Protein AF-A0A6A3B1S1-F1 (afdb_monomer)

Organism: Hibiscus syriacus (NCBI:txid106335)

pLDDT: mean 79.28, std 16.33, range [30.98, 98.69]

Mean predicted aligned error: 12.65 Å

Foldseek 3Di:
DPPPQDLQAAPQPSHNWDWFDADWDAAQPPRDTQDAQAKWKWAADDPPIHIHHPVQLVVPPDQFRAGPNDTHGPVRIDIDTNHDIHIADWDAAPPPRGIHGCLSQLPDLQQCFLVPDGDHGPVNVVVCVVVVVDDDDPLVPADALVNFDDWPLQVLLVVQLVVVQQVQLCVVCVVVVHDSVPGDGQDAKGKDWLFKDKAKAAADDLVCVLCVVVVQDRIWIWIKIKMWMWGQDPNFIFTFKMWIKTARKCPTDPPAYLEMEGQDIFGADPGPDQDATPVRHTVVLVSVLSSVLSNLLLSLLLQRFKYKAQQDWDDVQDGQFAHAYAPVDDTDDSVRSLVSVVVSVVVSVVVLQFPDKDFPLCLQVDDDVQAADDRFPSNRHDDDLDQLSLVLVVVSVVVVCVVVVNDDPDPDDDPDDCDLVNLCVVVVHPDDDPSRSSRSVSSVVSSVVCVLVRSSIMMTGSAQAASHHRDGDQFDWWWDFPVDPNHIHHPVVVVVLVPDDPCCHPVVPDPDDTGTDTDGRDSGDPISDGPTDGNDAQCVLHSVSVNVLCSQVVQHHNDVSSSSSSSSVVSVCSVPVPPDSHFQAAPPPRHGARNQQWWDFPVFASNIHGVVRCVVCVCVVPPGDTDGDRTCCVVVVDDPVVSVVVVVVLVLVLVLLQCLLPDPDPDDPRPCSNVSVVLVVCQVPDPCAVSNPDRSNVVLVVSLLVNLSNPRDPPRSRPCSNVNVVSVVVVSSSVSVVSNVVVVVVSVVVVVVVVVVVD

Nearest PDB structures (foldseek):
  6gyr-assembly1_A  TM=8.309E-01  e=1.058E-41  Homo sapiens
  8gzc-assembly2_B  TM=8.750E-01  e=5.260E-39  Homo sapiens
  6gyr-assembly2_B  TM=8.081E-01  e=6.640E-40  Homo sapiens
  8cmz-assembly1_A  TM=8.257E-01  e=6.630E-34  Mus musculus
  6pf1-assembly2_B  TM=8.864E-01  e=4.608E-28  Homo sapiens

Secondary structure (DSSP, 8-state):
------TTS-TTT--S--EEPPPPEE-TTT-PEEPTT-EEEEE-SGGG-EEEEHHHHHH--SSEEEETTEEEEGGGPEEEES---EEPPEEE-TTT--EEETTTTT--GGGSSTT-S----HHHHHHHHHTTSSPPPPGGGS--GGGSPP-HHHHHHHHHHHHHHHHHHHHHHHHHT--TTTSPPP-SEEEEEEEEEEEEEEPPHHHHHHHGGGT--SEEEEEEEEEEEEEEETTEEEEEEEEEEEEE-TTSPTTTTTEEEEEEEEE-TT-SS--B-TTSSBHHHHHHHHHHHHHHHHHHHTT--EEEEE-PPPPTT--SSSSS--TTSPPPPHHHHHHHHHHHHHHHHHTTS--EEEEHHHHHT---TT--SPP-GGGS---TT-HHHHHHHHHHHHHHHHHTT-----------PPPHHHHHHHTT-S---HHHHHHHHHHHHHHHHHGGGGGGEEEEESSPBPTTT-PBP-SSEEEEESSSTT-EEEHHHHHHHHTS-GGGSSSTT-SSPPPEEEEE--SS-S-----SPPB--TTTSSHHHHHHHHHHTT---SSHHHHHHHHHHHHHHHH-TTS-SSPPBPTTT-SBPPTT-EEEESSSTT-EEEHHHHHHHTTTT-SSPEEEPPPHHHHHS--HHHHHHHHHHHHHHHHHHHHHHH---TT--STTHHHHHHHHHHHHH-SSTTTTT-HHHHHHHHHHHHHHHH---TT--STTHHHHHHHHHHHHHHHHHHHHHHHHHHHHHHHHHHHHT--

Sequence (759 aa):
MEHSMSENSCQLCAVEKLTFEPPPIYCSPCGARIKRNALYYTMGAGDTRHYFCIHCHNEARGDSIVVDGTAIPKARLEKKKNDEEIEEWWVQCDMCEAWQHQICALFNGRRNDGGQAEYTCPNCYIAEVERGERKPLPQSAVLGAKDLPRTILSDQIEQRLFRRLKQERQERARVQGKSYDEVPGAEALVIRVVSSVDKKLEVKQRFLEIFQEQNYPHEFPYKSKVILLFQKIEGVEVCLFGMYVQEFGAECAFPNQRRVYLSYLDSVKYFRPEVKAVTGEALRTFVYHEILIGYLEYCKMRGFTSCYIWACPPLKGEDYILYCHPEIQKTPKSDKLREWYLAMLRKASKENIVVDLTNLYDHFFTTTGECKTKVTAARLPYFDGDYWPGAAEDLINQLRQEEDGRKLNKKTTFKKIISKRALKAASGQSDLSANETKDLLLMHKLGETISPMKEDFIMVHLQHCCTHCCILMVSGNRWVCNQCKKFQICDKCHEAEMKREERERHPTHLREKHVLYPIEITDVPTDTKDKDEILESEFFDTRQAFLSLCQGNHYQYDTLRRAKHSSMMVLYHLHNPTAPAFVTTCNVCHLDIETGQGWRCEVCPDYDVCNACYQKDGGIDHPHKLTNHPSIAERDAQNKEARQLRVLQLRKMLDLLVHASQCRSSHCQYPNCRKVKGLFRHGIQCRIRASGGCVLCKKMWYLLQLHARACKESQCHVPRCRDLKEHLRRLQQQSDSRRRAAVMEMMRQRAAEVADNSG

Radius of gyration: 29.69 Å; Cα contacts (8 Å, |Δi|>4): 1110; chains: 1; bounding box: 87×70×92 Å

Solvent-accessible surface area (backbone atoms only — not comparable to full-atom values): 43353 Å² total; per-residue (Å²): 133,82,78,78,72,58,91,72,27,16,78,83,75,70,50,68,80,55,68,53,86,66,76,88,46,49,15,65,82,79,61,48,73,55,53,77,69,36,61,32,33,35,39,75,68,76,97,64,51,45,35,35,37,59,64,64,60,64,66,38,88,58,70,40,46,72,49,98,90,41,75,42,52,53,90,68,46,46,80,46,64,44,69,76,74,50,68,64,59,70,45,60,18,73,80,76,67,50,46,28,41,25,52,80,69,58,58,61,61,85,73,33,36,28,71,69,55,80,46,68,39,72,69,58,47,51,53,33,39,76,71,65,77,39,80,82,78,60,82,79,79,56,82,54,77,81,73,48,69,86,39,65,70,25,51,52,26,45,56,50,38,54,54,50,50,51,53,46,44,46,52,41,10,61,76,68,76,47,55,60,84,80,41,90,64,74,56,65,69,40,54,36,55,66,18,31,41,81,46,72,45,69,57,58,68,74,58,46,72,52,37,56,92,70,71,60,67,64,57,41,52,29,38,39,35,28,41,38,33,32,31,50,56,96,90,37,51,26,65,35,35,42,37,35,37,40,41,19,33,59,87,24,57,79,49,37,42,20,31,31,35,54,71,45,71,35,71,53,84,80,59,60,57,90,46,66,37,80,89,67,47,45,38,60,56,53,53,56,38,38,47,52,44,34,50,52,44,50,40,36,72,38,30,32,35,34,41,38,40,65,45,70,55,70,58,93,94,55,64,72,53,63,39,51,68,28,85,92,53,80,80,56,53,48,69,57,47,35,50,52,52,51,55,40,47,55,53,28,34,77,69,67,45,35,69,46,81,53,28,58,43,62,71,58,71,47,76,51,97,67,40,76,60,87,76,52,66,78,64,53,66,80,58,82,86,46,67,63,70,52,52,48,48,56,50,54,52,49,55,51,36,62,73,71,68,60,81,75,94,65,98,67,94,70,75,87,76,79,46,80,66,54,54,41,61,73,67,77,50,94,83,68,52,76,43,56,50,48,41,54,52,47,46,50,56,47,45,69,65,41,58,89,51,25,82,38,32,38,34,38,23,41,34,59,57,17,51,42,74,69,47,66,57,58,60,58,36,43,30,33,36,90,84,47,87,88,46,28,30,38,56,73,54,47,58,55,47,71,70,46,58,80,77,70,27,67,45,69,88,51,101,57,85,62,69,67,46,80,43,77,49,78,86,42,51,94,51,41,81,75,87,60,75,81,33,85,33,83,49,58,72,41,54,64,44,35,36,50,51,23,60,75,66,69,32,33,40,46,43,73,55,38,25,33,35,30,28,49,51,52,46,49,44,74,74,34,79,84,56,76,89,62,82,52,50,12,70,83,81,66,44,74,30,55,47,41,34,28,30,32,26,87,85,44,45,91,41,29,30,24,51,69,59,34,72,73,50,71,48,72,93,47,100,59,76,64,40,66,42,77,44,43,68,77,61,69,77,46,56,78,62,56,54,51,48,50,55,50,49,52,50,54,50,53,52,42,48,51,48,30,50,69,56,83,64,92,81,60,85,58,83,66,33,71,58,53,44,47,48,56,53,46,54,73,70,48,85,55,36,47,92,66,66,31,40,70,33,40,46,50,46,53,56,35,49,56,43,29,73,72,53,87,62,92,84,58,68,39,74,65,26,65,58,51,42,51,52,54,49,47,56,50,51,52,53,49,50,49,53,51,53,50,52,54,50,53,51,50,53,50,54,48,56,53,52,67,76,74,111

Structure (mmCIF, N/CA/C/O backbone):
data_AF-A0A6A3B1S1-F1
#
_entry.id   AF-A0A6A3B1S1-F1
#
loop_
_atom_site.group_PDB
_atom_site.id
_atom_site.type_symbol
_atom_site.label_atom_id
_atom_site.label_alt_id
_atom_site.label_comp_id
_atom_site.label_asym_id
_atom_site.label_entity_id
_atom_site.label_seq_id
_atom_site.pdbx_PDB_ins_code
_atom_site.Cartn_x
_atom_site.Cartn_y
_atom_site.Cartn_z
_atom_site.occupancy
_atom_site.B_iso_or_equiv
_atom_site.auth_seq_id
_atom_site.auth_comp_id
_atom_site.auth_asym_id
_atom_site.auth_atom_id
_atom_site.pdbx_PDB_model_num
ATOM 1 N N . MET A 1 1 ? 9.356 10.338 -49.652 1.00 34.12 1 MET A N 1
ATOM 2 C CA . MET A 1 1 ? 10.458 10.793 -48.781 1.00 34.12 1 MET A CA 1
ATOM 3 C C . MET A 1 1 ? 10.477 9.863 -47.589 1.00 34.12 1 MET A C 1
ATOM 5 O O . MET A 1 1 ? 9.758 10.085 -46.625 1.00 34.12 1 MET A O 1
ATOM 9 N N . GLU A 1 2 ? 11.194 8.754 -47.733 1.00 35.59 2 GLU A N 1
ATOM 10 C CA . GLU A 1 2 ? 11.518 7.855 -46.629 1.00 35.59 2 GLU A CA 1
ATOM 11 C C . GLU A 1 2 ? 12.435 8.636 -45.688 1.00 35.59 2 GLU A C 1
ATOM 13 O O . GLU A 1 2 ? 13.509 9.081 -46.092 1.00 35.59 2 GLU A O 1
ATOM 18 N N . HIS A 1 3 ? 11.981 8.906 -44.466 1.00 39.12 3 HIS A N 1
ATOM 19 C CA . HIS A 1 3 ? 12.857 9.448 -43.438 1.00 39.12 3 HIS A CA 1
ATOM 20 C C . HIS A 1 3 ? 13.895 8.370 -43.124 1.00 39.12 3 HIS A C 1
ATOM 22 O O . HIS A 1 3 ? 13.577 7.409 -42.426 1.00 39.12 3 HIS A O 1
ATOM 28 N N . SER A 1 4 ? 15.109 8.497 -43.669 1.00 43.38 4 SER A N 1
ATOM 29 C CA . SER A 1 4 ? 16.232 7.658 -43.256 1.00 43.38 4 SER A CA 1
ATOM 30 C C . SER A 1 4 ? 16.412 7.856 -41.753 1.00 43.38 4 SER A C 1
ATOM 32 O O . SER A 1 4 ? 16.765 8.951 -41.307 1.00 43.38 4 SER A O 1
ATOM 34 N N . MET A 1 5 ? 16.083 6.834 -40.966 1.00 53.84 5 MET A N 1
ATOM 35 C CA . MET A 1 5 ? 16.325 6.852 -39.530 1.00 53.84 5 MET A CA 1
ATOM 36 C C . MET A 1 5 ? 17.825 7.064 -39.299 1.00 53.84 5 MET A C 1
ATOM 38 O O . MET A 1 5 ? 18.643 6.429 -39.960 1.00 53.84 5 MET A O 1
ATOM 42 N N . SER A 1 6 ? 18.177 7.979 -38.394 1.00 57.31 6 SER A N 1
ATOM 43 C CA . SER A 1 6 ? 19.557 8.165 -37.926 1.00 57.31 6 SER A CA 1
ATOM 44 C C . SER A 1 6 ? 20.093 6.821 -37.420 1.00 57.31 6 SER A C 1
ATOM 46 O O . SER A 1 6 ? 19.395 6.151 -36.654 1.00 57.31 6 SER A O 1
ATOM 48 N N . GLU A 1 7 ? 21.310 6.428 -37.817 1.00 60.88 7 GLU A N 1
ATOM 49 C CA . GLU A 1 7 ? 21.979 5.200 -37.335 1.00 60.88 7 GLU A CA 1
ATOM 50 C C . GLU A 1 7 ? 22.085 5.161 -35.798 1.00 60.88 7 GLU A C 1
ATOM 52 O O . GLU A 1 7 ? 22.140 4.089 -35.202 1.00 60.88 7 GLU A O 1
ATOM 57 N N . ASN A 1 8 ? 22.019 6.330 -35.149 1.00 67.06 8 ASN A N 1
ATOM 58 C CA . ASN A 1 8 ? 22.093 6.495 -33.697 1.00 67.06 8 ASN A CA 1
ATOM 59 C C . ASN A 1 8 ? 20.717 6.516 -33.003 1.00 67.06 8 ASN A C 1
ATOM 61 O O . ASN A 1 8 ? 20.621 6.839 -31.819 1.00 67.06 8 ASN A O 1
ATOM 65 N N . SER A 1 9 ? 19.632 6.219 -33.723 1.00 78.75 9 SER A N 1
ATOM 66 C CA . SER A 1 9 ? 18.276 6.212 -33.167 1.00 78.75 9 SER A CA 1
ATOM 67 C C . SER A 1 9 ? 17.788 4.798 -32.862 1.00 78.75 9 SER A C 1
ATOM 69 O O . SER A 1 9 ? 18.050 3.848 -33.596 1.00 78.75 9 SER A O 1
ATOM 71 N N . CYS A 1 10 ? 17.027 4.646 -31.774 1.00 77.94 10 CYS A N 1
ATOM 72 C CA . CYS A 1 10 ? 16.422 3.364 -31.431 1.00 77.94 10 CYS A CA 1
ATOM 73 C C . CYS A 1 10 ? 15.479 2.907 -32.542 1.00 77.94 10 CYS A C 1
ATOM 75 O O . CYS A 1 10 ? 14.491 3.582 -32.831 1.00 77.94 10 CYS A O 1
ATOM 77 N N . GLN A 1 11 ? 15.706 1.710 -33.080 1.00 85.56 11 GLN A N 1
ATOM 78 C CA . GLN A 1 11 ? 14.901 1.168 -34.179 1.00 85.56 11 GLN A CA 1
ATOM 79 C C . GLN A 1 11 ? 13.399 1.057 -33.847 1.00 85.56 11 GLN A C 1
ATOM 81 O O . GLN A 1 11 ? 12.556 1.104 -34.737 1.00 85.56 11 GLN A O 1
ATOM 86 N N . LEU A 1 12 ? 13.048 0.908 -32.564 1.00 87.94 12 LEU A N 1
ATOM 87 C CA . LEU A 1 12 ? 11.664 0.707 -32.120 1.00 87.94 12 LEU A CA 1
ATOM 88 C C . LEU A 1 12 ? 10.907 2.009 -31.835 1.00 87.94 12 LEU A C 1
ATOM 90 O O . LEU A 1 12 ? 9.683 2.025 -31.920 1.00 87.94 12 LEU A O 1
ATOM 94 N N . CYS A 1 13 ? 11.596 3.081 -31.438 1.00 89.31 13 CYS A N 1
ATOM 95 C CA . CYS A 1 13 ? 10.938 4.344 -31.079 1.00 89.31 13 CYS A CA 1
ATOM 96 C C . CYS A 1 13 ? 11.435 5.564 -31.855 1.00 89.31 13 CYS A C 1
ATOM 98 O O . CYS A 1 13 ? 10.878 6.639 -31.664 1.00 89.31 13 CYS A O 1
ATOM 100 N N . ALA A 1 14 ? 12.452 5.408 -32.704 1.00 87.38 14 ALA A N 1
ATOM 101 C CA . ALA A 1 14 ? 13.095 6.467 -33.482 1.00 87.38 14 ALA A CA 1
ATOM 102 C C . ALA A 1 14 ? 13.636 7.641 -32.641 1.00 87.38 14 ALA A C 1
ATOM 104 O O . ALA A 1 14 ? 13.807 8.747 -33.146 1.00 87.38 14 ALA A O 1
ATOM 105 N N . VAL A 1 15 ? 13.909 7.412 -31.351 1.00 84.25 15 VAL A N 1
ATOM 106 C CA . VAL A 1 15 ? 14.490 8.410 -30.440 1.00 84.25 15 VAL A CA 1
ATOM 107 C C . VAL A 1 15 ? 15.950 8.057 -30.169 1.00 84.25 15 VAL A C 1
ATOM 109 O O . VAL A 1 15 ? 16.257 6.889 -29.936 1.00 84.25 15 VAL A O 1
ATOM 112 N N . GLU A 1 16 ? 16.825 9.062 -30.185 1.00 76.06 16 GLU A N 1
ATOM 113 C CA . GLU A 1 16 ? 18.271 8.916 -29.939 1.00 76.06 16 GLU A CA 1
ATOM 114 C C . GLU A 1 16 ? 18.636 8.901 -28.453 1.00 76.06 16 GLU A C 1
ATOM 116 O O . GLU A 1 16 ? 19.613 8.276 -28.070 1.00 76.06 16 GLU A O 1
ATOM 121 N N . LYS A 1 17 ? 17.878 9.597 -27.598 1.00 79.50 17 LYS A N 1
ATOM 122 C CA . LYS A 1 17 ? 18.194 9.696 -26.169 1.00 79.50 17 LYS A CA 1
ATOM 123 C C . LYS A 1 17 ? 16.943 9.793 -25.310 1.00 79.50 17 LYS A C 1
ATOM 125 O O . LYS A 1 17 ? 16.097 10.663 -25.512 1.00 79.50 17 LYS A O 1
ATOM 130 N N . LEU A 1 18 ? 16.852 8.913 -24.316 1.00 85.06 18 LEU A N 1
ATOM 131 C CA . LEU A 1 18 ? 15.827 8.917 -23.273 1.00 85.06 18 LEU A CA 1
ATOM 132 C C . LEU A 1 18 ? 16.518 8.836 -21.912 1.00 85.06 18 LEU A C 1
ATOM 134 O O . LEU A 1 18 ? 17.434 8.040 -21.733 1.00 85.06 18 LEU A O 1
ATOM 138 N N . THR A 1 19 ? 16.091 9.657 -20.954 1.00 86.06 19 THR A N 1
ATOM 139 C CA . THR A 1 19 ? 16.706 9.749 -19.621 1.00 86.06 19 THR A CA 1
ATOM 140 C C . THR A 1 19 ? 15.714 9.392 -18.523 1.00 86.06 19 THR A C 1
ATOM 142 O O . THR A 1 19 ? 14.525 9.712 -18.606 1.00 86.06 19 THR A O 1
ATOM 145 N N . PHE A 1 20 ? 16.181 8.691 -17.495 1.00 83.00 20 PHE A N 1
ATOM 146 C CA . PHE A 1 20 ? 15.405 8.367 -16.303 1.00 83.00 20 PHE A CA 1
ATOM 147 C C . PHE A 1 20 ? 15.192 9.593 -15.417 1.00 83.00 20 PHE A C 1
ATOM 149 O O . PHE A 1 20 ? 16.062 10.457 -15.309 1.00 83.00 20 PHE A O 1
ATOM 156 N N . GLU A 1 21 ? 14.069 9.618 -14.696 1.00 84.31 21 GLU A N 1
ATOM 157 C CA . GLU A 1 21 ? 13.897 10.593 -13.615 1.00 84.31 21 GLU A CA 1
ATOM 158 C C . GLU A 1 21 ? 14.803 10.220 -12.418 1.00 84.31 21 GLU A C 1
ATOM 160 O O . GLU A 1 21 ? 14.731 9.087 -11.920 1.00 84.31 21 GLU A O 1
ATOM 165 N N . PRO A 1 22 ? 15.677 11.119 -11.933 1.00 78.25 22 PRO A N 1
ATOM 166 C CA . PRO A 1 22 ? 16.599 10.793 -10.852 1.00 78.25 22 PRO A CA 1
ATOM 167 C C . PRO A 1 22 ? 15.867 10.598 -9.509 1.00 78.25 22 PRO A C 1
ATOM 169 O O . PRO A 1 22 ? 14.878 11.287 -9.231 1.00 78.25 22 PRO A O 1
ATOM 172 N N . PRO A 1 23 ? 16.361 9.708 -8.623 1.00 78.56 23 PRO A N 1
ATOM 173 C CA . PRO A 1 23 ? 15.797 9.540 -7.287 1.00 78.56 23 PRO A CA 1
ATOM 174 C C . PRO A 1 23 ? 15.764 10.853 -6.488 1.00 78.56 23 PRO A C 1
ATOM 176 O O . PRO A 1 23 ? 16.727 11.627 -6.509 1.00 78.56 23 PRO A O 1
ATOM 179 N N . PRO A 1 24 ? 14.683 11.127 -5.734 1.00 80.69 24 PRO A N 1
ATOM 180 C CA . PRO A 1 24 ? 14.589 12.344 -4.941 1.00 80.69 24 PRO A CA 1
ATOM 181 C C . PRO A 1 24 ? 15.634 12.356 -3.816 1.00 80.69 24 PRO A C 1
ATOM 183 O O . PRO A 1 24 ? 15.710 11.441 -2.998 1.00 80.69 24 PRO A O 1
ATOM 186 N N . ILE A 1 25 ? 16.408 13.441 -3.740 1.00 84.00 25 ILE A N 1
ATOM 187 C CA . ILE A 1 25 ? 17.417 13.645 -2.696 1.00 84.00 25 ILE A CA 1
ATOM 188 C C . ILE A 1 25 ? 16.797 14.410 -1.523 1.00 84.00 25 ILE A C 1
ATOM 190 O O . ILE A 1 25 ? 16.194 15.471 -1.710 1.00 84.00 25 ILE A O 1
ATOM 194 N N . TYR A 1 26 ? 16.991 13.912 -0.301 1.00 82.94 26 TYR A N 1
ATOM 195 C CA . TYR A 1 26 ? 16.492 14.534 0.927 1.00 82.94 26 TYR A CA 1
ATOM 196 C C . TYR A 1 26 ? 17.632 14.888 1.875 1.00 82.94 26 TYR A C 1
ATOM 198 O O . TYR A 1 26 ? 18.532 14.089 2.109 1.00 82.94 26 TYR A O 1
ATOM 206 N N . CYS A 1 27 ? 17.567 16.083 2.453 1.00 85.00 27 CYS A N 1
ATOM 207 C CA . CYS A 1 27 ? 18.507 16.550 3.463 1.00 85.00 27 CYS A CA 1
ATOM 208 C C . CYS A 1 27 ? 18.343 15.752 4.771 1.00 85.00 27 CYS A C 1
ATOM 210 O O . CYS A 1 27 ? 17.243 15.731 5.322 1.00 85.00 27 CYS A O 1
ATOM 212 N N . SER A 1 28 ? 19.408 15.144 5.307 1.00 82.75 28 SER A N 1
ATOM 213 C CA . SER A 1 28 ? 19.331 14.307 6.518 1.00 82.75 28 SER A CA 1
ATOM 214 C C . SER A 1 28 ? 18.887 15.089 7.770 1.00 82.75 28 SER A C 1
ATOM 216 O O . SER A 1 28 ? 17.995 14.607 8.461 1.00 82.75 28 SER A O 1
ATOM 218 N N . PRO A 1 29 ? 19.422 16.296 8.073 1.00 81.00 29 PRO A N 1
ATOM 219 C CA . PRO A 1 29 ? 19.006 17.055 9.259 1.00 81.00 29 PRO A CA 1
ATOM 220 C C . PRO A 1 29 ? 17.554 17.549 9.248 1.00 81.00 29 PRO A C 1
ATOM 222 O O . PRO A 1 29 ? 16.859 17.433 10.253 1.00 81.00 29 PRO A O 1
ATOM 225 N N . CYS A 1 30 ? 17.094 18.149 8.143 1.00 77.88 30 CYS A N 1
ATOM 226 C CA . CYS A 1 30 ? 15.776 18.800 8.098 1.00 77.88 30 CYS A CA 1
ATOM 227 C C . CYS A 1 30 ? 14.703 17.996 7.360 1.00 77.88 30 CYS A C 1
ATOM 229 O O . CYS A 1 30 ? 13.541 18.391 7.359 1.00 77.88 30 CYS A O 1
ATOM 231 N N . GLY A 1 31 ? 15.075 16.905 6.688 1.00 75.31 31 GLY A N 1
ATOM 232 C CA . GLY A 1 31 ? 14.166 16.092 5.881 1.00 75.31 31 GLY A CA 1
ATOM 233 C C . GLY A 1 31 ? 13.654 16.774 4.608 1.00 75.31 31 GLY A C 1
ATOM 234 O O . GLY A 1 31 ? 12.851 16.176 3.896 1.00 75.31 31 GLY A O 1
ATOM 235 N N . ALA A 1 32 ? 14.084 18.003 4.301 1.00 80.81 32 ALA A N 1
ATOM 236 C CA . ALA A 1 32 ? 13.610 18.735 3.131 1.00 80.81 32 ALA A CA 1
ATOM 237 C C . ALA A 1 32 ? 14.174 18.151 1.828 1.00 80.81 32 ALA A C 1
ATOM 239 O O . ALA A 1 32 ? 15.357 17.805 1.747 1.00 80.81 32 ALA A O 1
ATOM 240 N N . ARG A 1 33 ? 13.334 18.101 0.787 1.00 84.62 33 ARG A N 1
ATOM 241 C CA . ARG A 1 33 ? 13.740 17.690 -0.561 1.00 84.62 33 ARG A CA 1
ATOM 242 C C . ARG A 1 33 ? 14.688 18.721 -1.174 1.00 84.62 33 ARG A C 1
ATOM 244 O O . ARG A 1 33 ? 14.381 19.913 -1.232 1.00 84.62 33 ARG A O 1
ATOM 251 N N . ILE A 1 34 ? 15.822 18.249 -1.675 1.00 87.62 34 ILE A N 1
ATOM 252 C CA . ILE A 1 34 ? 16.783 19.040 -2.438 1.00 87.62 34 ILE A CA 1
ATOM 253 C C . ILE A 1 34 ? 16.269 19.127 -3.876 1.00 87.62 34 ILE A C 1
ATOM 255 O O . ILE A 1 34 ? 16.107 18.116 -4.558 1.00 87.62 34 ILE A O 1
ATOM 259 N N . LYS A 1 35 ? 15.952 20.344 -4.327 1.00 87.25 35 LYS A N 1
ATOM 260 C CA . LYS A 1 35 ? 15.380 20.585 -5.661 1.00 87.25 35 LYS A CA 1
ATOM 261 C C . LYS A 1 35 ? 16.376 20.214 -6.768 1.00 87.25 35 LYS A C 1
ATOM 263 O O . LYS A 1 35 ? 17.588 20.259 -6.550 1.00 87.25 35 LYS A O 1
ATOM 268 N N . ARG A 1 36 ? 15.871 19.879 -7.961 1.00 85.56 36 ARG A N 1
ATOM 269 C CA . ARG A 1 36 ? 16.706 19.700 -9.163 1.00 85.56 36 ARG A CA 1
ATOM 270 C C . ARG A 1 36 ? 17.492 20.985 -9.431 1.00 85.56 36 ARG A C 1
ATOM 272 O O . ARG A 1 36 ? 17.000 22.080 -9.152 1.00 85.56 36 ARG A O 1
ATOM 279 N N . ASN A 1 37 ? 18.720 20.843 -9.908 1.00 88.12 37 ASN A N 1
ATOM 280 C CA . ASN A 1 37 ? 19.712 21.898 -10.119 1.00 88.12 37 ASN A CA 1
ATOM 281 C C . ASN A 1 37 ? 20.171 22.657 -8.861 1.00 88.12 37 ASN A C 1
ATOM 283 O O . ASN A 1 37 ? 21.030 23.534 -8.970 1.00 88.12 37 ASN A O 1
ATOM 287 N N . ALA A 1 38 ? 19.658 22.334 -7.667 1.00 90.88 38 ALA A N 1
ATOM 288 C CA . ALA A 1 38 ? 20.136 22.941 -6.431 1.00 90.88 38 ALA A CA 1
ATOM 289 C C . ALA A 1 38 ? 21.488 22.346 -6.015 1.00 90.88 38 ALA A C 1
ATOM 291 O O . ALA A 1 38 ? 21.755 21.157 -6.208 1.00 90.88 38 ALA A O 1
ATOM 292 N N . LEU A 1 39 ? 22.331 23.181 -5.407 1.00 91.88 39 LEU A N 1
ATOM 293 C CA . LEU A 1 39 ? 23.580 22.730 -4.801 1.00 91.88 39 LEU A CA 1
ATOM 294 C C . LEU A 1 39 ? 23.291 22.039 -3.466 1.00 91.88 39 LEU A C 1
ATOM 296 O O . LEU A 1 39 ? 22.399 22.444 -2.716 1.00 91.88 39 LEU A O 1
ATOM 300 N N . TYR A 1 40 ? 24.070 21.013 -3.158 1.00 92.81 40 TYR A N 1
ATOM 301 C CA . TYR A 1 40 ? 24.004 20.280 -1.903 1.00 92.81 40 TYR A CA 1
ATOM 302 C C . TYR A 1 40 ? 25.381 19.765 -1.498 1.00 92.81 40 TYR A C 1
ATOM 304 O O . TYR A 1 40 ? 26.332 19.808 -2.275 1.00 92.81 40 TYR A O 1
ATOM 312 N N . TYR A 1 41 ? 25.480 19.281 -0.266 1.00 90.00 41 TYR A N 1
ATOM 313 C CA . TYR A 1 41 ? 26.676 18.640 0.260 1.00 90.00 41 TYR A CA 1
ATOM 314 C C . TYR A 1 41 ? 26.396 17.167 0.537 1.00 90.00 41 TYR A C 1
ATOM 316 O O . TYR A 1 41 ? 25.303 16.821 0.989 1.00 90.00 41 TYR A O 1
ATOM 324 N N . THR A 1 42 ? 27.361 16.290 0.282 1.00 86.19 42 THR A N 1
ATOM 325 C CA . THR A 1 42 ? 27.223 14.851 0.537 1.00 86.19 42 THR A CA 1
ATOM 326 C C . THR A 1 42 ? 28.498 14.245 1.104 1.00 86.19 42 THR A C 1
ATOM 328 O O . THR A 1 42 ? 29.583 14.795 0.940 1.00 86.19 42 THR A O 1
ATOM 331 N N . MET A 1 43 ? 28.358 13.124 1.807 1.00 79.81 43 MET A N 1
ATOM 332 C CA . MET A 1 43 ? 29.467 12.330 2.331 1.00 79.81 43 MET A CA 1
ATOM 333 C C . MET A 1 43 ? 29.071 10.860 2.376 1.00 79.81 43 MET A C 1
ATOM 335 O O . MET A 1 43 ? 27.925 10.552 2.700 1.00 79.81 43 MET A O 1
ATOM 339 N N . GLY A 1 44 ? 30.037 9.979 2.112 1.00 62.09 44 GLY A N 1
ATOM 340 C CA . GLY A 1 44 ? 29.871 8.528 2.192 1.00 62.09 44 GLY A CA 1
ATOM 341 C C . GLY A 1 44 ? 29.426 7.882 0.877 1.00 62.09 44 GLY A C 1
ATOM 342 O O . GLY A 1 44 ? 29.139 8.561 -0.107 1.00 62.09 44 GLY A O 1
ATOM 343 N N . ALA A 1 45 ? 29.371 6.549 0.884 1.00 49.44 45 ALA A N 1
ATOM 344 C CA . ALA A 1 45 ? 28.925 5.712 -0.229 1.00 49.44 45 ALA A CA 1
ATOM 345 C C . ALA A 1 45 ? 27.924 4.656 0.279 1.00 49.44 45 ALA A C 1
ATOM 347 O O . ALA A 1 45 ? 28.050 4.169 1.409 1.00 49.44 45 ALA A O 1
ATOM 348 N N . GLY A 1 46 ? 26.925 4.315 -0.543 1.00 50.94 46 GLY A N 1
ATOM 349 C CA . GLY A 1 46 ? 25.869 3.356 -0.189 1.00 50.94 46 GLY A CA 1
ATOM 350 C C . GLY A 1 46 ? 25.035 3.790 1.026 1.00 50.94 46 GLY A C 1
ATOM 351 O O . GLY A 1 46 ? 24.661 4.956 1.139 1.00 50.94 46 GLY A O 1
ATOM 352 N N . ASP A 1 47 ? 24.792 2.866 1.960 1.00 42.78 47 ASP A N 1
ATOM 353 C CA . ASP A 1 47 ? 23.923 3.045 3.144 1.00 42.78 47 ASP A CA 1
ATOM 354 C C . ASP A 1 47 ? 24.427 4.083 4.171 1.00 42.78 47 ASP A C 1
ATOM 356 O O . ASP A 1 47 ? 23.705 4.446 5.096 1.00 42.78 47 ASP A O 1
ATOM 360 N N . THR A 1 48 ? 25.665 4.574 4.040 1.00 57.28 48 THR A N 1
ATOM 361 C CA . THR A 1 48 ? 26.223 5.632 4.913 1.00 57.28 48 THR A CA 1
ATOM 362 C C . THR A 1 48 ? 26.163 7.022 4.280 1.00 57.28 48 THR A C 1
ATOM 364 O O . THR A 1 48 ? 26.748 7.973 4.804 1.00 57.28 48 THR A O 1
ATOM 367 N N . ARG A 1 49 ? 25.483 7.148 3.131 1.00 70.81 49 ARG A N 1
ATOM 368 C CA . ARG A 1 49 ? 25.421 8.395 2.378 1.00 70.81 49 ARG A CA 1
ATOM 369 C C . ARG A 1 49 ? 24.461 9.382 3.032 1.00 70.81 49 ARG A C 1
ATOM 371 O O . ARG A 1 49 ? 23.257 9.153 3.106 1.00 70.81 49 ARG A O 1
ATOM 378 N N . HIS A 1 50 ? 25.001 10.517 3.459 1.00 80.94 50 HIS A N 1
ATOM 379 C CA . HIS A 1 50 ? 24.215 11.636 3.969 1.00 80.94 50 HIS A CA 1
ATOM 380 C C . HIS A 1 50 ? 24.186 12.777 2.957 1.00 80.94 50 HIS A C 1
ATOM 382 O O . HIS A 1 50 ? 25.171 13.037 2.259 1.00 80.94 50 HIS A O 1
ATOM 388 N N . TYR A 1 51 ? 23.059 13.484 2.914 1.00 85.56 51 TYR A N 1
ATOM 389 C CA . TYR A 1 51 ? 22.872 14.667 2.083 1.00 85.56 51 TYR A CA 1
ATOM 390 C C . TYR A 1 51 ? 22.518 15.865 2.959 1.00 85.56 51 TYR A C 1
ATOM 392 O O . TYR A 1 51 ? 21.760 15.747 3.920 1.00 85.56 51 TYR A O 1
ATOM 400 N N . PHE A 1 52 ? 23.042 17.036 2.617 1.00 89.69 52 PHE A N 1
ATOM 401 C CA . PHE A 1 52 ? 22.817 18.271 3.356 1.00 89.69 52 PHE A CA 1
ATOM 402 C C . PHE A 1 52 ? 22.462 19.384 2.379 1.00 89.69 52 PHE A C 1
ATOM 404 O O . PHE A 1 52 ? 23.209 19.672 1.442 1.00 89.69 52 PHE A O 1
ATOM 411 N N . CYS A 1 53 ? 21.320 20.032 2.596 1.00 90.44 53 CYS A N 1
ATOM 412 C CA . CYS A 1 53 ? 20.978 21.237 1.857 1.00 90.44 53 CYS A CA 1
ATOM 413 C C . CYS A 1 53 ? 21.876 22.404 2.296 1.00 90.44 53 CYS A C 1
ATOM 415 O O . CYS A 1 53 ? 22.433 22.406 3.397 1.00 90.44 53 CYS A O 1
ATOM 417 N N . ILE A 1 54 ? 21.972 23.426 1.443 1.00 90.44 54 ILE A N 1
ATOM 418 C CA . ILE A 1 54 ? 22.775 24.633 1.702 1.00 90.44 54 ILE A CA 1
ATOM 419 C C . ILE A 1 54 ? 22.393 25.273 3.040 1.00 90.44 54 ILE A C 1
ATOM 421 O O . ILE A 1 54 ? 23.261 25.676 3.807 1.00 90.44 54 ILE A O 1
ATOM 425 N N . HIS A 1 55 ? 21.093 25.332 3.336 1.00 88.81 55 HIS A N 1
ATOM 426 C CA . HIS A 1 55 ? 20.592 25.950 4.557 1.00 88.81 55 HIS A CA 1
ATOM 427 C C . HIS A 1 55 ? 21.110 25.236 5.812 1.00 88.81 55 HIS A C 1
ATOM 429 O O . HIS A 1 55 ? 21.781 25.866 6.621 1.00 88.81 55 HIS A O 1
ATOM 435 N N . CYS A 1 56 ? 20.913 23.919 5.933 1.00 87.44 56 CYS A N 1
ATOM 436 C CA . CYS A 1 56 ? 21.386 23.165 7.099 1.00 87.44 56 CYS A CA 1
ATOM 437 C C . CYS A 1 56 ? 22.913 23.129 7.212 1.00 87.44 56 CYS A C 1
ATOM 439 O O . CYS A 1 56 ? 23.447 23.128 8.319 1.00 87.44 56 CYS A O 1
ATOM 441 N N . HIS A 1 57 ? 23.624 23.122 6.082 1.00 87.56 57 HIS A N 1
ATOM 442 C CA . HIS A 1 57 ? 25.077 23.247 6.090 1.00 87.56 57 HIS A CA 1
ATOM 443 C C . HIS A 1 57 ? 25.527 24.587 6.698 1.00 87.56 57 HIS A C 1
ATOM 445 O O . HIS A 1 57 ? 26.447 24.621 7.519 1.00 87.56 57 HIS A O 1
ATOM 451 N N . ASN A 1 58 ? 24.865 25.684 6.327 1.00 87.00 58 ASN A N 1
ATOM 452 C CA . ASN A 1 58 ? 25.222 27.031 6.772 1.00 87.00 58 ASN A CA 1
ATOM 453 C C . ASN A 1 58 ? 24.732 27.345 8.194 1.00 87.00 58 ASN A C 1
ATOM 455 O O . ASN A 1 58 ? 25.406 28.074 8.914 1.00 87.00 58 ASN A O 1
ATOM 459 N N . GLU A 1 59 ? 23.595 26.787 8.621 1.00 85.38 59 GLU A N 1
ATOM 460 C CA . GLU A 1 59 ? 23.062 26.972 9.979 1.00 85.38 59 GLU A CA 1
ATOM 461 C C . GLU A 1 59 ? 23.944 26.348 11.065 1.00 85.38 59 GLU A C 1
ATOM 463 O O . GLU A 1 59 ? 24.008 26.864 12.184 1.00 85.38 59 GLU A O 1
ATOM 468 N N . ALA A 1 60 ? 24.642 25.252 10.757 1.00 80.19 60 ALA A N 1
ATOM 469 C CA . ALA A 1 60 ? 25.591 24.648 11.681 1.00 80.19 60 ALA A CA 1
ATOM 470 C C . ALA A 1 60 ? 26.767 25.614 11.916 1.00 80.19 60 ALA A C 1
ATOM 472 O O . ALA A 1 60 ? 27.677 25.709 11.099 1.00 80.19 60 ALA A O 1
ATOM 473 N N . ARG A 1 61 ? 26.767 26.347 13.035 1.00 70.81 61 ARG A N 1
ATOM 474 C CA . ARG A 1 61 ? 27.783 27.377 13.337 1.00 70.81 61 ARG A CA 1
ATOM 475 C C . ARG A 1 61 ? 29.194 26.828 13.625 1.00 70.81 61 ARG A C 1
ATOM 477 O O . ARG A 1 61 ? 30.107 27.625 13.786 1.00 70.81 61 ARG A O 1
ATOM 484 N N . GLY A 1 62 ? 29.376 25.505 13.691 1.00 76.62 62 GLY A N 1
ATOM 485 C CA . GLY A 1 62 ? 30.673 24.846 13.905 1.00 76.62 62 GLY A CA 1
ATOM 486 C C . GLY A 1 62 ? 31.177 24.043 12.699 1.00 76.62 62 GLY A C 1
ATOM 487 O O . GLY A 1 62 ? 30.480 23.899 11.691 1.00 76.62 62 GLY A O 1
ATOM 488 N N . ASP A 1 63 ? 32.372 23.461 12.843 1.00 80.94 63 ASP A N 1
ATOM 489 C CA . ASP A 1 63 ? 33.058 22.659 11.811 1.00 80.94 63 ASP A CA 1
ATOM 490 C C . ASP A 1 63 ? 32.470 21.259 11.610 1.00 80.94 63 ASP A C 1
ATOM 492 O O . ASP A 1 63 ? 32.945 20.487 10.777 1.00 80.94 63 ASP A O 1
ATOM 496 N N . SER A 1 64 ? 31.424 20.909 12.357 1.00 82.25 64 SER A N 1
ATOM 497 C CA . SER A 1 64 ? 30.711 19.647 12.209 1.00 82.25 64 SER A CA 1
ATOM 498 C C . SER A 1 64 ? 29.200 19.848 12.214 1.00 82.25 64 SER A C 1
ATOM 500 O O . SER A 1 64 ? 28.669 20.768 12.836 1.00 82.25 64 SER A O 1
ATOM 502 N N . ILE A 1 65 ? 28.507 18.975 11.489 1.00 81.88 65 ILE A N 1
ATOM 503 C CA . ILE A 1 65 ? 27.051 18.870 11.469 1.00 81.88 65 ILE A CA 1
ATOM 504 C C . ILE A 1 65 ? 26.691 17.593 12.220 1.00 81.88 65 ILE A C 1
ATOM 506 O O . ILE A 1 65 ? 27.169 16.517 11.872 1.00 81.88 65 ILE A O 1
ATOM 510 N N . VAL A 1 66 ? 25.862 17.692 13.256 1.00 77.50 66 VAL A N 1
ATOM 511 C CA . VAL A 1 66 ? 25.422 16.511 14.008 1.00 77.50 66 VAL A CA 1
ATOM 512 C C . VAL A 1 66 ? 24.196 15.910 13.325 1.00 77.50 66 VAL A C 1
ATOM 514 O O . VAL A 1 66 ? 23.166 16.572 13.212 1.00 77.50 66 VAL A O 1
ATOM 517 N N . VAL A 1 67 ? 24.303 14.656 12.885 1.00 70.50 67 VAL A N 1
ATOM 518 C CA . VAL A 1 67 ? 23.193 13.862 12.333 1.00 70.50 67 VAL A CA 1
ATOM 519 C C . VAL A 1 67 ? 23.107 12.560 13.107 1.00 70.50 67 VAL A C 1
ATOM 521 O O . VAL A 1 67 ? 24.103 11.855 13.234 1.00 70.50 67 VAL A O 1
ATOM 524 N N . ASP A 1 68 ? 21.930 12.251 13.654 1.00 63.72 68 ASP A N 1
ATOM 525 C CA . ASP A 1 68 ? 21.668 11.008 14.394 1.00 63.72 68 ASP A CA 1
ATOM 526 C C . ASP A 1 68 ? 22.704 10.712 15.503 1.00 63.72 68 ASP A C 1
ATOM 528 O O . ASP A 1 68 ? 23.126 9.575 15.709 1.00 63.72 68 ASP A O 1
ATOM 532 N N . GLY A 1 69 ? 23.155 11.761 16.204 1.00 65.75 69 GLY A N 1
ATOM 533 C CA . GLY A 1 69 ? 24.170 11.677 17.264 1.00 65.75 69 GLY A CA 1
ATOM 534 C C . GLY A 1 69 ? 25.616 11.545 16.769 1.00 65.75 69 GLY A C 1
ATOM 535 O O . GLY A 1 69 ? 26.536 11.543 17.581 1.00 65.75 69 GLY A O 1
ATOM 536 N N . THR A 1 70 ? 25.836 11.483 15.454 1.00 72.94 70 THR A N 1
ATOM 537 C CA . THR A 1 70 ? 27.167 11.436 14.837 1.00 72.94 70 THR A CA 1
ATOM 538 C C . THR A 1 70 ? 27.584 12.834 14.394 1.00 72.94 70 THR A C 1
ATOM 540 O O . THR A 1 70 ? 26.887 13.479 13.611 1.00 72.94 70 THR A O 1
ATOM 543 N N . ALA A 1 71 ? 28.730 13.312 14.881 1.00 79.50 71 ALA A N 1
ATOM 544 C CA . ALA A 1 71 ? 29.318 14.569 14.430 1.00 79.50 71 ALA A CA 1
ATOM 545 C C . ALA A 1 71 ? 30.044 14.356 13.095 1.00 79.50 71 ALA A C 1
ATOM 547 O O . ALA A 1 71 ? 31.038 13.634 13.020 1.00 79.50 71 ALA A O 1
ATOM 548 N N . ILE A 1 72 ? 29.533 14.981 12.037 1.00 81.38 72 ILE A N 1
ATOM 549 C CA . ILE A 1 72 ? 30.036 14.859 10.671 1.00 81.38 72 ILE A CA 1
ATOM 550 C C . ILE A 1 72 ? 30.864 16.109 10.336 1.00 81.38 72 ILE A C 1
ATOM 552 O O . ILE A 1 72 ? 30.284 17.191 10.226 1.00 81.38 72 ILE A O 1
ATOM 556 N N . PRO A 1 73 ? 32.198 16.011 10.171 1.00 83.94 73 PRO A N 1
ATOM 557 C CA . PRO A 1 73 ? 33.039 17.169 9.871 1.00 83.94 73 PRO A CA 1
ATOM 558 C C . PRO A 1 73 ? 32.728 17.761 8.494 1.00 83.94 73 PRO A C 1
ATOM 560 O O . PRO A 1 73 ? 32.734 17.045 7.491 1.00 83.94 73 PRO A O 1
ATOM 563 N N . LYS A 1 74 ? 32.537 19.080 8.423 1.00 84.81 74 LYS A N 1
ATOM 564 C CA . LYS A 1 74 ? 32.263 19.807 7.176 1.00 84.81 74 LYS A CA 1
ATOM 565 C C . LYS A 1 74 ? 33.389 19.681 6.157 1.00 84.81 74 LYS A C 1
ATOM 567 O O . LYS A 1 74 ? 33.116 19.594 4.968 1.00 84.81 74 LYS A O 1
ATOM 572 N N . ALA A 1 75 ? 34.636 19.582 6.618 1.00 83.12 75 ALA A N 1
ATOM 573 C CA . ALA A 1 75 ? 35.806 19.398 5.758 1.00 83.12 75 ALA A CA 1
ATOM 574 C C . ALA A 1 75 ? 35.762 18.112 4.906 1.00 83.12 75 ALA A C 1
ATOM 576 O O . ALA A 1 75 ? 36.462 18.018 3.906 1.00 83.12 75 ALA A O 1
ATOM 577 N N . ARG A 1 76 ? 34.947 17.116 5.287 1.00 83.00 76 ARG A N 1
ATOM 578 C CA . ARG A 1 76 ? 34.782 15.856 4.541 1.00 83.00 76 ARG A CA 1
ATOM 579 C C . ARG A 1 76 ? 33.579 15.872 3.589 1.00 83.00 76 ARG A C 1
ATOM 581 O O . ARG A 1 76 ? 33.283 14.844 2.986 1.00 83.00 76 ARG A O 1
ATOM 588 N N . LEU A 1 77 ? 32.838 16.979 3.520 1.00 86.75 77 LEU A N 1
ATOM 589 C CA . LEU A 1 77 ? 31.653 17.103 2.677 1.00 86.75 77 LEU A CA 1
ATOM 590 C C . LEU A 1 77 ? 32.036 17.526 1.260 1.00 86.75 77 LEU A C 1
ATOM 592 O O . LEU A 1 77 ? 32.701 18.538 1.055 1.00 86.75 77 LEU A O 1
ATOM 596 N N . GLU A 1 78 ? 31.524 16.801 0.274 1.00 86.94 78 GLU A N 1
ATOM 597 C CA . GLU A 1 78 ? 31.648 17.157 -1.135 1.00 86.94 78 GLU A CA 1
ATOM 598 C C . GLU A 1 78 ? 30.457 18.010 -1.564 1.00 86.94 78 GLU A C 1
ATOM 600 O O . GLU A 1 78 ? 29.303 17.604 -1.400 1.00 86.94 78 GLU A O 1
ATOM 605 N N . LYS A 1 79 ? 30.727 19.180 -2.148 1.00 91.75 79 LYS A N 1
ATOM 606 C CA . LYS A 1 79 ? 29.694 20.025 -2.751 1.00 91.75 79 LYS A CA 1
ATOM 607 C C . LYS A 1 79 ? 29.358 19.499 -4.148 1.00 91.75 79 LYS A C 1
ATOM 609 O O . LYS A 1 79 ? 30.232 19.443 -5.006 1.00 91.75 79 LYS A O 1
ATOM 614 N N . LYS A 1 80 ? 28.095 19.150 -4.382 1.00 91.00 80 LYS A N 1
ATOM 615 C CA . LYS A 1 80 ? 27.575 18.651 -5.665 1.00 91.00 80 LYS A CA 1
ATOM 616 C C . LYS A 1 80 ? 26.344 19.438 -6.100 1.00 91.00 80 LYS A C 1
ATOM 618 O O . LYS A 1 80 ? 25.738 20.163 -5.306 1.00 91.00 80 LYS A O 1
ATOM 623 N N . LYS A 1 81 ? 25.984 19.310 -7.374 1.00 90.38 81 LYS A N 1
ATOM 624 C CA . LYS A 1 81 ? 24.748 19.846 -7.942 1.00 90.38 81 LYS A CA 1
ATOM 625 C C . LYS A 1 81 ? 23.805 18.688 -8.253 1.00 90.38 81 LYS A C 1
ATOM 627 O O . LYS A 1 81 ? 24.244 17.584 -8.551 1.00 90.38 81 LYS A O 1
ATOM 632 N N . ASN A 1 82 ? 22.510 18.909 -8.049 1.00 88.69 82 ASN A N 1
ATOM 633 C CA . ASN A 1 82 ? 21.484 17.903 -8.309 1.00 88.69 82 ASN A CA 1
ATOM 634 C C . ASN A 1 82 ? 21.032 17.959 -9.777 1.00 88.69 82 ASN A C 1
ATOM 636 O O . ASN A 1 82 ? 19.904 18.362 -10.062 1.00 88.69 82 ASN A O 1
ATOM 640 N N . ASP A 1 83 ? 21.947 17.670 -10.696 1.00 84.81 83 ASP A N 1
ATOM 641 C CA . ASP A 1 83 ? 21.766 17.738 -12.152 1.00 84.81 83 ASP A CA 1
ATOM 642 C C . ASP A 1 83 ? 22.205 16.452 -12.869 1.00 84.81 83 ASP A C 1
ATOM 644 O O . ASP A 1 83 ? 22.458 16.463 -14.068 1.00 84.81 83 ASP A O 1
ATOM 648 N N . GLU A 1 84 ? 22.273 15.342 -12.131 1.00 77.62 84 GLU A N 1
ATOM 649 C CA . GLU A 1 84 ? 22.568 14.022 -12.683 1.00 77.62 84 GLU A CA 1
ATOM 650 C C . GLU A 1 84 ? 21.414 13.543 -13.574 1.00 77.62 84 GLU A C 1
ATOM 652 O O . GLU A 1 84 ? 20.254 13.503 -13.152 1.00 77.62 84 GLU A O 1
ATOM 657 N N . GLU A 1 85 ? 21.749 13.176 -14.809 1.00 77.00 85 GLU A N 1
ATOM 658 C CA . GLU A 1 85 ? 20.832 12.592 -15.784 1.00 77.00 85 GLU A CA 1
ATOM 659 C C . GLU A 1 85 ? 21.374 11.232 -16.205 1.00 77.00 85 GLU A C 1
ATOM 661 O O . GLU A 1 85 ? 22.489 11.126 -16.712 1.00 77.00 85 GLU A O 1
ATOM 666 N N . ILE A 1 86 ? 20.581 10.191 -15.968 1.00 72.69 86 ILE A N 1
ATOM 667 C CA . ILE A 1 86 ? 20.948 8.812 -16.284 1.00 72.69 86 ILE A CA 1
ATOM 668 C C . ILE A 1 86 ? 20.198 8.426 -17.552 1.00 72.69 86 ILE A C 1
ATOM 670 O O . ILE A 1 86 ? 18.969 8.500 -17.591 1.00 72.69 86 ILE A O 1
ATOM 674 N N . GLU A 1 87 ? 20.930 8.051 -18.593 1.00 73.25 87 GLU A N 1
ATOM 675 C CA . GLU A 1 87 ? 20.353 7.592 -19.855 1.00 73.25 87 GLU A CA 1
ATOM 676 C C . GLU A 1 87 ? 19.804 6.169 -19.736 1.00 73.25 87 GLU A C 1
ATOM 678 O O . GLU A 1 87 ? 20.245 5.370 -18.908 1.00 73.25 87 GLU A O 1
ATOM 683 N N . GLU A 1 88 ? 18.804 5.854 -20.555 1.00 79.88 88 GLU A N 1
ATOM 684 C CA . GLU A 1 88 ? 18.315 4.488 -20.666 1.00 79.88 88 GLU A CA 1
ATOM 685 C C . GLU A 1 88 ? 19.346 3.577 -21.309 1.00 79.88 88 GLU A C 1
ATOM 687 O O . GLU A 1 88 ? 20.004 3.934 -22.283 1.00 79.88 88 GLU A O 1
ATOM 692 N N . TRP A 1 89 ? 19.427 2.359 -20.784 1.00 76.12 89 TRP A N 1
ATOM 693 C CA . TRP A 1 89 ? 20.291 1.333 -21.337 1.00 76.12 89 TRP A CA 1
ATOM 694 C C . TRP A 1 89 ? 19.827 0.888 -22.722 1.00 76.12 89 TRP A C 1
ATOM 696 O O . TRP A 1 89 ? 18.635 0.909 -23.053 1.00 76.12 89 TRP A O 1
ATOM 706 N N . TRP A 1 90 ? 20.790 0.414 -23.502 1.00 77.19 90 TRP A N 1
ATOM 707 C CA . TRP A 1 90 ? 20.610 -0.058 -24.865 1.00 77.19 90 TRP A CA 1
ATOM 708 C C . TRP A 1 90 ? 20.874 -1.558 -24.967 1.00 77.19 90 TRP A C 1
ATOM 710 O O . TRP A 1 90 ? 21.605 -2.131 -24.163 1.00 77.19 90 TRP A O 1
ATOM 720 N N . VAL A 1 91 ? 20.263 -2.191 -25.961 1.00 75.00 91 VAL A N 1
ATOM 721 C CA . VAL A 1 91 ? 20.503 -3.578 -26.355 1.00 75.00 91 VAL A CA 1
ATOM 722 C C . VAL A 1 91 ? 20.638 -3.632 -27.876 1.00 75.00 91 VAL A C 1
ATOM 724 O O . VAL A 1 91 ? 19.853 -3.004 -28.595 1.00 75.00 91 VAL A O 1
ATOM 727 N N . GLN A 1 92 ? 21.650 -4.344 -28.360 1.00 81.12 92 GLN A N 1
ATOM 728 C CA . GLN A 1 92 ? 21.899 -4.539 -29.786 1.00 81.12 92 GLN A CA 1
ATOM 729 C C . GLN A 1 92 ? 21.318 -5.875 -30.232 1.00 81.12 92 GLN A C 1
ATOM 731 O O . GLN A 1 92 ? 21.494 -6.871 -29.541 1.00 81.12 92 GLN A O 1
ATOM 736 N N . CYS A 1 93 ? 20.621 -5.888 -31.368 1.00 80.62 93 CYS A N 1
ATOM 737 C CA . CYS A 1 93 ? 20.158 -7.121 -32.002 1.00 80.62 93 CYS A CA 1
ATOM 738 C C . CYS A 1 93 ? 21.334 -7.926 -32.563 1.00 80.62 93 CYS A C 1
ATOM 740 O O . CYS A 1 93 ? 22.064 -7.393 -33.391 1.00 80.62 93 CYS A O 1
ATOM 742 N N . ASP A 1 94 ? 21.441 -9.214 -32.240 1.00 82.81 94 ASP A N 1
ATOM 743 C CA . ASP A 1 94 ? 22.501 -10.074 -32.793 1.00 82.81 94 ASP A CA 1
ATOM 744 C C . ASP A 1 94 ? 22.274 -10.439 -34.274 1.00 82.81 94 ASP A C 1
ATOM 746 O O . ASP A 1 94 ? 23.193 -10.873 -34.959 1.00 82.81 94 ASP A O 1
ATOM 750 N N . MET A 1 95 ? 21.059 -10.229 -34.802 1.00 84.00 95 MET A N 1
ATOM 751 C CA . MET A 1 95 ? 20.707 -10.587 -36.187 1.00 84.00 95 MET A CA 1
ATOM 752 C C . MET A 1 95 ? 20.876 -9.445 -37.190 1.00 84.00 95 MET A C 1
ATOM 754 O O . MET A 1 95 ? 21.268 -9.671 -38.330 1.00 84.00 95 MET A O 1
ATOM 758 N N . CYS A 1 96 ? 20.498 -8.225 -36.809 1.00 85.25 96 CYS A N 1
ATOM 759 C CA . CYS A 1 96 ? 20.552 -7.058 -37.697 1.00 85.25 96 CYS A CA 1
ATOM 760 C C . CYS A 1 96 ? 21.483 -5.958 -37.196 1.00 85.25 96 CYS A C 1
ATOM 762 O O . CYS A 1 96 ? 21.512 -4.890 -37.799 1.00 85.25 96 CYS A O 1
ATOM 764 N N . GLU A 1 97 ? 22.161 -6.185 -36.067 1.00 84.06 97 GLU A N 1
ATOM 765 C CA . GLU A 1 97 ? 23.102 -5.259 -35.426 1.00 84.06 97 GLU A CA 1
ATOM 766 C C . GLU A 1 97 ? 22.501 -3.893 -35.041 1.00 84.06 97 GLU A C 1
ATOM 768 O O . GLU A 1 97 ? 23.206 -3.009 -34.554 1.00 84.06 97 GLU A O 1
ATOM 773 N N . ALA A 1 98 ? 21.183 -3.718 -35.191 1.00 77.25 98 ALA A N 1
ATOM 774 C CA . ALA A 1 98 ? 20.491 -2.482 -34.868 1.00 77.25 98 ALA A CA 1
ATOM 775 C C . ALA A 1 98 ? 20.324 -2.304 -33.353 1.00 77.25 98 ALA A C 1
ATOM 777 O O . ALA A 1 98 ? 19.975 -3.238 -32.620 1.00 77.25 98 ALA A O 1
ATOM 778 N N . TRP A 1 99 ? 20.503 -1.063 -32.902 1.00 80.69 99 TRP A N 1
ATOM 779 C CA . TRP A 1 99 ? 20.403 -0.673 -31.501 1.00 80.69 99 TRP A CA 1
ATOM 780 C C . TRP A 1 99 ? 18.981 -0.296 -31.091 1.00 80.69 99 TRP A C 1
ATOM 782 O O . TRP A 1 99 ? 18.222 0.354 -31.819 1.00 80.69 99 TRP A O 1
ATOM 792 N N . GLN A 1 100 ? 18.609 -0.713 -29.883 1.00 81.88 100 GLN A N 1
ATOM 793 C CA . GLN A 1 100 ? 17.291 -0.479 -29.311 1.00 81.88 100 GLN A CA 1
ATOM 794 C C . GLN A 1 100 ? 17.410 -0.110 -27.839 1.00 81.88 100 GLN A C 1
ATOM 796 O O . GLN A 1 100 ? 18.213 -0.683 -27.110 1.00 81.88 100 GLN A O 1
ATOM 801 N N . HIS A 1 101 ? 16.566 0.800 -27.361 1.00 80.81 101 HIS A N 1
ATOM 802 C CA . HIS A 1 101 ? 16.439 1.011 -25.923 1.00 80.81 101 HIS A CA 1
ATOM 803 C C . HIS A 1 101 ? 15.952 -0.286 -25.258 1.00 80.81 101 HIS A C 1
ATOM 805 O O . HIS A 1 101 ? 14.928 -0.845 -25.667 1.00 80.81 101 HIS A O 1
ATOM 811 N N . GLN A 1 102 ? 16.615 -0.713 -24.180 1.00 82.75 102 GLN A N 1
ATOM 812 C CA . GLN A 1 102 ? 16.282 -1.917 -23.408 1.00 82.75 102 GLN A CA 1
ATOM 813 C C . GLN A 1 102 ? 14.794 -1.966 -23.028 1.00 82.75 102 GLN A C 1
ATOM 815 O O . GLN A 1 102 ? 14.133 -2.998 -23.147 1.00 82.75 102 GLN A O 1
ATOM 820 N N . ILE A 1 103 ? 14.247 -0.825 -22.602 1.00 89.12 103 ILE A N 1
ATOM 821 C CA . ILE A 1 103 ? 12.845 -0.693 -22.192 1.00 89.12 103 ILE A CA 1
ATOM 822 C C . ILE A 1 103 ? 11.894 -0.802 -23.388 1.00 89.12 103 ILE A C 1
ATOM 824 O O . ILE A 1 103 ? 10.823 -1.391 -23.255 1.00 89.12 103 ILE A O 1
ATOM 828 N N . CYS A 1 104 ? 12.268 -0.270 -24.558 1.00 88.75 104 CYS A N 1
ATOM 829 C CA . CYS A 1 104 ? 11.473 -0.424 -25.782 1.00 88.75 104 CYS A CA 1
ATOM 830 C C . CYS A 1 104 ? 11.418 -1.885 -26.232 1.00 88.75 104 CYS A C 1
ATOM 832 O O . CYS A 1 104 ? 10.356 -2.362 -26.619 1.00 88.75 104 CYS A O 1
ATOM 834 N N . ALA A 1 105 ? 12.545 -2.585 -26.127 1.00 87.62 105 ALA A N 1
ATOM 835 C CA . ALA A 1 105 ? 12.671 -4.005 -26.423 1.00 87.62 105 ALA A CA 1
ATOM 836 C C . ALA A 1 105 ? 11.988 -4.922 -25.391 1.00 87.62 105 ALA A C 1
ATOM 838 O O . ALA A 1 105 ? 11.847 -6.116 -25.638 1.00 87.62 105 ALA A O 1
ATOM 839 N N . LEU A 1 106 ? 11.595 -4.390 -24.221 1.00 88.75 106 LEU A N 1
ATOM 840 C CA . LEU A 1 106 ? 11.218 -5.177 -23.037 1.00 88.75 106 LEU A CA 1
ATOM 841 C C . LEU A 1 106 ? 12.269 -6.250 -22.705 1.00 88.75 106 LEU A C 1
ATOM 843 O O . LEU A 1 106 ? 11.948 -7.362 -22.285 1.00 88.75 106 LEU A O 1
ATOM 847 N N . PHE A 1 107 ? 13.541 -5.907 -22.896 1.00 82.38 107 PHE A N 1
ATOM 848 C CA . PHE A 1 107 ? 14.640 -6.841 -22.738 1.00 82.38 107 PHE A CA 1
ATOM 849 C C . PHE A 1 107 ? 14.997 -7.023 -21.261 1.00 82.38 107 PHE A C 1
ATOM 851 O O . PHE A 1 107 ? 15.465 -6.103 -20.588 1.00 82.38 107 PHE A O 1
ATOM 858 N N . ASN A 1 108 ? 14.819 -8.243 -20.755 1.00 78.81 108 ASN A N 1
ATOM 859 C CA . ASN A 1 108 ? 15.269 -8.615 -19.420 1.00 78.81 108 ASN A CA 1
ATOM 860 C C . ASN A 1 108 ? 16.688 -9.193 -19.477 1.00 78.81 108 ASN A C 1
ATOM 862 O O . ASN A 1 108 ? 16.864 -10.408 -19.568 1.00 78.81 108 ASN A O 1
ATOM 866 N N . GLY A 1 109 ? 17.697 -8.331 -19.333 1.00 65.62 109 GLY A N 1
ATOM 867 C CA . GLY A 1 109 ? 19.105 -8.749 -19.313 1.00 65.62 109 GLY A CA 1
ATOM 868 C C . GLY A 1 109 ? 19.451 -9.742 -18.198 1.00 65.62 109 GLY A C 1
ATOM 869 O O . GLY A 1 109 ? 20.441 -10.453 -18.300 1.00 65.62 109 GLY A O 1
ATOM 870 N N . ARG A 1 110 ? 18.608 -9.869 -17.162 1.00 65.38 110 ARG A N 1
ATOM 871 C CA . ARG A 1 110 ? 18.803 -10.853 -16.086 1.00 65.38 110 ARG A CA 1
ATOM 872 C C . ARG A 1 110 ? 18.388 -12.271 -16.465 1.00 65.38 110 ARG A C 1
ATOM 874 O O . ARG A 1 110 ? 18.681 -13.183 -15.705 1.00 65.38 110 ARG A O 1
ATOM 881 N N . ARG A 1 111 ? 17.671 -12.442 -17.580 1.00 63.16 111 ARG A N 1
ATOM 882 C CA . ARG A 1 111 ? 17.355 -13.747 -18.180 1.00 63.16 111 ARG A CA 1
ATOM 883 C C . ARG A 1 111 ? 18.325 -14.132 -19.292 1.00 63.16 111 ARG A C 1
ATOM 885 O O . ARG A 1 111 ? 18.229 -15.243 -19.789 1.00 63.16 111 ARG A O 1
ATOM 892 N N . ASN A 1 112 ? 19.214 -13.228 -19.703 1.00 56.47 112 ASN A N 1
ATOM 893 C CA . ASN A 1 112 ? 20.204 -13.546 -20.719 1.00 56.47 112 ASN A CA 1
ATOM 894 C C . ASN A 1 112 ? 21.288 -14.432 -20.080 1.00 56.47 112 ASN A C 1
ATOM 896 O O . ASN A 1 112 ? 21.954 -13.997 -19.138 1.00 56.47 112 ASN A O 1
ATOM 900 N N . ASP A 1 113 ? 21.402 -15.678 -20.551 1.00 49.34 113 ASP A N 1
ATOM 901 C CA . ASP A 1 113 ? 22.283 -16.753 -20.074 1.00 49.34 113 ASP A CA 1
ATOM 902 C C . ASP A 1 113 ? 23.767 -16.359 -20.088 1.00 49.34 113 ASP A C 1
ATOM 904 O O . ASP A 1 113 ? 24.535 -16.781 -20.943 1.00 49.34 113 ASP A O 1
ATOM 908 N N . GLY A 1 114 ? 24.219 -15.526 -19.157 1.00 45.66 114 GLY A N 1
ATOM 909 C CA . GLY A 1 114 ? 25.622 -15.128 -19.156 1.00 45.66 114 GLY A CA 1
ATOM 910 C C . GLY A 1 114 ? 26.050 -14.273 -20.343 1.00 45.66 114 GLY A C 1
ATOM 911 O O . GLY A 1 114 ? 27.222 -14.304 -20.708 1.00 45.66 114 GLY A O 1
ATOM 912 N N . GLY A 1 115 ? 25.108 -13.576 -20.988 1.00 49.09 115 GLY A N 1
ATOM 913 C CA . GLY A 1 115 ? 25.350 -12.890 -22.258 1.00 49.09 115 GLY A CA 1
ATOM 914 C C . GLY A 1 115 ? 25.641 -13.839 -23.428 1.00 49.09 115 GLY A C 1
ATOM 915 O O . GLY A 1 115 ? 26.197 -13.391 -24.422 1.00 49.09 115 GLY A O 1
ATOM 916 N N . GLN A 1 116 ? 25.329 -15.136 -23.302 1.00 46.09 116 GLN A N 1
ATOM 917 C CA . GLN A 1 116 ? 25.523 -16.138 -24.358 1.00 46.09 116 GLN A CA 1
ATOM 918 C C . GLN A 1 116 ? 24.257 -16.393 -25.184 1.00 46.09 116 GLN A C 1
ATOM 920 O O . GLN A 1 116 ? 24.346 -17.029 -26.230 1.00 46.09 116 GLN A O 1
ATOM 925 N N . ALA A 1 117 ? 23.083 -15.946 -24.723 1.00 61.22 117 ALA A N 1
ATOM 926 C CA . ALA A 1 117 ? 21.858 -16.079 -25.498 1.00 61.22 117 ALA A CA 1
ATOM 927 C C . ALA A 1 117 ? 21.726 -14.893 -26.457 1.00 61.22 117 ALA A C 1
ATOM 929 O O . ALA A 1 117 ? 21.723 -13.736 -26.029 1.00 61.22 117 ALA A O 1
ATOM 930 N N . GLU A 1 118 ? 21.579 -15.210 -27.742 1.00 69.25 118 GLU A N 1
ATOM 931 C CA . GLU A 1 118 ? 21.351 -14.224 -28.792 1.00 69.25 118 GLU A CA 1
ATOM 932 C C . GLU A 1 118 ? 20.031 -13.475 -28.539 1.00 69.25 118 GLU A C 1
ATOM 934 O O . GLU A 1 118 ? 18.946 -14.063 -28.419 1.00 69.25 118 GLU A O 1
ATOM 939 N N . TYR A 1 119 ? 20.110 -12.153 -28.453 1.00 80.31 119 TYR A N 1
ATOM 940 C CA . TYR A 1 119 ? 18.973 -11.258 -28.489 1.00 80.31 119 TYR A CA 1
ATOM 941 C C . TYR A 1 119 ? 18.552 -11.006 -29.940 1.00 80.31 119 TYR A C 1
ATOM 943 O O . TYR A 1 119 ? 19.126 -10.207 -30.682 1.00 80.31 119 TYR A O 1
ATOM 951 N N . THR A 1 120 ? 17.453 -11.645 -30.328 1.00 83.19 120 THR A N 1
ATOM 952 C CA . THR A 1 120 ? 16.727 -11.305 -3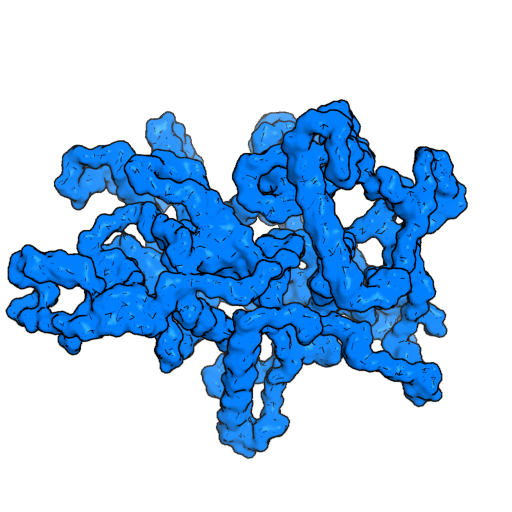1.553 1.00 83.19 120 THR A CA 1
ATOM 953 C C . THR A 1 120 ? 15.752 -10.168 -31.271 1.00 83.19 120 THR A C 1
ATOM 955 O O . THR A 1 120 ? 14.851 -10.301 -30.438 1.00 83.19 120 THR A O 1
ATOM 958 N N . CYS A 1 121 ? 15.877 -9.060 -31.996 1.00 85.81 121 CYS A N 1
ATOM 959 C CA . CYS A 1 121 ? 14.961 -7.945 -31.824 1.00 85.81 121 CYS A CA 1
ATOM 960 C C . CYS A 1 121 ? 13.546 -8.231 -32.354 1.00 85.81 121 CYS A C 1
ATOM 962 O O . CYS A 1 121 ? 13.382 -9.109 -33.204 1.00 85.81 121 CYS A O 1
ATOM 964 N N . PRO A 1 122 ? 12.515 -7.466 -31.931 1.00 88.25 122 PRO A N 1
ATOM 965 C CA . PRO A 1 122 ? 11.137 -7.703 -32.359 1.00 88.25 122 PRO A CA 1
ATOM 966 C C . PRO A 1 122 ? 10.949 -7.732 -33.880 1.00 88.25 122 PRO A C 1
ATOM 968 O O . PRO A 1 122 ? 10.233 -8.592 -34.381 1.00 88.25 122 PRO A O 1
ATOM 971 N N . ASN A 1 123 ? 11.622 -6.847 -34.623 1.00 91.12 123 ASN A N 1
ATOM 972 C CA . ASN A 1 123 ? 11.502 -6.784 -36.083 1.00 91.12 123 ASN A CA 1
ATOM 973 C C . ASN A 1 123 ? 12.088 -8.035 -36.758 1.00 91.12 123 ASN A C 1
ATOM 975 O O . ASN A 1 123 ? 11.438 -8.630 -37.613 1.00 91.12 123 ASN A O 1
ATOM 979 N N . CYS A 1 124 ? 13.288 -8.465 -36.348 1.00 89.75 124 CYS A N 1
ATOM 980 C CA . CYS A 1 124 ? 13.906 -9.695 -36.850 1.00 89.75 124 CYS A CA 1
ATOM 981 C C . CYS A 1 124 ? 13.088 -10.928 -36.465 1.00 89.75 124 CYS A C 1
ATOM 983 O O . CYS A 1 124 ? 12.841 -11.777 -37.314 1.00 89.75 124 CYS A O 1
ATOM 985 N N . TYR A 1 125 ? 12.601 -10.983 -35.222 1.00 88.62 125 TYR A N 1
ATOM 986 C CA . TYR A 1 125 ? 11.773 -12.080 -34.730 1.00 88.62 125 TYR A CA 1
ATOM 987 C C . TYR A 1 125 ? 10.485 -12.228 -35.547 1.00 88.62 125 TYR A C 1
ATOM 989 O O . TYR A 1 125 ? 10.137 -13.333 -35.955 1.00 88.62 125 TYR A O 1
ATOM 997 N N . ILE A 1 126 ? 9.781 -11.120 -35.808 1.00 89.75 126 ILE A N 1
ATOM 998 C CA . ILE A 1 126 ? 8.571 -11.124 -36.640 1.00 89.75 126 ILE A CA 1
ATOM 999 C C . ILE A 1 126 ? 8.909 -11.616 -38.049 1.00 89.75 126 ILE A C 1
ATOM 1001 O O . ILE A 1 126 ? 8.234 -12.510 -38.549 1.00 89.75 126 ILE A O 1
ATOM 1005 N N . ALA A 1 127 ? 9.989 -11.111 -38.648 1.00 91.56 127 ALA A N 1
ATOM 1006 C CA . ALA A 1 127 ? 10.390 -11.504 -39.993 1.00 91.56 127 ALA A CA 1
ATOM 1007 C C . ALA A 1 127 ? 10.773 -12.998 -40.088 1.00 91.56 127 ALA A C 1
ATOM 1009 O O . ALA A 1 127 ? 10.403 -13.664 -41.051 1.00 91.56 127 ALA A O 1
ATOM 1010 N N . GLU A 1 128 ? 11.470 -13.553 -39.092 1.00 90.50 128 GLU A N 1
ATOM 1011 C CA . GLU A 1 128 ? 11.776 -14.993 -38.999 1.00 90.50 128 GLU A CA 1
ATOM 1012 C C . GLU A 1 128 ? 10.508 -15.846 -38.863 1.00 90.50 128 GLU A C 1
ATOM 1014 O O . GLU A 1 128 ? 10.397 -16.908 -39.478 1.00 90.50 128 GLU A O 1
ATOM 1019 N N . VAL A 1 129 ? 9.535 -15.392 -38.064 1.00 88.88 129 VAL A N 1
ATOM 1020 C CA . VAL A 1 129 ? 8.242 -16.074 -37.902 1.00 88.88 129 VAL A CA 1
ATOM 1021 C C . VAL A 1 129 ? 7.444 -16.044 -39.206 1.00 88.88 129 VAL A C 1
ATOM 1023 O O . VAL A 1 129 ? 6.907 -17.073 -39.610 1.00 88.88 129 VAL A O 1
ATOM 1026 N N . GLU A 1 130 ? 7.391 -14.899 -39.888 1.00 91.75 130 GLU A N 1
ATOM 1027 C CA . GLU A 1 130 ? 6.703 -14.740 -41.176 1.00 91.75 130 GLU A CA 1
ATOM 1028 C C . GLU A 1 130 ? 7.347 -15.582 -42.288 1.00 91.75 130 GLU A C 1
ATOM 1030 O O . GLU A 1 130 ? 6.632 -16.139 -43.122 1.00 91.75 130 GLU A O 1
ATOM 1035 N N . ARG A 1 131 ? 8.678 -15.749 -42.268 1.00 91.88 131 ARG A N 1
ATOM 1036 C CA . ARG A 1 131 ? 9.410 -16.663 -43.166 1.00 91.88 131 ARG A CA 1
ATOM 1037 C C . ARG A 1 131 ? 9.300 -18.141 -42.770 1.00 91.88 131 ARG A C 1
ATOM 1039 O O . ARG A 1 131 ? 9.729 -19.006 -43.529 1.00 91.88 131 ARG A O 1
ATOM 1046 N N . GLY A 1 132 ? 8.730 -18.452 -41.605 1.00 86.75 132 GLY A N 1
ATOM 1047 C CA . GLY A 1 132 ? 8.608 -19.819 -41.090 1.00 86.75 132 GLY A CA 1
ATOM 1048 C C . GLY A 1 132 ? 9.910 -20.412 -40.535 1.00 86.75 132 GLY A C 1
ATOM 1049 O O . GLY A 1 132 ? 9.953 -21.604 -40.231 1.00 86.75 132 GLY A O 1
ATOM 1050 N N . GLU A 1 133 ? 10.954 -19.599 -40.369 1.00 86.38 133 GLU A N 1
ATOM 1051 C CA . GLU A 1 133 ? 12.263 -19.991 -39.824 1.00 86.38 133 GLU A CA 1
ATOM 1052 C C . GLU A 1 133 ? 12.208 -20.191 -38.305 1.00 86.38 133 GLU A C 1
ATOM 1054 O O . GLU A 1 133 ? 12.960 -20.989 -37.743 1.00 86.38 133 GLU A O 1
ATOM 1059 N N . ARG A 1 134 ? 11.275 -19.505 -37.630 1.00 82.19 134 ARG A N 1
ATOM 1060 C CA . ARG A 1 134 ? 11.099 -19.576 -36.179 1.00 82.19 134 ARG A CA 1
ATOM 1061 C C . ARG A 1 134 ? 9.652 -19.832 -35.797 1.00 82.19 134 ARG A C 1
ATOM 1063 O O . ARG A 1 134 ? 8.727 -19.203 -36.302 1.00 82.19 134 ARG A O 1
ATOM 1070 N N . LYS A 1 135 ? 9.441 -20.736 -34.839 1.00 79.00 135 LYS A N 1
ATOM 1071 C CA . LYS A 1 135 ? 8.118 -20.938 -34.237 1.00 79.00 135 LYS A CA 1
ATOM 1072 C C . LYS A 1 135 ? 7.891 -19.905 -33.128 1.00 79.00 135 LYS A C 1
ATOM 1074 O O . LYS A 1 135 ? 8.781 -19.743 -32.286 1.00 79.00 135 LYS A O 1
ATOM 1079 N N . PRO A 1 136 ? 6.715 -19.251 -33.076 1.00 76.50 136 PRO A N 1
ATOM 1080 C CA . PRO A 1 136 ? 6.347 -18.397 -31.957 1.00 76.50 136 PRO A CA 1
ATOM 1081 C C . PRO A 1 136 ? 6.501 -19.134 -30.628 1.00 76.50 136 PRO A C 1
ATOM 1083 O O . PRO A 1 136 ? 6.077 -20.287 -30.497 1.00 76.50 136 PRO A O 1
ATOM 1086 N N . LEU A 1 137 ? 7.100 -18.473 -29.637 1.00 69.38 137 LEU A N 1
ATOM 1087 C CA . LEU A 1 137 ? 7.222 -19.052 -28.303 1.00 69.38 137 LEU A CA 1
ATOM 1088 C C . LEU A 1 137 ? 5.824 -19.269 -27.705 1.00 69.38 137 LEU A C 1
ATOM 1090 O O . LEU A 1 137 ? 4.955 -18.399 -27.838 1.00 69.38 137 LEU A O 1
ATOM 1094 N N . PRO A 1 138 ? 5.584 -20.405 -27.025 1.00 64.88 138 PRO A N 1
ATOM 1095 C CA . PRO A 1 138 ? 4.313 -20.626 -26.362 1.00 64.88 138 PRO A CA 1
ATOM 1096 C C . PRO A 1 138 ? 4.121 -19.565 -25.278 1.00 64.88 138 PRO A C 1
ATOM 1098 O O . PRO A 1 138 ? 5.062 -19.171 -24.590 1.00 64.88 138 PRO A O 1
ATOM 1101 N N . GLN A 1 139 ? 2.880 -19.126 -25.079 1.00 57.53 139 GLN A N 1
ATOM 1102 C CA . GLN A 1 139 ? 2.569 -18.067 -24.115 1.00 57.53 139 GLN A CA 1
ATOM 1103 C C . GLN A 1 139 ? 2.933 -18.443 -22.662 1.00 57.53 139 GLN A C 1
ATOM 1105 O O . GLN A 1 139 ? 3.084 -17.559 -21.825 1.00 57.53 139 GLN A O 1
ATOM 1110 N N . SER A 1 140 ? 3.122 -19.737 -22.376 1.00 57.72 140 SER A N 1
ATOM 1111 C CA . SER A 1 140 ? 3.600 -20.285 -21.100 1.00 57.72 140 SER A CA 1
ATOM 1112 C C . SER A 1 140 ? 5.115 -20.175 -20.883 1.00 57.72 140 SER A C 1
ATOM 1114 O O . SER A 1 140 ? 5.583 -20.484 -19.791 1.00 57.72 140 SER A O 1
ATOM 1116 N N . ALA A 1 141 ? 5.895 -19.765 -21.890 1.00 59.50 141 ALA A N 1
ATOM 1117 C CA . ALA A 1 141 ? 7.353 -19.649 -21.782 1.00 59.50 141 ALA A CA 1
ATOM 1118 C C . ALA A 1 141 ? 7.796 -18.524 -20.827 1.00 59.50 141 ALA A C 1
ATOM 1120 O O . ALA A 1 141 ? 8.918 -18.532 -20.327 1.00 59.50 141 ALA A O 1
ATOM 1121 N N . VAL A 1 142 ? 6.919 -17.552 -20.549 1.00 68.81 142 VAL A N 1
ATOM 1122 C CA . VAL A 1 142 ? 7.183 -16.441 -19.629 1.00 68.81 142 VAL A CA 1
ATOM 1123 C C . VAL A 1 142 ? 6.144 -16.449 -18.515 1.00 68.81 142 VAL A C 1
ATOM 1125 O O . VAL A 1 142 ? 4.977 -16.154 -18.754 1.00 68.81 142 VAL A O 1
ATOM 1128 N N . LEU A 1 143 ? 6.592 -16.739 -17.289 1.00 78.00 143 LEU A N 1
ATOM 1129 C CA . LEU A 1 143 ? 5.741 -16.680 -16.099 1.00 78.00 143 LEU A CA 1
ATOM 1130 C C . LEU A 1 143 ? 5.194 -15.260 -15.899 1.00 78.00 143 LEU A C 1
ATOM 1132 O O . LEU A 1 143 ? 5.961 -14.306 -15.734 1.00 78.00 143 LEU A O 1
ATOM 1136 N N . GLY A 1 144 ? 3.871 -15.136 -15.908 1.00 85.56 144 GLY A N 1
ATOM 1137 C CA . GLY A 1 144 ? 3.139 -13.891 -15.720 1.00 85.56 144 GLY A CA 1
ATOM 1138 C C . GLY A 1 144 ? 2.547 -13.760 -14.318 1.00 85.56 144 GLY A C 1
ATOM 1139 O O . GLY A 1 144 ? 2.881 -14.502 -13.391 1.00 85.56 144 GLY A O 1
ATOM 1140 N N . ALA A 1 145 ? 1.625 -12.809 -14.156 1.00 92.56 145 ALA A N 1
ATOM 1141 C CA . ALA A 1 145 ? 0.931 -12.591 -12.887 1.00 92.56 145 ALA A CA 1
ATOM 1142 C C . ALA A 1 145 ? 0.029 -13.775 -12.494 1.00 92.56 145 ALA A C 1
ATOM 1144 O O . ALA A 1 145 ? -0.109 -14.084 -11.310 1.00 92.56 145 ALA A O 1
ATOM 1145 N N . LYS A 1 146 ? -0.567 -14.470 -13.476 1.00 91.25 146 LYS A N 1
ATOM 1146 C CA . LYS A 1 146 ? -1.442 -15.630 -13.226 1.00 91.25 146 LYS A CA 1
ATOM 1147 C C . LYS A 1 146 ? -0.712 -16.786 -12.546 1.00 91.25 146 LYS A C 1
ATOM 1149 O O . LYS A 1 146 ? -1.342 -17.485 -11.753 1.00 91.25 146 LYS A O 1
ATOM 1154 N N . ASP A 1 147 ? 0.586 -16.919 -12.815 1.00 88.31 147 ASP A N 1
ATOM 1155 C CA . ASP A 1 147 ? 1.458 -17.983 -12.309 1.00 88.31 147 ASP A CA 1
ATOM 1156 C C . ASP A 1 147 ? 1.970 -17.722 -10.885 1.00 88.31 147 ASP A C 1
ATOM 1158 O O . ASP A 1 147 ? 2.623 -18.580 -10.287 1.00 88.31 147 ASP A O 1
ATOM 1162 N N . LEU A 1 148 ? 1.705 -16.536 -10.324 1.00 89.50 148 LEU A N 1
ATOM 1163 C CA . LEU A 1 148 ? 1.991 -16.256 -8.918 1.00 89.50 148 LEU A CA 1
ATOM 1164 C C . LEU A 1 148 ? 1.096 -17.112 -8.001 1.00 89.50 148 LEU A C 1
ATOM 1166 O O . LEU A 1 148 ? -0.052 -17.396 -8.368 1.00 89.50 148 LEU A O 1
ATOM 1170 N N . PRO A 1 149 ? 1.577 -17.473 -6.793 1.00 88.38 149 PRO A N 1
ATOM 1171 C CA . PRO A 1 149 ? 0.795 -18.231 -5.820 1.00 88.38 149 PRO A CA 1
ATOM 1172 C C . PRO A 1 149 ? -0.569 -17.593 -5.546 1.00 88.38 149 PRO A C 1
ATOM 1174 O O . PRO A 1 149 ? -0.675 -16.382 -5.345 1.00 88.38 149 PRO A O 1
ATOM 1177 N N . ARG A 1 150 ? -1.614 -18.422 -5.539 1.00 91.44 150 ARG A N 1
ATOM 1178 C CA . ARG A 1 150 ? -2.977 -18.005 -5.204 1.00 91.44 150 ARG A CA 1
ATOM 1179 C C . ARG A 1 150 ? -3.199 -18.121 -3.702 1.00 91.44 150 ARG A C 1
ATOM 1181 O O . ARG A 1 150 ? -2.706 -19.049 -3.069 1.00 91.44 150 ARG A O 1
ATOM 1188 N N . THR A 1 151 ? -3.972 -17.192 -3.163 1.00 95.06 151 THR A N 1
ATOM 1189 C CA . THR A 1 151 ? -4.457 -17.186 -1.780 1.00 95.06 151 THR A CA 1
ATOM 1190 C C . THR A 1 151 ? -5.977 -17.097 -1.762 1.00 95.06 151 THR A C 1
ATOM 1192 O O . THR A 1 151 ? -6.585 -16.598 -2.715 1.00 95.06 151 THR A O 1
ATOM 1195 N N . ILE A 1 152 ? -6.598 -17.528 -0.666 1.00 96.88 152 ILE A N 1
ATOM 1196 C CA . ILE A 1 152 ? -8.039 -17.410 -0.423 1.00 96.88 152 ILE A CA 1
ATOM 1197 C C . ILE A 1 152 ? -8.457 -15.947 -0.560 1.00 96.88 152 ILE A C 1
ATOM 1199 O O . ILE A 1 152 ? -9.434 -15.656 -1.248 1.00 96.88 152 ILE A O 1
ATOM 1203 N N . LEU A 1 153 ? -7.692 -15.020 0.028 1.00 97.38 153 LEU A N 1
ATOM 1204 C CA . LEU A 1 153 ? -7.954 -13.590 -0.111 1.00 97.38 153 LEU A CA 1
ATOM 1205 C C . LEU A 1 153 ? -7.917 -13.131 -1.579 1.00 97.38 153 LEU A C 1
ATOM 1207 O O . LEU A 1 153 ? -8.850 -12.468 -2.033 1.00 97.38 153 LEU A O 1
ATOM 1211 N N . SER A 1 154 ? -6.870 -13.483 -2.337 1.00 96.88 154 SER A N 1
ATOM 1212 C CA . SER A 1 154 ? -6.787 -13.083 -3.749 1.00 96.88 154 SER A CA 1
ATOM 1213 C C . SER A 1 154 ? -7.941 -13.652 -4.571 1.00 96.88 154 SER A C 1
ATOM 1215 O O . SER A 1 154 ? -8.550 -12.929 -5.356 1.00 96.88 154 SER A O 1
ATOM 1217 N N . ASP A 1 155 ? -8.297 -14.912 -4.323 1.00 97.38 155 ASP A N 1
ATOM 1218 C CA . ASP A 1 155 ? -9.345 -15.614 -5.049 1.00 97.38 155 ASP A CA 1
ATOM 1219 C C . ASP A 1 155 ? -10.722 -15.012 -4.778 1.00 97.38 155 ASP A C 1
ATOM 1221 O O . ASP A 1 155 ? -11.509 -14.837 -5.707 1.00 97.38 155 ASP A O 1
ATOM 1225 N N . GLN A 1 156 ? -11.019 -14.652 -3.527 1.00 97.06 156 GLN A N 1
ATOM 1226 C CA . GLN A 1 156 ? -12.290 -14.015 -3.188 1.00 97.06 156 GLN A CA 1
ATOM 1227 C C . GLN A 1 156 ? -12.432 -12.634 -3.832 1.00 97.06 156 GLN A C 1
ATOM 1229 O O . GLN A 1 156 ? -13.491 -12.327 -4.389 1.00 97.06 156 GLN A O 1
ATOM 1234 N N . ILE A 1 157 ? -11.367 -11.822 -3.821 1.00 98.25 157 ILE A N 1
ATOM 1235 C CA . ILE A 1 157 ? -11.391 -10.512 -4.481 1.00 98.25 157 ILE A CA 1
ATOM 1236 C C . ILE A 1 157 ? -11.563 -10.682 -5.998 1.00 98.25 157 ILE A C 1
ATOM 1238 O O . ILE A 1 157 ? -12.405 -10.002 -6.585 1.00 98.25 157 ILE A O 1
ATOM 1242 N N . GLU A 1 158 ? -10.829 -11.599 -6.641 1.00 97.56 158 GLU A N 1
ATOM 1243 C CA . GLU A 1 158 ? -10.969 -11.871 -8.081 1.00 97.56 158 GLU A CA 1
ATOM 1244 C C . GLU A 1 158 ? -12.390 -12.322 -8.441 1.00 97.56 158 GLU A C 1
ATOM 1246 O O . GLU A 1 158 ? -13.014 -11.764 -9.347 1.00 97.56 158 GLU A O 1
ATOM 1251 N N . GLN A 1 159 ? -12.941 -13.292 -7.706 1.00 97.62 159 GLN A N 1
ATOM 1252 C CA . GLN A 1 159 ? -14.294 -13.803 -7.937 1.00 97.62 159 GLN A CA 1
ATOM 1253 C C . GLN A 1 159 ? -15.349 -12.701 -7.827 1.00 97.62 159 GLN A C 1
ATOM 1255 O O . GLN A 1 159 ? -16.253 -12.617 -8.667 1.00 97.62 159 GLN A O 1
ATOM 1260 N N . ARG A 1 160 ? -15.239 -11.844 -6.805 1.00 97.50 160 ARG A N 1
ATOM 1261 C CA . ARG A 1 160 ? -16.122 -10.691 -6.636 1.00 97.50 160 ARG A CA 1
ATOM 1262 C C . ARG A 1 160 ? -15.969 -9.712 -7.797 1.00 97.50 160 ARG A C 1
ATOM 1264 O O . ARG A 1 160 ? -16.970 -9.344 -8.417 1.00 97.50 160 ARG A O 1
ATOM 1271 N N . LEU A 1 161 ? -14.737 -9.315 -8.109 1.00 97.88 161 LEU A N 1
ATOM 1272 C CA . LEU A 1 161 ? -14.440 -8.332 -9.145 1.00 97.88 161 LEU A CA 1
ATOM 1273 C C . LEU A 1 161 ? -14.982 -8.776 -10.507 1.00 97.88 161 LEU A C 1
ATOM 1275 O O . LEU A 1 161 ? -15.688 -8.011 -11.161 1.00 97.88 161 LEU A O 1
ATOM 1279 N N . PHE A 1 162 ? -14.720 -10.017 -10.921 1.00 97.88 162 PHE A N 1
ATOM 1280 C CA . PHE A 1 162 ? -15.191 -10.528 -12.211 1.00 97.88 162 PHE A CA 1
ATOM 1281 C C . PHE A 1 162 ? -16.714 -10.630 -12.278 1.00 97.88 162 PHE A C 1
ATOM 1283 O O . PHE A 1 162 ? -17.310 -10.285 -13.301 1.00 97.88 162 PHE A O 1
ATOM 1290 N N . ARG A 1 163 ? -17.368 -11.022 -11.177 1.00 97.38 163 ARG A N 1
ATOM 1291 C CA . ARG A 1 163 ? -18.835 -11.019 -11.083 1.00 97.38 163 ARG A CA 1
ATOM 1292 C C . ARG A 1 163 ? -19.398 -9.611 -11.279 1.00 97.38 163 ARG A C 1
ATOM 1294 O O . ARG A 1 163 ? -20.337 -9.429 -12.052 1.00 97.38 163 ARG A O 1
ATOM 1301 N N . ARG A 1 164 ? -18.811 -8.615 -10.611 1.00 96.81 164 ARG A N 1
ATOM 1302 C CA . ARG A 1 164 ? -19.249 -7.213 -10.667 1.00 96.81 164 ARG A CA 1
ATOM 1303 C C . ARG A 1 164 ? -18.951 -6.556 -12.013 1.00 96.81 164 ARG A C 1
ATOM 1305 O O . ARG A 1 164 ? -19.812 -5.853 -12.528 1.00 96.81 164 ARG A O 1
ATOM 1312 N N . LEU A 1 165 ? -17.805 -6.844 -12.628 1.00 96.81 165 LEU A N 1
ATOM 1313 C CA . LEU A 1 165 ? -17.473 -6.388 -13.982 1.00 96.81 165 LEU A CA 1
ATOM 1314 C C . LEU A 1 165 ? -18.413 -6.974 -15.037 1.00 96.81 165 LEU A C 1
ATOM 1316 O O . LEU A 1 165 ? -18.820 -6.265 -15.954 1.00 96.81 165 LEU A O 1
ATOM 1320 N N . LYS A 1 166 ? -18.802 -8.249 -14.901 1.00 96.50 166 LYS A N 1
ATOM 1321 C CA . LYS A 1 166 ? -19.782 -8.863 -15.804 1.00 96.50 166 LYS A CA 1
ATOM 1322 C C . LYS A 1 166 ? -21.134 -8.150 -15.721 1.00 96.50 166 LYS A C 1
ATOM 1324 O O . LYS A 1 166 ? -21.687 -7.812 -16.763 1.00 96.50 166 LYS A O 1
ATOM 1329 N N . GLN A 1 167 ? -21.621 -7.886 -14.505 1.00 95.94 167 GLN A N 1
ATOM 1330 C CA . GLN A 1 167 ? -22.866 -7.143 -14.265 1.00 95.94 167 GLN A CA 1
ATOM 1331 C C . GLN A 1 167 ? -22.790 -5.711 -14.813 1.00 95.94 167 GLN A C 1
ATOM 1333 O O . GLN A 1 167 ? -23.702 -5.264 -15.501 1.00 95.94 167 GLN A O 1
ATOM 1338 N N . GLU A 1 168 ? -21.685 -5.008 -14.553 1.00 96.06 168 GLU A N 1
ATOM 1339 C CA . GLU A 1 168 ? -21.459 -3.645 -15.042 1.00 96.06 168 GLU A CA 1
ATOM 1340 C C . GLU A 1 168 ? -21.462 -3.586 -16.574 1.00 96.06 168 GLU A C 1
ATOM 1342 O O . GLU A 1 168 ? -22.174 -2.764 -17.148 1.00 96.06 168 GLU A O 1
ATOM 1347 N N . ARG A 1 169 ? -20.746 -4.498 -17.247 1.00 95.88 169 ARG A N 1
ATOM 1348 C CA . ARG A 1 169 ? -20.703 -4.566 -18.717 1.00 95.88 169 ARG A CA 1
ATOM 1349 C C . ARG A 1 169 ? -22.072 -4.892 -19.318 1.00 95.88 169 ARG A C 1
ATOM 1351 O O . ARG A 1 169 ? -22.437 -4.284 -20.320 1.00 95.88 169 ARG A O 1
ATOM 1358 N N . GLN A 1 170 ? -22.831 -5.808 -18.709 1.00 96.44 170 GLN A N 1
ATOM 1359 C CA . GLN A 1 170 ? -24.200 -6.139 -19.134 1.00 96.44 170 GLN A CA 1
ATOM 1360 C C . GLN A 1 170 ? -25.129 -4.927 -19.047 1.00 96.44 170 GLN A C 1
ATOM 1362 O O . GLN A 1 170 ? -25.839 -4.618 -20.000 1.00 96.44 170 GLN A O 1
ATOM 1367 N N . GLU A 1 171 ? -25.094 -4.213 -17.926 1.00 95.75 171 GLU A N 1
ATOM 1368 C CA . GLU A 1 171 ? -25.931 -3.034 -17.734 1.00 95.75 171 GLU A CA 1
ATOM 1369 C C . GLU A 1 171 ? -25.511 -1.887 -18.665 1.00 95.75 171 GLU A C 1
ATOM 1371 O O . GLU A 1 171 ? -26.358 -1.216 -19.252 1.00 95.75 171 GLU A O 1
ATOM 1376 N N . ARG A 1 172 ? -24.206 -1.709 -18.900 1.00 95.12 172 ARG A N 1
ATOM 1377 C CA . ARG A 1 172 ? -23.704 -0.735 -19.875 1.00 95.12 172 ARG A CA 1
ATOM 1378 C C . ARG A 1 172 ? -24.159 -1.062 -21.299 1.00 95.12 172 ARG A C 1
ATOM 1380 O O . ARG A 1 172 ? -24.526 -0.144 -22.029 1.00 95.12 172 ARG A O 1
ATOM 1387 N N . ALA A 1 173 ? -24.179 -2.338 -21.681 1.00 96.12 173 ALA A N 1
ATOM 1388 C CA . ALA A 1 173 ? -24.721 -2.791 -22.963 1.00 96.12 173 ALA A CA 1
ATOM 1389 C C . ALA A 1 173 ? -26.219 -2.493 -23.091 1.00 96.12 173 ALA A C 1
ATOM 1391 O O . ALA A 1 173 ? -26.640 -1.905 -24.087 1.00 96.12 173 ALA A O 1
ATOM 1392 N N . ARG A 1 174 ? -26.997 -2.766 -22.033 1.00 95.81 174 ARG A N 1
ATOM 1393 C CA . ARG A 1 174 ? -28.429 -2.442 -21.964 1.00 95.81 174 ARG A CA 1
ATOM 1394 C C . ARG A 1 174 ? -28.696 -0.948 -22.159 1.00 95.81 174 ARG A C 1
ATOM 1396 O O . ARG A 1 174 ? -29.532 -0.585 -22.978 1.00 95.81 174 ARG A O 1
ATOM 1403 N N . VAL A 1 175 ? -27.967 -0.086 -21.446 1.00 93.94 175 VAL A N 1
ATOM 1404 C CA . VAL A 1 175 ? -28.116 1.379 -21.539 1.00 93.94 175 VAL A CA 1
ATOM 1405 C C . VAL A 1 175 ? -27.712 1.913 -22.918 1.00 93.94 175 VAL A C 1
ATOM 1407 O O . VAL A 1 175 ? -28.284 2.893 -23.384 1.00 93.94 175 VAL A O 1
ATOM 1410 N N . GLN A 1 176 ? -26.748 1.276 -23.587 1.00 93.06 176 GLN A N 1
ATOM 1411 C CA . GLN A 1 176 ? -26.289 1.680 -24.921 1.00 93.06 176 GLN A CA 1
ATOM 1412 C C . GLN A 1 176 ? -27.098 1.065 -26.072 1.00 93.06 176 GLN A C 1
ATOM 1414 O O . GLN A 1 176 ? -26.831 1.404 -27.223 1.00 93.06 176 GLN A O 1
ATOM 1419 N N . GLY A 1 177 ? -28.045 0.160 -25.794 1.00 94.19 177 GLY A N 1
ATOM 1420 C CA . GLY A 1 177 ? -28.766 -0.583 -26.832 1.00 94.19 177 GLY A CA 1
ATOM 1421 C C . GLY A 1 177 ? -27.854 -1.474 -27.684 1.00 94.19 177 GLY A C 1
ATOM 1422 O O . GLY A 1 177 ? -28.145 -1.700 -28.854 1.00 94.19 177 GLY A O 1
ATOM 1423 N N . LYS A 1 178 ? -26.735 -1.940 -27.115 1.00 95.25 178 LYS A N 1
ATOM 1424 C CA . LYS A 1 178 ? -25.736 -2.790 -27.780 1.00 95.25 178 LYS A CA 1
ATOM 1425 C C . LYS A 1 178 ? -25.743 -4.197 -27.197 1.00 95.25 178 LYS A C 1
ATOM 1427 O O . LYS A 1 178 ? -26.212 -4.416 -26.079 1.00 95.25 178 LYS A O 1
ATOM 1432 N N . SER A 1 179 ? -25.181 -5.148 -27.930 1.00 94.00 179 SER A N 1
ATOM 1433 C CA . SER A 1 179 ? -24.893 -6.480 -27.399 1.00 94.00 179 SER A CA 1
ATOM 1434 C C . SER A 1 179 ? -23.747 -6.442 -26.375 1.00 94.00 179 SER A C 1
ATOM 1436 O O . SER A 1 179 ? -22.967 -5.489 -26.298 1.00 94.00 179 SER A O 1
ATOM 1438 N N . TYR A 1 180 ? -23.642 -7.493 -25.558 1.00 93.06 180 TYR A N 1
ATOM 1439 C CA . TYR A 1 180 ? -22.606 -7.605 -24.524 1.00 93.06 180 TYR A CA 1
ATOM 1440 C C . TYR A 1 180 ? -21.182 -7.537 -25.102 1.00 93.06 180 TYR A C 1
ATOM 1442 O O . TYR A 1 180 ? -20.306 -6.884 -24.524 1.00 93.06 180 TYR A O 1
ATOM 1450 N N . ASP A 1 181 ? -20.967 -8.183 -26.248 1.00 92.88 181 ASP A N 1
ATOM 1451 C CA . ASP A 1 181 ? -19.652 -8.319 -26.874 1.00 92.88 181 ASP A CA 1
ATOM 1452 C C . ASP A 1 181 ? -19.180 -7.016 -27.533 1.00 92.88 181 ASP A C 1
ATOM 1454 O O . ASP A 1 181 ? -17.994 -6.700 -27.477 1.00 92.88 181 ASP A O 1
ATOM 1458 N N . GLU A 1 182 ? -20.104 -6.195 -28.040 1.00 93.06 182 GLU A N 1
ATOM 1459 C CA . GLU A 1 182 ? -19.802 -4.886 -28.644 1.00 93.06 182 GLU A CA 1
ATOM 1460 C C . GLU A 1 182 ? -19.356 -3.825 -27.630 1.00 93.06 182 GLU A C 1
ATOM 1462 O O . GLU A 1 182 ? -18.763 -2.806 -27.995 1.00 93.06 182 GLU A O 1
ATOM 1467 N N . VAL A 1 183 ? -19.660 -4.024 -26.346 1.00 93.19 183 VAL A N 1
ATOM 1468 C CA . VAL A 1 183 ? -19.265 -3.094 -25.291 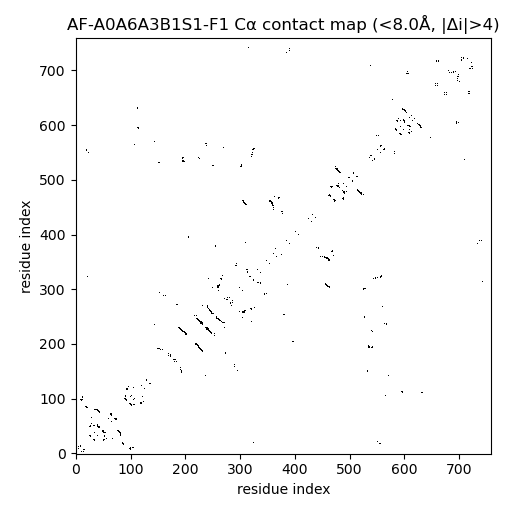1.00 93.19 183 VAL A CA 1
ATOM 1469 C C . VAL A 1 183 ? -17.893 -3.489 -24.749 1.00 93.19 183 VAL A C 1
ATOM 1471 O O . VAL A 1 183 ? -17.748 -4.601 -24.245 1.00 93.19 183 VAL A O 1
ATOM 1474 N N . PRO A 1 184 ? -16.891 -2.591 -24.753 1.00 93.00 184 PRO A N 1
ATOM 1475 C CA . PRO A 1 184 ? -15.535 -2.934 -24.332 1.00 93.00 184 PRO A CA 1
ATOM 1476 C C . PRO A 1 184 ? -15.504 -3.303 -22.846 1.00 93.00 184 PRO A C 1
ATOM 1478 O O . PRO A 1 184 ? -15.962 -2.526 -22.011 1.00 93.00 184 PRO A O 1
ATOM 1481 N N . GLY A 1 185 ? -14.978 -4.479 -22.505 1.00 91.50 185 GLY A N 1
ATOM 1482 C CA . GLY A 1 185 ? -14.794 -4.945 -21.128 1.00 91.50 185 GLY A CA 1
ATOM 1483 C C . GLY A 1 185 ? -13.360 -4.768 -20.636 1.00 91.50 185 GLY A C 1
ATOM 1484 O O . GLY A 1 185 ? -12.428 -4.708 -21.432 1.00 91.50 185 GLY A O 1
ATOM 1485 N N . ALA A 1 186 ? -13.173 -4.697 -19.317 1.00 93.38 186 ALA A N 1
ATOM 1486 C CA . ALA A 1 186 ? -11.848 -4.884 -18.737 1.00 93.38 186 ALA A CA 1
ATOM 1487 C C . ALA A 1 186 ? -11.501 -6.374 -18.745 1.00 93.38 186 ALA A C 1
ATOM 1489 O O . ALA A 1 186 ? -12.247 -7.191 -18.202 1.00 93.38 186 ALA A O 1
ATOM 1490 N N . GLU A 1 187 ? -10.369 -6.714 -19.350 1.00 90.81 187 GLU A N 1
ATOM 1491 C CA . GLU A 1 187 ? -9.931 -8.094 -19.540 1.00 90.81 187 GLU A CA 1
ATOM 1492 C C . GLU A 1 187 ? -8.541 -8.318 -18.947 1.00 90.81 187 GLU A C 1
ATOM 1494 O O . GLU A 1 187 ? -7.810 -7.367 -18.655 1.00 90.81 187 GLU A O 1
ATOM 1499 N N . ALA A 1 188 ? -8.204 -9.598 -18.757 1.00 93.62 188 ALA A N 1
ATOM 1500 C CA . ALA A 1 188 ? -6.899 -10.061 -18.288 1.00 93.62 188 ALA A CA 1
ATOM 1501 C C . ALA A 1 188 ? -6.407 -9.382 -16.995 1.00 93.62 188 ALA A C 1
ATOM 1503 O O . ALA A 1 188 ? -5.218 -9.099 -16.853 1.00 93.62 188 ALA A O 1
ATOM 1504 N N . LEU A 1 189 ? -7.324 -9.132 -16.057 1.00 97.69 189 LEU A N 1
ATOM 1505 C CA . LEU A 1 189 ? -6.987 -8.668 -14.714 1.00 97.69 189 LEU A CA 1
ATOM 1506 C C . LEU A 1 189 ? -6.553 -9.850 -13.845 1.00 97.69 189 LEU A C 1
ATOM 1508 O O . LEU A 1 189 ? -7.127 -10.936 -13.945 1.00 97.69 189 LEU A O 1
ATOM 1512 N N . VAL A 1 190 ? -5.564 -9.627 -12.987 1.00 98.12 190 VAL A N 1
ATOM 1513 C CA . VAL A 1 190 ? -5.060 -10.620 -12.034 1.00 98.12 190 VAL A CA 1
ATOM 1514 C C . VAL A 1 190 ? -4.755 -9.927 -10.715 1.00 98.12 190 VAL A C 1
ATOM 1516 O O . VAL A 1 190 ? -4.037 -8.931 -10.696 1.00 98.12 190 VAL A O 1
ATOM 1519 N N . ILE A 1 191 ? -5.272 -10.453 -9.610 1.00 98.44 191 ILE A N 1
ATOM 1520 C CA . ILE A 1 191 ? -5.026 -9.933 -8.262 1.00 98.44 191 ILE A CA 1
ATOM 1521 C C . ILE A 1 191 ? -4.254 -10.975 -7.473 1.00 98.44 191 ILE A C 1
ATOM 1523 O O . ILE A 1 191 ? -4.626 -12.146 -7.437 1.00 98.44 191 ILE A O 1
ATOM 1527 N N . ARG A 1 192 ? -3.163 -10.568 -6.827 1.00 97.56 192 ARG A N 1
ATOM 1528 C CA . ARG A 1 192 ? -2.317 -11.485 -6.055 1.00 97.56 192 ARG A CA 1
ATOM 1529 C C . ARG A 1 192 ? -1.900 -10.874 -4.733 1.00 97.56 192 ARG A C 1
ATOM 1531 O O . ARG A 1 192 ? -1.519 -9.706 -4.671 1.00 97.56 192 ARG A O 1
ATOM 1538 N N . VAL A 1 193 ? -1.940 -11.699 -3.689 1.00 97.38 193 VAL A N 1
ATOM 1539 C CA . VAL A 1 193 ? -1.239 -11.414 -2.438 1.00 97.38 193 VAL A CA 1
ATOM 1540 C C . VAL A 1 193 ? 0.220 -11.800 -2.654 1.00 97.38 193 VAL A C 1
ATOM 1542 O O . VAL A 1 193 ? 0.523 -12.970 -2.864 1.00 97.38 193 VAL A O 1
ATOM 1545 N N . VAL A 1 194 ? 1.115 -10.816 -2.647 1.00 94.12 194 VAL A N 1
ATOM 1546 C CA . VAL A 1 194 ? 2.552 -11.026 -2.920 1.00 94.12 194 VAL A CA 1
ATOM 1547 C C . VAL A 1 194 ? 3.408 -11.054 -1.654 1.00 94.12 194 VAL A C 1
ATOM 1549 O O . VAL A 1 194 ? 4.581 -11.412 -1.706 1.00 94.12 194 VAL A O 1
ATOM 1552 N N . SER A 1 195 ? 2.821 -10.672 -0.521 1.00 92.69 195 SER A N 1
ATOM 1553 C CA . SER A 1 195 ? 3.418 -10.752 0.810 1.00 92.69 195 SER A CA 1
ATOM 1554 C C . SER A 1 195 ? 2.307 -10.895 1.850 1.00 92.69 195 SER A C 1
ATOM 1556 O O . SER A 1 195 ? 1.268 -10.241 1.735 1.00 92.69 195 SER A O 1
ATOM 1558 N N . SER A 1 196 ? 2.511 -11.770 2.830 1.00 92.50 196 SER A N 1
ATOM 1559 C CA . SER A 1 196 ? 1.617 -12.059 3.955 1.00 92.50 196 SER A CA 1
ATOM 1560 C C . SER A 1 196 ? 2.468 -12.552 5.125 1.00 92.50 196 SER A C 1
ATOM 1562 O O . SER A 1 196 ? 2.802 -13.734 5.200 1.00 92.50 196 SER A O 1
ATOM 1564 N N . VAL A 1 197 ? 2.873 -11.635 6.006 1.00 86.88 197 VAL A N 1
ATOM 1565 C CA . VAL A 1 197 ? 3.863 -11.894 7.065 1.00 86.88 197 VAL A CA 1
ATOM 1566 C C . VAL A 1 197 ? 3.402 -11.370 8.419 1.00 86.88 197 VAL A C 1
ATOM 1568 O O . VAL A 1 197 ? 2.812 -10.296 8.509 1.00 86.88 197 VAL A O 1
ATOM 1571 N N . ASP A 1 198 ? 3.698 -12.103 9.492 1.00 88.00 198 ASP A N 1
ATOM 1572 C CA . ASP A 1 198 ? 3.429 -11.611 10.847 1.00 88.00 198 ASP A CA 1
ATOM 1573 C C . ASP A 1 198 ? 4.498 -10.609 11.274 1.00 88.00 198 ASP A C 1
ATOM 1575 O O . ASP A 1 198 ? 5.701 -10.870 11.169 1.00 88.00 198 ASP A O 1
ATOM 1579 N N . LYS A 1 199 ? 4.042 -9.486 11.812 1.00 87.31 199 LYS A N 1
ATOM 1580 C CA . LYS A 1 199 ? 4.845 -8.391 12.336 1.00 87.31 199 LYS A CA 1
ATOM 1581 C C . LYS A 1 199 ? 4.421 -8.058 13.759 1.00 87.31 199 LYS A C 1
ATOM 1583 O O . LYS A 1 199 ? 3.370 -8.469 14.249 1.00 87.31 199 LYS A O 1
ATOM 1588 N N . LYS A 1 200 ? 5.279 -7.299 14.429 1.00 88.06 200 LYS A N 1
ATOM 1589 C CA . LYS A 1 200 ? 5.032 -6.768 15.764 1.00 88.06 200 LYS A CA 1
ATOM 1590 C C . LYS A 1 200 ? 5.201 -5.263 15.724 1.00 88.06 200 LYS A C 1
ATOM 1592 O O . LYS A 1 200 ? 6.232 -4.762 15.281 1.00 88.06 200 LYS A O 1
ATOM 1597 N N . LEU A 1 201 ? 4.174 -4.559 16.172 1.00 90.62 201 LEU A N 1
ATOM 1598 C CA . LEU A 1 201 ? 4.205 -3.121 16.353 1.00 90.62 201 LEU A CA 1
ATOM 1599 C C . LEU A 1 201 ? 4.617 -2.817 17.784 1.00 90.62 201 LEU A C 1
ATOM 1601 O O . LEU A 1 201 ? 3.836 -3.005 18.709 1.00 90.62 201 LEU A O 1
ATOM 1605 N N . GLU A 1 202 ? 5.840 -2.341 17.957 1.00 89.62 202 GLU A N 1
ATOM 1606 C CA . GLU A 1 202 ? 6.334 -1.883 19.251 1.00 89.62 202 GLU A CA 1
ATOM 1607 C C . GLU A 1 202 ? 5.803 -0.484 19.579 1.00 89.62 202 GLU A C 1
ATOM 1609 O O . GLU A 1 202 ? 5.959 0.461 18.793 1.00 89.62 202 GLU A O 1
ATOM 1614 N N . VAL A 1 203 ? 5.232 -0.343 20.773 1.00 90.88 203 VAL A N 1
ATOM 1615 C CA . VAL A 1 203 ? 4.740 0.934 21.288 1.00 90.88 203 VAL A CA 1
ATOM 1616 C C . VAL A 1 203 ? 5.922 1.818 21.654 1.00 90.88 203 VAL A C 1
ATOM 1618 O O . VAL A 1 203 ? 6.922 1.378 22.223 1.00 90.88 203 VAL A O 1
ATOM 1621 N N . LYS A 1 204 ? 5.828 3.094 21.294 1.00 88.81 204 LYS A N 1
ATOM 1622 C CA . LYS A 1 204 ? 6.914 4.042 21.522 1.00 88.81 204 LYS A CA 1
ATOM 1623 C C . LYS A 1 204 ? 7.103 4.335 23.012 1.00 88.81 204 LYS A C 1
ATOM 1625 O O . LYS A 1 204 ? 6.153 4.405 23.790 1.00 88.81 204 LYS A O 1
ATOM 1630 N N . GLN A 1 205 ? 8.367 4.516 23.388 1.00 86.81 205 GLN A N 1
ATOM 1631 C CA . GLN A 1 205 ? 8.801 4.536 24.783 1.00 86.81 205 GLN A CA 1
ATOM 1632 C C . GLN A 1 205 ? 8.153 5.659 25.606 1.00 86.81 205 GLN A C 1
ATOM 1634 O O . GLN A 1 205 ? 7.744 5.424 26.741 1.00 86.81 205 GLN A O 1
ATOM 1639 N N . ARG A 1 206 ? 8.013 6.873 25.052 1.00 88.31 206 ARG A N 1
ATOM 1640 C CA . ARG A 1 206 ? 7.461 8.003 25.818 1.00 88.31 206 ARG A CA 1
ATOM 1641 C C . ARG A 1 206 ? 5.973 7.827 26.094 1.00 88.31 206 ARG A C 1
ATOM 1643 O O . ARG A 1 206 ? 5.511 8.273 27.141 1.00 88.31 206 ARG A O 1
ATOM 1650 N N . PHE A 1 207 ? 5.245 7.192 25.177 1.00 90.38 207 PHE A N 1
ATOM 1651 C CA . PHE A 1 207 ? 3.855 6.802 25.375 1.00 90.38 207 PHE A CA 1
ATOM 1652 C C . PHE A 1 207 ? 3.720 5.737 26.471 1.00 90.38 207 PHE A C 1
ATOM 1654 O O . PHE A 1 207 ? 2.904 5.903 27.376 1.00 90.38 207 PHE A O 1
ATOM 1661 N N . LEU A 1 208 ? 4.562 4.696 26.451 1.00 88.25 208 LEU A N 1
ATOM 1662 C CA . LEU A 1 208 ? 4.565 3.652 27.486 1.00 88.25 208 LEU A CA 1
ATOM 1663 C C . LEU A 1 208 ? 4.786 4.218 28.892 1.00 88.25 208 LEU A C 1
ATOM 1665 O O . LEU A 1 208 ? 4.102 3.809 29.823 1.00 88.25 208 LEU A O 1
ATOM 1669 N N . GLU A 1 209 ? 5.682 5.194 29.040 1.00 85.88 209 GLU A N 1
ATOM 1670 C CA . GLU A 1 209 ? 5.967 5.839 30.331 1.00 85.88 209 GLU A CA 1
ATOM 1671 C C . GLU A 1 209 ? 4.742 6.533 30.957 1.00 85.88 209 GLU A C 1
ATOM 1673 O O . GLU A 1 209 ? 4.684 6.666 32.175 1.00 85.88 209 GLU A O 1
ATOM 1678 N N . ILE A 1 210 ? 3.750 6.956 30.162 1.00 84.56 210 ILE A N 1
ATOM 1679 C CA . ILE A 1 210 ? 2.509 7.562 30.681 1.00 84.56 210 ILE A CA 1
ATOM 1680 C C . ILE A 1 210 ? 1.510 6.491 31.135 1.00 84.56 210 ILE A C 1
ATOM 1682 O O . ILE A 1 210 ? 0.798 6.693 32.115 1.00 84.56 210 ILE A O 1
ATOM 1686 N N . PHE A 1 211 ? 1.450 5.353 30.440 1.00 85.12 211 PHE A N 1
ATOM 1687 C CA . PHE A 1 211 ? 0.430 4.316 30.655 1.00 85.12 211 PHE A CA 1
ATOM 1688 C C . PHE A 1 211 ? 0.963 3.051 31.340 1.00 85.12 211 PHE A C 1
ATOM 1690 O O . PHE A 1 211 ? 0.274 2.031 31.375 1.00 85.12 211 PHE A O 1
ATOM 1697 N N . GLN A 1 212 ? 2.166 3.110 31.916 1.00 76.25 212 GLN A N 1
ATOM 1698 C CA . GLN A 1 212 ? 2.808 1.977 32.584 1.00 76.25 212 GLN A CA 1
ATOM 1699 C C . GLN A 1 212 ? 1.955 1.424 33.738 1.00 76.25 212 GLN A C 1
ATOM 1701 O O . GLN A 1 212 ? 1.835 0.212 33.889 1.00 76.25 212 GLN A O 1
ATOM 1706 N N . GLU A 1 213 ? 1.293 2.301 34.499 1.00 75.25 213 GLU A N 1
ATOM 1707 C CA . GLU A 1 213 ? 0.395 1.931 35.607 1.00 75.25 213 GLU A CA 1
ATOM 1708 C C . GLU A 1 213 ? -0.887 1.215 35.140 1.00 75.25 213 GLU A C 1
ATOM 1710 O O . GLU A 1 213 ? -1.528 0.523 35.925 1.00 75.25 213 GLU A O 1
ATOM 1715 N N . GLN A 1 214 ? -1.264 1.355 33.864 1.00 76.81 214 GLN A N 1
ATOM 1716 C CA . GLN A 1 214 ? -2.474 0.756 33.285 1.00 76.81 214 GLN A CA 1
ATOM 1717 C C . GLN A 1 214 ? -2.197 -0.590 32.591 1.00 76.81 214 GLN A C 1
ATOM 1719 O O . GLN A 1 214 ? -3.075 -1.105 31.899 1.00 76.81 214 GLN A O 1
ATOM 1724 N N . ASN A 1 215 ? -0.991 -1.157 32.749 1.00 80.69 215 ASN A N 1
ATOM 1725 C CA . ASN A 1 215 ? -0.539 -2.374 32.059 1.00 80.69 215 ASN A CA 1
ATOM 1726 C C . ASN A 1 215 ? -0.746 -2.309 30.534 1.00 80.69 215 ASN A C 1
ATOM 1728 O O . ASN A 1 215 ? -1.165 -3.284 29.905 1.00 80.69 215 ASN A O 1
ATOM 1732 N N . TYR A 1 216 ? -0.476 -1.145 29.931 1.00 88.94 216 TYR A N 1
ATOM 1733 C CA . TYR A 1 216 ? -0.606 -0.977 28.487 1.00 88.94 216 TYR A CA 1
ATOM 1734 C C . TYR A 1 216 ? 0.357 -1.918 27.736 1.00 88.94 216 TYR A C 1
ATOM 1736 O O . TYR A 1 216 ? 1.523 -2.018 28.130 1.00 88.94 216 TYR A O 1
ATOM 1744 N N . PRO A 1 217 ? -0.081 -2.597 26.659 1.00 91.00 217 PRO A N 1
ATOM 1745 C CA . PRO A 1 217 ? 0.776 -3.528 25.929 1.00 91.00 217 PRO A CA 1
ATOM 1746 C C . PRO A 1 217 ? 2.041 -2.857 25.381 1.00 91.00 217 PRO A C 1
ATOM 1748 O O . PRO A 1 217 ? 1.984 -1.769 24.815 1.00 91.00 217 PRO A O 1
ATOM 1751 N N . HIS A 1 218 ? 3.188 -3.530 25.501 1.00 90.81 218 HIS A N 1
ATOM 1752 C CA . HIS A 1 218 ? 4.453 -3.062 24.916 1.00 90.81 218 HIS A CA 1
ATOM 1753 C C . HIS A 1 218 ? 4.521 -3.273 23.398 1.00 90.81 218 HIS A C 1
ATOM 1755 O O . HIS A 1 218 ? 5.229 -2.547 22.697 1.00 90.81 218 HIS A O 1
ATOM 1761 N N . GLU A 1 219 ? 3.792 -4.265 22.890 1.00 93.06 219 GLU A N 1
ATOM 1762 C CA . GLU A 1 219 ? 3.737 -4.602 21.474 1.00 93.06 219 GLU A CA 1
ATOM 1763 C C . GLU A 1 219 ? 2.348 -5.101 21.064 1.00 93.06 219 GLU A C 1
ATOM 1765 O O . GLU A 1 219 ? 1.626 -5.703 21.860 1.00 93.06 219 GLU A O 1
ATOM 1770 N N . PHE A 1 220 ? 2.001 -4.883 19.796 1.00 95.00 220 PHE A N 1
ATOM 1771 C CA . PHE A 1 220 ? 0.796 -5.409 19.166 1.00 95.00 220 PHE A CA 1
ATOM 1772 C C . PHE A 1 220 ? 1.182 -6.323 17.996 1.00 95.00 220 PHE A C 1
ATOM 1774 O O . PHE A 1 220 ? 1.753 -5.837 17.013 1.00 95.00 220 PHE A O 1
ATOM 1781 N N . PRO A 1 221 ? 0.902 -7.637 18.061 1.00 94.25 221 PRO A N 1
ATOM 1782 C CA . PRO A 1 221 ? 1.089 -8.517 16.916 1.00 94.25 221 PRO A CA 1
ATOM 1783 C C . PRO A 1 221 ? 0.048 -8.203 15.836 1.00 94.25 221 PRO A C 1
ATOM 1785 O O . PRO A 1 221 ? -1.117 -7.931 16.141 1.00 94.25 221 PRO A O 1
ATOM 1788 N N . TYR A 1 222 ? 0.473 -8.243 14.577 1.00 95.06 222 TYR A N 1
ATOM 1789 C CA . TYR A 1 222 ? -0.398 -8.056 13.421 1.00 95.06 222 TYR A CA 1
ATOM 1790 C C . TYR A 1 222 ? 0.132 -8.801 12.204 1.00 95.06 222 TYR A C 1
ATOM 1792 O O . TYR A 1 222 ? 1.317 -9.115 12.118 1.00 95.06 222 TYR A O 1
ATOM 1800 N N . LYS A 1 223 ? -0.732 -9.047 11.224 1.00 94.50 223 LYS A N 1
ATOM 1801 C CA . LYS A 1 223 ? -0.336 -9.576 9.923 1.00 94.50 223 LYS A CA 1
ATOM 1802 C C . LYS A 1 223 ? -0.273 -8.454 8.892 1.00 94.50 223 LYS A C 1
ATOM 1804 O O . LYS A 1 223 ? -1.235 -7.716 8.707 1.00 94.50 223 LYS A O 1
ATOM 1809 N N . SER A 1 224 ? 0.869 -8.318 8.232 1.00 94.56 224 SER A N 1
ATOM 1810 C CA . SER A 1 224 ? 1.103 -7.377 7.138 1.00 94.56 224 SER A CA 1
ATOM 1811 C C . SER A 1 224 ? 0.862 -8.075 5.808 1.00 94.56 224 SER A C 1
ATOM 1813 O O . SER A 1 224 ? 1.487 -9.107 5.552 1.00 94.56 224 SER A O 1
ATOM 1815 N N . LYS A 1 225 ? 0.013 -7.512 4.943 1.00 97.06 225 LYS A N 1
ATOM 1816 C CA . LYS A 1 225 ? -0.221 -8.056 3.595 1.00 97.06 225 LYS A CA 1
ATOM 1817 C C . LYS A 1 225 ? -0.037 -7.018 2.504 1.00 97.06 225 LYS A C 1
ATOM 1819 O O . LYS A 1 225 ? -0.328 -5.839 2.710 1.00 97.06 225 LYS A O 1
ATOM 1824 N N . VAL A 1 226 ? 0.394 -7.490 1.336 1.00 97.75 226 VAL A N 1
ATOM 1825 C CA . VAL A 1 226 ? 0.513 -6.694 0.111 1.00 97.75 226 VAL A CA 1
ATOM 1826 C C . VAL A 1 226 ? -0.286 -7.337 -1.005 1.00 97.75 226 VAL A C 1
ATOM 1828 O O . VAL A 1 226 ? -0.066 -8.501 -1.340 1.00 97.75 226 VAL A O 1
ATOM 1831 N N . ILE A 1 227 ? -1.196 -6.561 -1.586 1.00 98.38 227 ILE A N 1
ATOM 1832 C CA . ILE A 1 227 ? -2.107 -6.986 -2.649 1.00 98.38 227 ILE A CA 1
ATOM 1833 C C . ILE A 1 227 ? -1.805 -6.148 -3.886 1.00 98.38 227 ILE A C 1
ATOM 1835 O O . ILE A 1 227 ? -1.844 -4.921 -3.809 1.00 98.38 227 ILE A O 1
ATOM 1839 N N . LEU A 1 228 ? -1.519 -6.800 -5.012 1.00 98.44 228 LEU A N 1
ATOM 1840 C CA . LEU A 1 228 ? -1.258 -6.147 -6.294 1.00 98.44 228 LEU A CA 1
ATOM 1841 C C . LEU A 1 228 ? -2.319 -6.524 -7.328 1.00 98.44 228 LEU A C 1
ATOM 1843 O O . LEU A 1 228 ? -2.782 -7.666 -7.352 1.00 98.44 228 LEU A O 1
ATOM 1847 N N . LEU A 1 229 ? -2.657 -5.575 -8.200 1.00 98.56 229 LEU A N 1
ATOM 1848 C CA . LEU A 1 229 ? -3.465 -5.780 -9.401 1.00 98.56 229 LEU A CA 1
ATOM 1849 C C . LEU A 1 229 ? -2.578 -5.632 -10.637 1.00 98.56 229 LEU A C 1
ATOM 1851 O O . LEU A 1 229 ? -1.967 -4.583 -10.852 1.00 98.56 229 LEU A O 1
ATOM 1855 N N . PHE A 1 230 ? -2.608 -6.649 -11.485 1.00 98.44 230 PHE A N 1
ATOM 1856 C CA . PHE A 1 230 ? -2.002 -6.651 -12.805 1.00 98.44 230 PHE A CA 1
ATOM 1857 C C . PHE A 1 230 ? -3.082 -6.642 -13.882 1.00 98.44 230 PHE A C 1
ATOM 1859 O O . PHE A 1 230 ? -4.167 -7.196 -13.695 1.00 98.44 230 PHE A O 1
ATOM 1866 N N . GLN A 1 231 ? -2.769 -6.026 -15.015 1.00 97.88 231 GLN A N 1
ATOM 1867 C CA . GLN A 1 231 ? -3.543 -6.145 -16.239 1.00 97.88 231 GLN A CA 1
ATOM 1868 C C . GLN A 1 231 ? -2.618 -6.414 -17.417 1.00 97.88 231 GLN A C 1
ATOM 1870 O O . GLN A 1 231 ? -1.639 -5.692 -17.611 1.00 97.88 231 GLN A O 1
ATOM 1875 N N . LYS A 1 232 ? -2.983 -7.374 -18.266 1.00 95.75 232 LYS A N 1
ATOM 1876 C CA . LYS A 1 232 ? -2.311 -7.566 -19.551 1.00 95.75 232 LYS A CA 1
ATOM 1877 C C . LYS A 1 232 ? -2.760 -6.504 -20.560 1.00 95.75 232 LYS A C 1
ATOM 1879 O O . LYS A 1 232 ? -3.876 -6.558 -21.069 1.00 95.75 232 LYS A O 1
ATOM 1884 N N . ILE A 1 233 ? -1.889 -5.542 -20.854 1.00 94.81 233 ILE A N 1
ATOM 1885 C CA . ILE A 1 233 ? -2.113 -4.446 -21.805 1.00 94.81 233 ILE A CA 1
ATOM 1886 C C . ILE A 1 233 ? -1.203 -4.666 -23.013 1.00 94.81 233 ILE A C 1
ATOM 1888 O O . ILE A 1 233 ? 0.019 -4.690 -22.870 1.00 94.81 233 ILE A O 1
ATOM 1892 N N . GLU A 1 234 ? -1.796 -4.814 -24.203 1.00 91.31 234 GLU A N 1
ATOM 1893 C CA . GLU A 1 234 ? -1.061 -5.039 -25.464 1.00 91.31 234 GLU A CA 1
ATOM 1894 C C . GLU A 1 234 ? -0.071 -6.213 -25.341 1.00 91.31 234 GLU A C 1
ATOM 1896 O O . GLU A 1 234 ? 1.106 -6.109 -25.673 1.00 91.31 234 GLU A O 1
ATOM 1901 N N . GLY A 1 235 ? -0.541 -7.324 -24.765 1.00 88.12 235 GLY A N 1
ATOM 1902 C CA . GLY A 1 235 ? 0.254 -8.541 -24.596 1.00 88.12 235 GLY A CA 1
ATOM 1903 C C . GLY A 1 235 ? 1.198 -8.559 -23.387 1.00 88.12 235 GLY A C 1
ATOM 1904 O O . GLY A 1 235 ? 1.754 -9.619 -23.105 1.00 88.12 235 GLY A O 1
ATOM 1905 N N . VAL A 1 236 ? 1.331 -7.461 -22.633 1.00 91.94 236 VAL A N 1
ATOM 1906 C CA . VAL A 1 236 ? 2.311 -7.329 -21.537 1.00 91.94 236 VAL A CA 1
ATOM 1907 C C . VAL A 1 236 ? 1.623 -7.042 -20.205 1.00 91.94 236 VAL A C 1
ATOM 1909 O O . VAL A 1 236 ? 0.729 -6.205 -20.132 1.00 91.94 236 VAL A O 1
ATOM 1912 N N . GLU A 1 237 ? 2.039 -7.728 -19.142 1.00 94.62 237 GLU A N 1
ATOM 1913 C CA . GLU A 1 237 ? 1.520 -7.506 -17.787 1.00 94.62 237 GLU A CA 1
ATOM 1914 C C . GLU A 1 237 ? 1.977 -6.147 -17.238 1.00 94.62 237 GLU A C 1
ATOM 1916 O O . GLU A 1 237 ? 3.169 -5.839 -17.225 1.00 94.62 237 GLU A O 1
ATOM 1921 N N . VAL A 1 238 ? 1.034 -5.348 -16.741 1.00 97.56 238 VAL A N 1
ATOM 1922 C CA . VAL A 1 238 ? 1.290 -4.057 -16.093 1.00 97.56 238 VAL A CA 1
ATOM 1923 C C . VAL A 1 238 ? 0.701 -4.081 -14.688 1.00 97.56 238 VAL A C 1
ATOM 1925 O O . VAL A 1 238 ? -0.496 -4.302 -14.523 1.00 97.56 238 VAL A O 1
ATOM 1928 N N . CYS A 1 239 ? 1.527 -3.840 -13.672 1.00 98.12 239 CYS A N 1
ATOM 1929 C CA . CYS A 1 239 ? 1.101 -3.609 -12.297 1.00 98.12 239 CYS A CA 1
ATOM 1930 C C . CYS A 1 239 ? 0.446 -2.226 -12.213 1.00 98.12 239 CYS A C 1
ATOM 1932 O O . CYS A 1 239 ? 1.096 -1.205 -12.438 1.00 98.12 239 CYS A O 1
ATOM 1934 N N . LEU A 1 240 ? -0.856 -2.195 -11.942 1.00 97.88 240 LEU A N 1
ATOM 1935 C CA . LEU A 1 240 ? -1.661 -0.974 -11.991 1.00 97.88 240 LEU A CA 1
ATOM 1936 C C . LEU A 1 240 ? -2.012 -0.423 -10.617 1.00 97.88 240 LEU A C 1
ATOM 1938 O O . LEU A 1 240 ? -2.278 0.770 -10.492 1.00 97.88 240 LEU A O 1
ATOM 1942 N N . PHE A 1 241 ? -2.065 -1.283 -9.606 1.00 98.31 241 PHE A N 1
ATOM 1943 C CA . PHE A 1 241 ? -2.522 -0.925 -8.273 1.00 98.31 241 PHE A CA 1
ATOM 1944 C C . PHE A 1 241 ? -1.829 -1.797 -7.230 1.00 98.31 241 PHE A C 1
ATOM 1946 O O . PHE A 1 241 ? -1.623 -2.992 -7.450 1.00 98.31 241 PHE A O 1
ATOM 1953 N N . GLY A 1 242 ? -1.505 -1.196 -6.088 1.00 97.75 242 GLY A N 1
ATOM 1954 C CA . GLY A 1 242 ? -0.966 -1.886 -4.926 1.00 97.75 242 GLY A CA 1
ATOM 1955 C C . GLY A 1 242 ? -1.598 -1.381 -3.635 1.00 97.75 242 GLY A C 1
ATOM 1956 O O . GLY A 1 242 ? -1.890 -0.193 -3.503 1.00 97.75 242 GLY A O 1
ATOM 1957 N N . MET A 1 243 ? -1.793 -2.274 -2.667 1.00 97.69 243 MET A N 1
ATOM 1958 C CA . MET A 1 243 ? -2.267 -1.913 -1.331 1.00 97.69 243 MET A CA 1
ATOM 1959 C C . MET A 1 243 ? -1.506 -2.680 -0.244 1.00 97.69 243 MET A C 1
ATOM 1961 O O . MET A 1 243 ? -1.269 -3.881 -0.377 1.00 97.69 243 MET A O 1
ATOM 1965 N N . TYR A 1 244 ? -1.171 -1.978 0.839 1.00 97.19 244 TYR A N 1
ATOM 1966 C CA . TYR A 1 244 ? -0.599 -2.519 2.072 1.00 97.19 244 TYR A CA 1
ATOM 1967 C C . TYR A 1 244 ? -1.627 -2.430 3.196 1.00 97.19 244 TYR A C 1
ATOM 1969 O O . TYR A 1 244 ? -2.202 -1.363 3.431 1.00 97.19 244 TYR A O 1
ATOM 1977 N N . VAL A 1 245 ? -1.808 -3.522 3.932 1.00 97.81 245 VAL A N 1
ATOM 1978 C CA . VAL A 1 245 ? -2.761 -3.609 5.047 1.00 97.81 245 VAL A CA 1
ATOM 1979 C C . VAL A 1 245 ? -2.121 -4.227 6.284 1.00 97.81 245 VAL A C 1
ATOM 1981 O O . VAL A 1 245 ? -1.241 -5.082 6.177 1.00 97.81 245 VAL A O 1
ATOM 1984 N N . GLN A 1 246 ? -2.589 -3.796 7.454 1.00 97.81 246 GLN A N 1
ATOM 1985 C CA . GLN A 1 246 ? -2.254 -4.374 8.756 1.00 97.81 246 GLN A CA 1
ATOM 1986 C C . GLN A 1 246 ? -3.517 -5.003 9.351 1.00 97.81 246 GLN A C 1
ATOM 1988 O O . GLN A 1 246 ? -4.516 -4.312 9.546 1.00 97.81 246 GLN A O 1
ATOM 1993 N N . GLU A 1 247 ? -3.484 -6.301 9.635 1.00 97.94 247 GLU A N 1
ATOM 1994 C CA . GLU A 1 247 ? -4.577 -7.070 10.235 1.00 97.94 247 GLU A CA 1
ATOM 1995 C C . GLU A 1 247 ? -4.224 -7.427 11.691 1.00 97.94 247 GLU A C 1
ATOM 1997 O O . GLU A 1 247 ? -3.347 -8.256 11.933 1.00 97.94 247 GLU A O 1
ATOM 2002 N N . PHE A 1 248 ? -4.902 -6.827 12.671 1.00 97.81 248 PHE A N 1
ATOM 2003 C CA . PHE A 1 248 ? -4.732 -7.122 14.099 1.00 97.81 248 PHE A CA 1
ATOM 2004 C C . PHE A 1 248 ? -5.828 -8.088 14.552 1.00 97.81 248 PHE A C 1
ATOM 2006 O O . PHE A 1 248 ? -7.001 -7.713 14.634 1.00 97.81 248 PHE A O 1
ATOM 2013 N N . GLY A 1 249 ? -5.464 -9.345 14.803 1.00 96.25 249 GLY A N 1
ATOM 2014 C CA . GLY A 1 249 ? -6.428 -10.414 15.042 1.00 96.25 249 GLY A CA 1
ATOM 2015 C C . GLY A 1 249 ? -7.135 -10.366 16.401 1.00 96.25 249 GLY A C 1
ATOM 2016 O O . GLY A 1 249 ? -6.973 -9.435 17.195 1.00 96.25 249 GLY A O 1
ATOM 2017 N N . ALA A 1 250 ? -7.951 -11.383 16.673 1.00 95.12 250 ALA A N 1
ATOM 2018 C CA . ALA A 1 250 ? -8.641 -11.588 17.945 1.00 95.12 250 ALA A CA 1
ATOM 2019 C C . ALA A 1 250 ? -7.677 -11.899 19.100 1.00 95.12 250 ALA A C 1
ATOM 2021 O O . ALA A 1 250 ? -7.997 -11.628 20.251 1.00 95.12 250 ALA A O 1
ATOM 2022 N N . GLU A 1 251 ? -6.502 -12.439 18.796 1.00 93.00 251 GLU A N 1
ATOM 2023 C CA . GLU A 1 251 ? -5.406 -12.681 19.732 1.00 93.00 251 GLU A CA 1
ATOM 2024 C C . GLU A 1 251 ? -4.639 -11.408 20.115 1.00 93.00 251 GLU A C 1
ATOM 2026 O O . GLU A 1 251 ? -3.904 -11.401 21.100 1.00 93.00 251 GLU A O 1
ATOM 2031 N N . CYS A 1 252 ? -4.795 -10.328 19.344 1.00 94.94 252 CYS A N 1
ATOM 2032 C CA . CYS A 1 252 ? -4.144 -9.059 19.629 1.00 94.94 252 CYS A CA 1
ATOM 2033 C C . CYS A 1 252 ? -4.779 -8.387 20.855 1.00 94.94 252 CYS A C 1
ATOM 2035 O O . CYS A 1 252 ? -5.992 -8.447 21.058 1.00 94.94 252 CYS A O 1
ATOM 2037 N N . ALA A 1 253 ? -3.963 -7.719 21.670 1.00 94.19 253 ALA A N 1
ATOM 2038 C CA . ALA A 1 253 ? -4.444 -7.005 22.843 1.00 94.19 253 ALA A CA 1
ATOM 2039 C C . ALA A 1 253 ? -5.285 -5.771 22.464 1.00 94.19 253 ALA A C 1
ATOM 2041 O O . ALA A 1 253 ? -5.124 -5.155 21.405 1.00 94.19 253 ALA A O 1
ATOM 2042 N N . PHE A 1 254 ? -6.174 -5.369 23.371 1.00 90.00 254 PHE A N 1
ATOM 2043 C CA . PHE A 1 254 ? -6.836 -4.068 23.296 1.00 90.00 254 PHE A CA 1
ATOM 2044 C C . PHE A 1 254 ? -5.779 -2.939 23.347 1.00 90.00 254 PHE A C 1
ATOM 2046 O O . PHE A 1 254 ? -4.830 -3.064 24.123 1.00 90.00 254 PHE A O 1
ATOM 2053 N N . PRO A 1 255 ? -5.903 -1.845 22.565 1.00 92.06 255 PRO A N 1
ATOM 2054 C CA . PRO A 1 255 ? -7.047 -1.428 21.745 1.00 92.06 255 PRO A CA 1
ATOM 2055 C C . PRO A 1 255 ? -7.063 -1.947 20.300 1.00 92.06 255 PRO A C 1
ATOM 2057 O O . PRO A 1 255 ? -7.980 -1.601 19.562 1.00 92.06 255 PRO A O 1
ATOM 2060 N N . ASN A 1 256 ? -6.100 -2.755 19.859 1.00 95.56 256 ASN A N 1
ATOM 2061 C CA . ASN A 1 256 ? -5.976 -3.135 18.444 1.00 95.56 256 ASN A CA 1
ATOM 2062 C C . ASN A 1 256 ? -6.766 -4.382 18.039 1.00 95.56 256 ASN A C 1
ATOM 2064 O O . ASN A 1 256 ? -6.961 -4.616 16.850 1.00 95.56 256 ASN A O 1
ATOM 2068 N N . GLN A 1 257 ? -7.235 -5.159 19.011 1.00 95.31 257 GLN A N 1
ATOM 2069 C CA . GLN A 1 257 ? -7.980 -6.396 18.801 1.00 95.31 257 GLN A CA 1
ATOM 2070 C C . GLN A 1 257 ? -9.075 -6.290 17.720 1.00 95.31 257 GLN A C 1
ATOM 2072 O O . GLN A 1 257 ? -9.967 -5.442 17.801 1.00 95.31 257 GLN A O 1
ATOM 2077 N N . ARG A 1 258 ? -9.034 -7.203 16.738 1.00 96.81 258 ARG A N 1
ATOM 2078 C CA . ARG A 1 258 ? -9.980 -7.317 15.606 1.00 96.81 258 ARG A CA 1
ATOM 2079 C C . ARG A 1 258 ? -10.092 -6.062 14.733 1.00 96.81 258 ARG A C 1
ATOM 2081 O O . ARG A 1 258 ? -11.175 -5.781 14.210 1.00 96.81 258 ARG A O 1
ATOM 2088 N N . ARG A 1 259 ? -9.000 -5.322 14.542 1.00 97.31 259 ARG A N 1
ATOM 2089 C CA . ARG A 1 259 ? -8.964 -4.115 13.699 1.00 97.31 259 ARG A CA 1
ATOM 2090 C C . ARG A 1 259 ? -8.083 -4.315 12.477 1.00 97.31 259 ARG A C 1
ATOM 2092 O O . ARG A 1 259 ? -7.071 -5.007 12.524 1.00 97.31 259 ARG A O 1
ATOM 2099 N N . VAL A 1 260 ? -8.460 -3.668 11.385 1.00 98.19 260 VAL A N 1
ATOM 2100 C CA . VAL A 1 260 ? -7.677 -3.629 10.150 1.00 98.19 260 VAL A CA 1
ATOM 2101 C C . VAL A 1 260 ? -7.307 -2.187 9.839 1.00 98.19 260 VAL A C 1
ATOM 2103 O O . VAL A 1 260 ? -8.124 -1.290 10.021 1.00 98.19 260 VAL A O 1
ATOM 2106 N N . TYR A 1 261 ? -6.101 -1.949 9.341 1.00 98.25 261 TYR A N 1
ATOM 2107 C CA . TYR A 1 261 ? -5.651 -0.623 8.929 1.00 98.25 261 TYR A CA 1
ATOM 2108 C C . TYR A 1 261 ? -5.128 -0.651 7.492 1.00 98.25 261 TYR A C 1
ATOM 2110 O O . TYR A 1 261 ? -4.209 -1.411 7.170 1.00 98.25 261 TYR A O 1
ATOM 2118 N N . LEU A 1 262 ? -5.717 0.176 6.623 1.00 97.38 262 LEU A N 1
ATOM 2119 C CA . LEU A 1 262 ? -5.223 0.398 5.265 1.00 97.38 262 LEU A CA 1
ATOM 2120 C C . LEU A 1 262 ? -4.017 1.338 5.345 1.00 97.38 262 LEU A C 1
ATOM 2122 O O . LEU A 1 262 ? -4.168 2.541 5.534 1.00 97.38 262 LEU A O 1
ATOM 2126 N N . SER A 1 263 ? -2.814 0.775 5.229 1.00 92.12 263 SER A N 1
ATOM 2127 C CA . SER A 1 263 ? -1.569 1.515 5.463 1.00 92.12 263 SER A CA 1
ATOM 2128 C C . SER A 1 263 ? -1.188 2.402 4.288 1.00 92.12 263 SER A C 1
ATOM 2130 O O . SER A 1 263 ? -0.861 3.572 4.475 1.00 92.12 263 SER A O 1
ATOM 2132 N N . TYR A 1 264 ? -1.196 1.824 3.086 1.00 92.50 264 TYR A N 1
ATOM 2133 C CA . TYR A 1 264 ? -0.838 2.503 1.844 1.00 92.50 264 TYR A CA 1
ATOM 2134 C C . TYR A 1 264 ? -1.679 1.941 0.710 1.00 92.50 264 TYR A C 1
ATOM 2136 O O . TYR A 1 264 ? -1.944 0.740 0.660 1.00 92.50 264 TYR A O 1
ATOM 2144 N N . LEU A 1 265 ? -2.057 2.812 -0.213 1.00 95.06 265 LEU A N 1
ATOM 2145 C CA . LEU A 1 265 ? -2.723 2.458 -1.453 1.00 95.06 265 LEU A CA 1
ATOM 2146 C C . LEU A 1 265 ? -2.150 3.341 -2.546 1.00 95.06 265 LEU A C 1
ATOM 2148 O O . LEU A 1 265 ? -2.011 4.549 -2.350 1.00 95.06 265 LEU A O 1
ATOM 2152 N N . ASP A 1 266 ? -1.821 2.735 -3.677 1.00 96.25 266 ASP A N 1
ATOM 2153 C CA . ASP A 1 266 ? -1.250 3.453 -4.804 1.00 96.25 266 ASP A CA 1
ATOM 2154 C C . ASP A 1 266 ? -1.693 2.858 -6.136 1.00 96.25 266 ASP A C 1
ATOM 2156 O O . ASP A 1 266 ? -2.063 1.683 -6.216 1.00 96.25 266 ASP A O 1
ATOM 2160 N N . SER A 1 267 ? -1.667 3.668 -7.192 1.00 96.19 267 SER A N 1
ATOM 2161 C CA . SER A 1 267 ? -2.059 3.207 -8.523 1.00 96.19 267 SER A CA 1
ATOM 2162 C C . SER A 1 267 ? -1.485 4.055 -9.647 1.00 96.19 267 SER A C 1
ATOM 2164 O O . SER A 1 267 ? -1.301 5.259 -9.493 1.00 96.19 267 SER A O 1
ATOM 2166 N N . VAL A 1 268 ? -1.321 3.448 -10.821 1.00 95.69 268 VAL A N 1
ATOM 2167 C CA . VAL A 1 268 ? -0.955 4.136 -12.064 1.00 95.69 268 VAL A CA 1
ATOM 2168 C C . VAL A 1 268 ? -2.130 4.160 -13.037 1.00 95.69 268 VAL A C 1
ATOM 2170 O O . VAL A 1 268 ? -3.004 3.290 -13.049 1.00 95.69 268 VAL A O 1
ATOM 2173 N N . LYS A 1 269 ? -2.187 5.193 -13.876 1.00 93.62 269 LYS A N 1
ATOM 2174 C CA . LYS A 1 269 ? -3.396 5.514 -14.642 1.00 93.62 269 LYS A CA 1
ATOM 2175 C C . LYS A 1 269 ? -3.697 4.603 -15.837 1.00 93.62 269 LYS A C 1
ATOM 2177 O O . LYS A 1 269 ? -4.765 4.770 -16.421 1.00 93.62 269 LYS A O 1
ATOM 2182 N N . TYR A 1 270 ? -2.803 3.683 -16.200 1.00 96.31 270 TYR A N 1
ATOM 2183 C CA . TYR A 1 270 ? -2.806 2.960 -17.483 1.00 96.31 270 TYR A CA 1
ATOM 2184 C C . TYR A 1 270 ? -3.898 1.905 -17.673 1.00 96.31 270 TYR A C 1
ATOM 2186 O O . TYR A 1 270 ? -3.922 1.261 -18.716 1.00 96.31 270 TYR A O 1
ATOM 2194 N N . PHE A 1 271 ? -4.791 1.725 -16.702 1.00 97.44 271 PHE A N 1
ATOM 2195 C CA . PHE A 1 271 ? -5.900 0.780 -16.796 1.00 97.44 271 PHE A CA 1
ATOM 2196 C C . PHE A 1 271 ? -6.674 0.907 -18.116 1.00 97.44 271 PHE A C 1
ATOM 2198 O O . PHE A 1 271 ? -7.062 2.008 -18.520 1.00 97.44 271 PHE A O 1
ATOM 2205 N N . ARG A 1 272 ? -6.944 -0.233 -18.756 1.00 96.12 272 ARG A N 1
ATOM 2206 C CA . ARG A 1 272 ? -7.736 -0.333 -19.985 1.00 96.12 272 ARG A CA 1
ATOM 2207 C C . ARG A 1 272 ? -8.998 -1.185 -19.765 1.00 96.12 272 ARG A C 1
ATOM 2209 O O . ARG A 1 272 ? -8.969 -2.130 -18.984 1.00 96.12 272 ARG A O 1
ATOM 2216 N N . PRO A 1 273 ? -10.104 -0.913 -20.472 1.00 95.75 273 PRO A N 1
ATOM 2217 C CA . PRO A 1 273 ? -10.332 0.225 -21.356 1.00 95.75 273 PRO A CA 1
ATOM 2218 C C . PRO A 1 273 ? -10.585 1.520 -20.565 1.00 95.75 273 PRO A C 1
ATOM 2220 O O . PRO A 1 273 ? -11.056 1.501 -19.427 1.00 95.75 273 PRO A O 1
ATOM 2223 N N . GLU A 1 274 ? -10.288 2.665 -21.182 1.00 94.31 274 GLU A N 1
ATOM 2224 C CA . GLU A 1 274 ? -10.545 3.985 -20.594 1.00 94.31 274 GLU A CA 1
ATOM 2225 C C . GLU A 1 274 ? -11.988 4.417 -20.886 1.00 94.31 274 GLU A C 1
ATOM 2227 O O . GLU A 1 274 ? -12.264 5.216 -21.776 1.00 94.31 274 GLU A O 1
ATOM 2232 N N . VAL A 1 275 ? -12.933 3.822 -20.156 1.00 95.31 275 VAL A N 1
ATOM 2233 C CA . VAL A 1 275 ? -14.376 4.066 -20.309 1.00 95.31 275 VAL A CA 1
ATOM 2234 C C . VAL A 1 275 ? -15.023 4.422 -18.976 1.00 95.31 275 VAL A C 1
ATOM 2236 O O . VAL A 1 275 ? -14.442 4.215 -17.907 1.00 95.31 275 VAL A O 1
ATOM 2239 N N . LYS A 1 276 ? -16.243 4.959 -19.031 1.00 95.75 276 LYS A N 1
ATOM 2240 C CA . LYS A 1 276 ? -17.072 5.190 -17.845 1.00 95.75 276 LYS A CA 1
ATOM 2241 C C . LYS A 1 276 ? -17.904 3.949 -17.524 1.00 95.75 276 LYS A C 1
ATOM 2243 O O . LYS A 1 276 ? -18.409 3.280 -18.427 1.00 95.75 276 LYS A O 1
ATOM 2248 N N . ALA A 1 277 ? -18.039 3.666 -16.237 1.00 94.31 277 ALA A N 1
ATOM 2249 C CA . ALA A 1 277 ? -19.003 2.714 -15.724 1.00 94.31 277 ALA A CA 1
ATOM 2250 C C . ALA A 1 277 ? -20.426 3.285 -15.822 1.00 94.31 277 ALA A C 1
ATOM 2252 O O . ALA A 1 277 ? -20.613 4.495 -15.976 1.00 94.31 277 ALA A O 1
ATOM 2253 N N . VAL A 1 278 ? -21.433 2.425 -15.671 1.00 92.25 278 VAL A N 1
ATOM 2254 C CA . VAL A 1 278 ? -22.859 2.821 -15.643 1.00 92.25 278 VAL A CA 1
ATOM 2255 C C . VAL A 1 278 ? -23.144 3.923 -14.614 1.00 92.25 278 VAL A C 1
ATOM 2257 O O . VAL A 1 278 ? -23.944 4.820 -14.857 1.00 92.25 278 VAL A O 1
ATOM 2260 N N . THR A 1 279 ? -22.451 3.894 -13.476 1.00 89.81 279 THR A N 1
ATOM 2261 C CA . THR A 1 279 ? -22.561 4.883 -12.391 1.00 89.81 279 THR A CA 1
ATOM 2262 C C . THR A 1 279 ? -21.933 6.242 -12.729 1.00 89.81 279 THR A C 1
ATOM 2264 O O . THR A 1 279 ? -22.016 7.168 -11.926 1.00 89.81 279 THR A O 1
ATOM 2267 N N . GLY A 1 280 ? -21.297 6.381 -13.897 1.00 92.19 280 GLY A N 1
ATOM 2268 C CA . GLY A 1 280 ? -20.665 7.609 -14.385 1.00 92.19 280 GLY A CA 1
ATOM 2269 C C . GLY A 1 280 ? -19.195 7.784 -13.984 1.00 92.19 280 GLY A C 1
ATOM 2270 O O . GLY A 1 280 ? -18.500 8.614 -14.577 1.00 92.19 280 GLY A O 1
ATOM 2271 N N . GLU A 1 281 ? -18.695 6.998 -13.026 1.00 94.25 281 GLU A N 1
ATOM 2272 C CA . GLU A 1 281 ? -17.276 6.973 -12.644 1.00 94.25 281 GLU A CA 1
ATOM 2273 C C . GLU A 1 281 ? -16.413 6.265 -13.703 1.00 94.25 281 GLU A C 1
ATOM 2275 O O . GLU A 1 281 ? -16.923 5.542 -14.555 1.00 94.25 281 GLU A O 1
ATOM 2280 N N . ALA A 1 282 ? -15.092 6.452 -13.681 1.00 95.88 282 ALA A N 1
ATOM 2281 C CA . ALA A 1 282 ? -14.205 5.698 -14.571 1.00 95.88 282 ALA A CA 1
ATOM 2282 C C . ALA A 1 282 ? -14.242 4.197 -14.228 1.00 95.88 282 ALA A C 1
ATOM 2284 O O . ALA A 1 282 ? -14.212 3.840 -13.051 1.00 95.88 282 ALA A O 1
ATOM 2285 N N . LEU A 1 283 ? -14.209 3.311 -15.228 1.00 97.25 283 LEU A N 1
ATOM 2286 C CA . LEU A 1 283 ? -14.179 1.858 -15.005 1.00 97.25 283 LEU A CA 1
ATOM 2287 C C . LEU A 1 283 ? -12.978 1.436 -14.141 1.00 97.25 283 LEU A C 1
ATOM 2289 O O . LEU A 1 283 ? -13.098 0.564 -13.286 1.00 97.25 283 LEU A O 1
ATOM 2293 N N . ARG A 1 284 ? -11.844 2.131 -14.289 1.00 96.94 284 ARG A N 1
ATOM 2294 C CA . ARG A 1 284 ? -10.681 2.003 -13.398 1.00 96.94 284 ARG A CA 1
ATOM 2295 C C . ARG A 1 284 ? -11.047 2.234 -11.928 1.00 96.94 284 ARG A C 1
ATOM 2297 O O . ARG A 1 284 ? -10.686 1.439 -11.069 1.00 96.94 284 ARG A O 1
ATOM 2304 N N . THR A 1 285 ? -11.775 3.313 -11.640 1.00 96.88 285 THR A N 1
ATOM 2305 C CA . THR A 1 285 ? -12.245 3.631 -10.284 1.00 96.88 285 THR A CA 1
ATOM 2306 C C . THR A 1 285 ? -13.197 2.558 -9.769 1.00 96.88 285 THR A C 1
ATOM 2308 O O . THR A 1 285 ? -13.032 2.102 -8.642 1.00 96.88 285 THR A O 1
ATOM 2311 N N . PHE A 1 286 ? -14.131 2.097 -10.606 1.00 97.75 286 PHE A N 1
ATOM 2312 C CA . PHE A 1 286 ? -15.038 1.004 -10.260 1.00 97.75 286 PHE A CA 1
ATOM 2313 C C . PHE A 1 286 ? -14.271 -0.259 -9.835 1.00 97.75 286 PHE A C 1
ATOM 2315 O O . PHE A 1 286 ? -14.584 -0.848 -8.804 1.00 97.75 286 PHE A O 1
ATOM 2322 N N . VAL A 1 287 ? -13.232 -0.644 -10.582 1.00 98.19 287 VAL A N 1
ATOM 2323 C CA . VAL A 1 287 ? -12.382 -1.804 -10.261 1.00 98.19 287 VAL A CA 1
ATOM 2324 C C . VAL A 1 287 ? -11.668 -1.617 -8.926 1.00 98.19 287 VAL A C 1
ATOM 2326 O O . VAL A 1 287 ? -11.696 -2.515 -8.091 1.00 98.19 287 VAL A O 1
ATOM 2329 N N . TYR A 1 288 ? -11.070 -0.449 -8.687 1.00 98.25 288 TYR A N 1
ATOM 2330 C CA . TYR A 1 288 ? -10.377 -0.165 -7.426 1.00 98.25 288 TYR A CA 1
ATOM 2331 C C . TYR A 1 288 ? -11.339 -0.179 -6.231 1.00 98.25 288 TYR A C 1
ATOM 2333 O O . TYR A 1 288 ? -11.004 -0.719 -5.177 1.00 98.25 288 TYR A O 1
ATOM 2341 N N . HIS A 1 289 ? -12.556 0.346 -6.405 1.00 98.44 289 HIS A N 1
ATOM 2342 C CA . HIS A 1 289 ? -13.6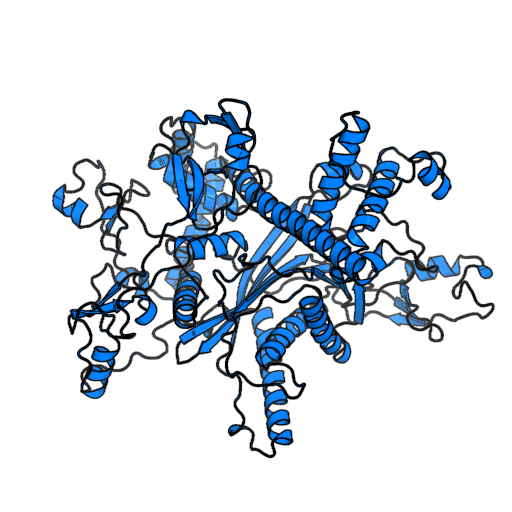12 0.243 -5.402 1.00 98.44 289 HIS A CA 1
ATOM 2343 C C . HIS A 1 289 ? -13.982 -1.218 -5.129 1.00 98.44 289 HIS A C 1
ATOM 2345 O O . HIS A 1 289 ? -14.028 -1.611 -3.971 1.00 98.44 289 HIS A O 1
ATOM 2351 N N . GLU A 1 290 ? -14.189 -2.047 -6.155 1.00 98.25 290 GLU A N 1
ATOM 2352 C CA . GLU A 1 290 ? -14.525 -3.464 -5.955 1.00 98.25 290 GLU A CA 1
ATOM 2353 C C . GLU A 1 290 ? -13.429 -4.261 -5.249 1.00 98.25 290 GLU A C 1
ATOM 2355 O O . GLU A 1 290 ? -13.743 -5.150 -4.459 1.00 98.25 290 GLU A O 1
ATOM 2360 N N . ILE A 1 291 ? -12.158 -3.923 -5.480 1.00 98.62 291 ILE A N 1
ATOM 2361 C CA . ILE A 1 291 ? -11.031 -4.533 -4.767 1.00 98.62 291 ILE A CA 1
ATOM 2362 C C . ILE A 1 291 ? -11.101 -4.208 -3.271 1.00 98.62 291 ILE A C 1
ATOM 2364 O O . ILE A 1 291 ? -11.002 -5.108 -2.439 1.00 98.62 291 ILE A O 1
ATOM 2368 N N . LEU A 1 292 ? -11.311 -2.935 -2.922 1.00 98.69 292 LEU A N 1
ATOM 2369 C CA . LEU A 1 292 ? -11.427 -2.503 -1.527 1.00 98.69 292 LEU A CA 1
ATOM 2370 C C . LEU A 1 292 ? -12.668 -3.079 -0.845 1.00 98.69 292 LEU A C 1
ATOM 2372 O O . LEU A 1 292 ? -12.583 -3.542 0.288 1.00 98.69 292 LEU A O 1
ATOM 2376 N N . ILE A 1 293 ? -13.808 -3.098 -1.534 1.00 98.62 293 ILE A N 1
ATOM 2377 C CA . ILE A 1 293 ? -15.047 -3.666 -0.997 1.00 98.62 293 ILE A CA 1
ATOM 2378 C C . ILE A 1 293 ? -14.889 -5.174 -0.783 1.00 98.62 293 ILE A C 1
ATOM 2380 O O . ILE A 1 293 ? -15.264 -5.668 0.277 1.00 98.62 293 ILE A O 1
ATOM 2384 N N . GLY A 1 294 ? -14.285 -5.893 -1.735 1.00 98.44 294 GLY A N 1
ATOM 2385 C CA . GLY A 1 294 ? -13.986 -7.319 -1.588 1.00 98.44 294 GLY A CA 1
ATOM 2386 C C . GLY A 1 294 ? -13.037 -7.608 -0.427 1.00 98.44 294 GLY A C 1
ATOM 2387 O O . GLY A 1 294 ? -13.232 -8.578 0.301 1.00 98.44 294 GLY A O 1
ATOM 2388 N N . TYR A 1 295 ? -12.058 -6.733 -0.193 1.00 98.62 295 TYR A N 1
ATOM 2389 C CA . TYR A 1 295 ? -11.197 -6.824 0.983 1.00 98.62 295 TYR A CA 1
ATOM 2390 C C . TYR A 1 295 ? -11.974 -6.606 2.295 1.00 98.62 295 TYR A C 1
ATOM 2392 O O . TYR A 1 295 ? -11.839 -7.399 3.224 1.00 98.62 295 TYR A O 1
ATOM 2400 N N . LEU A 1 296 ? -12.836 -5.584 2.375 1.00 98.62 296 LEU A N 1
ATOM 2401 C CA . LEU A 1 296 ? -13.671 -5.335 3.561 1.00 98.62 296 LEU A CA 1
ATOM 2402 C C . LEU A 1 296 ? -14.653 -6.484 3.834 1.00 98.62 296 LEU A C 1
ATOM 2404 O O . LEU A 1 296 ? -14.855 -6.854 4.991 1.00 98.62 296 LEU A O 1
ATOM 2408 N N . GLU A 1 297 ? -15.233 -7.062 2.782 1.00 97.94 297 GLU A N 1
ATOM 2409 C CA . GLU A 1 297 ? -16.090 -8.248 2.852 1.00 97.94 297 GLU A CA 1
ATOM 2410 C C . GLU A 1 297 ? -15.322 -9.447 3.423 1.00 97.94 297 GLU A C 1
ATOM 2412 O O . GLU A 1 297 ? -15.775 -10.047 4.399 1.00 97.94 297 GLU A O 1
ATOM 2417 N N . TYR A 1 298 ? -14.116 -9.724 2.911 1.00 97.19 298 TYR A N 1
ATOM 2418 C CA . TYR A 1 298 ? -13.236 -10.765 3.450 1.00 97.19 298 TYR A CA 1
ATOM 2419 C C . TYR A 1 298 ? -12.926 -10.541 4.934 1.00 97.19 298 TYR A C 1
ATOM 2421 O O . TYR A 1 298 ? -13.065 -11.458 5.745 1.00 97.19 298 TYR A O 1
ATOM 2429 N N . CYS A 1 299 ? -12.550 -9.316 5.319 1.00 97.50 299 CYS A N 1
ATOM 2430 C CA . CYS A 1 299 ? -12.268 -8.975 6.711 1.00 97.50 299 CYS A CA 1
ATOM 2431 C C . CYS A 1 299 ? -13.497 -9.178 7.610 1.00 97.50 299 CYS A C 1
ATOM 2433 O O . CYS A 1 299 ? -13.378 -9.745 8.698 1.00 97.50 299 CYS A O 1
ATOM 2435 N N . LYS A 1 300 ? -14.687 -8.770 7.158 1.00 96.00 300 LYS A N 1
ATOM 2436 C CA . LYS A 1 300 ? -15.933 -8.977 7.903 1.00 96.00 300 LYS A CA 1
ATOM 2437 C C . LYS A 1 300 ? -16.222 -10.464 8.103 1.00 96.00 300 LYS A C 1
ATOM 2439 O O . LYS A 1 300 ? -16.463 -10.882 9.233 1.00 96.00 300 LYS A O 1
ATOM 2444 N N . MET A 1 301 ? -16.124 -11.266 7.041 1.00 94.38 301 MET A N 1
ATOM 2445 C CA . MET A 1 301 ? -16.322 -12.722 7.094 1.00 94.38 301 MET A CA 1
ATOM 2446 C C . MET A 1 301 ? -15.285 -13.436 7.966 1.00 94.38 301 MET A C 1
ATOM 2448 O O . MET A 1 301 ? -15.572 -14.482 8.537 1.00 94.38 301 MET A O 1
ATOM 2452 N N . ARG A 1 302 ? -14.081 -12.872 8.085 1.00 95.19 302 ARG A N 1
ATOM 2453 C CA . ARG A 1 302 ? -13.021 -13.318 8.996 1.00 95.19 302 ARG A CA 1
ATOM 2454 C C . ARG A 1 302 ? -13.258 -12.920 10.455 1.00 95.19 302 ARG A C 1
ATOM 2456 O O . ARG A 1 302 ? -12.478 -13.340 11.296 1.00 95.19 302 ARG A O 1
ATOM 2463 N N . GLY A 1 303 ? -14.269 -12.108 10.766 1.00 95.69 303 GLY A N 1
ATOM 2464 C CA . GLY A 1 303 ? -14.575 -11.655 12.127 1.00 95.69 303 GLY A CA 1
ATOM 2465 C C . GLY A 1 303 ? -13.881 -10.358 12.560 1.00 95.69 303 GLY A C 1
ATOM 2466 O O . GLY A 1 303 ? -13.908 -10.018 13.746 1.00 95.69 303 GLY A O 1
ATOM 2467 N N . PHE A 1 304 ? -13.258 -9.605 11.650 1.00 97.50 304 PHE A N 1
ATOM 2468 C CA . PHE A 1 304 ? -12.777 -8.262 11.986 1.00 97.50 304 PHE A CA 1
ATOM 2469 C C . PHE A 1 304 ? -13.956 -7.313 12.227 1.00 97.50 304 PHE A C 1
ATOM 2471 O O . PHE A 1 304 ? -15.003 -7.412 11.586 1.00 97.50 304 PHE A O 1
ATOM 2478 N N . THR A 1 305 ? -13.787 -6.383 13.167 1.00 96.56 305 THR A N 1
ATOM 2479 C CA . THR A 1 305 ? -14.872 -5.499 13.612 1.00 96.56 305 THR A CA 1
ATOM 2480 C C . THR A 1 305 ? -14.835 -4.136 12.944 1.00 96.56 305 THR A C 1
ATOM 2482 O O . THR A 1 305 ? -15.890 -3.559 12.679 1.00 96.56 305 THR A O 1
ATOM 2485 N N . SER A 1 306 ? -13.646 -3.629 12.624 1.00 96.88 306 SER A N 1
ATOM 2486 C CA . SER A 1 306 ? -13.485 -2.337 11.963 1.00 96.88 306 SER A CA 1
ATOM 2487 C C . SER A 1 306 ? -12.266 -2.262 11.055 1.00 96.88 306 SER A C 1
ATOM 2489 O O . SER A 1 306 ? -11.282 -2.985 11.224 1.00 96.88 306 SER A O 1
ATOM 2491 N N . CYS A 1 307 ? -12.346 -1.341 10.095 1.00 98.06 307 CYS A N 1
ATOM 2492 C CA . CYS A 1 307 ? -11.245 -0.932 9.239 1.00 98.06 307 CYS A CA 1
ATOM 2493 C C . CYS A 1 307 ? -10.984 0.572 9.404 1.00 98.06 307 CYS A C 1
ATOM 2495 O O . CYS A 1 307 ? -11.919 1.369 9.471 1.00 98.06 307 CYS A O 1
ATOM 2497 N N . TYR A 1 308 ? -9.716 0.957 9.477 1.00 97.88 308 TYR A N 1
ATOM 2498 C CA . TYR A 1 308 ? -9.268 2.337 9.615 1.00 97.88 308 TYR A CA 1
ATOM 2499 C C . TYR A 1 308 ? -8.568 2.777 8.337 1.00 97.88 308 TYR A C 1
ATOM 2501 O O . TYR A 1 308 ? -7.713 2.060 7.809 1.00 97.88 308 TYR A O 1
ATOM 2509 N N . ILE A 1 309 ? -8.934 3.962 7.853 1.00 97.19 309 ILE A N 1
ATOM 2510 C CA . ILE A 1 309 ? -8.376 4.563 6.644 1.00 97.19 309 ILE A CA 1
ATOM 2511 C C . ILE A 1 309 ? -7.953 5.988 6.977 1.00 97.19 309 ILE A C 1
ATOM 2513 O O . ILE A 1 309 ? -8.774 6.818 7.368 1.00 97.19 309 ILE A O 1
ATOM 2517 N N . TRP A 1 310 ? -6.674 6.283 6.765 1.00 94.31 310 TRP A N 1
ATOM 2518 C CA . TRP A 1 310 ? -6.185 7.653 6.744 1.00 94.31 310 TRP A CA 1
ATOM 2519 C C . TRP A 1 310 ? -6.151 8.153 5.297 1.00 94.31 310 TRP A C 1
ATOM 2521 O O . TRP A 1 310 ? -5.310 7.742 4.496 1.00 94.31 310 TRP A O 1
ATOM 2531 N N . ALA A 1 311 ? -7.083 9.040 4.948 1.00 92.00 311 ALA A N 1
ATOM 2532 C CA . ALA A 1 311 ? -7.202 9.640 3.624 1.00 92.00 311 ALA A CA 1
ATOM 2533 C C . ALA A 1 311 ? -6.141 10.736 3.414 1.00 92.00 311 ALA A C 1
ATOM 2535 O O . ALA A 1 311 ? -6.449 11.917 3.301 1.00 92.00 311 ALA A O 1
ATOM 2536 N N . CYS A 1 312 ? -4.872 10.336 3.358 1.00 86.81 312 CYS A N 1
ATOM 2537 C CA . CYS A 1 312 ? -3.752 11.221 3.060 1.00 86.81 312 CYS A CA 1
ATOM 2538 C C . CYS A 1 312 ? -3.320 11.025 1.604 1.00 86.81 312 CYS A C 1
ATOM 2540 O O . CYS A 1 312 ? -2.893 9.925 1.257 1.00 86.81 312 CYS A O 1
ATOM 2542 N N . PRO A 1 313 ? -3.405 12.041 0.731 1.00 85.38 313 PRO A N 1
ATOM 2543 C CA . PRO A 1 313 ? -2.743 11.972 -0.565 1.00 85.38 313 PRO A CA 1
ATOM 2544 C C . PRO A 1 313 ? -1.218 12.087 -0.391 1.00 85.38 313 PRO A C 1
ATOM 2546 O O . PRO A 1 313 ? -0.759 12.737 0.558 1.00 85.38 313 PRO A O 1
ATOM 2549 N N . PRO A 1 314 ? -0.416 11.499 -1.298 1.00 81.44 314 PRO A N 1
ATOM 2550 C CA . PRO A 1 314 ? 1.024 11.699 -1.278 1.00 81.44 314 PRO A CA 1
ATOM 2551 C C . PRO A 1 314 ? 1.358 13.156 -1.618 1.00 81.44 314 PRO A C 1
ATOM 2553 O O . PRO A 1 314 ? 0.608 13.850 -2.315 1.00 81.44 314 PRO A O 1
ATOM 2556 N N . LEU A 1 315 ? 2.498 13.638 -1.124 1.00 73.06 315 LEU A N 1
ATOM 2557 C CA . LEU A 1 315 ? 2.982 14.969 -1.478 1.00 73.06 315 LEU A CA 1
ATOM 2558 C C . LEU A 1 315 ? 3.402 15.007 -2.945 1.00 73.06 315 LEU A C 1
ATOM 2560 O O . LEU A 1 315 ? 3.727 13.988 -3.553 1.00 73.06 315 LEU A O 1
ATOM 2564 N N . LYS A 1 316 ? 3.438 16.211 -3.523 1.00 69.38 316 LYS A N 1
ATOM 2565 C CA . LYS A 1 316 ? 3.870 16.384 -4.911 1.00 69.38 316 LYS A CA 1
ATOM 2566 C C . LYS A 1 316 ? 5.286 15.823 -5.102 1.00 69.38 316 LYS A C 1
ATOM 2568 O O . LYS A 1 316 ? 6.251 16.345 -4.542 1.00 69.38 316 LYS A O 1
ATOM 2573 N N . GLY A 1 317 ? 5.388 14.798 -5.946 1.00 69.06 317 GLY A N 1
ATOM 2574 C CA . GLY A 1 317 ? 6.638 14.121 -6.277 1.00 69.06 317 GLY A CA 1
ATOM 2575 C C . GLY A 1 317 ? 7.133 13.137 -5.213 1.00 69.06 317 GLY A C 1
ATOM 2576 O O . GLY A 1 317 ? 8.329 12.854 -5.208 1.00 69.06 317 GLY A O 1
ATOM 2577 N N . GLU A 1 318 ? 6.257 12.678 -4.316 1.00 78.31 318 GLU A N 1
ATOM 2578 C CA . GLU A 1 318 ? 6.455 11.480 -3.498 1.00 78.31 318 GLU A CA 1
ATOM 2579 C C . GLU A 1 318 ? 5.522 10.365 -3.978 1.00 78.31 318 GLU A C 1
ATOM 2581 O O . GLU A 1 318 ? 4.392 10.632 -4.387 1.00 78.31 318 GLU A O 1
ATOM 2586 N N . ASP A 1 319 ? 5.986 9.123 -3.879 1.00 85.19 319 ASP A N 1
ATOM 2587 C CA . ASP A 1 319 ? 5.249 7.933 -4.300 1.00 85.19 319 ASP A CA 1
ATOM 2588 C C . ASP A 1 319 ? 4.982 7.038 -3.084 1.00 85.19 319 ASP A C 1
ATOM 2590 O O . ASP A 1 319 ? 5.853 6.888 -2.219 1.00 85.19 319 ASP A O 1
ATOM 2594 N N . TYR A 1 320 ? 3.791 6.433 -2.994 1.00 88.06 320 TYR A N 1
ATOM 2595 C CA . TYR A 1 320 ? 3.493 5.526 -1.884 1.00 88.06 320 TYR A CA 1
ATOM 2596 C C . TYR A 1 320 ? 4.056 4.128 -2.117 1.00 88.06 320 TYR A C 1
ATOM 2598 O O . TYR A 1 320 ? 4.640 3.553 -1.197 1.00 88.06 320 TYR A O 1
ATOM 2606 N N . ILE A 1 321 ? 3.866 3.581 -3.317 1.00 93.19 321 ILE A N 1
ATOM 2607 C CA . ILE A 1 321 ? 4.267 2.220 -3.685 1.00 93.19 321 ILE A CA 1
ATOM 2608 C C . ILE A 1 321 ? 4.896 2.215 -5.082 1.00 93.19 321 ILE A C 1
ATOM 2610 O O . ILE A 1 321 ? 5.999 1.698 -5.243 1.00 93.19 321 ILE A O 1
ATOM 2614 N N . LEU A 1 322 ? 4.219 2.765 -6.095 1.00 94.69 322 LEU A N 1
ATOM 2615 C CA . LEU A 1 322 ? 4.664 2.676 -7.489 1.00 94.69 322 LEU A CA 1
ATOM 2616 C C . LEU A 1 322 ? 5.596 3.848 -7.809 1.00 94.69 322 LEU A C 1
ATOM 2618 O O . LEU A 1 322 ? 5.177 4.999 -7.830 1.00 94.69 322 LEU A O 1
ATOM 2622 N N . TYR A 1 323 ? 6.879 3.552 -8.022 1.00 92.62 323 TYR A N 1
ATOM 2623 C CA . TYR A 1 323 ? 7.907 4.581 -8.174 1.00 92.62 323 TYR A CA 1
ATOM 2624 C C . TYR A 1 323 ? 7.772 5.349 -9.494 1.00 92.62 323 TYR A C 1
ATOM 2626 O O . TYR A 1 323 ? 7.731 4.744 -10.567 1.00 92.62 323 TYR A O 1
ATOM 2634 N N . CYS A 1 324 ? 7.805 6.680 -9.395 1.00 90.19 324 CYS A N 1
ATOM 2635 C CA . CYS A 1 324 ? 7.734 7.627 -10.500 1.00 90.19 324 CYS A CA 1
ATOM 2636 C C . CYS A 1 324 ? 6.399 7.541 -11.258 1.00 90.19 324 CYS A C 1
ATOM 2638 O O . CYS A 1 324 ? 6.241 6.769 -12.202 1.00 90.19 324 CYS A O 1
ATOM 2640 N N . HIS A 1 325 ? 5.417 8.335 -10.826 1.00 92.44 325 HIS A N 1
ATOM 2641 C CA . HIS A 1 325 ? 4.102 8.394 -11.465 1.00 92.44 325 HIS A CA 1
ATOM 2642 C C . HIS A 1 325 ? 4.103 9.157 -12.802 1.00 92.44 325 HIS A C 1
ATOM 2644 O O . HIS A 1 325 ? 4.897 10.077 -12.992 1.00 92.44 325 HIS A O 1
ATOM 2650 N N . PRO A 1 326 ? 3.157 8.850 -13.711 1.00 91.50 326 PRO A N 1
ATOM 2651 C CA . PRO A 1 326 ? 3.006 9.580 -14.968 1.00 91.50 326 PRO A CA 1
ATOM 2652 C C . PRO A 1 326 ? 2.697 11.056 -14.722 1.00 91.50 326 PRO A C 1
ATOM 2654 O O . PRO A 1 326 ? 1.777 11.364 -13.969 1.00 91.50 326 PRO A O 1
ATOM 2657 N N . GLU A 1 327 ? 3.355 11.980 -15.425 1.00 87.25 327 GLU A N 1
ATOM 2658 C CA . GLU A 1 327 ? 3.084 13.428 -15.284 1.00 87.25 327 GLU A CA 1
ATOM 2659 C C . GLU A 1 327 ? 1.618 13.785 -15.570 1.00 87.25 327 GLU A C 1
ATOM 2661 O O . GLU A 1 327 ? 1.000 14.652 -14.953 1.00 87.25 327 GLU A O 1
ATOM 2666 N N . ILE A 1 328 ? 1.030 13.040 -16.502 1.00 88.00 328 ILE A N 1
ATOM 2667 C CA . ILE A 1 328 ? -0.369 13.120 -16.909 1.00 88.00 328 ILE A CA 1
ATOM 2668 C C . ILE A 1 328 ? -1.343 12.521 -15.876 1.00 88.00 328 ILE A C 1
ATOM 2670 O O . ILE A 1 328 ? -2.550 12.478 -16.133 1.00 88.00 328 ILE A O 1
ATOM 2674 N N . GLN A 1 329 ? -0.857 11.997 -14.748 1.00 90.06 329 GLN A N 1
ATOM 2675 C CA . GLN A 1 329 ? -1.653 11.540 -13.611 1.00 90.06 329 GLN A CA 1
ATOM 2676 C C . GLN A 1 329 ? -1.664 12.618 -12.526 1.00 90.06 329 GLN A C 1
ATOM 2678 O O . GLN A 1 329 ? -0.655 12.925 -11.903 1.00 90.06 329 GLN A O 1
ATOM 2683 N N . LYS A 1 330 ? -2.846 13.179 -12.260 1.00 88.62 330 LYS A N 1
ATOM 2684 C CA . LYS A 1 330 ? -3.017 14.171 -11.196 1.00 88.62 330 LYS A CA 1
ATOM 2685 C C . LYS A 1 330 ? -3.153 13.478 -9.843 1.00 88.62 330 LYS A C 1
ATOM 2687 O O . LYS A 1 330 ? -4.041 12.644 -9.673 1.00 88.62 330 LYS A O 1
ATOM 2692 N N . THR A 1 331 ? -2.342 13.884 -8.871 1.00 85.25 331 THR A N 1
ATOM 2693 C CA . THR A 1 331 ? -2.535 13.507 -7.466 1.00 85.25 331 THR A CA 1
ATOM 2694 C C . THR A 1 331 ? -3.804 14.177 -6.926 1.00 85.25 331 THR A C 1
ATOM 2696 O O . THR A 1 331 ? -3.947 15.398 -7.062 1.00 85.25 331 THR A O 1
ATOM 2699 N N . PRO A 1 332 ? -4.752 13.425 -6.339 1.00 85.81 332 PRO A N 1
ATOM 2700 C CA . PRO A 1 332 ? -5.962 14.014 -5.781 1.00 85.81 332 PRO A CA 1
ATOM 2701 C C . PRO A 1 332 ? -5.631 14.904 -4.576 1.00 85.81 332 PRO A C 1
ATOM 2703 O O . PRO A 1 332 ? -4.759 14.587 -3.771 1.00 85.81 332 PRO A O 1
ATOM 2706 N N . LYS A 1 333 ? -6.364 16.011 -4.421 1.00 86.12 333 LYS A N 1
ATOM 2707 C CA . LYS A 1 333 ? -6.382 16.774 -3.163 1.00 86.12 333 LYS A CA 1
ATOM 2708 C C . LYS A 1 333 ? -7.110 15.960 -2.075 1.00 86.12 333 LYS A C 1
ATOM 2710 O O . LYS A 1 333 ? -7.918 15.093 -2.411 1.00 86.12 333 LYS A O 1
ATOM 2715 N N . SER A 1 334 ? -6.854 16.241 -0.788 1.00 84.88 334 SER A N 1
ATOM 2716 C CA . SER A 1 334 ? -7.412 15.433 0.326 1.00 84.88 334 SER A CA 1
ATOM 2717 C C . SER A 1 334 ? -8.942 15.323 0.288 1.00 84.88 334 SER A C 1
ATOM 2719 O O . SER A 1 334 ? -9.487 14.251 0.494 1.00 84.88 334 SER A O 1
ATOM 2721 N N . ASP A 1 335 ? -9.648 16.402 -0.058 1.00 88.00 335 ASP A N 1
ATOM 2722 C CA . ASP A 1 335 ? -11.110 16.426 -0.197 1.00 88.00 335 ASP A CA 1
ATOM 2723 C C . ASP A 1 335 ? -11.614 15.466 -1.287 1.00 88.00 335 ASP A C 1
ATOM 2725 O O . ASP A 1 335 ? -12.560 14.711 -1.063 1.00 88.00 335 ASP A O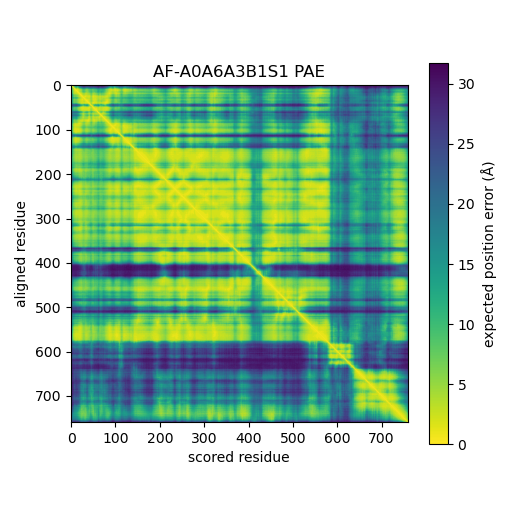 1
ATOM 2729 N N . LYS A 1 336 ? -10.950 15.438 -2.450 1.00 91.75 336 LYS A N 1
ATOM 2730 C CA . LYS A 1 336 ? -11.287 14.519 -3.546 1.00 91.75 336 LYS A CA 1
ATOM 2731 C C . LYS A 1 336 ? -10.950 13.072 -3.208 1.00 91.75 336 LYS A C 1
ATOM 2733 O O . LYS A 1 336 ? -11.724 12.186 -3.556 1.00 91.75 336 LYS A O 1
ATOM 2738 N N . LEU A 1 337 ? -9.821 12.834 -2.540 1.00 93.25 337 LEU A N 1
ATOM 2739 C CA . LEU A 1 337 ? -9.439 11.494 -2.093 1.00 93.25 337 LEU A CA 1
ATOM 2740 C C . LEU A 1 337 ? -10.408 10.964 -1.028 1.00 93.25 337 LEU A C 1
ATOM 2742 O O . LEU A 1 337 ? -10.828 9.812 -1.086 1.00 93.25 337 LEU A O 1
ATOM 2746 N N . ARG A 1 338 ? -10.809 11.814 -0.083 1.00 93.56 338 ARG A N 1
ATOM 2747 C CA . ARG A 1 338 ? -11.806 11.476 0.929 1.00 93.56 338 ARG A CA 1
ATOM 2748 C C . ARG A 1 338 ? -13.146 11.123 0.294 1.00 93.56 338 ARG A C 1
ATOM 2750 O O . ARG A 1 338 ? -13.702 10.076 0.606 1.00 93.56 338 ARG A O 1
ATOM 2757 N N . GLU A 1 339 ? -13.636 11.945 -0.633 1.00 95.56 339 GLU A N 1
ATOM 2758 C CA . GLU A 1 339 ? -14.888 11.659 -1.341 1.00 95.56 339 GLU A CA 1
ATOM 2759 C C . GLU A 1 339 ? -14.812 10.351 -2.142 1.00 95.56 339 GLU A C 1
ATOM 2761 O O . GLU A 1 339 ? -15.781 9.597 -2.186 1.00 95.56 339 GLU A O 1
ATOM 2766 N N . TRP A 1 340 ? -13.647 10.036 -2.716 1.00 96.69 340 TRP A N 1
ATOM 2767 C CA . TRP A 1 340 ? -13.405 8.762 -3.396 1.00 96.69 340 TRP A CA 1
ATOM 2768 C C . TRP A 1 340 ? -13.595 7.563 -2.448 1.00 96.69 340 TRP A C 1
ATOM 2770 O O . TRP A 1 340 ? -14.362 6.649 -2.757 1.00 96.69 340 TRP A O 1
ATOM 2780 N N . TYR A 1 341 ? -13.010 7.604 -1.244 1.00 97.88 341 TYR A N 1
ATOM 2781 C CA . TYR A 1 341 ? -13.238 6.571 -0.225 1.00 97.88 341 TYR A CA 1
ATOM 2782 C C . TYR A 1 341 ? -14.694 6.525 0.251 1.00 97.88 341 TYR A C 1
ATOM 2784 O O . TYR A 1 341 ? -15.269 5.443 0.357 1.00 97.88 341 TYR A O 1
ATOM 2792 N N . LEU A 1 342 ? -15.320 7.674 0.515 1.00 97.06 342 LEU A N 1
ATOM 2793 C CA . LEU A 1 342 ? -16.715 7.727 0.962 1.00 97.06 342 LEU A CA 1
ATOM 2794 C C . LEU A 1 342 ? -17.679 7.187 -0.102 1.00 97.06 342 LEU A C 1
ATOM 2796 O O . LEU A 1 342 ? -18.661 6.534 0.244 1.00 97.06 342 LEU A O 1
ATOM 2800 N N . ALA A 1 343 ? -17.415 7.408 -1.392 1.00 97.25 343 ALA A N 1
ATOM 2801 C CA . ALA A 1 343 ? -18.192 6.820 -2.482 1.00 97.25 343 ALA A CA 1
ATOM 2802 C C . ALA A 1 343 ? -18.098 5.285 -2.488 1.00 97.25 343 ALA A C 1
ATOM 2804 O O . ALA A 1 343 ? -19.128 4.606 -2.556 1.00 97.25 343 ALA A O 1
ATOM 2805 N N . MET A 1 344 ? -16.885 4.744 -2.339 1.00 97.88 344 MET A N 1
ATOM 2806 C CA . MET A 1 344 ? -16.646 3.304 -2.192 1.00 97.88 344 MET A CA 1
ATOM 2807 C C . MET A 1 344 ? -17.382 2.729 -0.973 1.00 97.88 344 MET A C 1
ATOM 2809 O O . MET A 1 344 ? -18.105 1.739 -1.084 1.00 97.88 344 MET A O 1
ATOM 2813 N N . LEU A 1 345 ? -17.277 3.387 0.182 1.00 98.31 345 LEU A N 1
ATOM 2814 C CA . LEU A 1 345 ? -17.892 2.924 1.426 1.00 98.31 345 LEU A CA 1
ATOM 2815 C C . LEU A 1 345 ? -19.420 3.002 1.386 1.00 98.31 345 LEU A C 1
ATOM 2817 O O . LEU A 1 345 ? -20.088 2.089 1.862 1.00 98.31 345 LEU A O 1
ATOM 2821 N N . ARG A 1 346 ? -19.997 4.023 0.739 1.00 97.44 346 ARG A N 1
ATOM 2822 C CA . ARG A 1 346 ? -21.447 4.096 0.490 1.00 97.44 346 ARG A CA 1
ATOM 2823 C C . ARG A 1 346 ? -21.940 2.917 -0.347 1.00 97.44 346 ARG A C 1
ATOM 2825 O O . ARG A 1 346 ? -23.047 2.434 -0.114 1.00 97.44 346 ARG A O 1
ATOM 2832 N N . LYS A 1 347 ? -21.140 2.436 -1.306 1.00 96.25 347 LYS A N 1
ATOM 2833 C CA . LYS A 1 347 ? -21.445 1.216 -2.067 1.00 96.25 347 LYS A CA 1
ATOM 2834 C C . LYS A 1 347 ? -21.394 -0.020 -1.167 1.00 96.25 347 LYS A C 1
ATOM 2836 O O . LYS A 1 347 ? -22.350 -0.787 -1.153 1.00 96.25 347 LYS A O 1
ATOM 2841 N N . ALA A 1 348 ? -20.354 -0.147 -0.345 1.00 97.94 348 ALA A N 1
ATOM 2842 C CA . ALA A 1 348 ? -20.223 -1.237 0.622 1.00 97.94 348 ALA A CA 1
ATOM 2843 C C . ALA A 1 348 ? -21.371 -1.275 1.652 1.00 97.94 348 ALA A C 1
ATOM 2845 O O . ALA A 1 348 ? -21.849 -2.353 2.003 1.00 97.94 348 ALA A O 1
ATOM 2846 N N . SER A 1 349 ? -21.853 -0.116 2.115 1.00 97.12 349 SER A N 1
ATOM 2847 C CA . SER A 1 349 ? -23.001 -0.024 3.027 1.00 97.12 349 SER A CA 1
ATOM 2848 C C . SER A 1 349 ? -24.307 -0.480 2.382 1.00 97.12 349 SER A C 1
ATOM 2850 O O . SER A 1 349 ? -25.085 -1.177 3.024 1.00 97.12 349 SER A O 1
ATOM 2852 N N . LYS A 1 350 ? -24.542 -0.157 1.101 1.00 96.56 350 LYS A N 1
ATOM 2853 C CA . LYS A 1 350 ? -25.719 -0.660 0.362 1.00 96.56 350 LYS A CA 1
ATOM 2854 C C . LYS A 1 350 ? -25.722 -2.185 0.223 1.00 96.56 350 LYS A C 1
ATOM 2856 O O . LYS A 1 350 ? -26.783 -2.779 0.080 1.00 96.56 350 LYS A O 1
ATOM 2861 N N . GLU A 1 351 ? -24.546 -2.805 0.266 1.00 95.88 351 GLU A N 1
ATOM 2862 C CA . GLU A 1 351 ? -24.362 -4.259 0.213 1.00 95.88 351 GLU A CA 1
ATOM 2863 C C . GLU A 1 351 ? -24.312 -4.909 1.608 1.00 95.88 351 GLU A C 1
ATOM 2865 O O . GLU A 1 351 ? -23.991 -6.087 1.720 1.00 95.88 351 GLU A O 1
ATOM 2870 N N . ASN A 1 352 ? -24.623 -4.163 2.677 1.00 95.12 352 ASN A N 1
ATOM 2871 C CA . ASN A 1 352 ? -24.549 -4.608 4.076 1.00 95.12 352 ASN A CA 1
ATOM 2872 C C . ASN A 1 352 ? -23.162 -5.118 4.513 1.00 95.12 352 ASN A C 1
ATOM 2874 O O . ASN A 1 352 ? -23.038 -5.851 5.498 1.00 95.12 352 ASN A O 1
ATOM 2878 N N . ILE A 1 353 ? -22.100 -4.716 3.815 1.00 97.12 353 ILE A N 1
ATOM 2879 C CA . ILE A 1 353 ? -20.722 -5.013 4.215 1.00 97.12 353 ILE A CA 1
ATOM 2880 C C . ILE A 1 353 ? -20.321 -4.048 5.330 1.00 97.12 353 ILE A C 1
ATOM 2882 O O . ILE A 1 353 ? -19.958 -4.474 6.425 1.00 97.12 353 ILE A O 1
ATOM 2886 N N . VAL A 1 354 ? -20.473 -2.746 5.084 1.00 97.44 354 VAL A N 1
ATOM 2887 C CA . VAL A 1 354 ? -20.197 -1.695 6.070 1.00 97.44 354 VAL A CA 1
ATOM 2888 C C . VAL A 1 354 ? -21.465 -1.368 6.846 1.00 97.44 354 VAL A C 1
ATOM 2890 O O . VAL A 1 354 ? -22.462 -0.943 6.266 1.00 97.44 354 VAL A O 1
ATOM 2893 N N . VAL A 1 355 ? -21.401 -1.545 8.162 1.00 94.25 355 VAL A N 1
ATOM 2894 C CA . VAL A 1 355 ? -22.516 -1.337 9.089 1.00 94.25 355 VAL A CA 1
ATOM 2895 C C . VAL A 1 355 ? -22.714 0.141 9.407 1.00 94.25 355 VAL A C 1
ATOM 2897 O O . VAL A 1 355 ? -23.844 0.622 9.418 1.00 94.25 355 VAL A O 1
ATOM 2900 N N . ASP A 1 356 ? -21.626 0.858 9.684 1.00 93.81 356 ASP A N 1
ATOM 2901 C CA . ASP A 1 356 ? -21.667 2.276 10.038 1.00 93.81 356 ASP A CA 1
ATOM 2902 C C . ASP A 1 356 ? -20.345 2.964 9.674 1.00 93.81 356 ASP A C 1
ATOM 2904 O O . ASP A 1 356 ? -19.304 2.313 9.526 1.00 93.81 356 ASP A O 1
ATOM 2908 N N . LEU A 1 357 ? -20.399 4.284 9.519 1.00 94.25 357 LEU A N 1
ATOM 2909 C CA . LEU A 1 357 ? -19.253 5.126 9.190 1.00 94.25 357 LEU A CA 1
ATOM 2910 C C . LEU A 1 357 ? -19.150 6.257 10.206 1.00 94.25 357 LEU A C 1
ATOM 2912 O O . LEU A 1 357 ? -20.111 6.987 10.436 1.00 94.25 357 LEU A O 1
ATOM 2916 N N . THR A 1 358 ? -17.963 6.415 10.775 1.00 93.19 358 THR A N 1
ATOM 2917 C CA . THR A 1 358 ? -17.624 7.518 11.675 1.00 93.19 358 THR A CA 1
ATOM 2918 C C . THR A 1 358 ? -16.191 7.975 11.399 1.00 93.19 358 THR A C 1
ATOM 2920 O O . THR A 1 358 ? -15.549 7.513 10.451 1.00 93.19 358 THR A O 1
ATOM 2923 N N . ASN A 1 359 ? -15.671 8.887 12.208 1.00 93.25 359 ASN A N 1
ATOM 2924 C CA . ASN A 1 359 ? -14.270 9.277 12.180 1.00 93.25 359 ASN A CA 1
ATOM 2925 C C . ASN A 1 359 ? -13.634 9.165 13.569 1.00 93.25 359 ASN A C 1
ATOM 2927 O O . ASN A 1 359 ? -14.321 9.065 14.588 1.00 93.25 359 ASN A O 1
ATOM 2931 N N . LEU A 1 360 ? -12.300 9.175 13.602 1.00 91.12 360 LEU A N 1
ATOM 2932 C CA . LEU A 1 360 ? -11.526 9.025 14.838 1.00 91.12 360 LEU A CA 1
ATOM 2933 C C . LEU A 1 360 ? -11.880 10.090 15.888 1.00 91.12 360 LEU A C 1
ATOM 2935 O O . LEU A 1 360 ? -11.939 9.785 17.079 1.00 91.12 360 LEU A O 1
ATOM 2939 N N . TYR A 1 361 ? -12.125 11.328 15.456 1.00 90.44 361 TYR A N 1
ATOM 2940 C CA . TYR A 1 361 ? -12.443 12.425 16.364 1.00 90.44 361 TYR A CA 1
ATOM 2941 C C . TYR A 1 361 ? -13.827 12.252 16.991 1.00 90.44 361 TYR A C 1
ATOM 2943 O O . TYR A 1 361 ? -13.955 12.251 18.209 1.00 90.44 361 TYR A O 1
ATOM 2951 N N . ASP A 1 362 ? -14.857 12.046 16.179 1.00 88.75 362 ASP A N 1
ATOM 2952 C CA . ASP A 1 362 ? -16.229 11.933 16.660 1.00 88.75 362 ASP A CA 1
ATOM 2953 C C . ASP A 1 362 ? -16.401 10.657 17.511 1.00 88.75 362 ASP A C 1
ATOM 2955 O O . ASP A 1 362 ? -17.068 10.683 18.542 1.00 88.75 362 ASP A O 1
ATOM 2959 N N . HIS A 1 363 ? -15.718 9.556 17.178 1.00 85.94 363 HIS A N 1
ATOM 2960 C CA . HIS A 1 363 ? -15.814 8.311 17.952 1.00 85.94 363 HIS A CA 1
ATOM 2961 C C . HIS A 1 363 ? -15.160 8.379 19.339 1.00 85.94 363 HIS A C 1
ATOM 2963 O O . HIS A 1 363 ? -15.670 7.776 20.285 1.00 85.94 363 HIS A O 1
ATOM 2969 N N . PHE A 1 364 ? -14.015 9.060 19.465 1.00 86.19 364 PHE A N 1
ATOM 2970 C CA . PHE A 1 364 ? -13.242 9.070 20.712 1.00 86.19 364 PHE A CA 1
ATOM 2971 C C . PHE A 1 364 ? -13.281 10.407 21.451 1.00 86.19 364 PHE A C 1
ATOM 2973 O O . PHE A 1 364 ? -13.307 10.403 22.669 1.00 86.19 364 PHE A O 1
ATOM 2980 N N . PHE A 1 365 ? -13.289 11.545 20.764 1.00 83.62 365 PHE A N 1
ATOM 2981 C CA . PHE A 1 365 ? -13.138 12.870 21.377 1.00 83.62 365 PHE A CA 1
ATOM 2982 C C . PHE A 1 365 ? -14.468 13.588 21.604 1.00 83.62 365 PHE A C 1
ATOM 2984 O O . PHE A 1 365 ? -14.517 14.502 22.427 1.00 83.62 365 PHE A O 1
ATOM 2991 N N . THR A 1 366 ? -15.542 13.193 20.912 1.00 78.62 366 THR A N 1
ATOM 2992 C CA . THR A 1 366 ? -16.873 13.741 21.190 1.00 78.62 366 THR A CA 1
ATOM 2993 C C . THR A 1 366 ? -17.630 12.858 22.172 1.00 78.62 366 THR A C 1
ATOM 2995 O O . THR A 1 366 ? -17.849 11.671 21.940 1.00 78.62 366 THR A O 1
ATOM 2998 N N . THR A 1 367 ? -18.051 13.446 23.289 1.00 61.84 367 THR A N 1
ATOM 2999 C CA . THR A 1 367 ? -18.956 12.790 24.232 1.00 61.84 367 THR A CA 1
ATOM 3000 C C . THR A 1 367 ? -20.379 13.022 23.737 1.00 61.84 367 THR A C 1
ATOM 3002 O O . THR A 1 367 ? -20.962 14.078 23.978 1.00 61.84 367 THR A O 1
ATOM 3005 N N . THR A 1 368 ? -20.958 12.065 23.009 1.00 55.31 368 THR A N 1
ATOM 3006 C CA . THR A 1 368 ? -22.420 12.041 22.853 1.00 55.31 368 THR A CA 1
ATOM 3007 C C . THR A 1 368 ? -23.036 11.928 24.250 1.00 55.31 368 THR A C 1
ATOM 3009 O O . THR A 1 368 ? -22.491 11.222 25.093 1.00 55.31 368 THR A O 1
ATOM 3012 N N . GLY A 1 369 ? -24.151 12.614 24.532 1.00 53.47 369 GLY A N 1
ATOM 3013 C CA . GLY A 1 369 ? -24.758 12.635 25.879 1.00 53.47 369 GLY A CA 1
ATOM 3014 C C . GLY A 1 369 ? -25.115 11.249 26.447 1.00 53.47 369 GLY A C 1
ATOM 3015 O O . GLY A 1 369 ? -25.331 11.099 27.646 1.00 53.47 369 GLY A O 1
ATOM 3016 N N . GLU A 1 370 ? -25.135 10.222 25.594 1.00 56.72 370 GLU A N 1
ATOM 3017 C CA . GLU A 1 370 ? -25.344 8.821 25.959 1.00 56.72 370 GLU A CA 1
ATOM 3018 C C . GLU A 1 370 ? -24.038 8.014 26.105 1.00 56.72 370 GLU A C 1
ATOM 3020 O O . GLU A 1 370 ? -24.051 6.962 26.744 1.00 56.72 370 GLU A O 1
ATOM 3025 N N . CYS A 1 371 ? -22.900 8.472 25.573 1.00 61.62 371 CYS A N 1
ATOM 3026 C CA . CYS A 1 371 ? -21.602 7.831 25.782 1.00 61.62 371 CYS A CA 1
ATOM 3027 C C . CYS A 1 371 ? -21.101 8.136 27.197 1.00 61.62 371 CYS A C 1
ATOM 3029 O O . CYS A 1 371 ? -20.927 9.288 27.585 1.00 61.62 371 CYS A O 1
ATOM 3031 N N . LYS A 1 372 ? -20.863 7.086 27.990 1.00 61.81 372 LYS A N 1
ATOM 3032 C CA . LYS A 1 372 ? -20.579 7.206 29.433 1.00 61.81 372 LYS A CA 1
ATOM 3033 C C . LYS A 1 372 ? -19.170 6.725 29.802 1.00 61.81 372 LYS A C 1
ATOM 3035 O O . LYS A 1 372 ? -18.903 6.427 30.962 1.00 61.81 372 LYS A O 1
ATOM 3040 N N . THR A 1 373 ? -18.263 6.607 28.827 1.00 63.84 373 THR A N 1
ATOM 3041 C CA . THR A 1 373 ? -16.899 6.101 29.065 1.00 63.84 373 THR A CA 1
ATOM 3042 C C . THR A 1 373 ? -15.843 7.204 29.099 1.00 63.84 373 THR A C 1
ATOM 3044 O O . THR A 1 373 ? -15.856 8.102 28.263 1.00 63.84 373 THR A O 1
ATOM 3047 N N . LYS A 1 374 ? -14.887 7.106 30.040 1.00 66.88 374 LYS A N 1
ATOM 3048 C CA . LYS A 1 374 ? -13.724 8.009 30.119 1.00 66.88 374 LYS A CA 1
ATOM 3049 C C . LYS A 1 374 ? -12.896 7.868 28.839 1.00 66.88 374 LYS A C 1
ATOM 3051 O O . LYS A 1 374 ? -12.538 6.754 28.436 1.00 66.88 374 LYS A O 1
ATOM 3056 N N . VAL A 1 375 ? -12.622 8.991 28.187 1.00 70.81 375 VAL A N 1
ATOM 3057 C CA . VAL A 1 375 ? -11.777 9.033 26.996 1.00 70.81 375 VAL A CA 1
ATOM 3058 C C . VAL A 1 375 ? -10.324 9.142 27.449 1.00 70.81 375 VAL A C 1
ATOM 3060 O O . VAL A 1 375 ? -9.955 10.112 28.104 1.00 70.81 375 VAL A O 1
ATOM 3063 N N . THR A 1 376 ? -9.518 8.139 27.116 1.00 84.00 376 THR A N 1
ATOM 3064 C CA . THR A 1 376 ? -8.081 8.082 27.419 1.00 84.00 376 THR A CA 1
ATOM 3065 C C . THR A 1 376 ? -7.312 7.736 26.151 1.00 84.00 376 THR A C 1
ATOM 3067 O O . THR A 1 376 ? -7.843 7.030 25.282 1.00 84.00 376 THR A O 1
ATOM 3070 N N . ALA A 1 377 ? -6.055 8.176 26.037 1.00 86.50 377 ALA A N 1
ATOM 3071 C CA . ALA A 1 377 ? -5.257 7.883 24.843 1.00 86.50 377 ALA A CA 1
ATOM 3072 C C . ALA A 1 377 ? -5.003 6.373 24.677 1.00 86.50 377 ALA A C 1
ATOM 3074 O O . ALA A 1 377 ? -4.896 5.878 23.557 1.00 86.50 377 ALA A O 1
ATOM 3075 N N . ALA A 1 378 ? -5.006 5.615 25.780 1.00 88.00 378 ALA A N 1
ATOM 3076 C CA . ALA A 1 378 ? -4.884 4.156 25.792 1.00 88.00 378 ALA A CA 1
ATOM 3077 C C . ALA A 1 378 ? -6.022 3.412 25.057 1.00 88.00 378 ALA A C 1
ATOM 3079 O O . ALA A 1 378 ? -5.897 2.225 24.761 1.00 88.00 378 ALA A O 1
ATOM 3080 N N . ARG A 1 379 ? -7.147 4.069 24.744 1.00 88.06 379 ARG A N 1
ATOM 3081 C CA . ARG A 1 379 ? -8.265 3.445 24.008 1.00 88.06 379 ARG A CA 1
ATOM 3082 C C . ARG A 1 379 ? -8.187 3.642 22.494 1.00 88.06 379 ARG A C 1
ATOM 3084 O O . ARG A 1 379 ? -8.915 2.960 21.762 1.00 88.06 379 ARG A O 1
ATOM 3091 N N . LEU A 1 380 ? -7.329 4.547 22.022 1.00 91.25 380 LEU A N 1
ATOM 3092 C CA . LEU A 1 380 ? -7.144 4.792 20.595 1.00 91.25 380 LEU A CA 1
ATOM 3093 C C . LEU A 1 380 ? -6.366 3.620 19.964 1.00 91.25 380 LEU A C 1
ATOM 3095 O O . LEU A 1 380 ? -5.361 3.187 20.526 1.00 91.25 380 LEU A O 1
ATOM 3099 N N . PRO A 1 381 ? -6.806 3.090 18.807 1.00 93.31 381 PRO A N 1
ATOM 3100 C CA . PRO A 1 38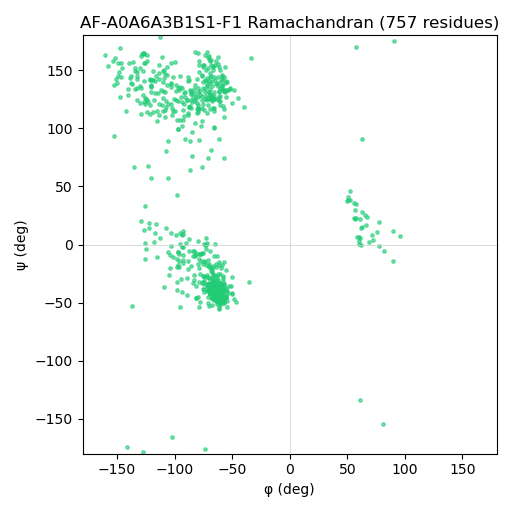1 ? -6.082 2.030 18.103 1.00 93.31 381 PRO A CA 1
ATOM 3101 C C . PRO A 1 381 ? -4.699 2.496 17.660 1.00 93.31 381 PRO A C 1
ATOM 3103 O O . PRO A 1 381 ? -4.589 3.482 16.943 1.00 93.31 381 PRO A O 1
ATOM 3106 N N . TYR A 1 382 ? -3.655 1.772 18.040 1.00 94.56 382 TYR A N 1
ATOM 3107 C CA . TYR A 1 382 ? -2.263 2.148 17.817 1.00 94.56 382 TYR A CA 1
ATOM 3108 C C . TYR A 1 382 ? -1.720 1.451 16.567 1.00 94.56 382 TYR A C 1
ATOM 3110 O O . TYR A 1 382 ? -1.373 0.281 16.643 1.00 94.56 382 TYR A O 1
ATOM 3118 N N . PHE A 1 383 ? -1.651 2.120 15.412 1.00 94.62 383 PHE A N 1
ATOM 3119 C CA . PHE A 1 383 ? -1.206 1.500 14.151 1.00 94.62 383 PHE A CA 1
ATOM 3120 C C . PHE A 1 383 ? 0.192 1.939 13.709 1.00 94.62 383 PHE A C 1
ATOM 3122 O O . PHE A 1 383 ? 0.638 3.050 14.008 1.00 94.62 383 PHE A O 1
ATOM 3129 N N . ASP A 1 384 ? 0.882 1.067 12.967 1.00 87.44 384 ASP A N 1
ATOM 3130 C CA . ASP A 1 384 ? 2.223 1.367 12.473 1.00 87.44 384 ASP A CA 1
ATOM 3131 C C . ASP A 1 384 ? 2.153 2.376 11.325 1.00 87.44 384 ASP A C 1
ATOM 3133 O O . ASP A 1 384 ? 1.363 2.227 10.388 1.00 87.44 384 ASP A O 1
ATOM 3137 N N . GLY A 1 385 ? 2.977 3.419 11.402 1.00 83.50 385 GLY A N 1
ATOM 3138 C CA . GLY A 1 385 ? 2.972 4.511 10.436 1.00 83.50 385 GLY A CA 1
ATOM 3139 C C . GLY A 1 385 ? 1.648 5.285 10.356 1.00 83.50 385 GLY A C 1
ATOM 3140 O O . GLY A 1 385 ? 1.392 5.903 9.330 1.00 83.50 385 GLY A O 1
ATOM 3141 N N . ASP A 1 386 ? 0.786 5.269 11.370 1.00 90.25 386 ASP A N 1
ATOM 3142 C CA . ASP A 1 386 ? -0.368 6.178 11.427 1.00 90.25 386 ASP A CA 1
ATOM 3143 C C . ASP A 1 386 ? 0.034 7.569 11.966 1.00 90.25 386 ASP A C 1
ATOM 3145 O O . ASP A 1 386 ? 1.128 7.776 12.508 1.00 90.25 386 ASP A O 1
ATOM 3149 N N . TYR A 1 387 ? -0.834 8.560 11.786 1.00 90.62 387 TYR A N 1
ATOM 3150 C CA . TYR A 1 387 ? -0.600 9.941 12.188 1.00 90.62 387 TYR A CA 1
ATOM 3151 C C . TYR A 1 387 ? -0.543 10.108 13.712 1.00 90.62 387 TYR A C 1
ATOM 3153 O O . TYR A 1 387 ? 0.417 10.688 14.237 1.00 90.62 387 TYR A O 1
ATOM 3161 N N . TRP A 1 388 ? -1.555 9.611 14.434 1.00 91.94 388 TRP A N 1
ATOM 3162 C CA . TRP A 1 388 ? -1.747 9.961 15.844 1.00 91.94 388 TRP A CA 1
ATOM 3163 C C . TRP A 1 388 ? -0.661 9.410 16.785 1.00 91.94 388 TRP A C 1
ATOM 3165 O O . TRP A 1 388 ? -0.260 10.168 17.668 1.00 91.94 388 TRP A O 1
ATOM 3175 N N . PRO A 1 389 ? -0.083 8.196 16.609 1.00 91.94 389 PRO A N 1
ATOM 3176 C CA . PRO A 1 389 ? 0.993 7.727 17.488 1.00 91.94 389 PRO A CA 1
ATOM 3177 C C . PRO A 1 389 ? 2.270 8.558 17.335 1.00 91.94 389 PRO A C 1
ATOM 3179 O O . PRO A 1 389 ? 3.091 8.669 18.244 1.00 91.94 389 PRO A O 1
ATOM 3182 N N . GLY A 1 390 ? 2.485 9.130 16.147 1.00 88.94 390 GLY A N 1
ATOM 3183 C CA . GLY A 1 390 ? 3.541 10.105 15.904 1.00 88.94 390 GLY A CA 1
ATOM 3184 C C . GLY A 1 390 ? 3.260 11.442 16.576 1.00 88.94 390 GLY A C 1
ATOM 3185 O O . GLY A 1 390 ? 4.109 11.934 17.311 1.00 88.94 390 GLY A O 1
ATOM 3186 N N . ALA A 1 391 ? 2.062 11.987 16.368 1.00 89.75 391 ALA A N 1
ATOM 3187 C CA . ALA A 1 391 ? 1.649 13.248 16.976 1.00 89.75 391 ALA A CA 1
ATOM 3188 C C . ALA A 1 391 ? 1.663 13.185 18.513 1.00 89.75 391 ALA A C 1
ATOM 3190 O O . ALA A 1 391 ? 2.125 14.121 19.160 1.00 89.75 391 ALA A O 1
ATOM 3191 N N . ALA A 1 392 ? 1.226 12.068 19.099 1.00 91.12 392 ALA A N 1
ATOM 3192 C CA . ALA A 1 392 ? 1.235 11.861 20.541 1.00 91.12 392 ALA A CA 1
ATOM 3193 C C . ALA A 1 392 ? 2.655 11.943 21.119 1.00 91.12 392 ALA A C 1
ATOM 3195 O O . ALA A 1 392 ? 2.875 12.661 22.085 1.00 91.12 392 ALA A O 1
ATOM 3196 N N . GLU A 1 393 ? 3.644 11.292 20.506 1.00 89.75 393 GLU A N 1
ATOM 3197 C CA . GLU A 1 393 ? 5.044 11.381 20.951 1.00 89.75 393 GLU A CA 1
ATOM 3198 C C . GLU A 1 393 ? 5.626 12.790 20.867 1.00 89.75 393 GLU A C 1
ATOM 3200 O O . GLU A 1 393 ? 6.355 13.215 21.769 1.00 89.75 393 GLU A O 1
ATOM 3205 N N . ASP A 1 394 ? 5.312 13.506 19.785 1.00 87.69 394 ASP A N 1
ATOM 3206 C CA . ASP A 1 394 ? 5.756 14.882 19.582 1.00 87.69 394 ASP A CA 1
ATOM 3207 C C . ASP A 1 394 ? 5.157 15.794 20.671 1.00 87.69 394 ASP A C 1
ATOM 3209 O O . ASP A 1 394 ? 5.874 16.597 21.273 1.00 87.69 394 ASP A O 1
ATOM 3213 N N . LEU A 1 395 ? 3.874 15.606 21.006 1.00 89.56 395 LEU A N 1
ATOM 3214 C CA . LEU A 1 395 ? 3.180 16.316 22.086 1.00 89.56 395 LEU A CA 1
ATOM 3215 C C . LEU A 1 395 ? 3.714 15.949 23.478 1.00 89.56 395 LEU A C 1
ATOM 3217 O O . LEU A 1 395 ? 3.935 16.837 24.300 1.00 89.56 395 LEU A O 1
ATOM 3221 N N . ILE A 1 396 ? 3.974 14.667 23.752 1.00 89.00 396 ILE A N 1
ATOM 3222 C CA . ILE A 1 396 ? 4.551 14.213 25.028 1.00 89.00 396 ILE A CA 1
ATOM 3223 C C . ILE A 1 396 ? 5.932 14.840 25.239 1.00 89.00 396 ILE A C 1
ATOM 3225 O O . ILE A 1 396 ? 6.258 15.277 26.342 1.00 89.00 396 ILE A O 1
ATOM 3229 N N . ASN A 1 397 ? 6.741 14.928 24.182 1.00 87.88 397 ASN A N 1
ATOM 3230 C CA . ASN A 1 397 ? 8.044 15.584 24.238 1.00 87.88 397 ASN A CA 1
ATOM 3231 C C . ASN A 1 397 ? 7.926 17.083 24.544 1.00 87.88 397 ASN A C 1
ATOM 3233 O O . ASN A 1 397 ? 8.692 17.607 25.349 1.00 87.88 397 ASN A O 1
ATOM 3237 N N . GLN A 1 398 ? 6.956 17.767 23.930 1.00 86.00 398 GLN A N 1
ATOM 3238 C CA . GLN A 1 398 ? 6.683 19.179 24.211 1.00 86.00 398 GLN A CA 1
ATOM 3239 C C . GLN A 1 398 ? 6.260 19.388 25.667 1.00 86.00 398 GLN A C 1
ATOM 3241 O O . GLN A 1 398 ? 6.795 20.272 26.327 1.00 86.00 398 GLN A O 1
ATOM 3246 N N . LEU A 1 399 ? 5.371 18.539 26.193 1.00 85.00 399 LEU A N 1
ATOM 3247 C CA . LEU A 1 399 ? 4.936 18.603 27.592 1.00 85.00 399 LEU A CA 1
ATOM 3248 C C . LEU A 1 399 ? 6.113 18.439 28.570 1.00 85.00 399 LEU A C 1
ATOM 3250 O O . LEU A 1 399 ? 6.181 19.167 29.553 1.00 85.00 399 LEU A O 1
ATOM 3254 N N . ARG A 1 400 ? 7.076 17.551 28.280 1.00 83.69 400 ARG A N 1
ATOM 3255 C CA . ARG A 1 400 ? 8.300 17.406 29.096 1.00 83.69 400 ARG A CA 1
ATOM 3256 C C . ARG A 1 400 ? 9.184 18.653 29.054 1.00 83.69 400 ARG A C 1
ATOM 3258 O O . ARG A 1 400 ? 9.653 19.109 30.085 1.00 83.69 400 ARG A O 1
ATOM 3265 N N . GLN A 1 401 ? 9.386 19.234 27.871 1.00 80.81 401 GLN A N 1
ATOM 3266 C CA . GLN A 1 401 ? 10.201 20.448 27.721 1.00 80.81 401 GLN A CA 1
ATOM 3267 C C . GLN A 1 401 ? 9.573 21.667 28.414 1.00 80.81 401 GLN A C 1
ATOM 3269 O O . GLN A 1 401 ? 10.297 22.508 28.951 1.00 80.81 401 GLN A O 1
ATOM 3274 N N . GLU A 1 402 ? 8.237 21.751 28.411 1.00 78.12 402 GLU A N 1
ATOM 3275 C CA . GLU A 1 402 ? 7.465 22.746 29.162 1.00 78.12 402 GLU A CA 1
ATOM 3276 C C . GLU A 1 402 ? 7.628 22.557 30.686 1.00 78.12 402 GLU A C 1
ATOM 3278 O O . GLU A 1 402 ? 7.775 23.554 31.395 1.00 78.12 402 GLU A O 1
ATOM 3283 N N . GLU A 1 403 ? 7.661 21.311 31.185 1.00 73.31 403 GLU A N 1
ATOM 3284 C CA . GLU A 1 403 ? 7.940 20.982 32.598 1.00 73.31 403 GLU A CA 1
ATOM 3285 C C . GLU A 1 403 ? 9.381 21.353 33.013 1.00 73.31 403 GLU A C 1
ATOM 3287 O O . GLU A 1 403 ? 9.579 21.902 34.096 1.00 73.31 403 GLU A O 1
ATOM 3292 N N . ASP A 1 404 ? 10.367 21.158 32.129 1.00 71.81 404 ASP A N 1
ATOM 3293 C CA . ASP A 1 404 ? 11.793 21.450 32.372 1.00 71.81 404 ASP A CA 1
ATOM 3294 C C . ASP A 1 404 ? 12.174 22.945 32.218 1.00 71.81 404 ASP A C 1
ATOM 3296 O O . ASP A 1 404 ? 13.350 23.312 32.299 1.00 71.81 404 ASP A O 1
ATOM 3300 N N . GLY A 1 405 ? 11.212 23.835 31.944 1.00 59.41 405 GLY A N 1
ATOM 3301 C CA . GLY A 1 405 ? 11.436 25.286 31.842 1.00 59.41 405 GLY A CA 1
ATOM 3302 C C . GLY A 1 405 ? 12.209 25.759 30.598 1.00 59.41 405 GLY A C 1
ATOM 3303 O O . GLY A 1 405 ? 12.543 26.943 30.488 1.00 59.41 405 GLY A O 1
ATOM 3304 N N . ARG A 1 406 ? 12.478 24.880 29.624 1.00 53.56 406 ARG A N 1
ATOM 3305 C CA . ARG A 1 406 ? 13.194 25.216 28.379 1.00 53.56 406 ARG A CA 1
ATOM 3306 C C . ARG A 1 406 ? 12.213 25.741 27.324 1.00 53.56 406 ARG A C 1
ATOM 3308 O O . ARG A 1 406 ? 11.677 24.982 26.523 1.00 53.56 406 ARG A O 1
ATOM 3315 N N . LYS A 1 407 ? 11.972 27.057 27.295 1.00 44.19 407 LYS A N 1
ATOM 3316 C CA . LYS A 1 407 ? 11.130 27.696 26.262 1.00 44.19 407 LYS A CA 1
ATOM 3317 C C . LYS A 1 407 ? 11.774 27.586 24.871 1.00 44.19 407 LYS A C 1
ATOM 3319 O O . LYS A 1 407 ? 12.812 28.195 24.620 1.00 44.19 407 LYS A O 1
ATOM 3324 N N . LEU A 1 408 ? 11.119 26.898 23.935 1.00 42.09 408 LEU A N 1
ATOM 3325 C CA . LEU A 1 408 ? 11.402 27.043 22.504 1.00 42.09 408 LEU A CA 1
ATOM 3326 C C . LEU A 1 408 ? 10.740 28.323 21.976 1.00 42.09 408 LEU A C 1
ATOM 3328 O O . LEU A 1 408 ? 9.516 28.441 21.940 1.00 42.09 408 LEU A O 1
ATOM 3332 N N . ASN A 1 409 ? 11.556 29.271 21.512 1.00 36.72 409 ASN A N 1
ATOM 3333 C CA . ASN A 1 409 ? 11.110 30.402 20.700 1.00 36.72 409 ASN A CA 1
ATOM 3334 C C . ASN A 1 409 ? 10.658 29.905 19.314 1.00 36.72 409 ASN A C 1
ATOM 3336 O O . ASN A 1 409 ? 11.401 29.994 18.340 1.00 36.72 409 ASN A O 1
ATOM 3340 N N . LYS A 1 410 ? 9.428 29.399 19.199 1.00 38.06 410 LYS A N 1
ATOM 3341 C CA . LYS A 1 410 ? 8.699 29.371 17.925 1.00 38.06 410 LYS A CA 1
ATOM 3342 C C . LYS A 1 410 ? 7.312 29.966 18.137 1.00 38.06 410 LYS A C 1
ATOM 3344 O O . LYS A 1 410 ? 6.477 29.401 18.835 1.00 38.06 410 LYS A O 1
ATOM 3349 N N . LYS A 1 411 ? 7.091 31.137 17.529 1.00 34.19 411 LYS A N 1
ATOM 3350 C CA . LYS A 1 411 ? 5.775 31.763 17.365 1.00 34.19 411 LYS A CA 1
ATOM 3351 C C . LYS A 1 411 ? 4.899 30.828 16.524 1.00 34.19 411 LYS A C 1
ATOM 3353 O O . LYS A 1 411 ? 4.906 30.905 15.302 1.00 34.19 411 LYS A O 1
ATOM 3358 N N . THR A 1 412 ? 4.163 29.941 17.177 1.00 31.12 412 THR A N 1
ATOM 3359 C CA . THR A 1 412 ? 2.978 29.297 16.604 1.00 31.12 412 THR A CA 1
ATOM 3360 C C . THR A 1 412 ? 1.792 29.763 17.427 1.00 31.12 412 THR A C 1
ATOM 3362 O O . THR A 1 412 ? 1.730 29.519 18.630 1.00 31.12 412 THR A O 1
ATOM 3365 N N . THR A 1 413 ? 0.899 30.505 16.782 1.00 30.98 413 THR A N 1
ATOM 3366 C CA . THR A 1 413 ? -0.283 31.133 17.371 1.00 30.98 413 THR A CA 1
ATOM 3367 C C . THR A 1 413 ? -1.328 30.068 17.721 1.00 30.98 413 THR A C 1
ATOM 3369 O O . THR A 1 413 ? -2.318 29.909 17.018 1.00 30.98 413 THR A O 1
ATOM 3372 N N . PHE A 1 414 ? -1.112 29.304 18.791 1.00 36.53 414 PHE A N 1
ATOM 3373 C CA . PHE A 1 414 ? -2.182 28.533 19.426 1.00 36.53 414 PHE A CA 1
ATOM 3374 C C . PHE A 1 414 ? -2.908 29.450 20.424 1.00 36.53 414 PHE A C 1
ATOM 3376 O O . PHE A 1 414 ? -2.268 30.156 21.208 1.00 36.53 414 PHE A O 1
ATOM 3383 N N . LYS A 1 415 ? -4.246 29.503 20.348 1.00 35.38 415 LYS A N 1
ATOM 3384 C CA . LYS A 1 415 ? -5.100 30.273 21.273 1.00 35.38 415 LYS A CA 1
ATOM 3385 C C . LYS A 1 415 ? -4.832 29.849 22.731 1.00 35.38 415 LYS A C 1
ATOM 3387 O O . LYS A 1 415 ? -4.393 28.732 22.984 1.00 35.38 415 LYS A O 1
ATOM 3392 N N . LYS A 1 416 ? -5.063 30.773 23.679 1.00 36.16 416 LYS A N 1
ATOM 3393 C CA . LYS A 1 416 ? -4.771 30.645 25.124 1.00 36.16 416 LYS A CA 1
ATOM 3394 C C . LYS A 1 416 ? -5.090 29.245 25.683 1.00 36.16 416 LYS A C 1
ATOM 3396 O O . LYS A 1 416 ? -6.243 28.834 25.716 1.00 36.16 416 LYS A O 1
ATOM 3401 N N . ILE A 1 417 ? -4.040 28.590 26.175 1.00 40.81 417 ILE A N 1
ATOM 3402 C CA . ILE A 1 417 ? -4.017 27.275 26.830 1.00 40.81 417 ILE A CA 1
ATOM 3403 C C . ILE A 1 417 ? -4.958 27.249 28.047 1.00 40.81 417 ILE A C 1
ATOM 3405 O O . ILE A 1 417 ? -4.877 28.126 28.913 1.00 40.81 417 ILE A O 1
ATOM 3409 N N . ILE A 1 418 ? -5.794 26.210 28.165 1.00 50.62 418 ILE A N 1
ATOM 3410 C CA . ILE A 1 418 ? -6.494 25.896 29.417 1.00 50.62 418 ILE A CA 1
ATOM 3411 C C . ILE A 1 418 ? -5.442 25.468 30.447 1.00 50.62 418 ILE A C 1
ATOM 3413 O O . ILE A 1 418 ? -4.720 24.492 30.256 1.00 50.62 418 ILE A O 1
ATOM 3417 N N . SER A 1 419 ? -5.311 26.226 31.538 1.00 55.56 419 SER A N 1
ATOM 3418 C CA . SER A 1 419 ? -4.307 25.933 32.569 1.00 55.56 419 SER A CA 1
ATOM 3419 C C . SER A 1 419 ? -4.535 24.556 33.215 1.00 55.56 419 SER A C 1
ATOM 3421 O O . SER A 1 419 ? -5.673 24.108 33.359 1.00 55.56 419 SER A O 1
ATOM 3423 N N . LYS A 1 420 ? -3.462 23.922 33.715 1.00 52.06 420 LYS A N 1
ATOM 3424 C CA . LYS A 1 420 ? -3.514 22.679 34.520 1.00 52.06 420 LYS A CA 1
ATOM 3425 C C . LYS A 1 420 ? -4.525 22.768 35.682 1.00 52.06 420 LYS A C 1
ATOM 3427 O O . LYS A 1 420 ? -5.083 21.755 36.085 1.00 52.06 420 LYS A O 1
ATOM 3432 N N . ARG A 1 421 ? -4.790 23.981 36.195 1.00 51.72 421 ARG A N 1
ATOM 3433 C CA . ARG A 1 421 ? -5.815 24.261 37.219 1.00 51.72 421 ARG A CA 1
ATOM 3434 C C . ARG A 1 421 ? -7.244 24.243 36.663 1.00 51.72 421 ARG A C 1
ATOM 3436 O O . ARG A 1 421 ? -8.134 23.738 37.333 1.00 51.72 421 ARG A O 1
ATOM 3443 N N . ALA A 1 422 ? -7.464 24.747 35.452 1.00 53.34 422 ALA A N 1
ATOM 3444 C CA . ALA A 1 422 ? -8.786 24.800 34.825 1.00 53.34 422 ALA A CA 1
ATOM 3445 C C . ALA A 1 422 ? -9.264 23.421 34.323 1.00 53.34 422 ALA A C 1
ATOM 3447 O O . ALA A 1 422 ? -10.442 23.111 34.448 1.00 53.34 422 ALA A O 1
ATOM 3448 N N . LEU A 1 423 ? -8.355 22.557 33.853 1.00 54.06 423 LEU A N 1
ATOM 3449 C CA . LEU A 1 423 ? -8.681 21.164 33.498 1.00 54.06 423 LEU A CA 1
ATOM 3450 C C . LEU A 1 423 ? -9.023 20.305 34.726 1.00 54.06 423 LEU A C 1
ATOM 3452 O O . LEU A 1 423 ? -9.993 19.558 34.676 1.00 54.06 423 LEU A O 1
ATOM 3456 N N . LYS A 1 424 ? -8.297 20.467 35.845 1.00 52.25 424 LYS A N 1
ATOM 3457 C CA . LYS A 1 424 ? -8.630 19.814 37.128 1.00 52.25 424 LYS A CA 1
ATOM 3458 C C . LYS A 1 424 ? -10.004 20.236 37.662 1.00 52.25 424 LYS A C 1
ATOM 3460 O O . LYS A 1 424 ? -10.736 19.410 38.198 1.00 52.25 424 LYS A O 1
ATOM 3465 N N . ALA A 1 425 ? -10.362 21.510 37.484 1.00 48.38 425 ALA A N 1
ATOM 3466 C CA . ALA A 1 425 ? -11.680 22.027 37.844 1.00 48.38 425 ALA A CA 1
ATOM 3467 C C . ALA A 1 425 ? -12.795 21.479 36.929 1.00 48.38 425 ALA A C 1
ATOM 3469 O O . ALA A 1 425 ? -13.876 21.165 37.416 1.00 48.38 425 ALA A O 1
ATOM 3470 N N . ALA A 1 426 ? -12.528 21.305 35.628 1.00 48.41 426 ALA A N 1
ATOM 3471 C CA . ALA A 1 426 ? -13.484 20.751 34.665 1.00 48.41 426 ALA A CA 1
ATOM 3472 C C . ALA A 1 426 ? -13.724 19.236 34.829 1.00 48.41 426 ALA A C 1
ATOM 3474 O O . ALA A 1 426 ? -14.806 18.754 34.510 1.00 48.41 426 ALA A O 1
ATOM 3475 N N . SER A 1 427 ? -12.744 18.480 35.339 1.00 51.25 427 SER A N 1
ATOM 3476 C CA . SER A 1 427 ? -12.873 17.037 35.593 1.00 51.25 427 SER A CA 1
ATOM 3477 C C . SER A 1 427 ? -13.543 16.682 36.927 1.00 51.25 427 SER A C 1
ATOM 3479 O O . SER A 1 427 ? -13.745 15.500 37.190 1.00 51.25 427 SER A O 1
ATOM 3481 N N . GLY A 1 428 ? -13.854 17.661 37.788 1.00 48.06 428 GLY A N 1
ATOM 3482 C CA . GLY A 1 428 ? -14.542 17.435 39.070 1.00 48.06 428 GLY A CA 1
ATOM 3483 C C . GLY A 1 428 ? -13.781 16.566 40.087 1.00 48.06 428 GLY A C 1
ATOM 3484 O O . GLY A 1 428 ? -14.386 16.083 41.038 1.00 48.06 428 GLY A O 1
ATOM 3485 N N . GLN A 1 429 ? -12.474 16.345 39.896 1.00 51.50 429 GLN A N 1
ATOM 3486 C CA . GLN A 1 429 ? -11.647 15.441 40.708 1.00 51.50 429 GLN A CA 1
ATOM 3487 C C . GLN A 1 429 ? -10.416 16.182 41.250 1.00 51.50 429 GLN A C 1
ATOM 3489 O O . GLN A 1 429 ? -9.614 16.711 40.478 1.00 51.50 429 GLN A O 1
ATOM 3494 N N . SER A 1 430 ? -10.270 16.233 42.580 1.00 49.09 430 SER A N 1
ATOM 3495 C CA . SER A 1 430 ? -9.193 16.955 43.277 1.00 49.09 430 SER A CA 1
ATOM 3496 C C . SER A 1 430 ? -7.844 16.219 43.282 1.00 49.09 430 SER A C 1
ATOM 3498 O O . SER A 1 430 ? -6.809 16.887 43.279 1.00 49.09 430 SER A O 1
ATOM 3500 N N . ASP A 1 431 ? -7.836 14.885 43.167 1.00 54.53 431 ASP A N 1
ATOM 3501 C CA . ASP A 1 431 ? -6.638 14.034 43.295 1.00 54.53 431 ASP A CA 1
ATOM 3502 C C . ASP A 1 431 ? -6.387 13.159 42.054 1.00 54.53 431 ASP A C 1
ATOM 3504 O O . ASP A 1 431 ? -6.501 11.938 42.091 1.00 54.53 431 ASP A O 1
ATOM 3508 N N . LEU A 1 432 ? -6.046 13.783 40.923 1.00 65.12 432 LEU A N 1
ATOM 3509 C CA . LEU A 1 432 ? -5.574 13.056 39.735 1.00 65.12 432 LEU A CA 1
ATOM 3510 C C . LEU A 1 432 ? -4.082 12.734 39.845 1.00 65.12 432 LEU A C 1
ATOM 3512 O O . LEU A 1 432 ? -3.284 13.619 40.185 1.00 65.12 432 LEU A O 1
ATOM 3516 N N . SER A 1 433 ? -3.693 11.513 39.466 1.00 75.25 433 SER A N 1
ATOM 3517 C CA . SER A 1 433 ? -2.278 11.134 39.397 1.00 75.25 433 SER A CA 1
ATOM 3518 C C . SER A 1 433 ? -1.516 11.994 38.373 1.00 75.25 433 SER A C 1
ATOM 3520 O O . SER A 1 433 ? -2.094 12.640 37.483 1.00 75.25 433 SER A O 1
ATOM 3522 N N . ALA A 1 434 ? -0.183 12.032 38.484 1.00 77.06 434 ALA A N 1
ATOM 3523 C CA . ALA A 1 434 ? 0.653 12.750 37.520 1.00 77.06 434 ALA A CA 1
ATOM 3524 C C . ALA A 1 434 ? 0.444 12.221 36.088 1.00 77.06 434 ALA A C 1
ATOM 3526 O O . ALA A 1 434 ? 0.363 13.015 35.149 1.00 77.06 434 ALA A O 1
ATOM 3527 N N . ASN A 1 435 ? 0.287 10.903 35.941 1.00 80.19 435 ASN A N 1
ATOM 3528 C CA . ASN A 1 435 ? 0.054 10.232 34.665 1.00 80.19 435 ASN A CA 1
ATOM 3529 C C . ASN A 1 435 ? -1.355 10.488 34.121 1.00 80.19 435 ASN A C 1
ATOM 3531 O O . ASN A 1 435 ? -1.501 10.791 32.940 1.00 80.19 435 ASN A O 1
ATOM 3535 N N . GLU A 1 436 ? -2.384 10.496 34.972 1.00 80.25 436 GLU A N 1
ATOM 3536 C CA . GLU A 1 436 ? -3.749 10.847 34.552 1.00 80.25 436 GLU A CA 1
ATOM 3537 C C . GLU A 1 436 ? -3.861 12.301 34.087 1.00 80.25 436 GLU A C 1
ATOM 3539 O O . GLU A 1 436 ? -4.545 12.604 33.110 1.00 80.25 436 GLU A O 1
ATOM 3544 N N . THR A 1 437 ? -3.147 13.215 34.749 1.00 81.50 437 THR A N 1
ATOM 3545 C CA . THR A 1 437 ? -3.090 14.613 34.307 1.00 81.50 437 THR A CA 1
ATOM 3546 C C . THR A 1 437 ? -2.390 14.734 32.948 1.00 81.50 437 THR A C 1
ATOM 3548 O O . THR A 1 437 ? -2.808 15.537 32.112 1.00 81.50 437 THR A O 1
ATOM 3551 N N . LYS A 1 438 ? -1.334 13.940 32.712 1.00 83.88 438 LYS A N 1
ATOM 3552 C CA . LYS A 1 438 ? -0.624 13.888 31.424 1.00 83.88 438 LYS A CA 1
ATOM 3553 C C . LYS A 1 438 ? -1.503 13.309 30.314 1.00 83.88 438 LYS A C 1
ATOM 3555 O O . LYS A 1 438 ? -1.514 13.885 29.232 1.00 83.88 438 LYS A O 1
ATOM 3560 N N . ASP A 1 439 ? -2.267 12.251 30.582 1.00 85.06 439 ASP A N 1
ATOM 3561 C CA . ASP A 1 439 ? -3.240 11.676 29.640 1.00 85.06 439 ASP A CA 1
ATOM 3562 C C . ASP A 1 439 ? -4.333 12.688 29.263 1.00 85.06 439 ASP A C 1
ATOM 3564 O O . ASP A 1 439 ? -4.565 12.931 28.083 1.00 85.06 439 ASP A O 1
ATOM 3568 N N . LEU A 1 440 ? -4.930 13.380 30.240 1.00 84.25 440 LEU A N 1
ATOM 3569 C CA . LEU A 1 440 ? -5.939 14.415 29.969 1.00 84.25 440 LEU A CA 1
ATOM 3570 C C . LEU A 1 440 ? -5.392 15.560 29.104 1.00 84.25 440 LEU A C 1
ATOM 3572 O O . LEU A 1 440 ? -6.045 15.989 28.150 1.00 84.25 440 LEU A O 1
ATOM 3576 N N . LEU A 1 441 ? -4.187 16.050 29.411 1.00 85.94 441 LEU A N 1
ATOM 3577 C CA . LEU A 1 441 ? -3.523 17.089 28.616 1.00 85.94 441 LEU A CA 1
ATOM 3578 C C . LEU A 1 441 ? -3.181 16.598 27.207 1.00 85.94 441 LEU A C 1
ATOM 3580 O O . LEU A 1 441 ? -3.366 17.338 26.238 1.00 85.94 441 LEU A O 1
ATOM 3584 N N . LEU A 1 442 ? -2.695 15.360 27.091 1.00 88.38 442 LEU A N 1
ATOM 3585 C CA . LEU A 1 442 ? -2.391 14.727 25.814 1.00 88.38 442 LEU A CA 1
ATOM 3586 C C . LEU A 1 442 ? -3.653 14.612 24.960 1.00 88.38 442 LEU A C 1
ATOM 3588 O O . LEU A 1 442 ? -3.641 15.053 23.815 1.00 88.38 442 LEU A O 1
ATOM 3592 N N . MET A 1 443 ? -4.743 14.091 25.521 1.00 88.94 443 MET A N 1
ATOM 3593 C CA . MET A 1 443 ? -6.029 13.956 24.842 1.00 88.94 443 MET A CA 1
ATOM 3594 C C . MET A 1 443 ? -6.596 15.305 24.401 1.00 88.94 443 MET A C 1
ATOM 3596 O O . MET A 1 443 ? -7.065 15.421 23.272 1.00 88.94 443 MET A O 1
ATOM 3600 N N . HIS A 1 444 ? -6.491 16.345 25.232 1.00 87.00 444 HIS A N 1
ATOM 3601 C CA . HIS A 1 444 ? -6.905 17.694 24.847 1.00 87.00 444 HIS A CA 1
ATOM 3602 C C . HIS A 1 444 ? -6.098 18.217 23.648 1.00 87.00 444 HIS A C 1
ATOM 3604 O O . HIS A 1 444 ? -6.677 18.562 22.618 1.00 87.00 444 HIS A O 1
ATOM 3610 N N . LYS A 1 445 ? -4.758 18.227 23.743 1.00 88.75 445 LYS A N 1
ATOM 3611 C CA . LYS A 1 445 ? -3.880 18.721 22.664 1.00 88.75 445 LYS A CA 1
ATOM 3612 C C . LYS A 1 445 ? -4.019 17.884 21.383 1.00 88.75 445 LYS A C 1
ATOM 3614 O O . LYS A 1 445 ? -3.986 18.422 20.274 1.00 88.75 445 LYS A O 1
ATOM 3619 N N . LEU A 1 446 ? -4.189 16.568 21.517 1.00 90.06 446 LEU A N 1
ATOM 3620 C CA . LEU A 1 446 ? -4.407 15.663 20.391 1.00 90.06 446 LEU A CA 1
ATOM 3621 C C . LEU A 1 446 ? -5.763 15.932 19.725 1.00 90.06 446 LEU A C 1
ATOM 3623 O O . LEU A 1 446 ? -5.832 15.989 18.500 1.00 90.06 446 LEU A O 1
ATOM 3627 N N . GLY A 1 447 ? -6.811 16.183 20.513 1.00 89.31 447 GLY A N 1
ATOM 3628 C CA . GLY A 1 447 ? -8.130 16.564 20.012 1.00 89.31 447 GLY A CA 1
ATOM 3629 C C . GLY A 1 447 ? -8.097 17.874 19.228 1.00 89.31 447 GLY A C 1
ATOM 3630 O O . GLY A 1 447 ? -8.607 17.927 18.112 1.00 89.31 447 GLY A O 1
ATOM 3631 N N . GLU A 1 448 ? -7.429 18.906 19.749 1.00 89.06 448 GLU A N 1
ATOM 3632 C CA . GLU A 1 448 ? -7.221 20.176 19.032 1.00 89.06 448 GLU A CA 1
ATOM 3633 C C . GLU A 1 448 ? -6.441 19.991 17.724 1.00 89.06 448 GLU A C 1
ATOM 3635 O O . GLU A 1 448 ? -6.708 20.669 16.735 1.00 89.06 448 GLU A O 1
ATOM 3640 N N . THR A 1 449 ? -5.494 19.051 17.706 1.00 88.62 449 THR A N 1
ATOM 3641 C CA . THR A 1 449 ? -4.672 18.752 16.529 1.00 88.62 449 THR A CA 1
ATOM 3642 C C . THR A 1 449 ? -5.446 17.987 15.453 1.00 88.62 449 THR A C 1
ATOM 3644 O O . THR A 1 449 ? -5.266 18.249 14.265 1.00 88.62 449 THR A O 1
ATOM 3647 N N . ILE A 1 450 ? -6.278 17.021 15.849 1.00 90.31 450 ILE A N 1
ATOM 3648 C CA . ILE A 1 450 ? -7.008 16.142 14.925 1.00 90.31 450 ILE A CA 1
ATOM 3649 C C . ILE A 1 450 ? -8.299 16.800 14.431 1.00 90.31 450 ILE A C 1
ATOM 3651 O O . ILE A 1 450 ? -8.668 16.592 13.280 1.00 90.31 450 ILE A O 1
ATOM 3655 N N . SER A 1 451 ? -8.962 17.623 15.251 1.00 90.44 451 SER A N 1
ATOM 3656 C CA . SER A 1 451 ? -10.252 18.253 14.924 1.00 90.44 451 SER A CA 1
ATOM 3657 C C . SER A 1 451 ? -10.302 18.918 13.532 1.00 90.44 451 SER A C 1
ATOM 3659 O O . SER A 1 451 ? -11.212 18.592 12.766 1.00 90.44 451 SER A O 1
ATOM 3661 N N . PRO A 1 452 ? -9.310 19.737 13.107 1.00 88.88 452 PRO A N 1
ATOM 3662 C CA . PRO A 1 452 ? -9.323 20.378 11.784 1.00 88.88 452 PRO A CA 1
ATOM 3663 C C . PRO A 1 452 ? -9.246 19.402 10.602 1.00 88.88 452 PRO A C 1
ATOM 3665 O O . PRO A 1 452 ? -9.573 19.762 9.474 1.00 88.88 452 PRO A O 1
ATOM 3668 N N . MET A 1 453 ? -8.785 18.177 10.848 1.00 89.69 453 MET A N 1
ATOM 3669 C CA . MET A 1 453 ? -8.562 17.136 9.847 1.00 89.69 453 MET A CA 1
ATOM 3670 C C . MET A 1 453 ? -9.357 15.861 10.149 1.00 89.69 453 MET A C 1
ATOM 3672 O O . MET A 1 453 ? -9.036 14.796 9.627 1.00 89.69 453 MET A O 1
ATOM 3676 N N . LYS A 1 454 ? -10.397 15.952 10.988 1.00 91.19 454 LYS A N 1
ATOM 3677 C CA . LYS A 1 454 ? -11.131 14.781 11.484 1.00 91.19 454 LYS A CA 1
ATOM 3678 C C . LYS A 1 454 ? -11.712 13.911 10.373 1.00 91.19 454 LYS A C 1
ATOM 3680 O O . LYS A 1 454 ? -11.667 12.691 10.465 1.00 91.19 454 LYS A O 1
ATOM 3685 N N . GLU A 1 455 ? -12.176 14.541 9.298 1.00 92.50 455 GLU A N 1
ATOM 3686 C CA . GLU A 1 455 ? -12.773 13.869 8.142 1.00 92.50 455 GLU A CA 1
ATOM 3687 C C . GLU A 1 455 ? -11.760 13.020 7.354 1.00 92.50 455 GLU A C 1
ATOM 3689 O O . GLU A 1 455 ? -12.152 12.127 6.606 1.00 92.50 455 GLU A O 1
ATOM 3694 N N . ASP A 1 456 ? -10.456 13.262 7.524 1.00 92.56 456 ASP A N 1
ATOM 3695 C CA . ASP A 1 456 ? -9.404 12.489 6.859 1.00 92.56 456 ASP A CA 1
ATOM 3696 C C . ASP A 1 456 ? -9.098 11.169 7.608 1.00 92.56 456 ASP A C 1
ATOM 3698 O O . ASP A 1 456 ? -8.399 10.311 7.071 1.00 92.56 456 ASP A O 1
ATOM 3702 N N . PHE A 1 457 ? -9.643 10.966 8.817 1.00 94.69 457 PHE A N 1
ATOM 3703 C CA . PHE A 1 457 ? -9.493 9.744 9.620 1.00 94.69 457 PHE A CA 1
ATOM 3704 C C . PHE A 1 457 ? -10.783 8.925 9.638 1.00 94.69 457 PHE A C 1
ATOM 3706 O O . PHE A 1 457 ? -11.555 8.968 10.598 1.00 94.69 457 PHE A O 1
ATOM 3713 N N . ILE A 1 458 ? -11.010 8.158 8.577 1.00 96.56 458 ILE A N 1
ATOM 3714 C CA . ILE A 1 458 ? -12.242 7.399 8.377 1.00 96.56 458 ILE A CA 1
ATOM 3715 C C . ILE A 1 458 ? -12.198 6.109 9.204 1.00 96.56 458 ILE A C 1
ATOM 3717 O O . ILE A 1 458 ? -11.277 5.296 9.085 1.00 96.56 458 ILE A O 1
ATOM 3721 N N . MET A 1 459 ? -13.236 5.903 10.012 1.00 95.62 459 MET A N 1
ATOM 3722 C CA . MET A 1 459 ? -13.480 4.677 10.762 1.00 95.62 459 MET A CA 1
ATOM 3723 C C . MET A 1 459 ? -14.661 3.925 10.157 1.00 95.62 459 MET A C 1
ATOM 3725 O O . MET A 1 459 ? -15.800 4.391 10.167 1.00 95.62 459 MET A O 1
ATOM 3729 N N . VAL A 1 460 ? -14.376 2.733 9.645 1.00 97.75 460 VAL A N 1
ATOM 3730 C CA . VAL A 1 460 ? -15.350 1.856 9.002 1.00 97.75 460 VAL A CA 1
ATOM 3731 C C . VAL A 1 460 ? -15.751 0.767 9.985 1.00 97.75 460 VAL A C 1
ATOM 3733 O O . VAL A 1 460 ? -14.927 -0.069 10.357 1.00 97.75 460 VAL A O 1
ATOM 3736 N N . HIS A 1 461 ? -17.013 0.748 10.404 1.00 96.56 461 HIS A N 1
ATOM 3737 C CA . HIS A 1 461 ? -17.547 -0.315 11.247 1.00 96.56 461 HIS A CA 1
ATOM 3738 C C . HIS A 1 461 ? -18.052 -1.464 10.370 1.00 96.56 461 HIS A C 1
ATOM 3740 O O . HIS A 1 461 ? -18.971 -1.298 9.569 1.00 96.56 461 HIS A O 1
ATOM 3746 N N . LEU A 1 462 ? -17.450 -2.643 10.524 1.00 96.50 462 LEU A N 1
ATOM 3747 C CA . LEU A 1 462 ? -17.914 -3.895 9.914 1.00 96.50 462 LEU A CA 1
ATOM 3748 C C . LEU A 1 462 ? -18.928 -4.614 10.816 1.00 96.50 462 LEU A C 1
ATOM 3750 O O . LEU A 1 462 ? -19.706 -5.430 10.325 1.00 96.50 462 LEU A O 1
ATOM 3754 N N . GLN A 1 463 ? -18.917 -4.283 12.112 1.00 94.75 463 GLN A N 1
ATOM 3755 C CA . GLN A 1 463 ? -19.804 -4.803 13.152 1.00 94.75 463 GLN A CA 1
ATOM 3756 C C . GLN A 1 463 ? -20.453 -3.673 13.960 1.00 94.75 463 GLN A C 1
ATOM 3758 O O . GLN A 1 463 ? -19.992 -2.532 13.947 1.00 94.75 463 GLN A O 1
ATOM 3763 N N . HIS A 1 464 ? -21.537 -3.980 14.672 1.00 91.81 464 HIS A N 1
ATOM 3764 C CA . HIS A 1 464 ? -22.314 -2.983 15.411 1.00 91.81 464 HIS A CA 1
ATOM 3765 C C . HIS A 1 464 ? -21.586 -2.458 16.659 1.00 91.81 464 HIS A C 1
ATOM 3767 O O . HIS A 1 464 ? -21.038 -3.224 17.447 1.00 91.81 464 HIS A O 1
ATOM 3773 N N . CYS A 1 465 ? -21.628 -1.140 16.868 1.00 90.44 465 CYS A N 1
ATOM 3774 C CA . CYS A 1 465 ? -21.021 -0.452 18.010 1.00 90.44 465 CYS A CA 1
ATOM 3775 C C . CYS A 1 465 ? -22.025 -0.227 19.146 1.00 90.44 465 CYS A C 1
ATOM 3777 O O . CYS A 1 465 ? -23.138 0.225 18.883 1.00 90.44 465 CYS A O 1
ATOM 3779 N N . CYS A 1 466 ? -21.629 -0.492 20.393 1.00 89.88 466 CYS A N 1
ATOM 3780 C CA . CYS A 1 466 ? -22.405 -0.118 21.576 1.00 89.88 466 CYS A CA 1
ATOM 3781 C C . CYS A 1 466 ? -22.356 1.403 21.811 1.00 89.88 466 CYS A C 1
ATOM 3783 O O . CYS A 1 466 ? -21.272 1.963 21.970 1.00 89.88 466 CYS A O 1
ATOM 3785 N N . THR A 1 467 ? -23.516 2.052 21.927 1.00 87.12 467 THR A N 1
ATOM 3786 C CA . THR A 1 467 ? -23.651 3.507 22.122 1.00 87.12 467 THR A CA 1
ATOM 3787 C C . THR A 1 467 ? -23.033 4.002 23.437 1.00 87.12 467 THR A C 1
ATOM 3789 O O . THR A 1 467 ? -22.502 5.107 23.489 1.00 87.12 467 THR A O 1
ATOM 3792 N N . HIS A 1 468 ? -23.044 3.192 24.503 1.00 83.50 468 HIS A N 1
ATOM 3793 C CA . HIS A 1 468 ? -22.501 3.604 25.804 1.00 83.50 468 HIS A CA 1
ATOM 3794 C C . HIS A 1 468 ? -20.981 3.478 25.908 1.00 83.50 468 HIS A C 1
ATOM 3796 O O . HIS A 1 468 ? -20.331 4.366 26.465 1.00 83.50 468 HIS A O 1
ATOM 3802 N N . CYS A 1 469 ? -20.426 2.346 25.459 1.00 84.81 469 CYS A N 1
ATOM 3803 C CA . CYS A 1 469 ? -19.011 2.027 25.661 1.00 84.81 469 CYS A CA 1
ATOM 3804 C C . CYS A 1 469 ? -18.144 2.162 24.411 1.00 84.81 469 CYS A C 1
ATOM 3806 O O . CYS A 1 469 ? -16.921 2.047 24.514 1.00 84.81 469 CYS A O 1
ATOM 3808 N N . CYS A 1 470 ? -18.752 2.419 23.252 1.00 85.44 470 CYS A N 1
ATOM 3809 C CA . CYS A 1 470 ? -18.088 2.546 21.957 1.00 85.44 470 CYS A CA 1
ATOM 3810 C C . CYS A 1 470 ? -17.276 1.301 21.544 1.00 85.44 470 CYS A C 1
ATOM 3812 O O . CYS A 1 470 ? -16.328 1.397 20.760 1.00 85.44 470 CYS A O 1
ATOM 3814 N N . ILE A 1 471 ? -17.620 0.132 22.100 1.00 87.56 471 ILE A N 1
ATOM 3815 C CA . ILE A 1 471 ? -17.016 -1.162 21.766 1.00 87.56 471 ILE A CA 1
ATOM 3816 C C . ILE A 1 471 ? -17.860 -1.828 20.680 1.00 87.56 471 ILE A C 1
ATOM 3818 O O . ILE A 1 471 ? -19.090 -1.862 20.775 1.00 87.56 471 ILE A O 1
ATOM 3822 N N . LEU A 1 472 ? -17.192 -2.375 19.664 1.00 90.25 472 LEU A N 1
ATOM 3823 C CA . LEU A 1 472 ? -17.843 -3.167 18.626 1.00 90.25 472 LEU A CA 1
ATOM 3824 C C . LEU A 1 472 ? -18.182 -4.559 19.162 1.00 90.25 472 LEU A C 1
ATOM 3826 O O . LEU A 1 472 ? -17.333 -5.239 19.738 1.00 90.25 472 LEU A O 1
ATOM 3830 N N . MET A 1 473 ? -19.441 -4.951 19.008 1.00 91.88 473 MET A N 1
ATOM 3831 C CA . MET A 1 473 ? -20.002 -6.177 19.564 1.00 91.88 473 MET A CA 1
ATOM 3832 C C . MET A 1 473 ? -19.742 -7.349 18.616 1.00 91.88 473 MET A C 1
ATOM 3834 O O . MET A 1 473 ? -19.974 -7.240 17.415 1.00 91.88 473 MET A O 1
ATOM 3838 N N . VAL A 1 474 ? -19.253 -8.461 19.168 1.00 91.81 474 VAL A N 1
ATOM 3839 C CA . VAL A 1 474 ? -18.878 -9.675 18.414 1.00 91.81 474 VAL A CA 1
ATOM 3840 C C . VAL A 1 474 ? -19.562 -10.944 18.915 1.00 91.81 474 VAL A C 1
ATOM 3842 O O . VAL A 1 474 ? -19.470 -11.976 18.269 1.00 91.81 474 VAL A O 1
ATOM 3845 N N . SER A 1 475 ? -20.198 -10.892 20.083 1.00 90.62 475 SER A N 1
ATOM 3846 C CA . SER A 1 475 ? -20.844 -12.031 20.736 1.00 90.62 475 SER A CA 1
ATOM 3847 C C . SER A 1 475 ? -21.847 -11.530 21.773 1.00 90.62 475 SER A C 1
ATOM 3849 O O . SER A 1 475 ? -21.733 -10.388 22.230 1.00 90.62 475 SER A O 1
ATOM 3851 N N . GLY A 1 476 ? -22.758 -12.402 22.203 1.00 91.88 476 GLY A N 1
ATOM 3852 C CA . GLY A 1 476 ? -23.813 -12.059 23.158 1.00 91.88 476 GLY A CA 1
ATOM 3853 C C . GLY A 1 476 ? -24.987 -11.366 22.474 1.00 91.88 476 GLY A C 1
ATOM 3854 O O . GLY A 1 476 ? -25.200 -11.550 21.274 1.00 91.88 476 GLY A O 1
ATOM 3855 N N . ASN A 1 477 ? -25.738 -10.560 23.223 1.00 92.62 477 ASN A N 1
ATOM 3856 C CA . ASN A 1 477 ? -26.877 -9.833 22.682 1.00 92.62 477 ASN A CA 1
ATOM 3857 C C . ASN A 1 477 ? -26.548 -8.365 22.442 1.00 92.62 477 ASN A C 1
ATOM 3859 O O . ASN A 1 477 ? -25.951 -7.650 23.256 1.00 92.62 477 ASN A O 1
ATOM 3863 N N . ARG A 1 478 ? -27.037 -7.897 21.302 1.00 92.81 478 ARG A N 1
ATOM 3864 C CA . ARG A 1 478 ? -27.197 -6.488 21.011 1.00 92.81 478 ARG A CA 1
ATOM 3865 C C . ARG A 1 478 ? -28.607 -6.065 21.399 1.00 92.81 478 ARG A C 1
ATOM 3867 O O . ARG A 1 478 ? -29.576 -6.488 20.777 1.00 92.81 478 ARG A O 1
ATOM 3874 N N . TRP A 1 479 ? -28.707 -5.182 22.378 1.00 91.94 479 TRP A N 1
ATOM 3875 C CA . TRP A 1 479 ? -29.964 -4.617 22.854 1.00 91.94 479 TRP A CA 1
ATOM 3876 C C . TRP A 1 479 ? -30.302 -3.371 22.047 1.00 91.94 479 TRP A C 1
ATOM 3878 O O . TRP A 1 479 ? -29.574 -2.383 22.124 1.00 91.94 479 TRP A O 1
ATOM 3888 N N . VAL A 1 480 ? -31.371 -3.418 21.255 1.00 91.38 480 VAL A N 1
ATOM 3889 C CA . VAL A 1 480 ? -31.746 -2.352 20.313 1.00 91.38 480 VAL A CA 1
ATOM 3890 C C . VAL A 1 480 ? -33.007 -1.638 20.776 1.00 91.38 480 VAL A C 1
ATOM 3892 O O . VAL A 1 480 ? -33.965 -2.270 21.223 1.00 91.38 480 VAL A O 1
ATOM 3895 N N . CYS A 1 481 ? -33.025 -0.314 20.628 1.00 89.12 481 CYS A N 1
ATOM 3896 C CA . CYS A 1 481 ? -34.244 0.470 20.755 1.00 89.12 481 CYS A CA 1
ATOM 3897 C C . CYS A 1 481 ? -34.947 0.584 19.395 1.00 89.12 481 CYS A C 1
ATOM 3899 O O . CYS A 1 481 ? -34.372 1.102 18.441 1.00 89.12 481 CYS A O 1
ATOM 3901 N N . ASN A 1 482 ? -36.214 0.175 19.311 1.00 85.19 482 ASN A N 1
ATOM 3902 C CA . ASN A 1 482 ? -36.994 0.316 18.072 1.00 85.19 482 ASN A CA 1
ATOM 3903 C C . ASN A 1 482 ? -37.498 1.752 17.828 1.00 85.19 482 ASN A C 1
ATOM 3905 O O . ASN A 1 482 ? -37.935 2.066 16.724 1.00 85.19 482 ASN A O 1
ATOM 3909 N N . GLN A 1 483 ? -37.444 2.618 18.845 1.00 82.81 483 GLN A N 1
ATOM 3910 C CA . GLN A 1 483 ? -37.945 3.997 18.789 1.00 82.81 483 GLN A CA 1
ATOM 3911 C C . GLN A 1 483 ? -36.815 5.004 18.509 1.00 82.81 483 GLN A C 1
ATOM 3913 O O . GLN A 1 483 ? -36.972 5.920 17.702 1.00 82.81 483 GLN A O 1
ATOM 3918 N N . CYS A 1 484 ? -35.635 4.799 19.101 1.00 80.69 484 CYS A N 1
ATOM 3919 C CA . CYS A 1 484 ? -34.448 5.609 18.848 1.00 80.69 484 CYS A CA 1
ATOM 3920 C C . CYS A 1 484 ? -33.601 5.017 17.725 1.00 80.69 484 CYS A C 1
ATOM 3922 O O . CYS A 1 484 ? -32.930 3.996 17.887 1.00 80.69 484 CYS A O 1
ATOM 3924 N N . LYS A 1 485 ? -33.566 5.715 16.585 1.00 72.88 485 LYS A N 1
ATOM 3925 C CA . LYS A 1 485 ? -32.670 5.364 15.479 1.00 72.88 485 LYS A CA 1
ATOM 3926 C C . LYS A 1 485 ? -31.222 5.309 15.982 1.00 72.88 485 LYS A C 1
ATOM 3928 O O . LYS A 1 485 ? -30.722 6.289 16.522 1.00 72.88 485 LYS A O 1
ATOM 3933 N N . LYS A 1 486 ? -30.548 4.181 15.728 1.00 77.44 486 LYS A N 1
ATOM 3934 C CA . LYS A 1 486 ? -29.131 3.904 16.044 1.00 77.44 486 LYS A CA 1
ATOM 3935 C C . LYS A 1 486 ? -28.780 3.675 17.524 1.00 77.44 486 LYS A C 1
ATOM 3937 O O . LYS A 1 486 ? -27.600 3.469 17.806 1.00 77.44 486 LYS A O 1
ATOM 3942 N N . PHE A 1 487 ? -29.741 3.650 18.453 1.00 85.81 487 PHE A N 1
ATOM 3943 C CA . PHE A 1 487 ? -29.429 3.276 19.835 1.00 85.81 487 PHE A CA 1
ATOM 3944 C C . PHE A 1 487 ? -29.329 1.757 19.974 1.00 85.81 487 PHE A C 1
ATOM 3946 O O . PHE A 1 487 ? -30.304 1.029 19.760 1.00 85.81 487 PHE A O 1
ATOM 3953 N N . GLN A 1 488 ? -28.142 1.282 20.339 1.00 90.38 488 GLN A N 1
ATOM 3954 C CA . GLN A 1 488 ? -27.897 -0.132 20.587 1.00 90.38 488 GLN A CA 1
ATOM 3955 C C . GLN A 1 488 ? -26.793 -0.303 21.629 1.00 90.38 488 GLN A C 1
ATOM 3957 O O . GLN A 1 488 ? -25.785 0.403 21.596 1.00 90.38 488 GLN A O 1
ATOM 3962 N N . ILE A 1 489 ? -26.955 -1.245 22.552 1.00 91.56 489 ILE A N 1
ATOM 3963 C CA . ILE A 1 489 ? -26.007 -1.449 23.652 1.00 91.56 489 ILE A CA 1
ATOM 3964 C C . ILE A 1 489 ? -25.678 -2.932 23.828 1.00 91.56 489 ILE A C 1
ATOM 3966 O O . ILE A 1 489 ? -26.474 -3.801 23.484 1.00 91.56 489 ILE A O 1
ATOM 3970 N N . CYS A 1 490 ? -24.481 -3.228 24.331 1.00 92.38 490 CYS A N 1
ATOM 3971 C CA . CYS A 1 490 ? -24.073 -4.601 24.632 1.00 92.38 490 CYS A CA 1
ATOM 3972 C C . CYS A 1 490 ? -24.658 -5.078 25.967 1.00 92.38 490 CYS A C 1
ATOM 3974 O O . CYS A 1 490 ? -25.043 -4.248 26.792 1.00 92.38 490 CYS A O 1
ATOM 3976 N N . ASP A 1 491 ? -24.635 -6.389 26.221 1.00 92.12 491 ASP A N 1
ATOM 3977 C CA . ASP A 1 491 ? -25.116 -6.999 27.473 1.00 92.12 491 ASP A CA 1
ATOM 3978 C C . ASP A 1 491 ? -24.614 -6.282 28.736 1.00 92.12 491 ASP A C 1
ATOM 3980 O O . ASP A 1 491 ? -25.405 -5.859 29.575 1.00 92.12 491 ASP A O 1
ATOM 3984 N N . LYS A 1 492 ? -23.300 -6.029 28.832 1.00 90.69 492 LYS A N 1
ATOM 3985 C CA . LYS A 1 492 ? -22.698 -5.333 29.987 1.00 90.69 492 LYS A CA 1
ATOM 3986 C C . LYS A 1 492 ? -23.273 -3.931 30.196 1.00 90.69 492 LYS A C 1
ATOM 3988 O O . LYS A 1 492 ? -23.471 -3.493 31.327 1.00 90.69 492 LYS A O 1
ATOM 3993 N N . CYS A 1 493 ? -23.503 -3.201 29.107 1.00 89.19 493 CYS A N 1
ATOM 3994 C CA . CYS A 1 493 ? -24.071 -1.861 29.174 1.00 89.19 493 CYS A CA 1
ATOM 3995 C C . CYS A 1 493 ? -25.572 -1.898 29.455 1.00 89.19 493 CYS A C 1
ATOM 3997 O O . CYS A 1 493 ? -26.056 -1.017 30.154 1.00 89.19 493 CYS A O 1
ATOM 3999 N N . HIS A 1 494 ? -26.283 -2.916 28.974 1.00 89.56 494 HIS A N 1
ATOM 4000 C CA . HIS A 1 494 ? -27.686 -3.140 29.295 1.00 89.56 494 HIS A CA 1
ATOM 4001 C C . HIS A 1 494 ? -27.886 -3.438 30.785 1.00 89.56 494 HIS A C 1
ATOM 4003 O O . HIS A 1 494 ? -28.701 -2.790 31.435 1.00 89.56 494 HIS A O 1
ATOM 4009 N N . GLU A 1 495 ? -27.085 -4.334 31.363 1.00 88.81 495 GLU A N 1
ATOM 4010 C CA . GLU A 1 495 ? -27.108 -4.611 32.804 1.00 88.81 495 GLU A CA 1
ATOM 4011 C C . GLU A 1 495 ? -26.817 -3.361 33.640 1.00 88.81 495 GLU A C 1
ATOM 4013 O O . GLU A 1 495 ? -27.470 -3.118 34.655 1.00 88.81 495 GLU A O 1
ATOM 4018 N N . ALA A 1 496 ? -25.835 -2.556 33.219 1.00 86.56 496 ALA A N 1
ATOM 4019 C CA . ALA A 1 496 ? -25.521 -1.294 33.877 1.00 86.56 496 ALA A CA 1
ATOM 4020 C C . ALA A 1 496 ? -26.678 -0.290 33.763 1.00 86.56 496 ALA A C 1
ATOM 4022 O O . ALA A 1 496 ? -26.979 0.403 34.730 1.00 86.56 496 ALA A O 1
ATOM 4023 N N . GLU A 1 497 ? -27.342 -0.230 32.609 1.00 84.00 497 GLU A N 1
ATOM 4024 C CA . GLU A 1 497 ? -28.486 0.649 32.369 1.00 84.00 497 GLU A CA 1
ATOM 4025 C C . GLU A 1 497 ? -29.700 0.256 33.221 1.00 84.00 497 GLU A C 1
ATOM 4027 O O . GLU A 1 497 ? -30.350 1.118 33.809 1.00 84.00 497 GLU A O 1
ATOM 4032 N N . MET A 1 498 ? -29.960 -1.044 33.389 1.00 83.31 498 MET A N 1
ATOM 4033 C CA . MET A 1 498 ? -31.051 -1.545 34.235 1.00 83.31 498 MET A CA 1
ATOM 4034 C C . MET A 1 498 ? -30.848 -1.272 35.729 1.00 83.31 498 MET A C 1
ATOM 4036 O O . MET A 1 498 ? -31.823 -1.230 36.479 1.00 83.31 498 MET A O 1
ATOM 4040 N N . LYS A 1 499 ? -29.606 -1.055 36.173 1.00 83.94 499 LYS A N 1
ATOM 4041 C CA . LYS A 1 499 ? -29.282 -0.700 37.565 1.00 83.94 499 LYS A CA 1
ATOM 4042 C C . LYS A 1 499 ? -29.417 0.798 37.859 1.00 83.94 499 LYS A C 1
ATOM 4044 O O . LYS A 1 499 ? -29.347 1.182 39.022 1.00 83.94 499 LYS A O 1
ATOM 4049 N N . ARG A 1 500 ? -29.599 1.647 36.841 1.00 77.19 500 ARG A N 1
ATOM 4050 C CA . ARG A 1 500 ? -29.715 3.102 37.017 1.00 77.19 500 ARG A CA 1
ATOM 4051 C C . ARG A 1 500 ? -31.092 3.532 37.500 1.00 77.19 500 ARG A C 1
ATOM 4053 O O . ARG A 1 500 ? -32.093 2.841 37.273 1.00 77.19 500 ARG A O 1
ATOM 4060 N N . GLU A 1 501 ? -31.126 4.718 38.104 1.00 72.44 501 GLU A N 1
ATOM 4061 C CA . GLU A 1 501 ? -32.364 5.429 38.401 1.00 72.44 501 GLU A CA 1
ATOM 4062 C C . GLU A 1 501 ? -33.156 5.686 37.118 1.00 72.44 501 GLU A C 1
ATOM 4064 O O . GLU A 1 501 ? -32.595 5.943 36.055 1.00 72.44 501 GLU A O 1
ATOM 4069 N N . GLU A 1 502 ? -34.480 5.636 37.220 1.00 66.94 502 GLU A N 1
ATOM 4070 C CA . GLU A 1 502 ? -35.394 5.669 36.076 1.00 66.94 502 GLU A CA 1
ATOM 4071 C C . GLU A 1 502 ? -35.233 6.915 35.186 1.00 66.94 502 GLU A C 1
ATOM 4073 O O . GLU A 1 502 ? -35.367 6.820 33.972 1.00 66.94 502 GLU A O 1
ATOM 4078 N N . ARG A 1 503 ? -34.856 8.056 35.778 1.00 67.25 503 ARG A N 1
ATOM 4079 C CA . ARG A 1 503 ? -34.586 9.331 35.087 1.00 67.25 503 ARG A CA 1
ATOM 4080 C C . ARG A 1 503 ? -33.277 9.368 34.288 1.00 67.25 503 ARG A C 1
ATOM 4082 O O . ARG A 1 503 ? -33.098 10.257 33.466 1.00 67.25 503 ARG A O 1
ATOM 4089 N N . GLU A 1 504 ? -32.351 8.450 34.561 1.00 69.50 504 GLU A N 1
ATOM 4090 C CA . GLU A 1 504 ? -31.032 8.379 33.914 1.00 69.50 504 GLU A CA 1
ATOM 4091 C C . GLU A 1 504 ? -30.951 7.277 32.850 1.00 69.50 504 GLU A C 1
ATOM 4093 O O . GLU A 1 504 ? -29.894 7.087 32.227 1.00 69.50 504 GLU A O 1
ATOM 4098 N N . ARG A 1 505 ? -32.054 6.534 32.683 1.00 73.88 505 ARG A N 1
ATOM 4099 C CA . ARG A 1 505 ? -32.205 5.497 31.669 1.00 73.88 505 ARG A CA 1
ATOM 4100 C C . ARG A 1 505 ? -32.505 6.120 30.315 1.00 73.88 505 ARG A C 1
ATOM 4102 O O . ARG A 1 505 ? -33.163 7.152 30.219 1.00 73.88 505 ARG A O 1
ATOM 4109 N N . HIS A 1 506 ? -32.047 5.458 29.262 1.00 71.56 506 HIS A N 1
ATOM 4110 C CA . HIS A 1 506 ? -32.403 5.797 27.899 1.00 71.56 506 HIS A CA 1
ATOM 4111 C C . HIS A 1 506 ? -33.933 5.747 27.714 1.00 71.56 506 HIS A C 1
ATOM 4113 O O . HIS A 1 506 ? -34.556 4.739 28.071 1.00 71.56 506 HIS A O 1
ATOM 4119 N N . PRO A 1 507 ? -34.537 6.780 27.103 1.00 69.44 507 PRO A N 1
ATOM 4120 C CA . PRO A 1 507 ? -33.925 8.005 26.572 1.00 69.44 507 PRO A CA 1
ATOM 4121 C C . PRO A 1 507 ? -33.681 9.082 27.649 1.00 69.44 507 PRO A C 1
ATOM 4123 O O . PRO A 1 507 ? -34.611 9.569 28.282 1.00 69.44 507 PRO A O 1
ATOM 4126 N N . THR A 1 508 ? -32.439 9.564 27.780 1.00 60.41 508 THR A N 1
ATOM 4127 C CA . THR A 1 508 ? -31.998 10.499 28.845 1.00 60.41 508 THR A CA 1
ATOM 4128 C C . THR A 1 508 ? -32.678 11.880 28.825 1.00 60.41 508 THR A C 1
ATOM 4130 O O . THR A 1 508 ? -32.493 12.675 29.744 1.00 60.41 508 THR A O 1
ATOM 4133 N N . HIS A 1 509 ? -33.434 12.197 27.767 1.00 59.28 509 HIS A N 1
ATOM 4134 C CA . HIS A 1 509 ? -34.026 13.518 27.518 1.00 59.28 509 HIS A CA 1
ATOM 4135 C C . HIS A 1 509 ? -35.550 13.501 27.292 1.00 59.28 509 HIS A C 1
ATOM 4137 O O . HIS A 1 509 ? -36.135 14.561 27.076 1.00 59.28 509 HIS A O 1
ATOM 4143 N N . LEU A 1 510 ? -36.209 12.337 27.357 1.00 57.94 510 LEU A N 1
ATOM 4144 C CA . LEU A 1 510 ? -37.657 12.200 27.159 1.00 57.94 510 LEU A CA 1
ATOM 4145 C C . LEU A 1 510 ? -38.271 11.460 28.355 1.00 57.94 510 LEU A C 1
ATOM 4147 O O . LEU A 1 510 ? -37.696 10.508 28.865 1.00 57.94 510 LEU A O 1
ATOM 4151 N N . ARG A 1 511 ? -39.463 11.877 28.804 1.00 54.91 511 ARG A N 1
ATOM 4152 C CA . ARG A 1 511 ? -40.222 11.190 29.876 1.00 54.91 511 ARG A CA 1
ATOM 4153 C C . ARG A 1 511 ? -40.838 9.853 29.424 1.00 54.91 511 ARG A C 1
ATOM 4155 O O . ARG A 1 511 ? -41.595 9.245 30.177 1.00 54.91 511 ARG A O 1
ATOM 4162 N N . GLU A 1 512 ? -40.550 9.411 28.203 1.00 63.75 512 GLU A N 1
ATOM 4163 C CA . GLU A 1 512 ? -41.094 8.196 27.601 1.00 63.75 512 GLU A CA 1
ATOM 4164 C C . GLU A 1 512 ? -40.124 7.028 27.775 1.00 63.75 512 GLU A C 1
ATOM 4166 O O . GLU A 1 512 ? -38.927 7.154 27.534 1.00 63.75 512 GLU A O 1
ATOM 4171 N N . LYS A 1 513 ? -40.638 5.871 28.202 1.00 65.75 513 LYS A N 1
ATOM 4172 C CA . LYS A 1 513 ? -39.827 4.665 28.391 1.00 65.75 513 LYS A CA 1
ATOM 4173 C C . LYS A 1 513 ? -39.639 3.949 27.066 1.00 65.75 513 LYS A C 1
ATOM 4175 O O . LYS A 1 513 ? -40.612 3.512 26.450 1.00 65.75 513 LYS A O 1
ATOM 4180 N N . HIS A 1 514 ? -38.390 3.739 26.673 1.00 81.75 514 HIS A N 1
ATOM 4181 C CA . HIS A 1 514 ? -38.076 2.906 25.522 1.00 81.75 514 HIS A CA 1
ATOM 4182 C C . HIS A 1 514 ? -37.670 1.498 25.966 1.00 81.75 514 HIS A C 1
ATOM 4184 O O . HIS A 1 514 ? -36.736 1.322 26.745 1.00 81.75 514 HIS A O 1
ATOM 4190 N N . VAL A 1 515 ? -38.365 0.483 25.447 1.00 81.88 515 VAL A N 1
ATOM 4191 C CA . VAL A 1 515 ? -38.014 -0.928 25.669 1.00 81.88 515 VAL A CA 1
ATOM 4192 C C . VAL A 1 515 ? -36.870 -1.322 24.734 1.00 81.88 515 VAL A C 1
ATOM 4194 O O . VAL A 1 515 ? -36.898 -0.995 23.543 1.00 81.88 515 VAL A O 1
ATOM 4197 N N . LEU A 1 516 ? -35.878 -2.027 25.279 1.00 87.81 516 LEU A N 1
ATOM 4198 C CA . LEU A 1 516 ? -34.752 -2.576 24.530 1.00 87.81 516 LEU A CA 1
ATOM 4199 C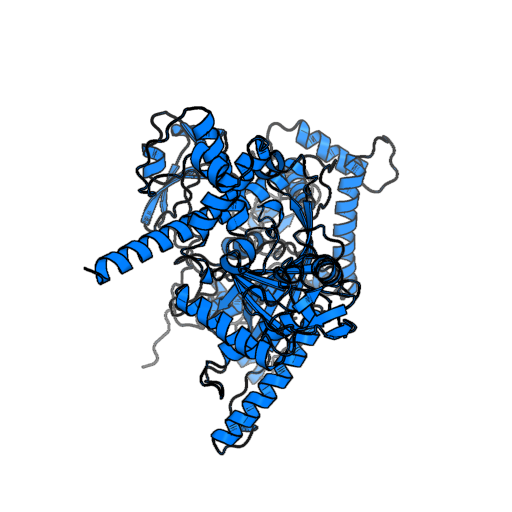 C . LEU A 1 516 ? -34.988 -4.056 24.232 1.00 87.81 516 LEU A C 1
ATOM 4201 O O . LEU A 1 516 ? -35.331 -4.826 25.127 1.00 87.81 516 LEU A O 1
ATOM 4205 N N . TYR A 1 517 ? -34.780 -4.446 22.978 1.00 89.81 517 TYR A N 1
ATOM 4206 C CA . TYR A 1 517 ? -34.992 -5.812 22.507 1.00 89.81 517 TYR A CA 1
ATOM 4207 C C . TYR A 1 517 ? -33.649 -6.493 22.240 1.00 89.81 517 TYR A C 1
ATOM 4209 O O . TYR A 1 517 ? -32.806 -5.897 21.560 1.00 89.81 517 TYR A O 1
ATOM 4217 N N . PRO A 1 518 ? -33.425 -7.716 22.750 1.00 93.06 518 PRO A N 1
ATOM 4218 C CA . PRO A 1 518 ? -32.196 -8.446 22.494 1.00 93.06 518 PRO A CA 1
ATOM 4219 C C . PRO A 1 518 ? -32.194 -9.013 21.071 1.00 93.06 518 PRO A C 1
ATOM 4221 O O . PRO A 1 518 ? -33.172 -9.601 20.613 1.00 93.06 518 PRO A O 1
ATOM 4224 N N . ILE A 1 519 ? -31.068 -8.853 20.385 1.00 92.12 519 ILE A N 1
ATOM 4225 C CA . ILE A 1 519 ? -30.753 -9.503 19.114 1.00 92.12 519 ILE A CA 1
ATOM 4226 C C . ILE A 1 519 ? -29.439 -10.254 19.315 1.00 92.12 519 ILE A C 1
ATOM 4228 O O . ILE A 1 519 ? -28.403 -9.626 19.542 1.00 92.12 519 ILE A O 1
ATOM 4232 N N . GLU A 1 520 ? -29.483 -11.580 19.247 1.00 92.06 520 GLU A N 1
ATOM 4233 C CA . GLU A 1 520 ? -28.302 -12.427 19.415 1.00 92.06 520 GLU A CA 1
ATOM 4234 C C . GLU A 1 520 ? -27.320 -12.250 18.245 1.00 92.06 520 GLU A C 1
ATOM 4236 O O . GLU A 1 520 ? -27.716 -12.203 17.078 1.00 92.06 520 GLU A O 1
ATOM 4241 N N . ILE A 1 521 ? -26.028 -12.142 18.559 1.00 90.81 521 ILE A N 1
ATOM 4242 C CA . ILE A 1 521 ? -24.947 -12.013 17.577 1.00 90.81 521 ILE A CA 1
ATOM 4243 C C . ILE A 1 521 ? -24.389 -13.407 17.279 1.00 90.81 521 ILE A C 1
ATOM 4245 O O . ILE A 1 521 ? -23.606 -13.946 18.061 1.00 90.81 521 ILE A O 1
ATOM 4249 N N . THR A 1 522 ? -24.786 -13.980 16.142 1.00 87.25 522 THR A N 1
ATOM 4250 C CA . THR A 1 522 ? -24.392 -15.337 15.708 1.00 87.25 522 THR A CA 1
ATOM 4251 C C . THR A 1 522 ? -23.550 -15.350 14.430 1.00 87.25 522 THR A C 1
ATOM 4253 O O . THR A 1 522 ? -22.961 -16.370 14.080 1.00 87.25 522 THR A O 1
ATOM 4256 N N . ASP A 1 523 ? -23.456 -14.217 13.738 1.00 86.00 523 ASP A N 1
ATOM 4257 C CA . ASP A 1 523 ? -22.853 -14.069 12.412 1.00 86.00 523 ASP A CA 1
ATOM 4258 C C . ASP A 1 523 ? -21.363 -13.683 12.440 1.00 86.00 523 ASP A C 1
ATOM 4260 O O . ASP A 1 523 ? -20.724 -13.597 11.389 1.00 86.00 523 ASP A O 1
ATOM 4264 N N . VAL A 1 524 ? -20.784 -13.475 13.628 1.00 90.44 524 VAL A N 1
ATOM 4265 C CA . VAL A 1 524 ? -19.380 -13.075 13.798 1.00 90.44 524 VAL A CA 1
ATOM 4266 C C . VAL A 1 524 ? -18.532 -14.252 14.294 1.00 90.44 524 VAL A C 1
ATOM 4268 O O . VAL A 1 524 ? -18.767 -14.761 15.390 1.00 90.44 524 VAL A O 1
ATOM 4271 N N . PRO A 1 525 ? -17.491 -14.670 13.549 1.00 92.38 525 PRO A N 1
ATOM 4272 C CA . PRO A 1 525 ? -16.584 -15.719 14.001 1.00 92.38 525 PRO A CA 1
ATOM 4273 C C . PRO A 1 525 ? -15.868 -15.407 15.325 1.00 92.38 525 PRO A C 1
ATOM 4275 O O . PRO A 1 525 ? -15.403 -14.287 15.579 1.00 92.38 525 PRO A O 1
ATOM 4278 N N . THR A 1 526 ? -15.697 -16.443 16.148 1.00 87.69 526 THR A N 1
ATOM 4279 C CA . THR A 1 526 ? -15.063 -16.375 17.479 1.00 87.69 526 THR A CA 1
ATOM 4280 C C . THR A 1 526 ? -13.560 -16.117 17.447 1.00 87.69 526 THR A C 1
ATOM 4282 O O . THR A 1 526 ? -13.009 -15.622 18.431 1.00 87.69 526 THR A O 1
ATOM 4285 N N . ASP A 1 527 ? -12.905 -16.344 16.311 1.00 91.69 527 ASP A N 1
ATOM 4286 C CA . ASP A 1 527 ? -11.523 -15.949 16.056 1.00 91.69 527 ASP A CA 1
ATOM 4287 C C . ASP A 1 527 ? -11.407 -15.152 14.750 1.00 91.69 527 ASP A C 1
ATOM 4289 O O . ASP A 1 527 ? -12.405 -14.844 14.100 1.00 91.69 527 ASP A O 1
ATOM 4293 N N . THR A 1 528 ? -10.181 -14.764 14.409 1.00 93.88 528 THR A N 1
ATOM 4294 C CA . THR A 1 528 ? -9.853 -14.141 13.123 1.00 93.88 528 THR A CA 1
ATOM 4295 C C . THR A 1 528 ? -8.725 -14.885 12.423 1.00 93.88 528 THR A C 1
ATOM 4297 O O . THR A 1 528 ? -7.887 -14.248 11.778 1.00 93.88 528 THR A O 1
ATOM 4300 N N . LYS A 1 529 ? -8.636 -16.212 12.579 1.00 90.19 529 LYS A N 1
ATOM 4301 C CA . LYS A 1 529 ? -7.506 -16.986 12.058 1.00 90.19 529 LYS A CA 1
ATOM 4302 C C . LYS A 1 529 ? -7.418 -16.882 10.546 1.00 90.19 529 LYS A C 1
ATOM 4304 O O . LYS A 1 529 ? -8.393 -17.062 9.819 1.00 90.19 529 LYS A O 1
ATOM 4309 N N . ASP A 1 530 ? -6.209 -16.607 10.082 1.00 91.06 530 ASP A N 1
ATOM 4310 C CA . ASP A 1 530 ? -5.907 -16.603 8.665 1.00 91.06 530 ASP A CA 1
ATOM 4311 C C . ASP A 1 530 ? -5.607 -18.011 8.180 1.00 91.06 530 ASP A C 1
ATOM 4313 O O . ASP A 1 530 ? -4.760 -18.694 8.752 1.00 91.06 530 ASP A O 1
ATOM 4317 N N . LYS A 1 531 ? -6.317 -18.430 7.136 1.00 90.38 531 LYS A N 1
ATOM 4318 C CA . LYS A 1 531 ? -6.133 -19.740 6.508 1.00 90.38 531 LYS A CA 1
ATOM 4319 C C . LYS A 1 531 ? -5.146 -19.684 5.342 1.00 90.38 531 LYS A C 1
ATOM 4321 O O . LYS A 1 531 ? -4.773 -20.736 4.836 1.00 90.38 531 LYS A O 1
ATOM 4326 N N . ASP A 1 532 ? -4.733 -18.485 4.930 1.00 89.00 532 ASP A N 1
ATOM 4327 C CA . ASP A 1 532 ? -3.674 -18.311 3.943 1.00 89.00 532 ASP A CA 1
ATOM 4328 C C . ASP A 1 532 ? -2.298 -18.614 4.545 1.00 89.00 532 ASP A C 1
ATOM 4330 O O . ASP A 1 532 ? -1.999 -18.243 5.687 1.00 89.00 532 ASP A O 1
ATOM 4334 N N . GLU A 1 533 ? -1.443 -19.258 3.748 1.00 82.44 533 GLU A N 1
ATOM 4335 C CA . GLU A 1 533 ? -0.046 -19.498 4.102 1.00 82.44 533 GLU A CA 1
ATOM 4336 C C . GLU A 1 533 ? 0.725 -18.179 4.283 1.00 82.44 533 GLU A C 1
ATOM 4338 O O . GLU A 1 533 ? 0.376 -17.125 3.737 1.00 82.44 533 GLU A O 1
ATOM 4343 N N . ILE A 1 534 ? 1.805 -18.240 5.065 1.00 83.00 534 ILE A N 1
ATOM 4344 C CA . ILE A 1 534 ? 2.749 -17.128 5.178 1.00 83.00 534 ILE A CA 1
ATOM 4345 C C . ILE A 1 534 ? 3.498 -17.012 3.849 1.00 83.00 534 ILE A C 1
ATOM 4347 O O . ILE A 1 534 ? 4.125 -17.967 3.391 1.00 83.00 534 ILE A O 1
ATOM 4351 N N . LEU A 1 535 ? 3.453 -15.823 3.254 1.00 80.38 535 LEU A N 1
ATOM 4352 C CA . LEU A 1 535 ? 4.144 -15.498 2.013 1.00 80.38 535 LEU A CA 1
ATOM 4353 C C . LEU A 1 535 ? 5.192 -14.434 2.311 1.00 80.38 535 LEU A C 1
ATOM 4355 O O . LEU A 1 535 ? 4.862 -13.272 2.532 1.00 80.38 535 LEU A O 1
ATOM 4359 N N . GLU A 1 536 ? 6.458 -14.832 2.326 1.00 76.06 536 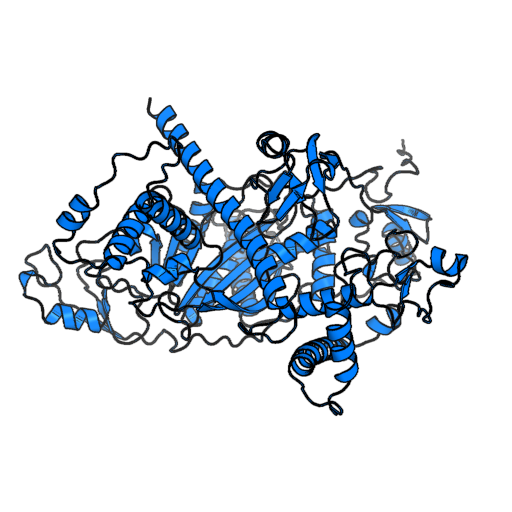GLU A N 1
ATOM 4360 C CA . GLU A 1 536 ? 7.570 -13.917 2.568 1.00 76.06 536 GLU A CA 1
ATOM 4361 C C . GLU A 1 536 ? 8.089 -13.342 1.250 1.00 76.06 536 GLU A C 1
ATOM 4363 O O . GLU A 1 536 ? 8.358 -14.067 0.291 1.00 76.06 536 GLU A O 1
ATOM 4368 N N . SER A 1 537 ? 8.255 -12.023 1.215 1.00 75.69 537 SER A N 1
ATOM 4369 C CA . SER A 1 537 ? 8.870 -11.320 0.097 1.00 75.69 537 SER A CA 1
ATOM 4370 C C . SER A 1 537 ? 9.731 -10.186 0.624 1.00 75.69 537 SER A C 1
ATOM 4372 O O . SER A 1 537 ? 9.221 -9.233 1.212 1.00 75.69 537 SER A O 1
ATOM 4374 N N . GLU A 1 538 ? 11.042 -10.280 0.401 1.00 67.31 538 GLU A N 1
ATOM 4375 C CA . GLU A 1 538 ? 12.010 -9.280 0.866 1.00 67.31 538 GLU A CA 1
ATOM 4376 C C . GLU A 1 538 ? 11.707 -7.887 0.298 1.00 67.31 538 GLU A C 1
ATOM 4378 O O . GLU A 1 538 ? 11.844 -6.876 0.987 1.00 67.31 538 GLU A O 1
ATOM 4383 N N . PHE A 1 539 ? 11.243 -7.838 -0.949 1.00 79.31 539 PHE A N 1
ATOM 4384 C CA . PHE A 1 539 ? 10.956 -6.591 -1.650 1.00 79.31 539 PHE A CA 1
ATOM 4385 C C . PHE A 1 539 ? 9.662 -5.939 -1.176 1.00 79.31 539 PHE A C 1
ATOM 4387 O O . PHE A 1 539 ? 9.569 -4.718 -1.148 1.00 79.31 539 PHE A O 1
ATOM 4394 N N . PHE A 1 540 ? 8.674 -6.742 -0.779 1.00 85.75 540 PHE A N 1
ATOM 4395 C CA . PHE A 1 540 ? 7.352 -6.259 -0.380 1.00 85.75 540 PHE A CA 1
ATOM 4396 C C . PHE A 1 540 ? 7.146 -6.244 1.139 1.00 85.75 540 PHE A C 1
ATOM 4398 O O . PHE A 1 540 ? 6.036 -5.990 1.598 1.00 85.75 540 PHE A O 1
ATOM 4405 N N . ASP A 1 541 ? 8.196 -6.463 1.936 1.00 77.12 541 ASP A N 1
ATOM 4406 C CA . ASP A 1 541 ? 8.105 -6.414 3.398 1.00 77.12 541 ASP A CA 1
ATOM 4407 C C . ASP A 1 541 ? 7.695 -5.017 3.906 1.00 77.12 541 ASP A C 1
ATOM 4409 O O . ASP A 1 541 ? 6.843 -4.874 4.785 1.00 77.12 541 ASP A O 1
ATOM 4413 N N . THR A 1 542 ? 8.245 -3.957 3.316 1.00 80.69 542 THR A N 1
ATOM 4414 C CA . THR A 1 542 ? 7.849 -2.567 3.588 1.00 80.69 542 THR A CA 1
ATOM 4415 C C . THR A 1 542 ? 7.731 -1.791 2.284 1.00 80.69 542 THR A C 1
ATOM 4417 O O . THR A 1 542 ? 8.389 -2.129 1.300 1.00 80.69 542 THR A O 1
ATOM 4420 N N . ARG A 1 543 ? 6.947 -0.702 2.275 1.00 83.62 543 ARG A N 1
ATOM 4421 C CA . ARG A 1 543 ? 6.897 0.204 1.112 1.00 83.62 543 ARG A CA 1
ATOM 4422 C C . ARG A 1 543 ? 8.291 0.714 0.730 1.00 83.62 543 ARG A C 1
ATOM 4424 O O . ARG A 1 543 ? 8.607 0.846 -0.444 1.00 83.62 543 ARG A O 1
ATOM 4431 N N . GLN A 1 544 ? 9.136 0.976 1.731 1.00 78.12 544 GLN A N 1
ATOM 4432 C CA . GLN A 1 544 ? 10.463 1.540 1.522 1.00 78.12 544 GLN A CA 1
ATOM 4433 C C . GLN A 1 544 ? 11.398 0.530 0.857 1.00 78.12 544 GLN A C 1
ATOM 4435 O O . GLN A 1 544 ? 12.162 0.922 -0.016 1.00 78.12 544 GLN A O 1
ATOM 4440 N N . ALA A 1 545 ? 11.309 -0.756 1.215 1.00 75.50 545 ALA A N 1
ATOM 4441 C CA . ALA A 1 545 ? 12.072 -1.810 0.550 1.00 75.50 545 ALA A CA 1
ATOM 4442 C C . ALA A 1 545 ? 11.737 -1.884 -0.949 1.00 75.50 545 ALA A C 1
ATOM 4444 O O . ALA A 1 545 ? 12.647 -1.913 -1.780 1.00 75.50 545 ALA A O 1
ATOM 4445 N N . PHE A 1 546 ? 10.447 -1.823 -1.294 1.00 86.38 546 PHE A N 1
ATOM 4446 C CA . PHE A 1 546 ? 10.008 -1.843 -2.688 1.00 86.38 546 PHE A CA 1
ATOM 4447 C C . PHE A 1 546 ? 10.438 -0.581 -3.448 1.00 86.38 546 PHE A C 1
ATOM 4449 O O . PHE A 1 546 ? 11.000 -0.677 -4.537 1.00 86.38 546 PHE A O 1
ATOM 4456 N N . LEU A 1 547 ? 10.263 0.604 -2.853 1.00 83.12 547 LEU A N 1
ATOM 4457 C CA . LEU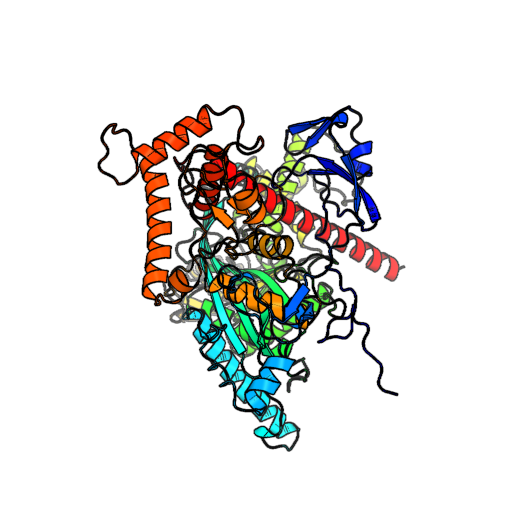 A 1 547 ? 10.727 1.861 -3.447 1.00 83.12 547 LEU A CA 1
ATOM 4458 C C . LEU A 1 547 ? 12.245 1.865 -3.656 1.00 83.12 547 LEU A C 1
ATOM 4460 O O . LEU A 1 547 ? 12.706 2.304 -4.703 1.00 83.12 547 LEU A O 1
ATOM 4464 N N . SER A 1 548 ? 13.024 1.339 -2.709 1.00 72.69 548 SER A N 1
ATOM 4465 C CA . SER A 1 548 ? 14.480 1.225 -2.839 1.00 72.69 548 SER A CA 1
ATOM 4466 C C . SER A 1 548 ? 14.897 0.249 -3.943 1.00 72.69 548 SER A C 1
ATOM 4468 O O . SER A 1 548 ? 15.841 0.544 -4.675 1.00 72.69 548 SER A O 1
ATOM 4470 N N . LEU A 1 549 ? 14.181 -0.871 -4.121 1.00 78.44 549 LEU A N 1
ATOM 4471 C CA . LEU A 1 549 ? 14.384 -1.769 -5.265 1.00 78.44 549 LEU A CA 1
ATOM 4472 C C . LEU A 1 549 ? 14.152 -1.026 -6.587 1.00 78.44 549 LEU A C 1
ATOM 4474 O O . LEU A 1 549 ? 14.982 -1.114 -7.492 1.00 78.44 549 LEU A O 1
ATOM 4478 N N . CYS A 1 550 ? 13.040 -0.294 -6.685 1.00 83.94 550 CYS A N 1
ATOM 4479 C CA . CYS A 1 550 ? 12.674 0.439 -7.891 1.00 83.94 550 CYS A CA 1
ATOM 4480 C C . CYS A 1 550 ? 13.646 1.583 -8.193 1.00 83.94 550 CYS A C 1
ATOM 4482 O O . CYS A 1 550 ? 14.072 1.733 -9.333 1.00 83.94 550 CYS A O 1
ATOM 4484 N N . GLN A 1 551 ? 14.044 2.354 -7.181 1.00 78.38 551 GLN A N 1
ATOM 4485 C CA . GLN A 1 551 ? 15.002 3.451 -7.322 1.00 78.38 551 GLN A CA 1
ATOM 4486 C C . GLN A 1 551 ? 16.377 2.949 -7.760 1.00 78.38 551 GLN A C 1
ATOM 4488 O O . GLN A 1 551 ? 16.954 3.515 -8.682 1.00 78.38 551 GLN A O 1
ATOM 4493 N N . GLY A 1 552 ? 16.884 1.877 -7.142 1.00 64.81 552 GLY A N 1
ATOM 4494 C CA . GLY A 1 552 ? 18.213 1.351 -7.460 1.00 64.81 552 GLY A CA 1
ATOM 4495 C C . GLY A 1 552 ? 18.303 0.588 -8.784 1.00 64.81 552 GLY A C 1
ATOM 4496 O O . GLY A 1 552 ? 19.406 0.347 -9.252 1.00 64.81 552 GLY A O 1
ATOM 4497 N N . ASN A 1 553 ? 17.174 0.206 -9.393 1.00 71.12 553 ASN A N 1
ATOM 4498 C CA . ASN A 1 553 ? 17.139 -0.456 -10.705 1.00 71.12 553 ASN A CA 1
ATOM 4499 C C . ASN A 1 553 ? 16.401 0.357 -11.783 1.00 71.12 553 ASN A C 1
ATOM 4501 O O . ASN A 1 553 ? 16.104 -0.174 -12.851 1.00 71.12 553 ASN A O 1
ATOM 4505 N N . HIS A 1 554 ? 16.062 1.617 -11.499 1.00 78.31 554 HIS A N 1
ATOM 4506 C CA . HIS A 1 554 ? 15.321 2.500 -12.407 1.00 78.31 554 HIS A CA 1
ATOM 4507 C C . HIS A 1 554 ? 13.969 1.929 -12.888 1.00 78.31 554 HIS A C 1
ATOM 4509 O O . HIS A 1 554 ? 13.539 2.157 -14.019 1.00 78.31 554 HIS A O 1
ATOM 4515 N N . TYR A 1 555 ? 13.258 1.201 -12.021 1.00 90.44 555 TYR A N 1
ATOM 4516 C CA . TYR A 1 555 ? 11.910 0.702 -12.314 1.00 90.44 555 TYR A CA 1
ATOM 4517 C C . TYR A 1 555 ? 10.871 1.813 -12.128 1.00 90.44 555 TYR A C 1
ATOM 4519 O O . TYR A 1 555 ? 10.338 2.005 -11.037 1.00 90.44 555 TYR A O 1
ATOM 4527 N N . GLN A 1 556 ? 10.602 2.555 -13.200 1.00 92.88 556 GLN A N 1
ATOM 4528 C CA . GLN A 1 556 ? 9.689 3.701 -13.220 1.00 92.88 556 GLN A CA 1
ATOM 4529 C C . GLN A 1 556 ? 8.331 3.361 -13.852 1.00 92.88 556 GLN A C 1
ATOM 4531 O O . GLN A 1 556 ? 8.217 2.418 -14.642 1.00 92.88 556 GLN A O 1
ATOM 4536 N N . TYR A 1 557 ? 7.295 4.127 -13.506 1.00 96.25 557 TYR A N 1
ATOM 4537 C CA . TYR A 1 557 ? 5.923 3.974 -14.008 1.00 96.25 557 TYR A CA 1
ATOM 4538 C C . TYR A 1 557 ? 5.388 5.244 -14.702 1.00 96.25 557 TYR A C 1
ATOM 4540 O O . TYR A 1 557 ? 4.196 5.373 -14.988 1.00 96.25 557 TYR A O 1
ATOM 4548 N N . ASP A 1 558 ? 6.263 6.183 -15.027 1.00 94.50 558 ASP A N 1
ATOM 4549 C CA . ASP A 1 558 ? 5.973 7.505 -15.581 1.00 94.50 558 ASP A CA 1
ATOM 4550 C C . ASP A 1 558 ? 5.509 7.470 -17.043 1.00 94.50 558 ASP A C 1
ATOM 4552 O O . ASP A 1 558 ? 4.719 8.311 -17.475 1.00 94.50 558 ASP A O 1
ATOM 4556 N N . THR A 1 559 ? 5.916 6.440 -17.786 1.00 95.56 559 THR A N 1
ATOM 4557 C CA . THR A 1 559 ? 5.408 6.135 -19.132 1.00 95.56 559 THR A CA 1
ATOM 4558 C C . THR A 1 559 ? 4.902 4.697 -19.215 1.00 95.56 559 THR A C 1
ATOM 4560 O O . THR A 1 559 ? 5.340 3.829 -18.460 1.00 95.56 559 THR A O 1
ATOM 4563 N N . LEU A 1 560 ? 3.992 4.404 -20.154 1.00 95.62 560 LEU A N 1
ATOM 4564 C CA . LEU A 1 560 ? 3.437 3.051 -20.302 1.00 95.62 560 LEU A CA 1
ATOM 4565 C C . LEU A 1 560 ? 4.529 2.012 -20.600 1.00 95.62 560 LEU A C 1
ATOM 4567 O O . LEU A 1 560 ? 4.482 0.906 -20.066 1.00 95.62 560 LEU A O 1
ATOM 4571 N N . ARG A 1 561 ? 5.532 2.358 -21.419 1.00 95.31 561 ARG A N 1
ATOM 4572 C CA . ARG A 1 561 ? 6.640 1.443 -21.737 1.00 95.31 561 ARG A CA 1
ATOM 4573 C C . ARG A 1 561 ? 7.507 1.136 -20.513 1.00 95.31 561 ARG A C 1
ATOM 4575 O O . ARG A 1 561 ? 7.845 -0.023 -20.292 1.00 95.31 561 ARG A O 1
ATOM 4582 N N . ARG A 1 562 ? 7.779 2.143 -19.672 1.00 96.00 562 ARG A N 1
ATOM 4583 C CA . ARG A 1 562 ? 8.488 1.957 -18.400 1.00 96.00 562 ARG A CA 1
ATOM 4584 C C . ARG A 1 562 ? 7.642 1.141 -17.431 1.00 96.00 562 ARG A C 1
ATOM 4586 O O . ARG A 1 562 ? 8.146 0.169 -16.893 1.00 96.00 562 ARG A O 1
ATOM 4593 N N . ALA A 1 563 ? 6.341 1.413 -17.315 1.00 97.19 563 ALA A N 1
ATOM 4594 C CA . ALA A 1 563 ? 5.433 0.622 -16.484 1.00 97.19 563 ALA A CA 1
ATOM 4595 C C . ALA A 1 563 ? 5.389 -0.860 -16.903 1.00 97.19 563 ALA A C 1
ATOM 4597 O O . ALA A 1 563 ? 5.439 -1.733 -16.038 1.00 97.19 563 ALA A O 1
ATOM 4598 N N . LYS A 1 564 ? 5.356 -1.160 -18.210 1.00 96.12 564 LYS A N 1
ATOM 4599 C CA . LYS A 1 564 ? 5.460 -2.529 -18.749 1.00 96.12 564 LYS A CA 1
ATOM 4600 C C . LYS A 1 564 ? 6.784 -3.194 -18.362 1.00 96.12 564 LYS A C 1
ATOM 4602 O O . LYS A 1 564 ? 6.775 -4.278 -17.785 1.00 96.12 564 LYS A O 1
ATOM 4607 N N . HIS A 1 565 ? 7.911 -2.531 -18.621 1.00 94.12 565 HIS A N 1
ATOM 4608 C CA . HIS A 1 565 ? 9.238 -3.052 -18.282 1.00 94.12 565 HIS A CA 1
ATOM 4609 C C . HIS A 1 565 ? 9.409 -3.259 -16.768 1.00 94.12 565 HIS A C 1
ATOM 4611 O O . HIS A 1 565 ? 9.776 -4.342 -16.319 1.00 94.12 565 HIS A O 1
ATOM 4617 N N . SER A 1 566 ? 9.063 -2.259 -15.960 1.00 95.19 566 SER A N 1
ATOM 4618 C CA . SER A 1 566 ? 9.092 -2.317 -14.498 1.00 95.19 566 SER A CA 1
ATOM 4619 C C . SER A 1 566 ? 8.225 -3.451 -13.961 1.00 95.19 566 SER A C 1
ATOM 4621 O O . SER A 1 566 ? 8.667 -4.201 -13.096 1.00 95.19 566 SER A O 1
ATOM 4623 N N . SER A 1 567 ? 7.023 -3.644 -14.506 1.00 96.31 567 SER A N 1
ATOM 4624 C CA . SER A 1 567 ? 6.125 -4.735 -14.103 1.00 96.31 567 SER A CA 1
ATOM 4625 C C . SER A 1 567 ? 6.680 -6.108 -14.473 1.00 96.31 567 SER A C 1
ATOM 4627 O O . SER A 1 567 ? 6.612 -7.029 -13.660 1.00 96.31 567 SER A O 1
ATOM 4629 N N . MET A 1 568 ? 7.291 -6.241 -15.655 1.00 92.75 568 MET A N 1
ATOM 4630 C CA . MET A 1 568 ? 8.014 -7.449 -16.062 1.00 92.75 568 MET A CA 1
ATOM 4631 C C . MET A 1 568 ? 9.158 -7.764 -15.087 1.00 92.75 568 MET A C 1
ATOM 4633 O O . MET A 1 568 ? 9.303 -8.912 -14.663 1.00 92.75 568 MET A O 1
ATOM 4637 N N . MET A 1 569 ? 9.940 -6.760 -14.685 1.00 87.75 569 MET A N 1
ATOM 4638 C CA . MET A 1 569 ? 11.032 -6.943 -13.726 1.00 87.75 569 MET A CA 1
ATOM 4639 C C . MET A 1 569 ? 10.523 -7.269 -12.318 1.00 87.75 569 MET A C 1
ATOM 4641 O O . MET A 1 569 ? 11.072 -8.147 -11.654 1.00 87.75 569 MET A O 1
ATOM 4645 N N . VAL A 1 570 ? 9.438 -6.639 -11.863 1.00 91.94 570 VAL A N 1
ATOM 4646 C CA . VAL A 1 570 ? 8.789 -6.967 -10.582 1.00 91.94 570 VAL A CA 1
ATOM 4647 C C . VAL A 1 570 ? 8.279 -8.409 -10.579 1.00 91.94 570 VAL A C 1
ATOM 4649 O O . VAL A 1 570 ? 8.526 -9.140 -9.620 1.00 91.94 570 VAL A O 1
ATOM 4652 N N . LEU A 1 571 ? 7.627 -8.854 -11.657 1.00 90.56 571 LEU A N 1
ATOM 4653 C CA . LEU A 1 571 ? 7.212 -10.250 -11.812 1.00 90.56 571 LEU A CA 1
ATOM 4654 C C . LEU A 1 571 ? 8.416 -11.195 -11.830 1.00 90.56 571 LEU A C 1
ATOM 4656 O O . LEU A 1 571 ? 8.362 -12.246 -11.198 1.00 90.56 571 LEU A O 1
ATOM 4660 N N . TYR A 1 572 ? 9.519 -10.816 -12.482 1.00 85.19 572 TYR A N 1
ATOM 4661 C CA . TYR A 1 572 ? 10.760 -11.588 -12.441 1.00 85.19 572 TYR A CA 1
ATOM 4662 C C . TYR A 1 572 ? 11.269 -11.773 -11.006 1.00 85.19 572 TYR A C 1
ATOM 4664 O O . TYR A 1 572 ? 11.579 -12.901 -10.630 1.00 85.19 572 TYR A O 1
ATOM 4672 N N . HIS A 1 573 ? 11.298 -10.714 -10.194 1.00 81.50 573 HIS A N 1
ATOM 4673 C CA . HIS A 1 573 ? 11.715 -10.773 -8.785 1.00 81.50 573 HIS A CA 1
ATOM 4674 C C . HIS A 1 573 ? 10.768 -11.609 -7.917 1.00 81.50 573 HIS A C 1
ATOM 4676 O O . HIS A 1 573 ? 11.221 -12.407 -7.100 1.00 81.50 573 HIS A O 1
ATOM 4682 N N . LEU A 1 574 ? 9.454 -11.496 -8.129 1.00 84.50 574 LEU A N 1
ATOM 4683 C CA . LEU A 1 574 ? 8.455 -12.329 -7.446 1.00 84.50 574 LEU A CA 1
ATOM 4684 C C . LEU A 1 574 ? 8.584 -13.813 -7.821 1.00 84.50 574 LEU A C 1
ATOM 4686 O O . LEU A 1 574 ? 8.408 -14.699 -6.979 1.00 84.50 574 LEU A O 1
ATOM 4690 N N . HIS A 1 575 ? 8.931 -14.098 -9.076 1.00 80.00 575 HIS A N 1
ATOM 4691 C CA . HIS A 1 575 ? 9.202 -15.451 -9.558 1.00 80.00 575 HIS A CA 1
ATOM 4692 C C . HIS A 1 575 ? 10.599 -15.964 -9.186 1.00 80.00 575 HIS A C 1
ATOM 4694 O O . HIS A 1 575 ? 10.818 -17.171 -9.172 1.00 80.00 575 HIS A O 1
ATOM 4700 N N . ASN A 1 576 ? 11.526 -15.089 -8.798 1.00 69.25 576 ASN A N 1
ATOM 4701 C CA . ASN A 1 576 ? 12.907 -15.443 -8.475 1.00 69.25 576 ASN A CA 1
ATOM 4702 C C . ASN A 1 576 ? 13.373 -14.749 -7.185 1.00 69.25 576 ASN A C 1
ATOM 4704 O O . ASN A 1 576 ? 14.285 -13.925 -7.229 1.00 69.25 576 ASN A O 1
ATOM 4708 N N . PRO A 1 577 ? 12.808 -15.099 -6.014 1.00 62.91 577 PRO A N 1
ATOM 4709 C CA . PRO A 1 577 ? 13.087 -14.399 -4.756 1.00 62.91 577 PRO A CA 1
ATOM 4710 C C . PRO A 1 577 ? 14.547 -14.513 -4.286 1.00 62.91 577 PRO A C 1
ATOM 4712 O O . PRO A 1 577 ? 14.978 -13.743 -3.440 1.00 62.91 577 PRO A O 1
ATOM 4715 N N . THR A 1 578 ? 15.324 -15.463 -4.822 1.00 55.38 578 THR A N 1
ATOM 4716 C CA . THR A 1 578 ? 16.762 -15.605 -4.537 1.00 55.38 578 THR A CA 1
ATOM 4717 C C . THR A 1 578 ? 17.659 -14.885 -5.547 1.00 55.38 578 THR A C 1
ATOM 4719 O O . THR A 1 578 ? 18.882 -14.975 -5.437 1.00 55.38 578 THR A O 1
ATOM 4722 N N . ALA A 1 579 ? 17.094 -14.251 -6.581 1.00 57.97 579 ALA A N 1
ATOM 4723 C CA . ALA A 1 579 ? 17.878 -13.486 -7.541 1.00 57.97 579 ALA A CA 1
ATOM 4724 C C . ALA A 1 579 ? 18.427 -12.215 -6.864 1.00 57.97 579 ALA A C 1
ATOM 4726 O O . ALA A 1 579 ? 17.703 -11.576 -6.099 1.00 57.97 579 ALA A O 1
ATOM 4727 N N . PRO A 1 580 ? 19.687 -11.822 -7.131 1.00 54.56 580 PRO A N 1
ATOM 4728 C CA . PRO A 1 580 ? 20.251 -10.601 -6.564 1.00 54.56 580 PRO A CA 1
ATOM 4729 C C . PRO A 1 580 ? 19.389 -9.388 -6.914 1.00 54.56 580 PRO A C 1
ATOM 4731 O O . PRO A 1 580 ? 19.034 -9.194 -8.072 1.00 54.56 580 PRO A O 1
ATOM 4734 N N . ALA A 1 581 ? 19.056 -8.556 -5.932 1.00 54.78 581 ALA A N 1
ATOM 4735 C CA . ALA A 1 581 ? 18.195 -7.390 -6.133 1.00 54.78 581 ALA A CA 1
ATOM 4736 C C . ALA A 1 581 ? 18.851 -6.300 -7.001 1.00 54.78 581 ALA A C 1
ATOM 4738 O O . ALA A 1 581 ? 18.166 -5.622 -7.765 1.00 54.78 581 ALA A O 1
ATOM 4739 N N . PHE A 1 582 ? 20.177 -6.180 -6.933 1.00 54.00 582 PHE A N 1
ATOM 4740 C CA . PHE A 1 582 ? 20.978 -5.151 -7.600 1.00 54.00 582 PHE A CA 1
ATOM 4741 C C . PHE A 1 582 ? 22.085 -5.790 -8.439 1.00 54.00 582 PHE A C 1
ATOM 4743 O O . PHE A 1 582 ? 22.470 -6.938 -8.195 1.00 54.00 582 PHE A O 1
ATOM 4750 N N . VAL A 1 583 ? 22.558 -5.051 -9.442 1.00 49.22 583 VAL A N 1
ATOM 4751 C CA . VAL A 1 583 ? 23.654 -5.482 -10.313 1.00 49.22 583 VAL A CA 1
ATOM 4752 C C . VAL A 1 583 ? 24.925 -5.632 -9.477 1.00 49.22 583 VAL A C 1
ATOM 4754 O O . VAL A 1 583 ? 25.176 -4.866 -8.547 1.00 49.22 583 VAL A O 1
ATOM 4757 N N . THR A 1 584 ? 25.672 -6.699 -9.743 1.00 54.12 584 THR A N 1
ATOM 4758 C CA . THR A 1 584 ? 26.929 -6.973 -9.040 1.00 54.12 584 THR A CA 1
ATOM 4759 C C . THR A 1 584 ? 28.026 -6.163 -9.719 1.00 54.12 584 THR A C 1
ATOM 4761 O O . THR A 1 584 ? 28.119 -6.199 -10.938 1.00 54.12 584 THR A O 1
ATOM 4764 N N . THR A 1 585 ? 28.835 -5.420 -8.969 1.00 48.09 585 THR A N 1
ATOM 4765 C CA . THR A 1 585 ? 29.906 -4.582 -9.528 1.00 48.09 585 THR A CA 1
ATOM 4766 C C . THR A 1 585 ? 31.246 -5.306 -9.506 1.00 48.09 585 THR A C 1
ATOM 4768 O O . THR A 1 585 ? 31.541 -6.070 -8.589 1.00 48.09 585 THR A O 1
ATOM 4771 N N . CYS A 1 586 ? 32.072 -5.056 -10.519 1.00 52.16 586 CYS A N 1
ATOM 4772 C CA . CYS A 1 586 ? 33.401 -5.626 -10.655 1.00 52.16 586 CYS A CA 1
ATOM 4773 C C . CYS A 1 586 ? 34.307 -5.068 -9.569 1.00 52.16 586 CYS A C 1
ATOM 4775 O O . CYS A 1 586 ? 34.491 -3.858 -9.436 1.00 52.16 586 CYS A O 1
ATOM 4777 N N . ASN A 1 587 ? 34.942 -5.945 -8.808 1.00 61.34 587 ASN A N 1
ATOM 4778 C CA . ASN A 1 587 ? 35.833 -5.530 -7.734 1.00 61.34 587 ASN A CA 1
ATOM 4779 C C . ASN A 1 587 ? 37.134 -4.885 -8.226 1.00 61.34 587 ASN A C 1
ATOM 4781 O O . ASN A 1 587 ? 37.796 -4.229 -7.426 1.00 61.34 587 ASN A O 1
ATOM 4785 N N . VAL A 1 588 ? 37.489 -5.064 -9.503 1.00 64.50 588 VAL A N 1
ATOM 4786 C CA . VAL A 1 588 ? 38.712 -4.513 -10.107 1.00 64.50 588 VAL A CA 1
ATOM 4787 C C . VAL A 1 588 ? 38.437 -3.189 -10.818 1.00 64.50 588 VAL A C 1
ATOM 4789 O O . VAL A 1 588 ? 39.088 -2.196 -10.517 1.00 64.50 588 VAL A O 1
ATOM 4792 N N . CYS A 1 589 ? 37.473 -3.146 -11.742 1.00 54.97 589 CYS A N 1
ATOM 4793 C CA . CYS A 1 589 ? 37.186 -1.931 -12.514 1.00 54.97 589 CYS A CA 1
ATOM 4794 C C . CYS A 1 589 ? 36.021 -1.094 -11.970 1.00 54.97 589 CYS A C 1
ATOM 4796 O O . CYS A 1 589 ? 35.773 -0.010 -12.486 1.00 54.97 589 CYS A O 1
ATOM 4798 N N . HIS A 1 590 ? 35.302 -1.580 -10.953 1.00 45.38 590 HIS A N 1
ATOM 4799 C CA . HIS A 1 590 ? 34.133 -0.931 -10.341 1.00 45.38 590 HIS A CA 1
ATOM 4800 C C . HIS A 1 590 ? 32.944 -0.674 -11.279 1.00 45.38 590 HIS A C 1
ATOM 4802 O O . HIS A 1 590 ? 31.961 -0.074 -10.853 1.00 45.38 590 HIS A O 1
ATOM 4808 N N . LEU A 1 591 ? 33.006 -1.176 -12.514 1.00 44.59 591 LEU A N 1
ATOM 4809 C CA . LEU A 1 591 ? 31.891 -1.201 -13.456 1.00 44.59 591 LEU A CA 1
ATOM 4810 C C . LEU A 1 591 ? 30.933 -2.344 -13.123 1.00 44.59 591 LEU A C 1
ATOM 4812 O O . LEU A 1 591 ? 31.338 -3.355 -12.547 1.00 44.59 591 LEU A O 1
ATOM 4816 N N . ASP A 1 592 ? 29.673 -2.196 -13.508 1.00 46.47 592 ASP A N 1
ATOM 4817 C CA . ASP A 1 592 ? 28.673 -3.252 -13.396 1.00 46.47 592 ASP A CA 1
ATOM 4818 C C . ASP A 1 592 ? 29.103 -4.506 -14.174 1.00 46.47 592 ASP A C 1
ATOM 4820 O O . ASP A 1 592 ? 29.589 -4.436 -15.302 1.00 46.47 592 ASP A O 1
ATOM 4824 N N . ILE A 1 593 ? 28.950 -5.671 -13.547 1.00 51.62 593 ILE A N 1
ATOM 4825 C CA . ILE A 1 593 ? 29.188 -6.970 -14.171 1.00 51.62 593 ILE A CA 1
ATOM 4826 C C . ILE A 1 593 ? 27.891 -7.391 -14.844 1.00 51.62 593 ILE A C 1
ATOM 4828 O O . ILE A 1 593 ? 26.867 -7.601 -14.185 1.00 51.62 593 ILE A O 1
ATOM 4832 N N . GLU A 1 594 ? 27.946 -7.542 -16.160 1.00 48.41 594 GLU A N 1
ATOM 4833 C CA . GLU A 1 594 ? 26.838 -8.074 -16.941 1.00 48.41 594 GLU A CA 1
ATOM 4834 C C . GLU A 1 594 ? 26.458 -9.487 -16.465 1.00 48.41 594 GLU A C 1
ATOM 4836 O O . GLU A 1 594 ? 27.294 -10.275 -16.012 1.00 48.41 594 GLU A O 1
ATOM 4841 N N . THR A 1 595 ? 25.163 -9.811 -16.520 1.00 47.81 595 THR A N 1
ATOM 4842 C CA . THR A 1 595 ? 24.643 -11.068 -15.959 1.00 47.81 595 THR A CA 1
ATOM 4843 C C . THR A 1 595 ? 25.346 -12.253 -16.617 1.00 47.81 595 THR A C 1
ATOM 4845 O O . THR A 1 595 ? 25.283 -12.390 -17.829 1.00 47.81 595 THR A O 1
ATOM 4848 N N . GLY A 1 596 ? 26.036 -13.059 -15.796 1.00 49.75 596 GLY A N 1
ATOM 4849 C CA . GLY A 1 596 ? 26.869 -14.223 -16.142 1.00 49.75 596 GLY A CA 1
ATOM 4850 C C . GLY A 1 596 ? 28.095 -13.957 -17.037 1.00 49.75 596 GLY A C 1
ATOM 4851 O O . GLY A 1 596 ? 28.739 -14.896 -17.489 1.00 49.75 596 GLY A O 1
ATOM 4852 N N . GLN A 1 597 ? 28.486 -12.693 -17.192 1.00 57.03 597 GLN A N 1
ATOM 4853 C CA . GLN A 1 597 ? 29.787 -12.260 -17.720 1.00 57.03 597 GLN A CA 1
ATOM 4854 C C . GLN A 1 597 ? 30.754 -11.922 -16.572 1.00 57.03 597 GLN A C 1
ATOM 4856 O O . GLN A 1 597 ? 31.457 -10.905 -16.569 1.00 57.03 597 GLN A O 1
ATOM 4861 N N . GLY A 1 598 ? 30.752 -12.771 -15.544 1.00 64.00 598 GLY A N 1
ATOM 4862 C CA . GLY A 1 598 ? 31.457 -12.515 -14.300 1.00 64.00 598 GLY A CA 1
ATOM 4863 C C . GLY A 1 598 ? 31.971 -13.776 -13.636 1.00 64.00 598 GLY A C 1
ATOM 4864 O O . GLY A 1 598 ? 31.386 -14.856 -13.714 1.00 64.00 598 GLY A O 1
ATOM 4865 N N . TRP A 1 599 ? 33.084 -13.605 -12.951 1.00 66.56 599 TRP A N 1
ATOM 4866 C CA . TRP A 1 599 ? 33.795 -14.634 -12.228 1.00 66.56 599 TRP A CA 1
ATOM 4867 C C . TRP A 1 599 ? 33.628 -14.351 -10.753 1.00 66.56 599 TRP A C 1
ATOM 4869 O O . TRP A 1 599 ? 34.105 -13.335 -10.253 1.00 66.56 599 TRP A O 1
ATOM 4879 N N . ARG A 1 600 ? 32.942 -15.249 -10.057 1.00 67.38 600 ARG A N 1
ATOM 4880 C CA . ARG A 1 600 ? 32.707 -15.146 -8.625 1.00 67.38 600 ARG A CA 1
ATOM 4881 C C . ARG A 1 600 ? 33.695 -16.012 -7.877 1.00 67.38 600 ARG A C 1
ATOM 4883 O O . ARG A 1 600 ? 33.901 -17.177 -8.208 1.00 67.38 600 ARG A O 1
ATOM 4890 N N . CYS A 1 601 ? 34.232 -15.493 -6.788 1.00 57.56 601 CYS A N 1
ATOM 4891 C CA . CYS A 1 601 ? 34.892 -16.342 -5.817 1.00 57.56 601 CYS A CA 1
ATOM 4892 C C . CYS A 1 601 ? 33.869 -17.039 -4.904 1.00 57.56 601 CYS A C 1
ATOM 4894 O O . CYS A 1 601 ? 33.140 -16.386 -4.158 1.00 57.56 601 CYS A O 1
ATOM 4896 N N . GLU A 1 602 ? 33.833 -18.374 -4.879 1.00 51.16 602 GLU A N 1
ATOM 4897 C CA . GLU A 1 602 ? 32.949 -19.108 -3.950 1.00 51.16 602 GLU A CA 1
ATOM 4898 C C . GLU A 1 602 ? 33.375 -18.957 -2.478 1.00 51.16 602 GLU A C 1
ATOM 4900 O O . GLU A 1 602 ? 32.571 -19.092 -1.546 1.00 51.16 602 GLU A O 1
ATOM 4905 N N . VAL A 1 603 ? 34.654 -18.640 -2.262 1.00 47.50 603 VAL A N 1
ATOM 4906 C CA . VAL A 1 603 ? 35.247 -18.433 -0.937 1.00 47.50 603 VAL A CA 1
ATOM 4907 C C . VAL A 1 603 ? 35.118 -16.970 -0.502 1.00 47.50 603 VAL A C 1
ATOM 4909 O O . VAL A 1 603 ? 34.736 -16.704 0.645 1.00 47.50 603 VAL A O 1
ATOM 4912 N N . CYS A 1 604 ? 35.376 -16.028 -1.417 1.00 44.62 604 CYS A N 1
ATOM 4913 C CA . CYS A 1 604 ? 35.318 -14.587 -1.199 1.00 44.62 604 CYS A CA 1
ATOM 4914 C C . CYS A 1 604 ? 33.977 -13.993 -1.664 1.00 44.62 604 CYS A C 1
ATOM 4916 O O . CYS A 1 604 ? 33.780 -13.734 -2.844 1.00 44.62 604 CYS A O 1
ATOM 4918 N N . PRO A 1 605 ? 33.045 -13.759 -0.737 1.00 41.16 605 PRO A N 1
ATOM 4919 C CA . PRO A 1 605 ? 31.767 -13.099 -1.020 1.00 41.16 605 PRO A CA 1
ATOM 4920 C C . PRO A 1 605 ? 31.927 -11.693 -1.612 1.00 41.16 605 PRO A C 1
ATOM 4922 O O . PRO A 1 605 ? 32.715 -10.903 -1.100 1.00 41.16 605 PRO A O 1
ATOM 4925 N N . ASP A 1 606 ? 31.141 -11.366 -2.636 1.00 49.16 606 ASP A N 1
ATOM 4926 C CA . ASP A 1 606 ? 31.195 -10.071 -3.331 1.00 49.16 606 ASP A CA 1
ATOM 4927 C C . ASP A 1 606 ? 32.598 -9.765 -3.884 1.00 49.16 606 ASP A C 1
ATOM 4929 O O . ASP A 1 606 ? 33.028 -8.611 -3.883 1.00 49.16 606 ASP A O 1
ATOM 4933 N N . TYR A 1 607 ? 33.358 -10.812 -4.237 1.00 51.16 607 TYR A N 1
ATOM 4934 C CA . TYR A 1 607 ? 34.506 -10.708 -5.127 1.00 51.16 607 TYR A CA 1
ATOM 4935 C C . TYR A 1 607 ? 34.082 -11.296 -6.460 1.00 51.16 607 TYR A C 1
ATOM 4937 O O . TYR A 1 607 ? 34.182 -12.505 -6.703 1.00 51.16 607 TYR A O 1
ATOM 4945 N N . ASP A 1 608 ? 33.540 -10.407 -7.271 1.00 63.31 608 ASP A N 1
ATOM 4946 C CA . ASP A 1 608 ? 33.084 -10.687 -8.605 1.00 63.31 608 ASP A CA 1
ATOM 4947 C C . ASP A 1 608 ? 33.947 -9.845 -9.553 1.00 63.31 608 ASP A C 1
ATOM 4949 O O . ASP A 1 608 ? 34.193 -8.656 -9.338 1.00 63.31 608 ASP A O 1
ATOM 4953 N N . VAL A 1 609 ? 34.486 -10.477 -10.583 1.00 66.62 609 VAL A N 1
ATOM 4954 C CA . VAL A 1 609 ? 35.320 -9.816 -11.588 1.00 66.62 609 VAL A CA 1
ATOM 4955 C C . VAL A 1 609 ? 34.667 -10.005 -12.937 1.00 66.62 609 VAL A C 1
ATOM 4957 O O . VAL A 1 609 ? 34.286 -11.120 -13.280 1.00 66.62 609 VAL A O 1
ATOM 4960 N N . CYS A 1 610 ? 34.521 -8.931 -13.710 1.00 64.19 610 CYS A N 1
ATOM 4961 C CA . CYS A 1 610 ? 34.009 -9.057 -15.069 1.00 64.19 610 CYS A CA 1
ATOM 4962 C C . CYS A 1 610 ? 34.971 -9.883 -15.934 1.00 64.19 610 CYS A C 1
ATOM 4964 O O . CYS A 1 610 ? 36.170 -9.965 -15.646 1.00 64.19 610 CYS A O 1
ATOM 4966 N N . ASN A 1 611 ? 34.456 -10.462 -17.019 1.00 71.38 611 ASN A N 1
ATOM 4967 C CA . ASN A 1 611 ? 35.253 -11.229 -17.978 1.00 71.38 611 ASN A CA 1
ATOM 4968 C C . ASN A 1 611 ? 36.505 -10.475 -18.453 1.00 71.38 611 ASN A C 1
ATOM 4970 O O . ASN A 1 611 ? 37.580 -11.065 -18.490 1.00 71.38 611 ASN A O 1
ATOM 4974 N N . ALA A 1 612 ? 36.398 -9.172 -18.735 1.00 72.31 612 ALA A N 1
ATOM 4975 C CA . ALA A 1 612 ? 37.531 -8.357 -19.174 1.00 72.31 612 ALA A CA 1
ATOM 4976 C C . ALA A 1 612 ? 38.647 -8.272 -18.113 1.00 72.31 612 ALA A C 1
ATOM 4978 O O . ALA A 1 612 ? 39.821 -8.454 -18.429 1.00 72.31 612 ALA A O 1
ATOM 4979 N N . CYS A 1 613 ? 38.294 -8.049 -16.841 1.00 66.88 613 CYS A N 1
ATOM 4980 C CA . CYS A 1 613 ? 39.263 -8.024 -15.740 1.00 66.88 613 CYS A CA 1
ATOM 4981 C C . CYS A 1 613 ? 39.827 -9.416 -15.433 1.00 66.88 613 CYS A C 1
ATOM 4983 O O . CYS A 1 613 ? 40.998 -9.541 -15.083 1.00 66.88 613 CYS A O 1
ATOM 4985 N N . TYR A 1 614 ? 39.016 -10.463 -15.590 1.00 75.56 614 TYR A N 1
ATOM 4986 C CA . TYR A 1 614 ? 39.467 -11.839 -15.416 1.00 75.56 614 TYR A CA 1
ATOM 4987 C C . TYR A 1 614 ? 40.426 -12.288 -16.528 1.00 75.56 614 TYR A C 1
ATOM 4989 O O . TYR A 1 614 ? 41.431 -12.923 -16.237 1.00 75.56 614 TYR A O 1
ATOM 4997 N N . GLN A 1 615 ? 40.165 -11.942 -17.791 1.00 74.00 615 GLN A N 1
ATOM 4998 C CA . GLN A 1 615 ? 41.024 -12.306 -18.925 1.00 74.00 615 GLN A CA 1
ATOM 4999 C C . GLN A 1 615 ? 42.342 -11.526 -18.945 1.00 74.00 615 GLN A C 1
ATOM 5001 O O . GLN A 1 615 ? 43.362 -12.072 -19.356 1.00 74.00 615 GLN A O 1
ATOM 5006 N N . LYS A 1 616 ? 42.330 -10.264 -18.497 1.00 69.75 616 LYS A N 1
ATOM 5007 C CA . LYS A 1 616 ? 43.520 -9.406 -18.484 1.00 69.75 616 LYS A CA 1
ATOM 5008 C C . LYS A 1 616 ? 44.541 -9.830 -17.429 1.00 69.75 616 LYS A C 1
ATOM 5010 O O . LYS A 1 616 ? 45.721 -9.922 -17.743 1.00 69.75 616 LYS A O 1
ATOM 5015 N N . ASP A 1 617 ? 44.075 -10.122 -16.213 1.00 63.66 617 ASP A N 1
ATOM 5016 C CA . ASP A 1 617 ? 44.951 -10.357 -15.061 1.00 63.66 617 ASP A CA 1
ATOM 5017 C C . ASP A 1 617 ? 44.679 -11.695 -14.355 1.00 63.66 617 ASP A C 1
ATOM 5019 O O . ASP A 1 617 ? 45.134 -11.882 -13.237 1.00 63.66 617 ASP A O 1
ATOM 5023 N N . GLY A 1 618 ? 43.902 -12.624 -14.927 1.00 59.22 618 GLY A N 1
ATOM 5024 C CA . GLY A 1 618 ? 43.655 -13.985 -14.405 1.00 59.22 618 GLY A CA 1
ATOM 5025 C C . GLY A 1 618 ? 43.010 -14.085 -13.012 1.00 59.22 618 GLY A C 1
ATOM 5026 O O . GLY A 1 618 ? 42.887 -15.183 -12.469 1.00 59.22 618 GLY A O 1
ATOM 5027 N N . GLY A 1 619 ? 42.653 -12.957 -12.391 1.00 54.78 619 GLY A N 1
ATOM 5028 C CA . GLY A 1 619 ? 42.425 -12.889 -10.946 1.00 54.78 619 GLY A CA 1
ATOM 5029 C C . GLY A 1 619 ? 43.693 -13.141 -10.113 1.00 54.78 619 GLY A C 1
ATOM 5030 O O . GLY A 1 619 ? 43.571 -13.589 -8.979 1.00 54.78 619 GLY A O 1
ATOM 5031 N N . ILE A 1 620 ? 44.888 -12.880 -10.659 1.00 50.50 620 ILE A N 1
ATOM 5032 C CA . ILE A 1 620 ? 46.211 -13.251 -10.118 1.00 50.50 620 ILE A CA 1
ATOM 5033 C C . ILE A 1 620 ? 46.461 -12.694 -8.704 1.00 50.50 620 ILE A C 1
ATOM 5035 O O . ILE A 1 620 ? 47.117 -13.357 -7.905 1.00 50.50 620 ILE A O 1
ATOM 5039 N N . ASP A 1 621 ? 45.864 -11.555 -8.343 1.00 54.03 621 ASP A N 1
ATOM 5040 C CA . ASP A 1 621 ? 45.954 -10.983 -6.987 1.00 54.03 621 ASP A CA 1
ATOM 5041 C C . ASP A 1 621 ? 44.876 -11.497 -6.010 1.00 54.03 621 ASP A C 1
ATOM 5043 O O . ASP A 1 621 ? 44.789 -11.053 -4.859 1.00 54.03 621 ASP A O 1
ATOM 5047 N N . HIS A 1 622 ? 44.039 -12.451 -6.432 1.00 60.44 622 HIS A N 1
ATOM 5048 C CA . HIS A 1 622 ? 43.032 -13.076 -5.586 1.00 60.44 622 HIS A CA 1
ATOM 5049 C C . HIS A 1 622 ? 43.423 -14.517 -5.211 1.00 60.44 622 HIS A C 1
ATOM 5051 O O . HIS A 1 622 ? 43.493 -15.387 -6.075 1.00 60.44 622 HIS A O 1
ATOM 5057 N N . PRO A 1 623 ? 43.609 -14.837 -3.914 1.00 57.41 623 PRO A N 1
ATOM 5058 C CA . PRO A 1 623 ? 44.184 -16.115 -3.476 1.00 57.41 623 PRO A CA 1
ATOM 5059 C C . PRO A 1 623 ? 43.255 -17.332 -3.643 1.00 57.41 623 PRO A C 1
ATOM 5061 O O . PRO A 1 623 ? 43.627 -18.447 -3.282 1.00 57.41 623 PRO A O 1
ATOM 5064 N N . HIS A 1 624 ? 42.032 -17.145 -4.143 1.00 62.34 624 HIS A N 1
ATOM 5065 C CA . HIS A 1 624 ? 41.029 -18.197 -4.280 1.00 62.34 624 HIS A CA 1
ATOM 5066 C C . HIS A 1 624 ? 40.590 -18.352 -5.737 1.00 62.34 624 HIS A C 1
ATOM 5068 O O . HIS A 1 624 ? 40.407 -17.369 -6.451 1.00 62.34 624 HIS A O 1
ATOM 5074 N N . LYS A 1 625 ? 40.352 -19.600 -6.156 1.00 63.19 625 LYS A N 1
ATOM 5075 C CA . LYS A 1 625 ? 39.880 -19.918 -7.506 1.00 63.19 625 LYS A CA 1
ATOM 5076 C C . LYS A 1 625 ? 38.523 -19.262 -7.767 1.00 63.19 625 LYS A C 1
ATOM 5078 O O . LYS A 1 625 ? 37.577 -19.449 -7.001 1.00 63.19 625 LYS A O 1
ATOM 5083 N N . LEU A 1 626 ? 38.445 -18.528 -8.869 1.00 63.91 626 LEU A N 1
ATOM 5084 C CA . LEU A 1 626 ? 37.209 -17.926 -9.339 1.00 63.91 626 LEU A CA 1
ATOM 5085 C C . LEU A 1 626 ? 36.446 -18.931 -10.199 1.00 63.91 626 LEU A C 1
ATOM 5087 O O . LEU A 1 626 ? 37.014 -19.585 -11.074 1.00 63.91 626 LEU A O 1
ATOM 5091 N N . THR A 1 627 ? 35.158 -19.064 -9.926 1.00 64.62 627 THR A N 1
ATOM 5092 C CA . THR A 1 627 ? 34.216 -19.855 -10.714 1.00 64.62 627 THR A CA 1
ATOM 5093 C C . THR A 1 627 ? 33.382 -18.906 -11.549 1.00 64.62 627 THR A C 1
ATOM 5095 O O . THR A 1 627 ? 32.909 -17.889 -11.036 1.00 64.62 627 THR A O 1
ATOM 5098 N N . ASN A 1 628 ? 33.181 -19.233 -12.821 1.00 62.22 628 ASN A N 1
ATOM 5099 C CA . ASN A 1 628 ? 32.234 -18.500 -13.648 1.00 62.22 628 ASN A CA 1
ATOM 5100 C C . ASN A 1 628 ? 30.860 -18.520 -12.956 1.00 62.22 628 ASN A C 1
ATOM 5102 O O . ASN A 1 628 ? 30.496 -19.525 -12.333 1.00 62.22 628 ASN A O 1
ATOM 5106 N N . HIS A 1 629 ? 30.125 -17.411 -12.994 1.00 59.28 629 HIS A N 1
ATOM 5107 C CA . HIS A 1 629 ? 28.719 -17.449 -12.618 1.00 59.28 629 HIS A CA 1
ATOM 5108 C C . HIS A 1 629 ? 28.046 -18.594 -13.392 1.00 59.28 629 HIS A C 1
ATOM 5110 O O . HIS A 1 629 ? 28.103 -18.593 -14.618 1.00 59.28 629 HIS A O 1
ATOM 5116 N N . PRO A 1 630 ? 27.425 -19.584 -12.723 1.00 45.09 630 PRO A N 1
ATOM 5117 C CA . PRO A 1 630 ? 26.750 -20.654 -13.447 1.00 45.09 630 PRO A CA 1
ATOM 5118 C C . PRO A 1 630 ? 25.714 -20.036 -14.391 1.00 45.09 630 PRO A C 1
ATOM 5120 O O . PRO A 1 630 ? 24.969 -19.137 -13.973 1.00 45.09 630 PRO A O 1
ATOM 5123 N N . SER A 1 631 ? 25.707 -20.487 -15.651 1.00 43.41 631 SER A N 1
ATOM 5124 C CA . SER A 1 631 ? 24.759 -20.003 -16.653 1.00 43.41 631 SER A CA 1
ATOM 5125 C C . SER A 1 631 ? 23.333 -20.307 -16.198 1.00 43.41 631 SER A C 1
ATOM 5127 O O . SER A 1 631 ? 23.068 -21.246 -15.434 1.00 43.41 631 SER A O 1
ATOM 5129 N N . ILE A 1 632 ? 22.392 -19.465 -16.618 1.00 47.03 632 ILE A N 1
ATOM 5130 C CA . ILE A 1 632 ? 20.999 -19.610 -16.211 1.00 47.03 632 ILE A CA 1
ATOM 5131 C C . ILE A 1 632 ? 20.3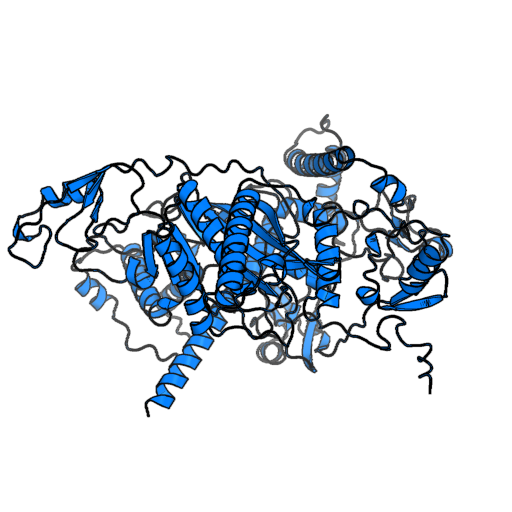94 -20.891 -16.812 1.00 47.03 632 ILE A C 1
ATOM 5133 O O . ILE A 1 632 ? 19.557 -21.487 -16.149 1.00 47.03 632 ILE A O 1
ATOM 5137 N N . ALA A 1 633 ? 20.913 -21.438 -17.914 1.00 40.72 633 ALA A N 1
ATOM 5138 C CA . ALA A 1 633 ? 20.538 -22.749 -18.453 1.00 40.72 633 ALA A CA 1
ATOM 5139 C C . ALA A 1 633 ? 20.589 -23.898 -17.416 1.00 40.72 633 ALA A C 1
ATOM 5141 O O . ALA A 1 633 ? 19.703 -24.751 -17.402 1.00 40.72 633 ALA A O 1
ATOM 5142 N N . GLU A 1 634 ? 21.540 -23.895 -16.472 1.00 39.22 634 GLU A N 1
ATOM 5143 C CA . GLU A 1 634 ? 21.583 -24.882 -15.374 1.00 39.22 634 GLU A CA 1
ATOM 5144 C C . GLU A 1 634 ? 20.596 -24.563 -14.228 1.00 39.22 634 GLU A C 1
ATOM 5146 O O . GLU A 1 634 ? 20.224 -25.446 -13.449 1.00 39.22 634 GLU A O 1
ATOM 5151 N N . ARG A 1 635 ? 20.138 -23.307 -14.116 1.00 43.22 635 ARG A N 1
ATOM 5152 C CA . ARG A 1 635 ? 19.172 -22.820 -13.109 1.00 43.22 635 ARG A CA 1
ATOM 5153 C C . ARG A 1 635 ? 17.716 -22.809 -13.578 1.00 43.22 635 ARG A C 1
ATOM 5155 O O . ARG A 1 635 ? 16.844 -22.957 -12.718 1.00 43.22 635 ARG A O 1
ATOM 5162 N N . ASP A 1 636 ? 17.472 -22.635 -14.871 1.00 42.47 636 ASP A N 1
ATOM 5163 C CA . ASP A 1 636 ? 16.159 -22.517 -15.514 1.00 42.47 636 ASP A CA 1
ATOM 5164 C C . ASP A 1 636 ? 15.683 -23.854 -16.091 1.00 42.47 636 ASP A C 1
ATOM 5166 O O . ASP A 1 636 ? 14.478 -24.075 -16.186 1.00 42.47 636 ASP A O 1
ATOM 5170 N N . ALA A 1 637 ? 16.582 -24.821 -16.321 1.00 40.41 637 ALA A N 1
ATOM 5171 C CA . ALA A 1 637 ? 16.200 -26.213 -16.584 1.00 40.41 637 ALA A CA 1
ATOM 5172 C C . ALA A 1 637 ? 15.515 -26.906 -15.381 1.00 40.41 637 ALA A C 1
ATOM 5174 O O . ALA A 1 637 ? 15.164 -28.085 -15.450 1.00 40.41 637 ALA A O 1
ATOM 5175 N N . GLN A 1 638 ? 15.333 -26.214 -14.250 1.00 42.16 638 GLN A N 1
ATOM 5176 C CA . GLN A 1 638 ? 14.963 -26.832 -12.985 1.00 42.16 638 GLN A CA 1
ATOM 5177 C C . GLN A 1 638 ? 13.565 -26.424 -12.499 1.00 42.16 638 GLN A C 1
ATOM 5179 O O . GLN A 1 638 ? 13.319 -25.300 -12.062 1.00 42.16 638 GLN A O 1
ATOM 5184 N N . ASN A 1 639 ? 12.680 -27.424 -12.532 1.00 51.78 639 ASN A N 1
ATOM 5185 C CA . ASN A 1 639 ? 11.319 -27.487 -12.001 1.00 51.78 639 ASN A CA 1
ATOM 5186 C C . ASN A 1 639 ? 11.060 -26.700 -10.697 1.00 51.78 639 ASN A C 1
ATOM 5188 O O . ASN A 1 639 ? 11.937 -26.472 -9.864 1.00 51.78 639 ASN A O 1
ATOM 5192 N N . LYS A 1 640 ? 9.768 -26.429 -10.459 1.00 48.25 640 LYS A N 1
ATOM 5193 C CA . LYS A 1 640 ? 9.136 -25.933 -9.215 1.00 48.25 640 LYS A CA 1
ATOM 5194 C C . LYS A 1 640 ? 9.769 -26.471 -7.908 1.00 48.25 640 LYS A C 1
ATOM 5196 O O . LYS A 1 640 ? 9.833 -25.744 -6.917 1.00 48.25 640 LYS A O 1
ATOM 5201 N N . GLU A 1 641 ? 10.291 -27.698 -7.922 1.00 45.06 641 GLU A N 1
ATOM 5202 C CA . GLU A 1 641 ? 10.999 -28.369 -6.819 1.00 45.06 641 GLU A CA 1
ATOM 5203 C C . GLU A 1 641 ? 12.380 -27.776 -6.497 1.00 45.06 641 GLU A C 1
ATOM 5205 O O . GLU A 1 641 ? 12.691 -27.550 -5.329 1.00 45.06 641 GLU A O 1
ATOM 5210 N N . ALA A 1 642 ? 13.202 -27.436 -7.494 1.00 42.66 642 ALA A N 1
ATOM 5211 C CA . ALA A 1 642 ? 14.500 -26.796 -7.258 1.00 42.66 642 ALA A CA 1
ATOM 5212 C C . ALA A 1 642 ? 14.341 -25.386 -6.670 1.00 42.66 642 ALA A C 1
ATOM 5214 O O . ALA A 1 642 ? 15.161 -24.928 -5.871 1.00 42.66 642 ALA A O 1
ATOM 5215 N N . ARG A 1 643 ? 13.240 -24.708 -7.014 1.00 50.22 643 ARG A N 1
ATOM 5216 C CA . ARG A 1 643 ? 12.854 -23.417 -6.435 1.00 50.22 643 ARG A CA 1
ATOM 5217 C C . ARG A 1 643 ? 12.433 -23.557 -4.967 1.00 50.22 643 ARG A C 1
ATOM 5219 O O . ARG A 1 643 ? 12.885 -22.767 -4.138 1.00 50.22 643 ARG A O 1
ATOM 5226 N N . GLN A 1 644 ? 11.651 -24.585 -4.621 1.00 52.00 644 GLN A N 1
ATOM 5227 C CA . GLN A 1 644 ? 11.356 -24.931 -3.222 1.00 52.00 644 GLN A CA 1
ATOM 5228 C C . GLN A 1 644 ? 12.630 -25.295 -2.446 1.00 52.00 644 GLN A C 1
ATOM 5230 O O . GLN A 1 644 ? 12.808 -24.847 -1.315 1.00 52.00 644 GLN A O 1
ATOM 5235 N N . LEU A 1 645 ? 13.560 -26.026 -3.068 1.00 47.09 645 LEU A N 1
ATOM 5236 C CA . LEU A 1 645 ? 14.866 -26.360 -2.496 1.00 47.09 645 LEU A CA 1
ATOM 5237 C C . LEU A 1 645 ? 15.713 -25.116 -2.195 1.00 47.09 645 LEU A C 1
ATOM 5239 O O . LEU A 1 645 ? 16.311 -25.057 -1.124 1.00 47.09 645 LEU A O 1
ATOM 5243 N N . ARG A 1 646 ? 15.737 -24.101 -3.071 1.00 48.44 646 ARG A N 1
ATOM 5244 C CA . ARG A 1 646 ? 16.460 -22.834 -2.825 1.00 48.44 646 ARG A CA 1
ATOM 5245 C C . ARG A 1 646 ? 15.857 -22.031 -1.667 1.00 48.44 646 ARG A C 1
ATOM 5247 O O . ARG A 1 646 ? 16.598 -21.545 -0.814 1.00 48.44 646 ARG A O 1
ATOM 5254 N N . VAL A 1 647 ? 14.526 -21.940 -1.586 1.00 51.47 647 VAL A N 1
ATOM 5255 C CA . VAL A 1 647 ? 13.828 -21.311 -0.444 1.00 51.47 647 VAL A CA 1
ATOM 5256 C C . VAL A 1 647 ? 14.118 -22.076 0.853 1.00 51.47 647 VAL A C 1
ATOM 5258 O O . VAL A 1 647 ? 14.446 -21.475 1.877 1.00 51.47 647 VAL A O 1
ATOM 5261 N N . LEU A 1 648 ? 14.092 -23.411 0.803 1.00 54.72 648 LEU A N 1
ATOM 5262 C CA . LEU A 1 648 ? 14.444 -24.274 1.929 1.00 54.72 648 LEU A CA 1
ATOM 5263 C C . LEU A 1 648 ? 15.915 -24.104 2.348 1.00 54.72 648 LEU A C 1
ATOM 5265 O O . LEU A 1 648 ? 16.215 -24.097 3.540 1.00 54.72 648 LEU A O 1
ATOM 5269 N N . GLN A 1 649 ? 16.837 -23.952 1.395 1.00 53.47 649 GLN A N 1
ATOM 5270 C CA . GLN A 1 649 ? 18.258 -23.701 1.655 1.00 53.47 649 GLN A CA 1
ATOM 5271 C C . GLN A 1 649 ? 18.488 -22.338 2.317 1.00 53.47 649 GLN A C 1
ATOM 5273 O O . GLN A 1 649 ? 19.248 -22.266 3.281 1.00 53.47 649 GLN A O 1
ATOM 5278 N N . LEU A 1 650 ? 17.808 -21.281 1.859 1.00 52.91 650 LEU A N 1
ATOM 5279 C CA . LEU A 1 650 ? 17.856 -19.960 2.492 1.00 52.91 650 LEU A CA 1
ATOM 5280 C C . LEU A 1 650 ? 17.344 -20.026 3.937 1.00 52.91 650 LEU A C 1
ATOM 5282 O O . LEU A 1 650 ? 18.018 -19.541 4.845 1.00 52.91 650 LEU A O 1
ATOM 5286 N N . ARG A 1 651 ? 16.215 -20.705 4.173 1.00 61.31 651 ARG A N 1
ATOM 5287 C CA . ARG A 1 651 ? 15.671 -20.918 5.523 1.00 61.31 651 ARG A CA 1
ATOM 5288 C C . ARG A 1 651 ? 16.660 -21.665 6.422 1.00 61.31 651 ARG A C 1
ATOM 5290 O O . ARG A 1 651 ? 16.994 -21.173 7.494 1.00 61.31 651 ARG A O 1
ATOM 5297 N N . LYS A 1 652 ? 17.238 -22.771 5.935 1.00 61.69 652 LYS A N 1
ATOM 5298 C CA . LYS A 1 652 ? 18.297 -23.519 6.640 1.00 61.69 652 LYS A CA 1
ATOM 5299 C C . LYS A 1 652 ? 19.530 -22.658 6.940 1.00 61.69 652 LYS A C 1
ATOM 5301 O O . LYS A 1 652 ? 20.167 -22.841 7.974 1.00 61.69 652 LYS A O 1
ATOM 5306 N N . MET A 1 653 ? 19.887 -21.726 6.055 1.00 61.22 653 MET A N 1
ATOM 5307 C CA . MET A 1 653 ? 21.001 -20.801 6.273 1.00 61.22 653 MET A CA 1
ATOM 5308 C C . MET A 1 653 ? 20.689 -19.768 7.366 1.00 61.22 653 MET A C 1
ATOM 5310 O O . MET A 1 653 ? 21.558 -19.479 8.189 1.00 61.22 653 MET A O 1
ATOM 5314 N N . LEU A 1 654 ? 19.465 -19.234 7.410 1.00 65.12 654 LEU A N 1
ATOM 5315 C CA . LEU A 1 654 ? 19.027 -18.340 8.487 1.00 65.12 654 LEU A CA 1
ATOM 5316 C C . LEU A 1 654 ? 18.956 -19.078 9.835 1.00 65.12 654 LEU A C 1
ATOM 5318 O O . LEU A 1 654 ? 19.450 -18.555 10.835 1.00 65.12 654 LEU A O 1
ATOM 5322 N N . ASP A 1 655 ? 18.454 -20.315 9.852 1.00 70.12 655 ASP A N 1
ATOM 5323 C CA . ASP A 1 655 ? 18.446 -21.176 11.043 1.00 70.12 655 ASP A CA 1
ATOM 5324 C C . ASP A 1 655 ? 19.874 -21.467 11.534 1.00 70.12 655 ASP A C 1
ATOM 5326 O O . ASP A 1 655 ? 20.160 -21.420 12.734 1.00 70.12 655 ASP A O 1
ATOM 5330 N N . LEU A 1 656 ? 20.812 -21.687 10.605 1.00 71.31 656 LEU A N 1
ATOM 5331 C CA . LEU A 1 656 ? 22.229 -21.864 10.911 1.00 71.31 656 LEU A CA 1
ATOM 5332 C C . LEU A 1 656 ? 22.849 -20.613 11.555 1.00 71.31 656 LEU A C 1
ATOM 5334 O O . LEU A 1 656 ? 23.675 -20.756 12.459 1.00 71.31 656 LEU A O 1
ATOM 5338 N N . LEU A 1 657 ? 22.476 -19.401 11.126 1.00 72.62 657 LEU A N 1
ATOM 5339 C CA . LEU A 1 657 ? 22.947 -18.156 11.751 1.00 72.62 657 LEU A CA 1
ATOM 5340 C C . LEU A 1 657 ? 22.492 -18.065 13.210 1.00 72.62 657 LEU A C 1
ATOM 5342 O O . LEU A 1 657 ? 23.309 -17.776 14.090 1.00 72.62 657 LEU A O 1
ATOM 5346 N N . VAL A 1 658 ? 21.215 -18.362 13.468 1.00 82.12 658 VAL A N 1
ATOM 5347 C CA . VAL A 1 658 ? 20.650 -18.386 14.824 1.00 82.12 658 VAL A CA 1
ATOM 5348 C C . VAL A 1 658 ? 21.368 -19.431 15.671 1.00 82.12 658 VAL A C 1
ATOM 5350 O O . VAL A 1 658 ? 21.915 -19.100 16.726 1.00 82.12 658 VAL A O 1
ATOM 5353 N N . HIS A 1 659 ? 21.473 -20.664 15.173 1.00 79.88 659 HIS A N 1
ATOM 5354 C CA . HIS A 1 659 ? 22.159 -21.748 15.865 1.00 79.88 659 HIS A CA 1
ATOM 5355 C C . HIS A 1 659 ? 23.617 -21.390 16.189 1.00 79.88 659 HIS A C 1
ATOM 5357 O O . HIS A 1 659 ? 24.056 -21.517 17.333 1.00 79.88 659 HIS A O 1
ATOM 5363 N N . ALA A 1 660 ? 24.383 -20.917 15.203 1.00 80.75 660 ALA A N 1
ATOM 5364 C CA . ALA A 1 660 ? 25.794 -20.592 15.382 1.00 80.75 660 ALA A CA 1
ATOM 5365 C C . ALA A 1 660 ? 26.015 -19.460 16.396 1.00 80.75 660 ALA A C 1
ATOM 5367 O O . ALA A 1 660 ? 27.038 -19.470 17.082 1.00 80.75 660 ALA A O 1
ATOM 5368 N N . SER A 1 661 ? 25.066 -18.522 16.512 1.00 83.69 661 SER A N 1
ATOM 5369 C CA . SER A 1 661 ? 25.131 -17.417 17.477 1.00 83.69 661 SER A CA 1
ATOM 5370 C C . SER A 1 661 ? 24.954 -17.870 18.934 1.00 83.69 661 SER A C 1
ATOM 5372 O O . SER A 1 661 ? 25.520 -17.262 19.838 1.00 83.69 661 SER A O 1
ATOM 5374 N N . GLN A 1 662 ? 24.225 -18.966 19.165 1.00 85.50 662 GLN A N 1
ATOM 5375 C CA . GLN A 1 662 ? 23.922 -19.488 20.505 1.00 85.50 662 GLN A CA 1
ATOM 5376 C C . GLN A 1 662 ? 24.757 -20.722 20.875 1.00 85.50 662 GLN A C 1
ATOM 5378 O O . GLN A 1 662 ? 24.911 -21.059 22.050 1.00 85.50 662 GLN A O 1
ATOM 5383 N N . CYS A 1 663 ? 25.314 -21.417 19.883 1.00 84.50 663 CYS A N 1
ATOM 5384 C CA . CYS A 1 663 ? 26.038 -22.659 20.092 1.00 84.50 663 CYS A CA 1
ATOM 5385 C C . CYS A 1 663 ? 27.353 -22.422 20.856 1.00 84.50 663 CYS A C 1
ATOM 5387 O O . CYS A 1 663 ? 28.247 -21.717 20.389 1.00 84.50 663 CYS A O 1
ATOM 5389 N N . ARG A 1 664 ? 27.527 -23.099 21.997 1.00 83.19 664 ARG A N 1
ATOM 5390 C CA . ARG A 1 664 ? 28.759 -23.044 22.813 1.00 83.19 664 ARG A CA 1
ATOM 5391 C C . ARG A 1 664 ? 29.715 -24.217 22.573 1.00 83.19 664 ARG A C 1
ATOM 5393 O O . ARG A 1 664 ? 30.873 -24.145 22.963 1.00 83.19 664 ARG A O 1
ATOM 5400 N N . SER A 1 665 ? 29.263 -25.266 21.880 1.00 83.62 665 SER A N 1
ATOM 5401 C CA . SER A 1 665 ? 30.086 -26.448 21.596 1.00 83.62 665 SER A CA 1
ATOM 5402 C C . SER A 1 665 ? 31.217 -26.140 20.606 1.00 83.62 665 SER A C 1
ATOM 5404 O O . SER A 1 665 ? 31.000 -25.502 19.566 1.00 83.62 665 SER A O 1
ATOM 5406 N N . SER A 1 666 ? 32.422 -26.615 20.933 1.00 71.62 666 SER A N 1
ATOM 5407 C CA . SER A 1 666 ? 33.613 -26.588 20.075 1.00 71.62 666 SER A CA 1
ATOM 5408 C C . SER A 1 666 ? 33.550 -27.629 18.950 1.00 71.62 666 SER A C 1
ATOM 5410 O O . SER A 1 666 ? 34.075 -27.379 17.865 1.00 71.62 666 SER A O 1
ATOM 5412 N N . HIS A 1 667 ? 32.829 -28.733 19.171 1.00 77.38 667 HIS A N 1
ATOM 5413 C CA . HIS A 1 667 ? 32.629 -29.844 18.234 1.00 77.38 667 HIS A CA 1
ATOM 5414 C C . HIS A 1 667 ? 31.137 -30.022 17.927 1.00 77.38 667 HIS A C 1
ATOM 5416 O O . HIS A 1 667 ? 30.533 -31.061 18.180 1.00 77.38 667 HIS A O 1
ATOM 5422 N N . CYS A 1 668 ? 30.504 -28.959 17.433 1.00 79.12 668 CYS A N 1
ATOM 5423 C CA . CYS A 1 668 ? 29.098 -29.015 17.056 1.00 79.12 668 CYS A CA 1
ATOM 5424 C C . CYS A 1 668 ? 28.914 -29.824 15.763 1.00 79.12 668 CYS A C 1
ATOM 5426 O O . CYS A 1 668 ? 29.546 -29.511 14.755 1.00 79.12 668 CYS A O 1
ATOM 5428 N N . GLN A 1 669 ? 28.019 -30.816 15.784 1.00 79.12 669 GLN A N 1
ATOM 5429 C CA . GLN A 1 669 ? 27.681 -31.634 14.611 1.00 79.12 669 GLN A CA 1
ATOM 5430 C C . GLN A 1 669 ? 26.729 -30.928 13.629 1.00 79.12 669 GLN A C 1
ATOM 5432 O O . GLN A 1 669 ? 26.498 -31.427 12.530 1.00 79.12 669 GLN A O 1
ATOM 5437 N N . TYR A 1 670 ? 26.190 -29.756 13.992 1.00 69.50 670 TYR A N 1
ATOM 5438 C CA . TYR A 1 670 ? 25.324 -28.984 13.103 1.00 69.50 670 TYR A CA 1
ATOM 5439 C C . TYR A 1 670 ? 26.128 -28.488 11.880 1.00 69.50 670 TYR A C 1
ATOM 5441 O O . TYR A 1 670 ? 27.157 -27.816 12.062 1.00 69.50 670 TYR A O 1
ATOM 5449 N N . PRO A 1 671 ? 25.690 -28.779 10.637 1.00 62.97 671 PRO A N 1
ATOM 5450 C CA . PRO A 1 671 ? 26.463 -28.491 9.429 1.00 62.97 671 PRO A CA 1
ATOM 5451 C C . PRO A 1 671 ? 26.911 -27.028 9.340 1.00 62.97 671 PRO A C 1
ATOM 5453 O O . PRO A 1 671 ? 26.124 -26.112 9.542 1.00 62.97 671 PRO A O 1
ATOM 5456 N N . ASN A 1 672 ? 28.186 -26.788 9.018 1.00 62.88 672 ASN A N 1
ATOM 5457 C CA . ASN A 1 672 ? 28.780 -25.453 8.826 1.00 62.88 672 ASN A CA 1
ATOM 5458 C C . ASN A 1 672 ? 28.764 -24.491 10.043 1.00 62.88 672 ASN A C 1
ATOM 5460 O O . ASN A 1 672 ? 29.250 -23.363 9.919 1.00 62.88 672 ASN A O 1
ATOM 5464 N N . CYS A 1 673 ? 28.335 -24.921 11.237 1.00 63.69 673 CYS A N 1
ATOM 5465 C CA . CYS A 1 673 ? 28.305 -24.093 12.456 1.00 63.69 673 CYS A CA 1
ATOM 5466 C C . CYS A 1 673 ? 29.677 -23.474 12.794 1.00 63.69 673 CYS A C 1
ATOM 5468 O O . CYS A 1 673 ? 29.791 -22.274 13.058 1.00 63.69 673 CYS A O 1
ATOM 5470 N N . ARG A 1 674 ? 30.759 -24.259 12.683 1.00 69.75 674 ARG A N 1
ATOM 5471 C CA . ARG A 1 674 ? 32.138 -23.789 12.921 1.00 69.75 674 ARG A CA 1
ATOM 5472 C C . ARG A 1 674 ? 32.557 -22.661 11.967 1.00 69.75 674 ARG A C 1
ATOM 5474 O O . ARG A 1 674 ? 33.240 -21.733 12.401 1.00 69.75 674 ARG A O 1
ATOM 5481 N N . LYS A 1 675 ? 32.134 -22.721 10.697 1.00 64.62 675 LYS A N 1
ATOM 5482 C CA . LYS A 1 675 ? 32.451 -21.707 9.676 1.00 64.62 675 LYS A CA 1
ATOM 5483 C C . LYS A 1 675 ? 31.757 -20.380 9.993 1.00 64.62 675 LYS A C 1
ATOM 5485 O O . LYS A 1 675 ? 32.410 -19.341 10.013 1.00 64.62 675 LYS A O 1
ATOM 5490 N N . VAL A 1 676 ? 30.469 -20.424 10.339 1.00 66.75 676 VAL A N 1
ATOM 5491 C CA . VAL A 1 676 ? 29.686 -19.228 10.700 1.00 66.75 676 VAL A CA 1
ATOM 5492 C C . VAL A 1 676 ? 30.205 -18.571 11.986 1.00 66.75 676 VAL A C 1
ATOM 5494 O O . VAL A 1 676 ? 30.390 -17.357 12.023 1.00 66.75 676 VAL A O 1
ATOM 5497 N N . LYS A 1 677 ? 30.579 -19.355 13.009 1.00 71.25 677 LYS A N 1
ATOM 5498 C CA . LYS A 1 677 ? 31.271 -18.821 14.201 1.00 71.25 677 LYS A CA 1
ATOM 5499 C C . LYS A 1 677 ? 32.608 -18.148 13.870 1.00 71.25 677 LYS A C 1
ATOM 5501 O O . LYS A 1 677 ? 33.022 -17.212 14.553 1.00 71.25 677 LYS A O 1
ATOM 5506 N N . GLY A 1 678 ? 33.312 -18.643 12.851 1.00 69.19 678 GLY A N 1
ATOM 5507 C CA . GLY A 1 678 ? 34.516 -18.008 12.314 1.00 69.19 678 GLY A CA 1
ATOM 5508 C C . GLY A 1 678 ? 34.229 -16.615 11.753 1.00 69.19 678 GLY A C 1
ATOM 5509 O O . GLY A 1 678 ? 34.936 -15.670 12.099 1.00 69.19 678 GLY A O 1
ATOM 5510 N N . LEU A 1 679 ? 33.148 -16.473 10.978 1.00 67.81 679 LEU A N 1
ATOM 5511 C CA . LEU A 1 679 ? 32.708 -15.181 10.443 1.00 67.81 679 LEU A CA 1
ATOM 5512 C C . LEU A 1 679 ? 32.379 -14.190 11.565 1.00 67.81 679 LEU A C 1
ATOM 5514 O O . LEU A 1 679 ? 32.899 -13.076 11.540 1.00 67.81 679 LEU A O 1
ATOM 5518 N N . PHE A 1 680 ? 31.621 -14.601 12.591 1.00 75.44 680 PHE A N 1
ATOM 5519 C CA . PHE A 1 680 ? 31.302 -13.725 13.729 1.00 75.44 680 PHE A CA 1
ATOM 5520 C C . PHE A 1 680 ? 32.559 -13.194 14.424 1.00 75.44 680 PHE A C 1
ATOM 5522 O O . PHE A 1 680 ? 32.677 -11.988 14.646 1.00 75.44 680 PHE A O 1
ATOM 5529 N N . ARG A 1 681 ? 33.537 -14.067 14.703 1.00 78.12 681 ARG A N 1
ATOM 5530 C CA . ARG A 1 681 ? 34.819 -13.658 15.303 1.00 78.12 681 ARG A CA 1
ATOM 5531 C C . ARG A 1 681 ? 35.583 -12.677 14.418 1.00 78.12 681 ARG A C 1
ATOM 5533 O O . ARG A 1 681 ? 36.061 -11.662 14.920 1.00 78.12 681 ARG A O 1
ATOM 5540 N N . HIS A 1 682 ? 35.629 -12.936 13.111 1.00 72.88 682 HIS A N 1
ATOM 5541 C CA . HIS A 1 682 ? 36.264 -12.032 12.157 1.00 72.88 682 HIS A CA 1
ATOM 5542 C C . HIS A 1 682 ? 35.630 -10.634 12.192 1.00 72.88 682 HIS A C 1
ATOM 5544 O O . HIS A 1 682 ? 36.342 -9.646 12.341 1.00 72.88 682 HIS A O 1
ATOM 5550 N N . GLY A 1 683 ? 34.300 -10.520 12.109 1.00 68.31 683 GLY A N 1
ATOM 5551 C CA . GLY A 1 683 ? 33.650 -9.204 12.096 1.00 68.31 683 GLY A CA 1
ATOM 5552 C C . GLY A 1 683 ? 33.799 -8.413 13.394 1.00 68.31 683 GLY A C 1
ATOM 5553 O O . GLY A 1 683 ? 33.779 -7.184 13.346 1.00 68.31 683 GLY A O 1
ATOM 5554 N N . ILE A 1 684 ? 33.987 -9.082 14.535 1.00 76.06 684 ILE A N 1
ATOM 5555 C CA . ILE A 1 684 ? 34.278 -8.418 15.815 1.00 76.06 684 ILE A CA 1
ATOM 5556 C C . ILE A 1 684 ? 35.681 -7.793 15.793 1.00 76.06 684 ILE A C 1
ATOM 5558 O O . ILE A 1 684 ? 35.847 -6.657 16.233 1.00 76.06 684 ILE A O 1
ATOM 5562 N N . GLN A 1 685 ? 36.670 -8.502 15.244 1.00 77.69 685 GLN A N 1
ATOM 5563 C CA . GLN A 1 685 ? 38.088 -8.119 15.288 1.00 77.69 685 GLN A CA 1
ATOM 5564 C C . GLN A 1 685 ? 38.558 -7.305 14.065 1.00 77.69 685 GLN A C 1
ATOM 5566 O O . GLN A 1 685 ? 39.609 -6.666 14.112 1.00 77.69 685 GLN A O 1
ATOM 5571 N N . CYS A 1 686 ? 37.794 -7.301 12.969 1.00 69.56 686 CYS A N 1
ATOM 5572 C CA . CYS A 1 686 ? 38.181 -6.650 11.721 1.00 69.56 686 CYS A CA 1
ATOM 5573 C C . CYS A 1 686 ? 38.146 -5.115 11.820 1.00 69.56 686 CYS A C 1
ATOM 5575 O O . CYS A 1 686 ? 37.090 -4.512 12.035 1.00 69.56 686 CYS A O 1
ATOM 5577 N N . ARG A 1 687 ? 39.307 -4.479 11.597 1.00 72.75 687 ARG A N 1
ATOM 5578 C CA . ARG A 1 687 ? 39.477 -3.013 11.576 1.00 72.75 687 ARG A CA 1
ATOM 5579 C C . ARG A 1 687 ? 39.114 -2.370 10.232 1.00 72.75 687 ARG A C 1
ATOM 5581 O O . ARG A 1 687 ? 38.703 -1.218 10.222 1.00 72.75 687 ARG A O 1
ATOM 5588 N N . ILE A 1 688 ? 39.213 -3.120 9.129 1.00 65.88 688 ILE A N 1
ATOM 5589 C CA . ILE A 1 688 ? 38.918 -2.647 7.761 1.00 65.88 688 ILE A CA 1
ATOM 5590 C C . ILE A 1 688 ? 37.404 -2.438 7.568 1.00 65.88 688 ILE A C 1
ATOM 5592 O O . ILE A 1 688 ? 36.991 -1.486 6.914 1.00 65.88 688 ILE A O 1
ATOM 5596 N N . ARG A 1 689 ? 36.567 -3.267 8.221 1.00 65.19 689 ARG A N 1
ATOM 5597 C CA . ARG A 1 689 ? 35.087 -3.220 8.188 1.00 65.19 689 ARG A CA 1
ATOM 5598 C C . ARG A 1 689 ? 34.497 -3.342 6.771 1.00 65.19 689 ARG A C 1
ATOM 5600 O O . ARG A 1 689 ? 35.200 -3.307 5.768 1.00 65.19 689 ARG A O 1
ATOM 5607 N N . ALA A 1 690 ? 33.176 -3.511 6.676 1.00 54.44 690 ALA A N 1
ATOM 5608 C CA . ALA A 1 690 ? 32.487 -3.585 5.381 1.00 54.44 690 ALA A CA 1
ATOM 5609 C C . ALA A 1 690 ? 32.639 -2.280 4.571 1.00 54.44 690 ALA A C 1
ATOM 5611 O O . ALA A 1 690 ? 32.869 -2.326 3.365 1.00 54.44 690 ALA A O 1
ATOM 5612 N N . SER A 1 691 ? 32.592 -1.128 5.253 1.00 46.78 691 SER A N 1
ATOM 5613 C CA . SER A 1 691 ? 32.728 0.213 4.666 1.00 46.78 691 SER A CA 1
ATOM 5614 C C . SER A 1 691 ? 34.123 0.517 4.117 1.00 46.78 691 SER A C 1
ATOM 5616 O O . SER A 1 691 ? 34.240 1.311 3.195 1.00 46.78 691 SER A O 1
ATOM 5618 N N . GLY A 1 692 ? 35.173 -0.105 4.664 1.00 45.44 692 GLY A N 1
ATOM 5619 C CA . GLY A 1 692 ? 36.539 -0.015 4.138 1.00 45.44 692 GLY A CA 1
ATOM 5620 C C . GLY A 1 692 ? 36.891 -1.141 3.164 1.00 45.44 692 GLY A C 1
ATOM 5621 O O . GLY A 1 692 ? 38.062 -1.320 2.855 1.00 45.44 692 GLY A O 1
ATOM 5622 N N . GLY A 1 693 ? 35.904 -1.926 2.705 1.00 49.16 693 GLY A N 1
ATOM 5623 C CA . GLY A 1 693 ? 36.093 -2.936 1.659 1.00 49.16 693 GLY A CA 1
ATOM 5624 C C . GLY A 1 693 ? 36.344 -4.373 2.135 1.00 49.16 693 GLY A C 1
ATOM 5625 O O . GLY A 1 693 ? 36.608 -5.235 1.303 1.00 49.16 693 GLY A O 1
ATOM 5626 N N . CYS A 1 694 ? 36.237 -4.690 3.433 1.00 47.50 694 CYS A N 1
ATOM 5627 C CA . CYS A 1 694 ? 36.488 -6.052 3.918 1.00 47.50 694 CYS A CA 1
ATOM 5628 C C . CYS A 1 694 ? 35.411 -7.060 3.472 1.00 47.50 694 CYS A C 1
ATOM 5630 O O . CYS A 1 694 ? 34.263 -7.018 3.918 1.00 47.50 694 CYS A O 1
ATOM 5632 N N . VAL A 1 695 ? 35.845 -8.031 2.672 1.00 47.09 695 VAL A N 1
ATOM 5633 C CA . VAL A 1 695 ? 35.071 -9.117 2.049 1.00 47.09 695 VAL A CA 1
ATOM 5634 C C . VAL A 1 695 ? 34.265 -9.954 3.058 1.00 47.09 695 VAL A C 1
ATOM 5636 O O . VAL A 1 695 ? 33.046 -10.079 2.953 1.00 47.09 695 VAL A O 1
ATOM 5639 N N . LEU A 1 696 ? 34.910 -10.488 4.101 1.00 49.22 696 LEU A N 1
ATOM 5640 C CA . LEU A 1 696 ? 34.225 -11.315 5.107 1.00 49.22 696 LEU A CA 1
ATOM 5641 C C . LEU A 1 696 ? 33.213 -10.500 5.930 1.00 49.22 696 LEU A C 1
ATOM 5643 O O . LEU A 1 696 ? 32.170 -11.024 6.328 1.00 49.22 696 LEU A O 1
ATOM 5647 N N . CYS A 1 697 ? 33.486 -9.209 6.152 1.00 53.09 697 CYS A N 1
ATOM 5648 C CA . CYS A 1 697 ? 32.537 -8.301 6.788 1.00 53.09 697 CYS A CA 1
ATOM 5649 C C . CYS A 1 697 ? 31.340 -7.967 5.890 1.00 53.09 697 CYS A C 1
ATOM 5651 O O . CYS A 1 697 ? 30.245 -7.872 6.432 1.00 53.09 697 CYS A O 1
ATOM 5653 N N . LYS A 1 698 ? 31.509 -7.816 4.568 1.00 51.06 698 LYS A N 1
ATOM 5654 C CA . LYS A 1 698 ? 30.404 -7.559 3.623 1.00 51.06 698 LYS A CA 1
ATOM 5655 C C . LYS A 1 698 ? 29.420 -8.734 3.539 1.00 51.06 698 LYS A C 1
ATOM 5657 O O . LYS A 1 698 ? 28.230 -8.532 3.760 1.00 51.06 698 LYS A O 1
ATOM 5662 N N . LYS A 1 699 ? 29.903 -9.976 3.402 1.00 51.28 699 LYS A N 1
ATOM 5663 C CA . LYS A 1 699 ? 29.043 -11.189 3.442 1.00 51.28 699 LYS A CA 1
ATOM 5664 C C . LYS A 1 699 ? 28.267 -11.316 4.716 1.00 51.28 699 LYS A C 1
ATOM 5666 O O . LYS A 1 699 ? 27.083 -11.633 4.715 1.00 51.28 699 LYS A O 1
ATOM 5671 N N . MET A 1 700 ? 28.976 -11.125 5.823 1.00 62.88 700 MET A N 1
ATOM 5672 C CA . MET A 1 700 ? 28.339 -11.210 7.112 1.00 62.88 700 MET A CA 1
ATOM 5673 C C . MET A 1 700 ? 27.313 -10.093 7.250 1.00 62.88 700 MET A C 1
ATOM 5675 O O . MET A 1 700 ? 26.218 -10.360 7.712 1.00 62.88 700 MET A O 1
ATOM 5679 N N . TRP A 1 701 ? 27.611 -8.883 6.782 1.00 62.78 701 TRP A N 1
ATOM 5680 C CA . TRP A 1 701 ? 26.659 -7.779 6.773 1.00 62.78 701 TRP A CA 1
ATOM 5681 C C . TRP A 1 701 ? 25.392 -8.093 5.972 1.00 62.78 701 TRP A C 1
ATOM 5683 O O . TRP A 1 701 ? 24.305 -7.937 6.516 1.00 62.78 701 TRP A O 1
ATOM 5693 N N . TYR A 1 702 ? 25.516 -8.620 4.753 1.00 55.69 702 TYR A N 1
ATOM 5694 C CA . TYR A 1 702 ? 24.374 -9.037 3.933 1.00 55.69 702 TYR A CA 1
ATOM 5695 C C . TYR A 1 702 ? 23.519 -10.110 4.627 1.00 55.69 702 TYR A C 1
ATOM 5697 O O . TYR A 1 702 ? 22.306 -9.961 4.764 1.00 55.69 702 TYR A O 1
ATOM 5705 N N . LEU A 1 703 ? 24.152 -11.161 5.158 1.00 59.66 703 LEU A N 1
ATOM 5706 C CA . LEU A 1 703 ? 23.458 -12.223 5.896 1.00 59.66 703 LEU A CA 1
ATOM 5707 C C . LEU A 1 703 ? 22.771 -11.705 7.166 1.00 59.66 703 LEU A C 1
ATOM 5709 O O . LEU A 1 703 ? 21.669 -12.136 7.502 1.00 59.66 703 LEU A O 1
ATOM 5713 N N . LEU A 1 704 ? 23.409 -10.768 7.866 1.00 66.56 704 LEU A N 1
ATOM 5714 C CA . LEU A 1 704 ? 22.846 -10.114 9.040 1.00 66.56 704 LEU A CA 1
ATOM 5715 C C . LEU A 1 704 ? 21.692 -9.176 8.670 1.00 66.56 704 LEU A C 1
ATOM 5717 O O . LEU A 1 704 ? 20.736 -9.104 9.434 1.00 66.56 704 LEU A O 1
ATOM 5721 N N . GLN A 1 705 ? 21.738 -8.499 7.517 1.00 59.47 705 GLN A N 1
ATOM 5722 C CA . GLN A 1 705 ? 20.636 -7.684 6.993 1.00 59.47 705 GLN A CA 1
ATOM 5723 C C . GLN A 1 705 ? 19.427 -8.550 6.630 1.00 59.47 705 GLN A C 1
ATOM 5725 O O . GLN A 1 705 ? 18.322 -8.250 7.079 1.00 59.47 705 GLN A O 1
ATOM 5730 N N . LEU A 1 706 ? 19.636 -9.650 5.898 1.00 56.94 706 LEU A N 1
ATOM 5731 C CA . LEU A 1 706 ? 18.586 -10.628 5.594 1.00 56.94 706 LEU A CA 1
ATOM 5732 C C . LEU A 1 706 ? 17.960 -11.190 6.872 1.00 56.94 706 LEU A C 1
ATOM 5734 O O . LEU A 1 706 ? 16.740 -11.181 7.031 1.00 56.94 706 LEU A O 1
ATOM 5738 N N . HIS A 1 707 ? 18.797 -11.622 7.820 1.00 65.25 707 HIS A N 1
ATOM 5739 C CA . HIS A 1 707 ? 18.317 -12.107 9.105 1.00 65.25 707 HIS A CA 1
ATOM 5740 C C . HIS A 1 707 ? 17.554 -11.018 9.866 1.00 65.25 707 HIS A C 1
ATOM 5742 O O . HIS A 1 707 ? 16.461 -11.280 10.340 1.00 65.25 707 HIS A O 1
ATOM 5748 N N . ALA A 1 708 ? 18.077 -9.794 9.966 1.00 66.88 708 ALA A N 1
ATOM 5749 C CA . ALA A 1 708 ? 17.426 -8.702 10.689 1.00 66.88 708 ALA A CA 1
ATOM 5750 C C . ALA A 1 708 ? 16.037 -8.362 10.126 1.00 66.88 708 ALA A C 1
ATOM 5752 O O . ALA A 1 708 ? 15.141 -8.063 10.914 1.00 66.88 708 ALA A O 1
ATOM 5753 N N . ARG A 1 709 ? 15.854 -8.454 8.800 1.00 60.56 709 ARG A N 1
ATOM 5754 C CA . ARG A 1 709 ? 14.564 -8.261 8.112 1.00 60.56 709 ARG A CA 1
ATOM 5755 C C . ARG A 1 709 ? 13.565 -9.383 8.414 1.00 60.56 709 ARG A C 1
ATOM 5757 O O . ARG A 1 709 ? 12.405 -9.097 8.673 1.00 60.56 709 ARG A O 1
ATOM 5764 N N . ALA A 1 710 ? 14.014 -10.640 8.427 1.00 57.59 710 ALA A N 1
ATOM 5765 C CA . ALA A 1 710 ? 13.152 -11.804 8.676 1.00 57.59 710 ALA A CA 1
ATOM 5766 C C . ALA A 1 710 ? 12.956 -12.138 10.173 1.00 57.59 710 ALA A C 1
ATOM 5768 O O . ALA A 1 710 ? 12.044 -12.871 10.554 1.00 57.59 710 ALA A O 1
ATOM 5769 N N . CYS A 1 711 ? 13.832 -11.642 11.046 1.00 65.38 711 CYS A N 1
ATOM 5770 C CA . CYS A 1 711 ? 13.879 -12.022 12.452 1.00 65.38 711 CYS A CA 1
ATOM 5771 C C . CYS A 1 711 ? 12.716 -11.405 13.237 1.00 65.38 711 CYS A C 1
ATOM 5773 O O . CYS A 1 711 ? 12.580 -10.185 13.303 1.00 65.38 711 CYS A O 1
ATOM 5775 N N . LYS A 1 712 ? 11.941 -12.238 13.936 1.00 65.75 712 LYS A N 1
ATOM 5776 C CA . LYS A 1 712 ? 10.811 -11.813 14.787 1.00 65.75 712 LYS A CA 1
ATOM 5777 C C . LYS A 1 712 ? 11.168 -11.688 16.280 1.00 65.75 712 LYS A C 1
ATOM 5779 O O . LYS A 1 712 ? 10.367 -11.183 17.059 1.00 65.75 712 LYS A O 1
ATOM 5784 N N . GLU A 1 713 ? 12.379 -12.094 16.672 1.00 72.44 713 GLU A N 1
ATOM 5785 C CA . GLU A 1 713 ? 12.849 -12.066 18.064 1.00 72.44 713 GLU A CA 1
ATOM 5786 C C . GLU A 1 713 ? 13.309 -10.664 18.491 1.00 72.44 713 GLU A C 1
ATOM 5788 O O . GLU A 1 713 ? 14.120 -10.028 17.800 1.00 72.44 713 GLU A O 1
ATOM 5793 N N . SER A 1 714 ? 12.827 -10.198 19.649 1.00 69.44 714 SER A N 1
ATOM 5794 C CA . SER A 1 714 ? 13.234 -8.925 20.266 1.00 69.44 714 SER A CA 1
ATOM 5795 C C . SER A 1 714 ? 14.630 -9.024 20.895 1.00 69.44 714 SER A C 1
ATOM 5797 O O . SER A 1 714 ? 15.452 -8.121 20.740 1.00 69.44 714 SER A O 1
ATOM 5799 N N . GLN A 1 715 ? 14.946 -10.163 21.521 1.00 78.00 715 GLN A N 1
ATOM 5800 C CA . GLN A 1 715 ? 16.264 -10.484 22.086 1.00 78.00 715 GLN A CA 1
ATOM 5801 C C . GLN A 1 715 ? 17.018 -11.501 21.218 1.00 78.00 715 GLN A C 1
ATOM 5803 O O . GLN A 1 715 ? 17.412 -12.588 21.648 1.00 78.00 715 GLN A O 1
ATOM 5808 N N . CYS A 1 716 ? 17.220 -11.148 19.949 1.00 82.25 716 CYS A N 1
ATOM 5809 C CA . CYS A 1 716 ? 17.974 -11.993 19.035 1.00 82.25 716 CYS A CA 1
ATOM 5810 C C . CYS A 1 716 ? 19.470 -12.026 19.396 1.00 82.25 716 CYS A C 1
ATOM 5812 O O . CYS A 1 716 ? 20.105 -10.986 19.564 1.00 82.25 716 CYS A O 1
ATOM 5814 N N . HIS A 1 717 ? 20.043 -13.230 19.460 1.00 83.06 717 HIS A N 1
ATOM 5815 C CA . HIS A 1 717 ? 21.460 -13.452 19.779 1.00 83.06 717 HIS A CA 1
ATOM 5816 C C . HIS A 1 717 ? 22.387 -13.286 18.566 1.00 83.06 717 HIS A C 1
ATOM 5818 O O . HIS A 1 717 ? 23.610 -13.250 18.712 1.00 83.06 717 HIS A O 1
ATOM 5824 N N . VAL A 1 718 ? 21.819 -13.174 17.362 1.00 82.12 718 VAL A N 1
ATOM 5825 C CA . VAL A 1 718 ? 22.581 -12.957 16.134 1.00 82.12 718 VAL A CA 1
ATOM 5826 C C . VAL A 1 718 ? 23.241 -11.565 16.186 1.00 82.12 718 VAL A C 1
ATOM 5828 O O . VAL A 1 718 ? 22.542 -10.563 16.380 1.00 82.12 718 VAL A O 1
ATOM 5831 N N . PRO A 1 719 ? 24.576 -11.460 16.013 1.00 77.94 719 PRO A N 1
ATOM 5832 C CA . PRO A 1 719 ? 25.300 -10.195 16.153 1.00 77.94 719 PRO A CA 1
ATOM 5833 C C . PRO A 1 719 ? 24.737 -9.080 15.266 1.00 77.94 719 PRO A C 1
ATOM 5835 O O . PRO A 1 719 ? 24.413 -9.320 14.111 1.00 77.94 719 PRO A O 1
ATOM 5838 N N . ARG A 1 720 ? 24.659 -7.842 15.776 1.00 76.25 720 ARG A N 1
ATOM 5839 C CA . ARG A 1 720 ? 24.179 -6.644 15.045 1.00 76.25 720 ARG A CA 1
ATOM 5840 C C . ARG A 1 720 ? 22.734 -6.712 14.520 1.00 76.25 720 ARG A C 1
ATOM 5842 O O . ARG A 1 720 ? 22.277 -5.724 13.953 1.00 76.25 720 ARG A O 1
ATOM 5849 N N . CYS A 1 721 ? 21.992 -7.804 14.734 1.00 77.50 721 CYS A N 1
ATOM 5850 C CA . CYS A 1 721 ? 20.585 -7.912 14.330 1.00 77.50 721 CYS A CA 1
ATOM 5851 C C . CYS A 1 721 ? 19.754 -6.761 14.920 1.00 77.50 721 CYS A C 1
ATOM 5853 O O . CYS A 1 721 ? 19.000 -6.108 14.204 1.00 77.50 721 CYS A O 1
ATOM 5855 N N . ARG A 1 722 ? 19.945 -6.463 16.212 1.00 79.50 722 ARG A N 1
ATOM 5856 C CA . ARG A 1 722 ? 19.286 -5.339 16.893 1.00 79.50 722 ARG A CA 1
ATOM 5857 C C . ARG A 1 722 ? 19.633 -3.990 16.259 1.00 79.50 722 ARG A C 1
ATOM 5859 O O . ARG A 1 722 ? 18.732 -3.205 15.996 1.00 79.50 722 ARG A O 1
ATOM 5866 N N . ASP A 1 723 ? 20.911 -3.740 15.977 1.00 75.50 723 ASP A N 1
ATOM 5867 C CA . ASP A 1 723 ? 21.362 -2.466 15.398 1.00 75.50 723 ASP A CA 1
ATOM 5868 C C . ASP A 1 723 ? 20.795 -2.244 13.992 1.00 75.50 723 ASP A C 1
ATOM 5870 O O . ASP A 1 723 ? 20.406 -1.134 13.643 1.00 75.50 723 ASP A O 1
ATOM 5874 N N . LEU A 1 724 ? 20.743 -3.309 13.187 1.00 70.00 724 LEU A N 1
ATOM 5875 C CA . LEU A 1 724 ? 20.188 -3.291 11.835 1.00 70.00 724 LEU A CA 1
ATOM 5876 C C . LEU A 1 724 ? 18.678 -3.047 11.839 1.00 70.00 724 LEU A C 1
ATOM 5878 O O . LEU A 1 724 ? 18.199 -2.195 11.092 1.00 70.00 724 LEU A O 1
ATOM 5882 N N . LYS A 1 725 ? 17.939 -3.745 12.711 1.00 70.88 725 LYS A N 1
ATOM 5883 C CA . LYS A 1 725 ? 16.506 -3.494 12.921 1.00 70.88 725 LYS A CA 1
ATOM 5884 C C . LYS A 1 725 ? 16.254 -2.052 13.349 1.00 70.88 725 LYS A C 1
ATOM 5886 O O . LYS A 1 725 ? 15.378 -1.393 12.800 1.00 70.88 725 LYS A O 1
ATOM 5891 N N . GLU A 1 726 ? 17.059 -1.544 14.277 1.00 74.06 726 GLU A N 1
ATOM 5892 C CA . GLU A 1 726 ? 16.951 -0.173 14.768 1.00 74.06 726 GLU A CA 1
ATOM 5893 C C . GLU A 1 726 ? 17.265 0.859 13.673 1.00 74.06 726 GLU A C 1
ATOM 5895 O O . GLU A 1 726 ? 16.581 1.873 13.562 1.00 74.06 726 GLU A O 1
ATOM 5900 N N . HIS A 1 727 ? 18.252 0.601 12.811 1.00 70.50 727 HIS A N 1
ATOM 5901 C CA . HIS A 1 727 ? 18.546 1.465 11.665 1.00 70.50 727 HIS A CA 1
ATOM 5902 C C . HIS A 1 727 ? 17.385 1.512 10.656 1.00 70.50 727 HIS A C 1
ATOM 5904 O O . HIS A 1 727 ? 16.952 2.599 10.271 1.00 70.50 727 HIS A O 1
ATOM 5910 N N . LEU A 1 728 ? 16.828 0.353 10.281 1.00 66.19 728 LEU A N 1
ATOM 5911 C CA . LEU A 1 728 ? 15.652 0.275 9.403 1.00 66.19 728 LEU A CA 1
ATOM 5912 C C . LEU A 1 728 ? 14.444 0.997 10.018 1.00 66.19 728 LEU A C 1
ATOM 5914 O O . LEU A 1 728 ? 13.756 1.761 9.339 1.00 66.19 728 LEU A O 1
ATOM 5918 N N . ARG A 1 729 ? 14.229 0.821 11.327 1.00 72.06 729 ARG A N 1
ATOM 5919 C CA . ARG A 1 729 ? 13.173 1.506 12.076 1.00 72.06 729 ARG A CA 1
ATOM 5920 C C . ARG A 1 729 ? 13.353 3.023 12.059 1.00 72.06 729 ARG A C 1
ATOM 5922 O O . ARG A 1 729 ? 12.373 3.740 11.874 1.00 72.06 729 ARG A O 1
ATOM 5929 N N . ARG A 1 730 ? 14.583 3.528 12.197 1.00 71.94 730 ARG A N 1
ATOM 5930 C CA . ARG A 1 730 ? 14.874 4.969 12.111 1.00 71.94 730 ARG A CA 1
ATOM 5931 C C . ARG A 1 730 ? 14.565 5.546 10.734 1.00 71.94 730 ARG A C 1
ATOM 5933 O O . ARG A 1 730 ? 13.926 6.593 10.664 1.00 71.94 730 ARG A O 1
ATOM 5940 N N . LEU A 1 731 ? 14.952 4.866 9.653 1.00 66.00 731 LEU A N 1
ATOM 5941 C CA . LEU A 1 731 ? 14.624 5.301 8.287 1.00 66.00 731 LEU A CA 1
ATOM 5942 C C . LEU A 1 731 ? 13.105 5.409 8.083 1.00 66.00 731 LEU A C 1
ATOM 5944 O O . LEU A 1 731 ? 12.608 6.409 7.555 1.00 66.00 731 LEU A O 1
ATOM 5948 N N . GLN A 1 732 ? 12.362 4.416 8.578 1.00 68.69 732 GLN A N 1
ATOM 5949 C CA . GLN A 1 732 ? 10.901 4.410 8.553 1.00 68.69 732 GLN A CA 1
ATOM 5950 C C . GLN A 1 732 ? 10.314 5.573 9.373 1.00 68.69 732 GLN A C 1
ATOM 5952 O O . GLN A 1 732 ? 9.499 6.345 8.866 1.00 68.69 732 GLN A O 1
ATOM 5957 N N . GLN A 1 733 ? 10.785 5.772 10.608 1.00 72.44 733 GLN A N 1
ATOM 5958 C CA . GLN A 1 733 ? 10.346 6.869 11.477 1.00 72.44 733 GLN A CA 1
ATOM 5959 C C . GLN A 1 733 ? 10.631 8.252 10.880 1.00 72.44 733 GLN A C 1
ATOM 5961 O O . GLN A 1 733 ? 9.796 9.152 11.007 1.00 72.44 733 GLN A O 1
ATOM 5966 N N . GLN A 1 734 ? 11.780 8.441 10.225 1.00 71.56 734 GLN A N 1
ATOM 5967 C CA . GLN A 1 734 ? 12.103 9.684 9.522 1.00 71.56 734 GLN A CA 1
ATOM 5968 C C . GLN A 1 734 ? 11.121 9.932 8.369 1.00 71.56 734 GLN A C 1
ATOM 5970 O O . GLN A 1 734 ? 10.598 11.040 8.249 1.00 71.56 734 GLN A O 1
ATOM 5975 N N . SER A 1 735 ? 10.816 8.907 7.564 1.00 71.94 735 SER A N 1
ATOM 5976 C CA . SER A 1 735 ? 9.810 8.984 6.492 1.00 71.94 735 SER A CA 1
ATOM 5977 C C . SER A 1 735 ? 8.428 9.369 7.027 1.00 71.94 735 SER A C 1
ATOM 5979 O O . SER A 1 735 ? 7.807 10.320 6.549 1.00 71.94 735 SER A O 1
ATOM 5981 N N . ASP A 1 736 ? 7.976 8.715 8.096 1.00 75.69 736 ASP A N 1
ATOM 5982 C CA . ASP A 1 736 ? 6.665 8.995 8.683 1.00 75.69 736 ASP A CA 1
ATOM 5983 C C . ASP A 1 736 ? 6.605 10.376 9.345 1.00 75.69 736 ASP A C 1
ATOM 5985 O O . ASP A 1 736 ? 5.571 11.043 9.297 1.00 75.69 736 ASP A O 1
ATOM 5989 N N . SER A 1 737 ? 7.713 10.843 9.926 1.00 77.00 737 SER A N 1
ATOM 5990 C CA . SER A 1 737 ? 7.806 12.185 10.513 1.00 77.00 737 SER A CA 1
ATOM 5991 C C . SER A 1 737 ? 7.764 13.279 9.445 1.00 77.00 737 SER A C 1
ATOM 5993 O O . SER A 1 737 ? 7.079 14.282 9.645 1.00 77.00 737 SER A O 1
ATOM 5995 N N . ARG A 1 738 ? 8.396 13.064 8.280 1.00 75.88 738 ARG A N 1
ATOM 5996 C CA . ARG A 1 738 ? 8.265 13.962 7.118 1.00 75.88 738 ARG A CA 1
ATOM 5997 C C . ARG A 1 738 ? 6.819 14.055 6.643 1.00 75.88 738 ARG A C 1
ATOM 5999 O O . ARG A 1 738 ? 6.306 15.160 6.479 1.00 75.88 738 ARG A O 1
ATOM 6006 N N . ARG A 1 739 ? 6.135 12.914 6.504 1.00 77.62 739 ARG A N 1
ATOM 6007 C CA . ARG A 1 739 ? 4.724 12.890 6.096 1.00 77.62 739 ARG A CA 1
ATOM 6008 C C . ARG A 1 739 ? 3.833 13.647 7.085 1.00 77.62 739 ARG A C 1
ATOM 6010 O O . ARG A 1 739 ? 3.026 14.466 6.656 1.00 77.62 739 ARG A O 1
ATOM 6017 N N . ARG A 1 740 ? 4.008 13.451 8.400 1.00 83.06 740 ARG A N 1
ATOM 6018 C CA . ARG A 1 740 ? 3.252 14.208 9.422 1.00 83.06 740 ARG A CA 1
ATOM 6019 C C . ARG A 1 740 ? 3.513 15.712 9.340 1.00 83.06 740 ARG A C 1
ATOM 6021 O O . ARG A 1 740 ? 2.566 16.494 9.373 1.00 83.06 740 ARG A O 1
ATOM 6028 N N . ALA A 1 741 ? 4.775 16.121 9.208 1.00 77.75 741 ALA A N 1
ATOM 6029 C CA . ALA A 1 741 ? 5.138 17.532 9.094 1.00 77.75 741 ALA A CA 1
ATOM 6030 C C . ALA A 1 741 ? 4.503 18.189 7.858 1.00 77.75 741 ALA A C 1
ATOM 6032 O O . ALA A 1 741 ? 4.013 19.314 7.934 1.00 77.75 741 ALA A O 1
ATOM 6033 N N . ALA A 1 742 ? 4.458 17.472 6.738 1.00 75.38 742 ALA A N 1
ATOM 6034 C CA . ALA A 1 742 ? 3.856 17.981 5.518 1.00 75.38 742 ALA A CA 1
ATOM 6035 C C . ALA A 1 742 ? 2.326 18.063 5.586 1.00 75.38 742 ALA A C 1
ATOM 6037 O O . ALA A 1 742 ? 1.744 19.020 5.084 1.00 75.38 742 ALA A O 1
ATOM 6038 N N . VAL A 1 743 ? 1.673 17.110 6.256 1.00 79.06 743 VAL A N 1
ATOM 6039 C CA . VAL A 1 743 ? 0.228 17.168 6.527 1.00 79.06 743 VAL A CA 1
ATOM 6040 C C . VAL A 1 743 ? -0.102 18.395 7.372 1.00 79.06 743 VAL A C 1
ATOM 6042 O O . VAL A 1 743 ? -1.018 19.140 7.036 1.00 79.06 743 VAL A O 1
ATOM 6045 N N . MET A 1 744 ? 0.687 18.668 8.414 1.00 78.75 744 MET A N 1
ATOM 6046 C CA . MET A 1 744 ? 0.530 19.879 9.225 1.00 78.75 744 MET A CA 1
ATOM 6047 C C . MET A 1 744 ? 0.680 21.158 8.396 1.00 78.75 744 MET A C 1
ATOM 6049 O O . MET A 1 744 ? -0.096 22.095 8.566 1.00 78.75 744 MET A O 1
ATOM 6053 N N . GLU A 1 745 ? 1.650 21.199 7.484 1.00 78.19 745 GLU A N 1
ATOM 6054 C CA . GLU A 1 745 ? 1.856 22.352 6.607 1.00 78.19 745 GLU A CA 1
ATOM 6055 C C . GLU A 1 745 ? 0.701 22.541 5.614 1.00 78.19 745 GLU A C 1
ATOM 6057 O O . GLU A 1 745 ? 0.193 23.651 5.465 1.00 78.19 745 GLU A O 1
ATOM 6062 N N . MET A 1 746 ? 0.204 21.456 5.013 1.00 77.31 746 MET A N 1
ATOM 6063 C CA . MET A 1 746 ? -0.982 21.489 4.151 1.00 77.31 746 MET A CA 1
ATOM 6064 C C . MET A 1 746 ? -2.208 22.034 4.899 1.00 77.31 746 MET A C 1
ATOM 6066 O O . MET A 1 746 ? -2.988 22.805 4.341 1.00 77.31 746 MET A O 1
ATOM 6070 N N . MET A 1 747 ? -2.384 21.663 6.169 1.00 78.38 747 MET A N 1
ATOM 6071 C CA . MET A 1 747 ? -3.495 22.161 6.984 1.00 78.38 747 MET A CA 1
ATOM 6072 C C . MET A 1 747 ? -3.348 23.646 7.325 1.00 78.38 747 MET A C 1
ATOM 6074 O O . MET A 1 747 ? -4.345 24.367 7.313 1.00 78.38 747 MET A O 1
ATOM 6078 N N . ARG A 1 748 ? -2.123 24.139 7.557 1.00 78.12 748 ARG A N 1
ATOM 6079 C CA . ARG A 1 748 ? -1.876 25.582 7.724 1.00 78.12 748 ARG A CA 1
ATOM 6080 C C . ARG A 1 748 ? -2.217 26.370 6.467 1.00 78.12 748 ARG A C 1
ATOM 6082 O O . ARG A 1 748 ? -2.864 27.405 6.573 1.00 78.12 748 ARG A O 1
ATOM 6089 N N . GLN A 1 749 ? -1.818 25.870 5.298 1.00 77.38 749 GLN A N 1
ATOM 6090 C CA . GLN A 1 749 ? -2.121 26.509 4.015 1.00 77.38 749 GLN A CA 1
ATOM 6091 C C . GLN A 1 749 ? -3.632 26.601 3.785 1.00 77.38 749 GLN A C 1
ATOM 6093 O O . GLN A 1 749 ? -4.132 27.669 3.460 1.00 77.38 749 GLN A O 1
ATOM 6098 N N . ARG A 1 750 ? -4.380 25.529 4.071 1.00 74.88 750 ARG A N 1
ATOM 6099 C CA . ARG A 1 750 ? -5.852 25.546 4.007 1.00 74.88 750 ARG A CA 1
ATOM 6100 C C . ARG A 1 750 ? -6.480 26.555 4.956 1.00 74.88 750 ARG A C 1
ATOM 6102 O O . ARG A 1 750 ? -7.417 27.244 4.577 1.00 74.88 750 ARG A O 1
ATOM 6109 N N . ALA A 1 751 ? -5.991 26.626 6.193 1.00 76.88 751 ALA A N 1
ATOM 6110 C CA . ALA A 1 751 ? -6.504 27.585 7.162 1.00 76.88 751 ALA A CA 1
ATOM 6111 C C . ALA A 1 751 ? -6.280 29.034 6.693 1.00 76.88 751 ALA A C 1
ATOM 6113 O O . ALA A 1 751 ? -7.161 29.868 6.884 1.00 76.88 751 ALA A O 1
ATOM 6114 N N . ALA A 1 752 ? -5.143 29.309 6.043 1.00 77.00 752 ALA A N 1
ATOM 6115 C CA . ALA A 1 752 ? -4.865 30.603 5.424 1.00 77.00 752 ALA A CA 1
ATOM 6116 C C . ALA A 1 752 ? -5.791 30.881 4.224 1.00 77.00 752 ALA A C 1
ATOM 6118 O O . ALA A 1 752 ? -6.420 31.929 4.189 1.00 77.00 752 ALA A O 1
ATOM 6119 N N . GLU A 1 753 ? -5.971 29.921 3.308 1.00 75.44 753 GLU A N 1
ATOM 6120 C CA . GLU A 1 753 ? -6.877 30.061 2.150 1.00 75.44 753 GLU A CA 1
ATOM 6121 C C . GLU A 1 753 ? -8.339 30.318 2.558 1.00 75.44 753 GLU A C 1
ATOM 6123 O O . GLU A 1 753 ? -9.056 31.067 1.898 1.00 75.44 753 GLU A O 1
ATOM 6128 N N . VAL A 1 754 ? -8.809 29.692 3.643 1.00 74.75 754 VAL A N 1
ATOM 6129 C CA . VAL A 1 754 ? -10.161 29.933 4.172 1.00 74.75 754 VAL A CA 1
ATOM 6130 C C . VAL A 1 754 ? -10.267 31.329 4.782 1.00 74.75 754 VAL A C 1
ATOM 6132 O O . VAL A 1 754 ? -11.285 31.988 4.580 1.00 74.75 754 VAL A O 1
ATOM 6135 N N . ALA A 1 755 ? -9.236 31.790 5.495 1.00 73.19 755 ALA A N 1
ATOM 6136 C CA . ALA A 1 755 ? -9.199 33.131 6.073 1.00 73.19 755 ALA A CA 1
ATOM 6137 C C . ALA A 1 755 ? -9.176 34.226 4.992 1.00 73.19 755 ALA A C 1
ATOM 6139 O O . ALA A 1 755 ? -9.910 35.201 5.115 1.00 73.19 755 ALA A O 1
ATOM 6140 N N . ASP A 1 756 ? -8.416 34.028 3.912 1.00 68.75 756 ASP A N 1
ATOM 6141 C CA . ASP A 1 756 ? -8.332 34.979 2.794 1.00 68.75 756 ASP A CA 1
ATOM 6142 C C . ASP A 1 756 ? -9.626 35.036 1.961 1.00 68.75 756 ASP A C 1
ATOM 6144 O O . ASP A 1 756 ? -9.950 36.079 1.410 1.00 68.75 756 ASP A O 1
ATOM 6148 N N . ASN A 1 757 ? -10.399 33.943 1.888 1.00 60.38 757 ASN A N 1
ATOM 6149 C CA . ASN A 1 757 ? -11.701 33.913 1.201 1.00 60.38 757 ASN A CA 1
ATOM 6150 C C . ASN A 1 757 ? -12.879 34.417 2.059 1.00 60.38 757 ASN A C 1
ATOM 6152 O O . ASN A 1 757 ? -14.011 34.451 1.575 1.00 60.38 757 ASN A O 1
ATOM 6156 N N . SER A 1 758 ? -12.650 34.723 3.339 1.00 52.22 758 SER A N 1
ATOM 6157 C CA . SER A 1 758 ? -13.678 35.229 4.262 1.00 52.22 758 SER A CA 1
ATOM 6158 C C . SER A 1 758 ? -13.459 36.680 4.707 1.00 52.22 758 SER A C 1
ATOM 6160 O O . SER A 1 758 ? -14.228 37.175 5.535 1.00 52.22 758 SER A O 1
ATOM 6162 N N . GLY A 1 759 ? -12.458 37.360 4.135 1.00 40.62 759 GLY A N 1
ATOM 6163 C CA . GLY A 1 759 ? -12.318 38.822 4.134 1.00 40.62 759 GLY A CA 1
ATOM 6164 C C . GLY A 1 759 ? -12.705 39.398 2.781 1.00 40.62 759 GLY A C 1
ATOM 6165 O O . GLY A 1 759 ? -13.158 40.564 2.776 1.00 40.62 759 GLY A O 1
#

InterPro domains:
  IPR000197 Zinc finger, TAZ-type [PF02135] (651-721)
  IPR000197 Zinc finger, TAZ-type [PS50134] (641-724)
  IPR000197 Zinc finger, TAZ-type [SM00551] (644-722)
  IPR000433 Zinc finger, ZZ-type [PF00569] (583-622)
  IPR000433 Zinc finger, ZZ-type [PS01357] (586-613)
  IPR000433 Zinc finger, ZZ-type [PS50135] (461-524)
  IPR000433 Zinc finger, ZZ-type [PS50135] (581-639)
  IPR000433 Zinc finger, ZZ-type [SM00291] (580-626)
  IPR001965 Zinc finger, PHD-type [SM00249] (52-125)
  IPR011011 Zinc finger, FYVE/PHD-type [SSF57903] (85-126)
  IPR013083 Zinc finger, RING/FYVE/PHD-type [G3DSA:3.30.40.10] (81-125)
  IPR013178 Histone acetyltransferase Rtt109/CBP [PF08214] (182-405)
  IPR013178 Histone acetyltransferase Rtt109/CBP [PTHR13808] (2-750)
  IPR013178 Histone acetyltransferase Rtt109/CBP [SM01250] (175-473)
  IPR019786 Zinc finger, PHD-type, conserved site [PS01359] (53-124)
  IPR019787 Zinc finger, PHD-finger [PF00628] (85-124)
  IPR031162 CBP/p300-type histone acetyltransferase domain [PS51727] (142-579)
  IPR035898 TAZ domain superfamily [G3DSA:1.20.1020.10] (638-755)
  IPR035898 TAZ domain superfamily [SSF57933] (643-726)
  IPR038547 CBP/p300, atypical RING domain superfamily [G3DSA:2.10.110.40] (20-80)